Protein AF-0000000084515865 (afdb_homodimer)

InterPro domains:
  IPR011766 Thiamine pyrophosphate enzyme, TPP-binding [PF02775] (396-499)
  IPR012000 Thiamine pyrophosphate enzyme, central domain [PF00205] (203-326)
  IPR012001 Thiamine pyrophosphate enzyme, N-terminal TPP-binding domain [PF02776] (7-116)
  IPR012110 Pyruvate decarboxylase/indolepyruvate decarboxylase-like [PIRSF036565] (4-539)
  IPR012110 Pyruvate decarboxylase/indolepyruvate decarboxylase-like [PTHR43452] (4-540)
  IPR029035 DHS-like NAD/FAD-binding domain superfamily [SSF52467] (168-336)
  IPR029061 Thiamin diphosphate-binding fold [SSF52518] (6-183)
  IPR029061 Thiamin diphosphate-binding fold [SSF52518] (362-542)
  IPR047213 Pyruvate decarboxylase/indolepyruvate decarboxylase-like, pyrimidine-binding domain [cd07038] (11-169)
  IPR047214 Pyruvate decarboxylase/indolepyruvate decarboxylase-like, PP-binding domain [cd02005] (360-539)

Nearest PDB structures (foldseek):
  6vgs-assembly1_AAA  TM=9.490E-01  e=3.363E-64  Lactococcus lactis subsp. lactis
  6vgs-assembly2_CCC  TM=9.541E-01  e=1.249E-63  Lactococcus lactis subsp. lactis
  6vgs-assembly1_BBB  TM=9.361E-01  e=3.363E-64  Lactococcus lactis subsp. lactis
  2vbg-assembly1_A  TM=9.486E-01  e=3.241E-63  Lactococcus lactis
  2vbg-assembly1_B  TM=9.458E-01  e=1.528E-62  Lactococcus lactis

Secondary structure (DSSP, 8-state):
--SSS-BHHHHHHHHHHHTT--EEEE---TTTHHHHHHHHH-TT-EEEE-SSHHHHHHHHHHHHHHHS-EEEEEETTHHHHHHHHHHHHHHHTT--EEEEEEE--HHHHHTT---TTS-SSS---HHHHHHGGG-SEEEE--TTTHHHHHHHHHHHHHHHTS-EEEEEEHHHHTSB-PPPSS--PPPPPP--HHHHHHHHHHHHHHHHT-SSEEEEE-HHHHHTT-HHHHHHHHHHTT--EEE-GGGTTSS-TTSTTEEEE--GGGS-HHHHHHHHT-SEEEEES----TGGGTTT-----GGGEEEE-SS-EEETTEEE-S--HHHHHHHHHHHHHHHGGGSPPP-PPPPPPPPPSSSS--HHHHHHHHHHT--TT-EEEE-TTHHHHHHHH--PPTT-EEE---SS--TT-HHHHHHHHHHH-TTSPEEEEEEHHHHHHHGGGHHHHHHTT---EEEEEE-SS-HHHHHHS-TT-GGG------HHHHHHHT-SSTTSEEEEEE-STTHHHHHHHHHHH---SEEEEEEE--TTPPPSS-------/--SSS-BHHHHHHHHHHHTT--EEEE---TTTHHHHHHHHH-TT-EEEE-SSHHHHHHHHHHHHHHHS-EEEEEETTHHHHHHHHHHHHHHHTT--EEEEEEE--HHHHHTT---TTS-SSS---HHHHHHGGG-SEEEE--TTTHHHHHHHHHHHHHHHTS-EEEEEEHHHHTSB----SS--PPPPPP--HHHHHHHHHHHHHHHHT-S-EEEEE-HHHHHTT-HHHHHHHHHHTT--EEEEGGGTTSS-TTSTTEEEEE-GGGS-HHHHHHHHT-SEEEEES----TGGGTTT-----GGGEEEE-SS-EEETTEEE-S--HHHHHHHHHHHHHHHGGGSPPP-PPPPPPPPPSSSS--HHHHHHHHHHT--TT-EEEE-TTHHHHHHHH--PPTT-EEE---SS--TT-HHHHHHHHHHH-TTSPEEEEEEHHHHHHHGGGHHHHHHTT---EEEEEE-SS-HHHHHHS-TT-GGG------HHHHHHHT-SSTTSEEEEEE-STTHHHHHHHHHHH---SEEEEEEE--TTPPPSS-------

pLDDT: mean 95.79, std 5.88, range [42.12, 98.94]

Solvent-accessible surface area (backbone atoms only — not comparable to full-atom values): 53630 Å² total; per-residue (Å²): 94,51,84,64,71,60,13,40,44,50,40,55,50,52,52,40,40,70,72,57,27,49,52,39,24,14,37,77,34,90,31,28,46,75,56,44,46,35,44,71,32,36,88,69,35,41,74,40,72,39,48,33,34,35,49,14,27,23,14,25,43,26,16,9,77,68,55,65,31,22,28,30,38,22,13,44,48,42,32,47,34,35,17,41,31,29,40,35,39,23,31,34,70,36,36,21,32,41,39,37,27,14,22,69,34,65,64,46,52,75,65,35,47,37,43,57,30,36,56,64,74,36,61,81,54,59,62,62,60,39,43,56,70,40,29,78,28,76,40,75,49,41,81,89,44,33,72,64,46,51,51,50,31,53,35,44,17,69,58,65,23,16,13,16,38,36,38,37,19,47,59,37,34,67,32,79,46,69,72,80,87,62,79,85,71,75,63,73,77,56,74,35,70,66,34,49,52,52,46,45,53,55,50,41,62,53,52,68,75,40,64,38,61,18,33,39,33,14,38,48,30,48,66,68,68,34,40,68,59,52,43,48,37,31,60,76,43,43,30,34,28,29,22,29,58,70,11,39,49,45,52,62,52,68,41,69,32,27,26,39,48,44,26,26,69,55,32,57,62,80,39,37,45,56,51,41,70,24,53,27,27,40,27,37,20,60,76,85,28,26,65,46,15,22,61,67,46,57,65,64,57,64,79,24,32,42,39,37,31,72,51,26,33,36,48,67,87,43,73,30,57,34,29,34,36,63,57,52,46,51,49,51,37,58,48,43,65,75,55,34,85,76,41,71,75,59,84,57,68,48,66,73,73,64,75,62,89,62,84,68,54,39,68,40,46,55,51,50,33,50,57,74,52,60,46,71,41,30,31,39,26,24,15,59,49,52,43,37,28,39,55,44,48,53,73,50,35,54,73,18,40,55,48,61,53,62,53,32,46,46,65,26,41,29,63,20,14,43,46,19,29,35,69,60,37,72,86,47,56,36,39,36,34,36,41,47,49,30,38,47,48,39,52,52,39,58,24,48,35,49,68,70,68,45,49,40,40,36,37,36,38,36,25,79,25,38,45,53,50,22,68,35,48,51,74,82,42,69,72,37,53,64,70,54,59,37,60,56,52,33,57,49,17,34,27,78,50,84,69,45,48,48,61,47,79,42,69,56,77,63,54,63,37,53,52,47,55,50,47,72,76,51,66,85,30,18,36,37,34,40,36,55,44,55,60,82,62,73,51,88,32,64,56,55,69,72,58,123,94,51,83,65,70,58,13,40,43,50,39,54,50,51,53,40,40,71,71,57,27,50,50,39,23,14,39,78,33,90,32,29,45,74,57,45,46,35,44,69,31,35,87,71,34,42,74,40,72,38,49,32,34,36,48,14,25,22,13,25,45,28,16,9,77,67,56,67,32,23,27,30,41,24,13,45,46,42,32,47,34,36,17,42,32,29,39,35,38,22,31,33,69,36,35,21,31,40,39,36,27,14,23,68,36,64,64,45,53,76,65,36,47,37,44,57,30,36,57,63,75,36,61,81,55,59,62,61,59,39,44,55,70,40,29,80,27,76,43,75,49,40,81,90,45,33,71,64,45,51,53,50,30,53,33,44,16,70,59,66,23,15,14,17,38,38,38,38,19,46,60,37,34,66,32,80,46,70,73,80,88,63,79,85,72,74,64,72,77,58,74,34,70,67,34,49,53,52,47,46,53,54,50,40,63,55,53,70,73,40,62,38,59,18,32,38,32,14,37,47,30,48,68,68,68,34,40,68,60,53,43,48,39,32,62,77,43,44,29,32,28,29,22,29,59,70,12,39,49,47,52,62,52,69,41,70,30,28,26,37,46,44,25,24,69,56,31,56,63,80,38,36,44,56,53,42,69,24,53,26,27,41,28,39,20,61,75,84,28,26,68,44,16,22,61,68,45,57,65,62,57,62,79,25,32,41,40,36,31,71,52,25,32,35,49,68,88,44,73,29,56,34,29,33,34,62,59,53,47,53,48,51,37,59,48,41,66,74,56,35,86,76,41,71,74,59,83,56,68,46,66,72,71,64,75,62,89,62,86,69,55,38,69,40,48,54,52,49,33,50,55,75,53,59,46,70,41,29,33,39,26,24,17,58,48,53,42,38,27,39,55,44,46,55,74,50,35,53,74,17,40,54,46,61,54,61,52,33,47,46,63,26,40,30,62,22,14,42,48,20,30,33,70,61,37,73,86,47,56,36,37,36,34,35,40,47,47,30,37,46,48,39,52,51,38,57,26,46,35,48,68,71,69,45,48,39,40,36,37,36,38,37,23,77,25,38,43,54,50,23,68,32,48,51,72,82,40,70,73,38,52,64,69,53,58,36,60,55,53,31,56,49,18,35,27,79,52,85,68,44,48,50,61,46,77,42,69,56,77,62,53,62,39,54,52,46,56,50,47,72,77,52,64,87,30,19,36,39,34,42,34,55,46,56,58,81,62,72,52,88,31,65,56,56,71,69,58,123

Sequence (1096 aa):
MPAQEYNVGCYLLDRLVEIGCGHLFGVPGDYNLRFLDDVTAQKDLEWVGCANELNAAYAADGYARCRRIAAVLTTYGVGELSAVNGIAGAYAERNPVIHIVGGPSTEAEHGHKMMHHTLGDGLFQHFSLMSENISCMTARLTVENALTEIDRVIRGVMYHKKPGYILMPMDVAVAPAFPPTVRLAPRMAEFSQDALDAFKVAAEEKIKSSKRTSALVGYLCDRFLCHKEAQALVDDAHIPFAHMLLGKGTLNEQSPNYLGCYFGSSCPDSVRRPVEDADVCVMLGVKFHDFGTGYFSQKIHLDHMIDIQPFESTINGRVYPQLPMKDAILAVHEIVMKYCDNWPKNESKPPRFPAPEDEKFSMRHFWNEVQDNLTEGDIIVVDQGTSSSAGAGLVLPRNGKCIVQCLWGSIGFSLPAAFGAQLAEPHRRVILSVGDGSAQMTIQELGSFLRHGLRPIVFLVNNDGYVIERVIHGWNEAYNDIATWNWCALAKAMSATENQADTATVKEVGVIARMMKETQKERSALMFREVMLGRHELPIVSLAWKPNMPAQEYNVGCYLLDRLVEIGCGHLFGVPGDYNLRFLDDVTAQKDLEWVGCANELNAAYAADGYARCRRIAAVLTTYGVGELSAVNGIAGAYAERNPVIHIVGGPSTEAEHGHKMMHHTLGDGLFQHFSLMSENISCMTARLTVENALTEIDRVIRGVMYHKKPGYILMPMDVAVAPAFPPTVRLAPRMAEFSQDALDAFKVAAEEKIKSSKRTSALVGYLCDRFLCHKEAQALVDDAHIPFAHMLLGKGTLNEQSPNYLGCYFGSSCPDSVRRPVEDADVCVMLGVKFHDFGTGYFSQKIHLDHMIDIQPFESTINGRVYPQLPMKDAILAVHEIVMKYCDNWPKNESKPPRFPAPEDEKFSMRHFWNEVQDNLTEGDIIVVDQGTSSSAGAGLVLPRNGKCIVQCLWGSIGFSLPAAFGAQLAEPHRRVILSVGDGSAQMTIQELGSFLRHGLRPIVFLVNNDGYVIERVIHGWNEAYNDIATWNWCALAKAMSATENQADTATVKEVGVIARMMKETQKERSALMFREVMLGRHELPIVSLAWKPN

Foldseek 3Di:
DQPDAAALLLQLVVLCVLLFEAEEEEADDDQCVNSVSRQVVDPRHYYFYFPALCLRLLLQQLQCLQRVEGEYEYEAQPRLVSNLLSQQLQQLLLAQYEYEYRYAAPVQLVVLHQDPSDPRRSHRCVVQVVCVVRAQEEDEDDLVCSNVRSLVRNLRSSVRSHYYYYYAYNVRSGHHDDHDPDRRDHDDFFADPVLLVVLLVLLLVQLQPWQAEAEEEEQQCSSLVLLVLLQCLCQVLLHQYAYQLRRPLSYALPRLSYQAYAAAPQDDCSRQCSQQVGSAYEYQQDDDDCLRHLHVRRRHDQQRYFAAHQAWTDHPNDIRGRHGRNSSSNSSSVSSSVRSPNYDHRPHHYDAFDADDDFWDAPSLVLNLVLVLADAQEEEFEAPALRSLSSRRHRHHHNYHYHYRVRSRQQLSRLSSLVSNCVSPVPHAYEYEHEPASCVVRVSRLLSCQVVLGAHEYEYEYAAFRLRCLVQDVVPNPVRGDDDDPVQVVSCVSHPDNQAEDEDEDGGGPPSNVVSNVVVVPGNHHYHYYYYHHNNRDRSHDRNRHRD/DQPDAAALLLQLVVLCVLLFEAEEEEADDDQCVNSVSRQVVDPRHYYFYFPALCLRLLLQQLQCLQRVEGEYEYEAQPRVVSNLLSQQLQQLLLAQYEYEYRYAAPVQLVVLHQDPSDPRRSHRCVVQVVCVVRAQEEDEDDLVCSNVRSLVRNLRCSVRSHYYYYYAYNVRSGHHDDHDPDRRDHDDFFADPVLLVVLLVLLLVQLQPWQAEAEEEEQQCSSLVQLVLLQCLCQVLLHQYAYFLRRPLSYALVRLSYQAYAAAPQDDCSRQCSQQVGSAYEYQQDDDDCLRHLHVRRRHDQQRYFHQHQAWTDHPNDIRGRHGRNSSSNSSSVSSSVRSPNYDHRDHHYDAFDADDDFWDAPSLVLNLVQVLADAQEEEFEAPALRSLSSRRHRHHHNYHYHYRVRSRQQLSRLSSLVSNCVSPVPHAYAYEHEPASCVVRVSRLLSCQVVLGAHEYEYEYAAFRLLVLVQDVVPNPVRGDDDDPVQVVSCVSHPDNQAEDEDEDGGGPPSNVVSNVVVVPGNHHYHYYYYHHNNRHRSHDRNNHRD

Organism: Leptomonas pyrrhocoris (NCBI:txid157538)

Radius of gyration: 30.38 Å; Cα contacts (8 Å, |Δi|>4): 2764; chains: 2; bounding box: 70×98×78 Å

Structure (mmCIF, N/CA/C/O backbone):
data_AF-0000000084515865-model_v1
#
loop_
_entity.id
_entity.type
_entity.pdbx_description
1 polymer 'Putative pyruvate/indole-pyruvate carboxylase'
#
loop_
_atom_site.group_PDB
_atom_site.id
_atom_site.type_symbol
_atom_site.label_atom_id
_atom_site.label_alt_id
_atom_site.label_comp_id
_atom_site.label_asym_id
_atom_site.label_entity_id
_atom_site.label_seq_id
_atom_site.pdbx_PDB_ins_code
_atom_site.Cartn_x
_atom_site.Cartn_y
_atom_site.Cartn_z
_atom_site.occupancy
_atom_site.B_iso_or_equiv
_atom_site.auth_seq_id
_atom_site.auth_comp_id
_atom_site.auth_asym_id
_atom_site.auth_atom_id
_atom_site.pdbx_PDB_model_num
ATOM 1 N N . MET A 1 1 ? 33.219 -1.831 -4.137 1 42.12 1 MET A N 1
ATOM 2 C CA . MET A 1 1 ? 33.781 -1.607 -2.807 1 42.12 1 MET A CA 1
ATOM 3 C C . MET A 1 1 ? 32.844 -0.789 -1.947 1 42.12 1 MET A C 1
ATOM 5 O O . MET A 1 1 ? 32.094 0.049 -2.463 1 42.12 1 MET A O 1
ATOM 9 N N . PRO A 1 2 ? 32.562 -1.367 -0.722 1 53.62 2 PRO A N 1
ATOM 10 C CA . PRO A 1 2 ? 31.703 -0.559 0.134 1 53.62 2 PRO A CA 1
ATOM 11 C C . PRO A 1 2 ? 32.125 0.908 0.186 1 53.62 2 PRO A C 1
ATOM 13 O O . PRO A 1 2 ? 33.281 1.228 -0.046 1 53.62 2 PRO A O 1
ATOM 16 N N . ALA A 1 3 ? 31.172 1.884 0.268 1 57.94 3 ALA A N 1
ATOM 17 C CA . ALA A 1 3 ? 31.406 3.324 0.3 1 57.94 3 ALA A CA 1
ATOM 18 C C . ALA A 1 3 ? 32.5 3.68 1.288 1 57.94 3 ALA A C 1
ATOM 20 O O . ALA A 1 3 ? 33.312 4.598 1.045 1 57.94 3 ALA A O 1
ATOM 21 N N . GLN A 1 4 ? 32.656 2.855 2.363 1 71.75 4 GLN A N 1
ATOM 22 C CA . GLN A 1 4 ? 33.75 2.996 3.328 1 71.75 4 GLN A CA 1
ATOM 23 C C . GLN A 1 4 ? 34.344 1.639 3.693 1 71.75 4 GLN A C 1
ATOM 25 O O . GLN A 1 4 ? 34.625 0.819 2.814 1 71.75 4 GLN A O 1
ATOM 30 N N . GLU A 1 5 ? 34.438 1.325 4.902 1 89.31 5 GLU A N 1
ATOM 31 C CA . GLU A 1 5 ? 34.906 0.064 5.477 1 89.31 5 GLU A CA 1
ATOM 32 C C . GLU A 1 5 ? 33.812 -1 5.422 1 89.31 5 GLU A C 1
ATOM 34 O O . GLU A 1 5 ? 32.625 -0.674 5.363 1 89.31 5 GLU A O 1
ATOM 39 N N . TYR A 1 6 ? 34.25 -2.279 5.223 1 96.38 6 TYR A N 1
ATOM 40 C CA . TYR A 1 6 ? 33.281 -3.365 5.215 1 96.38 6 TYR A CA 1
ATOM 41 C C . TYR A 1 6 ? 32.375 -3.311 6.449 1 96.38 6 TYR A C 1
ATOM 43 O O . TYR A 1 6 ? 32.875 -3.129 7.566 1 96.38 6 TYR A O 1
ATOM 51 N N . ASN A 1 7 ? 31.094 -3.359 6.238 1 97.88 7 ASN A N 1
ATOM 52 C CA . ASN A 1 7 ? 30.141 -3.141 7.312 1 97.88 7 ASN A CA 1
ATOM 53 C C . ASN A 1 7 ? 29 -4.16 7.266 1 97.88 7 ASN A C 1
ATOM 55 O O . ASN A 1 7 ? 29.031 -5.086 6.453 1 97.88 7 ASN A O 1
ATOM 59 N N . VAL A 1 8 ? 28.031 -4.062 8.164 1 98.44 8 VAL A N 1
ATOM 60 C CA . VAL A 1 8 ? 26.906 -4.992 8.289 1 98.44 8 VAL A CA 1
ATOM 61 C C . VAL A 1 8 ? 26.094 -4.984 7.004 1 98.44 8 VAL A C 1
ATOM 63 O O . VAL A 1 8 ? 25.625 -6.035 6.543 1 98.44 8 VAL A O 1
ATOM 66 N N . GLY A 1 9 ? 25.875 -3.789 6.422 1 98.38 9 GLY A N 1
ATOM 67 C CA . GLY A 1 9 ? 25.172 -3.703 5.148 1 98.38 9 GLY A CA 1
ATOM 68 C C . GLY A 1 9 ? 25.844 -4.496 4.047 1 98.38 9 GLY A C 1
ATOM 69 O O . GLY A 1 9 ? 25.188 -5.191 3.277 1 98.38 9 GLY A O 1
ATOM 70 N N . CYS A 1 10 ? 27.141 -4.418 3.959 1 98.06 10 CYS A N 1
ATOM 71 C CA . CYS A 1 10 ? 27.906 -5.184 2.984 1 98.06 10 CYS A CA 1
ATOM 72 C C . CYS A 1 10 ? 27.719 -6.68 3.197 1 98.06 10 CYS A C 1
ATOM 74 O O . CYS A 1 10 ? 27.562 -7.434 2.234 1 98.06 10 CYS A O 1
ATOM 76 N N . TYR A 1 11 ? 27.781 -7.078 4.477 1 98.25 11 TYR A N 1
ATOM 77 C CA . TYR A 1 11 ? 27.594 -8.484 4.82 1 98.25 11 TYR A CA 1
ATOM 78 C C . TYR A 1 11 ? 26.25 -9 4.305 1 98.25 11 TYR A C 1
ATOM 80 O O . TYR A 1 11 ? 26.172 -10.062 3.695 1 98.25 11 TYR A O 1
ATOM 88 N N . LEU A 1 12 ? 25.188 -8.297 4.582 1 98.69 12 LEU A N 1
ATOM 89 C CA . LEU A 1 12 ? 23.844 -8.648 4.121 1 98.69 12 LEU A CA 1
ATOM 90 C C . LEU A 1 12 ? 23.812 -8.789 2.604 1 98.69 12 LEU A C 1
ATOM 92 O O . LEU A 1 12 ? 23.25 -9.75 2.076 1 98.69 12 LEU A O 1
ATOM 96 N N . LEU A 1 13 ? 24.422 -7.836 1.881 1 98.5 13 LEU A N 1
ATOM 97 C CA . LEU A 1 13 ? 24.438 -7.848 0.422 1 98.5 13 LEU A CA 1
ATOM 98 C C . LEU A 1 13 ? 25.203 -9.055 -0.105 1 98.5 13 LEU A C 1
ATOM 100 O O . LEU A 1 13 ? 24.797 -9.68 -1.08 1 98.5 13 LEU A O 1
ATOM 104 N N . ASP A 1 14 ? 26.344 -9.328 0.5 1 98.06 14 ASP A N 1
ATOM 105 C CA . ASP A 1 14 ? 27.125 -10.492 0.093 1 98.06 14 ASP A CA 1
ATOM 106 C C . ASP A 1 14 ? 26.312 -11.773 0.248 1 98.06 14 ASP A C 1
ATOM 108 O O . ASP A 1 14 ? 26.375 -12.664 -0.606 1 98.06 14 ASP A O 1
ATOM 112 N N . ARG A 1 15 ? 25.625 -11.875 1.36 1 98.31 15 ARG A N 1
ATOM 113 C CA . ARG A 1 15 ? 24.781 -13.047 1.59 1 98.31 15 ARG A CA 1
ATOM 114 C C . ARG A 1 15 ? 23.672 -13.141 0.542 1 98.31 15 ARG A C 1
ATOM 116 O O . ARG A 1 15 ? 23.359 -14.227 0.052 1 98.31 15 ARG A O 1
ATOM 123 N N . LEU A 1 16 ? 23.047 -12.023 0.171 1 98.25 16 LEU A N 1
ATOM 124 C CA . LEU A 1 16 ? 22 -12.016 -0.853 1 98.25 16 LEU A CA 1
ATOM 125 C C . LEU A 1 16 ? 22.547 -12.516 -2.188 1 98.25 16 LEU A C 1
ATOM 127 O O . LEU A 1 16 ? 21.922 -13.336 -2.852 1 98.25 16 LEU A O 1
ATOM 131 N N . VAL A 1 17 ? 23.688 -11.977 -2.551 1 97.69 17 VAL A N 1
ATOM 132 C CA . VAL A 1 17 ? 24.328 -12.375 -3.799 1 97.69 17 VAL A CA 1
ATOM 133 C C . VAL A 1 17 ? 24.641 -13.875 -3.76 1 97.69 17 VAL A C 1
ATOM 135 O O . VAL A 1 17 ? 24.422 -14.586 -4.742 1 97.69 17 VAL A O 1
ATOM 138 N N . GLU A 1 18 ? 25.141 -14.258 -2.617 1 97.25 18 GLU A N 1
ATOM 139 C CA . GLU A 1 18 ? 25.516 -15.656 -2.438 1 97.25 18 GLU A CA 1
ATOM 140 C C . GLU A 1 18 ? 24.344 -16.594 -2.705 1 97.25 18 GLU A C 1
ATOM 142 O O . GLU A 1 18 ? 24.516 -17.656 -3.291 1 97.25 18 GLU A O 1
ATOM 147 N N . ILE A 1 19 ? 23.141 -16.188 -2.373 1 96.56 19 ILE A N 1
ATOM 148 C CA . ILE A 1 19 ? 22 -17.094 -2.484 1 96.56 19 ILE A CA 1
ATOM 149 C C . ILE A 1 19 ? 21.281 -16.859 -3.811 1 96.56 19 ILE A C 1
ATOM 151 O O . ILE A 1 19 ? 20.188 -17.391 -4.039 1 96.56 19 ILE A O 1
ATOM 155 N N . GLY A 1 20 ? 21.812 -15.969 -4.629 1 95.69 20 GLY A N 1
ATOM 156 C CA . GLY A 1 20 ? 21.344 -15.906 -6.004 1 95.69 20 GLY A CA 1
ATOM 157 C C . GLY A 1 20 ? 20.5 -14.672 -6.289 1 95.69 20 GLY A C 1
ATOM 158 O O . GLY A 1 20 ? 19.891 -14.57 -7.355 1 95.69 20 GLY A O 1
ATOM 159 N N . CYS A 1 21 ? 20.469 -13.75 -5.395 1 97.12 21 CYS A N 1
ATOM 160 C CA . CYS A 1 21 ? 19.719 -12.516 -5.613 1 97.12 21 CYS A CA 1
ATOM 161 C C . CYS A 1 21 ? 20.562 -11.5 -6.363 1 97.12 21 CYS A C 1
ATOM 163 O O . CYS A 1 21 ? 21.562 -11 -5.836 1 97.12 21 CYS A O 1
ATOM 165 N N . GLY A 1 22 ? 20.156 -11.133 -7.535 1 97.56 22 GLY A N 1
ATOM 166 C CA . GLY A 1 22 ? 20.938 -10.227 -8.359 1 97.56 22 GLY A CA 1
ATOM 167 C C . GLY A 1 22 ? 20.344 -8.836 -8.445 1 97.56 22 GLY A C 1
ATOM 168 O O . GLY A 1 22 ? 20.969 -7.914 -8.977 1 97.56 22 GLY A O 1
ATOM 169 N N . HIS A 1 23 ? 19.188 -8.648 -7.977 1 98.62 23 HIS A N 1
ATOM 170 C CA . HIS A 1 23 ? 18.484 -7.375 -8.008 1 98.62 23 HIS A CA 1
ATOM 171 C C . HIS A 1 23 ? 17.875 -7.047 -6.645 1 98.62 23 HIS A C 1
ATOM 173 O O . HIS A 1 23 ? 17.391 -7.941 -5.945 1 98.62 23 HIS A O 1
ATOM 179 N N . LEU A 1 24 ? 17.969 -5.883 -6.254 1 98.81 24 LEU A N 1
ATOM 180 C CA . LEU A 1 24 ? 17.312 -5.383 -5.051 1 98.81 24 LEU A CA 1
ATOM 181 C C . LEU A 1 24 ? 16.281 -4.312 -5.398 1 98.81 24 LEU A C 1
ATOM 183 O O . LEU A 1 24 ? 16.656 -3.209 -5.816 1 98.81 24 LEU A O 1
ATOM 187 N N . PHE A 1 25 ? 15 -4.637 -5.23 1 98.88 25 PHE A N 1
ATOM 188 C CA . PHE A 1 25 ? 13.906 -3.738 -5.562 1 98.88 25 PHE A CA 1
ATOM 189 C C . PHE A 1 25 ? 13.609 -2.791 -4.406 1 98.88 25 PHE A C 1
ATOM 191 O O . PHE A 1 25 ? 13.805 -3.146 -3.242 1 98.88 25 PHE A O 1
ATOM 198 N N . GLY A 1 26 ? 13.141 -1.61 -4.688 1 98.5 26 GLY A N 1
ATOM 199 C CA . GLY A 1 26 ? 12.742 -0.771 -3.568 1 98.5 26 GLY A CA 1
ATOM 200 C C . GLY A 1 26 ? 12.523 0.679 -3.961 1 98.5 26 GLY A C 1
ATOM 201 O O . GLY A 1 26 ? 12.305 0.985 -5.133 1 98.5 26 GLY A O 1
ATOM 202 N N . VAL A 1 27 ? 12.367 1.524 -2.982 1 98.25 27 VAL A N 1
ATOM 203 C CA . VAL A 1 27 ? 12.273 2.979 -3.053 1 98.25 27 VAL A CA 1
ATOM 204 C C . VAL A 1 27 ? 13.234 3.607 -2.041 1 98.25 27 VAL A C 1
ATOM 206 O O . VAL A 1 27 ? 13.305 3.174 -0.889 1 98.25 27 VAL A O 1
ATOM 209 N N . PRO A 1 28 ? 14.031 4.566 -2.506 1 97.62 28 PRO A N 1
ATOM 210 C CA . PRO A 1 28 ? 14.898 5.23 -1.53 1 97.62 28 PRO A CA 1
ATOM 211 C C . PRO A 1 28 ? 14.117 6.051 -0.508 1 97.62 28 PRO A C 1
ATOM 213 O O . PRO A 1 28 ? 13.078 6.625 -0.836 1 97.62 28 PRO A O 1
ATOM 216 N N . GLY A 1 29 ? 14.57 6.078 0.646 1 95.81 29 GLY A N 1
ATOM 217 C CA . GLY A 1 29 ? 13.977 6.867 1.716 1 95.81 29 GLY A CA 1
ATOM 218 C C . GLY A 1 29 ? 14.961 7.207 2.818 1 95.81 29 GLY A C 1
ATOM 219 O O . GLY A 1 29 ? 16.094 6.695 2.836 1 95.81 29 GLY A O 1
ATOM 220 N N . ASP A 1 30 ? 14.57 7.969 3.732 1 93.75 30 ASP A N 1
ATOM 221 C CA . ASP A 1 30 ? 15.414 8.633 4.727 1 93.75 30 ASP A CA 1
ATOM 222 C C . ASP A 1 30 ? 16.281 7.617 5.473 1 93.75 30 ASP A C 1
ATOM 224 O O . ASP A 1 30 ? 17.453 7.887 5.75 1 93.75 30 ASP A O 1
ATOM 228 N N . TYR A 1 31 ? 15.758 6.5 5.703 1 96.69 31 TYR A N 1
ATOM 229 C CA . TYR A 1 31 ? 16.438 5.605 6.633 1 96.69 31 TYR A CA 1
ATOM 230 C C . TYR A 1 31 ? 17.203 4.52 5.883 1 96.69 31 TYR A C 1
ATOM 232 O O . TYR A 1 31 ? 17.797 3.625 6.5 1 96.69 31 TYR A O 1
ATOM 240 N N . ASN A 1 32 ? 17.188 4.562 4.566 1 97.31 32 ASN A N 1
ATOM 241 C CA . ASN A 1 32 ? 17.922 3.52 3.861 1 97.31 32 ASN A CA 1
ATOM 242 C C . ASN A 1 32 ? 18.922 4.113 2.871 1 97.31 32 ASN A C 1
ATOM 244 O O . ASN A 1 32 ? 19.625 3.379 2.17 1 97.31 32 ASN A O 1
ATOM 248 N N . LEU A 1 33 ? 19.125 5.457 2.832 1 96.31 33 LEU A N 1
ATOM 249 C CA . LEU A 1 33 ? 19.938 6.137 1.825 1 96.31 33 LEU A CA 1
ATOM 250 C C . LEU A 1 33 ? 21.406 5.754 1.96 1 96.31 33 LEU A C 1
ATOM 252 O O . LEU A 1 33 ? 22.047 5.383 0.975 1 96.31 33 LEU A O 1
ATOM 256 N N . ARG A 1 34 ? 21.891 5.84 3.199 1 94.94 34 ARG A N 1
ATOM 257 C CA . ARG A 1 34 ? 23.297 5.484 3.385 1 94.94 34 ARG A CA 1
ATOM 258 C C . ARG A 1 34 ? 23.562 4.039 2.979 1 94.94 34 ARG A C 1
ATOM 260 O O . ARG A 1 34 ? 24.594 3.73 2.389 1 94.94 34 ARG A O 1
ATOM 267 N N . PHE A 1 35 ? 22.719 3.113 3.367 1 97.25 35 PHE A N 1
ATOM 268 C CA . PHE A 1 35 ? 22.828 1.711 2.986 1 97.25 35 PHE A CA 1
ATOM 269 C C . PHE A 1 35 ? 22.797 1.557 1.471 1 97.25 35 PHE A C 1
ATOM 271 O O . PHE A 1 35 ? 23.484 0.703 0.912 1 97.25 35 PHE A O 1
ATOM 278 N N . LEU A 1 36 ? 22.078 2.389 0.768 1 97.81 36 LEU A N 1
ATOM 279 C CA . LEU A 1 36 ? 21.938 2.324 -0.683 1 97.81 36 LEU A CA 1
ATOM 280 C C . LEU A 1 36 ? 23.281 2.6 -1.365 1 97.81 36 LEU A C 1
ATOM 282 O O . LEU A 1 36 ? 23.531 2.107 -2.469 1 97.81 36 LEU A O 1
ATOM 286 N N . ASP A 1 37 ? 24.172 3.338 -0.696 1 96.69 37 ASP A N 1
ATOM 287 C CA . ASP A 1 37 ? 25.531 3.482 -1.227 1 96.69 37 ASP A CA 1
ATOM 288 C C . ASP A 1 37 ? 26.219 2.125 -1.352 1 96.69 37 ASP A C 1
ATOM 290 O O . ASP A 1 37 ? 26.922 1.87 -2.326 1 96.69 37 ASP A O 1
ATOM 294 N N . ASP A 1 38 ? 26 1.349 -0.296 1 97.31 38 ASP A N 1
ATOM 295 C CA . ASP A 1 38 ? 26.594 0.013 -0.324 1 97.31 38 ASP A CA 1
ATOM 296 C C . ASP A 1 38 ? 25.938 -0.852 -1.402 1 97.31 38 ASP A C 1
ATOM 298 O O . ASP A 1 38 ? 26.609 -1.672 -2.033 1 97.31 38 ASP A O 1
ATOM 302 N N . VAL A 1 39 ? 24.656 -0.7 -1.616 1 97.69 39 VAL A N 1
ATOM 303 C CA . VAL A 1 39 ? 23.938 -1.45 -2.635 1 97.69 39 VAL A CA 1
ATOM 304 C C . VAL A 1 39 ? 24.5 -1.123 -4.016 1 97.69 39 VAL A C 1
ATOM 306 O O . VAL A 1 39 ? 24.781 -2.025 -4.805 1 97.69 39 VAL A O 1
ATOM 309 N N . THR A 1 40 ? 24.672 0.191 -4.316 1 96.12 40 THR A N 1
ATOM 310 C CA . THR A 1 40 ? 25.109 0.598 -5.645 1 96.12 40 THR A CA 1
ATOM 311 C C . THR A 1 40 ? 26.578 0.27 -5.852 1 96.12 40 THR A C 1
ATOM 313 O O . THR A 1 40 ? 27.047 0.124 -6.988 1 96.12 40 THR A O 1
ATOM 316 N N . ALA A 1 41 ? 27.297 0.079 -4.746 1 95.5 41 ALA A N 1
ATOM 317 C CA . ALA A 1 41 ? 28.719 -0.272 -4.828 1 95.5 41 ALA A CA 1
ATOM 318 C C . ALA A 1 41 ? 28.906 -1.772 -5.035 1 95.5 41 ALA A C 1
ATOM 320 O O . ALA A 1 41 ? 29.969 -2.225 -5.441 1 95.5 41 ALA A O 1
ATOM 321 N N . GLN A 1 42 ? 27.922 -2.57 -4.691 1 95.69 42 GLN A N 1
ATOM 322 C CA . GLN A 1 42 ? 27.984 -4.02 -4.844 1 95.69 42 GLN A CA 1
ATOM 323 C C . GLN A 1 42 ? 27.969 -4.422 -6.312 1 95.69 42 GLN A C 1
ATOM 325 O O . GLN A 1 42 ? 26.953 -4.246 -6.996 1 95.69 42 GLN A O 1
ATOM 330 N N . LYS A 1 43 ? 28.906 -5.082 -6.84 1 95.31 43 LYS A N 1
ATOM 331 C CA . LYS A 1 43 ? 29.109 -5.316 -8.266 1 95.31 43 LYS A CA 1
ATOM 332 C C . LYS A 1 43 ? 28.172 -6.41 -8.781 1 95.31 43 LYS A C 1
ATOM 334 O O . LYS A 1 43 ? 27.859 -6.445 -9.969 1 95.31 43 LYS A O 1
ATOM 339 N N . ASP A 1 44 ? 27.781 -7.289 -7.906 1 97.12 44 ASP A N 1
ATOM 340 C CA . ASP A 1 44 ? 27.016 -8.453 -8.344 1 97.12 44 ASP A CA 1
ATOM 341 C C . ASP A 1 44 ? 25.531 -8.281 -8.023 1 97.12 44 ASP A C 1
ATOM 343 O O . ASP A 1 44 ? 24.766 -9.242 -8.055 1 97.12 44 ASP A O 1
ATOM 347 N N . LEU A 1 45 ? 25.125 -7.113 -7.617 1 97.31 45 LEU A N 1
ATOM 348 C CA . LEU A 1 45 ? 23.75 -6.805 -7.281 1 97.31 45 LEU A CA 1
ATOM 349 C C . LEU A 1 45 ? 23.344 -5.434 -7.82 1 97.31 45 LEU A C 1
ATOM 351 O O . LEU A 1 45 ? 24.062 -4.453 -7.637 1 97.31 45 LEU A O 1
ATOM 355 N N . GLU A 1 46 ? 22.203 -5.371 -8.469 1 97.88 46 GLU A N 1
ATOM 356 C CA . GLU A 1 46 ? 21.734 -4.129 -9.086 1 97.88 46 GLU A CA 1
ATOM 357 C C . GLU A 1 46 ? 20.562 -3.537 -8.312 1 97.88 46 GLU A C 1
ATOM 359 O O . GLU A 1 46 ? 19.625 -4.254 -7.941 1 97.88 46 GLU A O 1
ATOM 364 N N . TRP A 1 47 ? 20.625 -2.26 -8.047 1 98.12 47 TRP A N 1
ATOM 365 C CA . TRP A 1 47 ? 19.5 -1.522 -7.473 1 98.12 47 TRP A CA 1
ATOM 366 C C . TRP A 1 47 ? 18.391 -1.33 -8.5 1 98.12 47 TRP A C 1
ATOM 368 O O . TRP A 1 47 ? 18.641 -0.893 -9.625 1 98.12 47 TRP A O 1
ATOM 378 N N . VAL A 1 48 ? 17.172 -1.644 -8.141 1 98.62 48 VAL A N 1
ATOM 379 C CA . VAL A 1 48 ? 16 -1.445 -8.992 1 98.62 48 VAL A CA 1
ATOM 380 C C . VAL A 1 48 ? 15 -0.525 -8.297 1 98.62 48 VAL A C 1
ATOM 382 O O . VAL A 1 48 ? 14.133 -0.99 -7.551 1 98.62 48 VAL A O 1
ATOM 385 N N . GLY A 1 49 ? 15.078 0.766 -8.609 1 98.06 49 GLY A N 1
ATOM 386 C CA . GLY A 1 49 ? 14.117 1.726 -8.078 1 98.06 49 GLY A CA 1
ATOM 387 C C . GLY A 1 49 ? 12.75 1.605 -8.711 1 98.06 49 GLY A C 1
ATOM 388 O O . GLY A 1 49 ? 12.602 1.767 -9.93 1 98.06 49 GLY A O 1
ATOM 389 N N . CYS A 1 50 ? 11.734 1.317 -7.922 1 98.31 50 CYS A N 1
ATOM 390 C CA . CYS A 1 50 ? 10.359 1.195 -8.383 1 98.31 50 CYS A CA 1
ATOM 391 C C . CYS A 1 50 ? 9.578 2.479 -8.125 1 98.31 50 CYS A C 1
ATOM 393 O O . CYS A 1 50 ? 10.094 3.406 -7.496 1 98.31 50 CYS A O 1
ATOM 395 N N . ALA A 1 51 ? 8.367 2.521 -8.656 1 97.5 51 ALA A N 1
ATOM 396 C CA . ALA A 1 51 ? 7.555 3.729 -8.539 1 97.5 51 ALA A CA 1
ATOM 397 C C . ALA A 1 51 ? 7.031 3.9 -7.117 1 97.5 51 ALA A C 1
ATOM 399 O O . ALA A 1 51 ? 6.828 5.027 -6.656 1 97.5 51 ALA A O 1
ATOM 400 N N . ASN A 1 52 ? 6.754 2.828 -6.477 1 98.25 52 ASN A N 1
ATOM 401 C CA . ASN A 1 52 ? 6.363 2.807 -5.07 1 98.25 52 ASN A CA 1
ATOM 402 C C . ASN A 1 52 ? 6.648 1.451 -4.43 1 98.25 52 ASN A C 1
ATOM 404 O O . ASN A 1 52 ? 7.102 0.524 -5.105 1 98.25 52 ASN A O 1
ATOM 408 N N . GLU A 1 53 ? 6.477 1.307 -3.18 1 98.69 53 GLU A N 1
ATOM 409 C CA . GLU A 1 53 ? 6.914 0.131 -2.432 1 98.69 53 GLU A CA 1
ATOM 410 C C . GLU A 1 53 ? 5.977 -1.049 -2.658 1 98.69 53 GLU A C 1
ATOM 412 O O . GLU A 1 53 ? 6.402 -2.205 -2.633 1 98.69 53 GLU A O 1
ATOM 417 N N . LEU A 1 54 ? 4.629 -0.817 -2.891 1 98.81 54 LEU A N 1
ATOM 418 C CA . LEU A 1 54 ? 3.727 -1.909 -3.24 1 98.81 54 LEU A CA 1
ATOM 419 C C . LEU A 1 54 ? 4.172 -2.588 -4.531 1 98.81 54 LEU A C 1
ATOM 421 O O . LEU A 1 54 ? 4.281 -3.814 -4.586 1 98.81 54 LEU A O 1
ATOM 425 N N . ASN A 1 55 ? 4.418 -1.77 -5.551 1 98.88 55 ASN A N 1
ATOM 426 C CA . ASN A 1 55 ? 4.883 -2.281 -6.836 1 98.88 55 ASN A CA 1
ATOM 427 C C . ASN A 1 55 ? 6.23 -2.99 -6.703 1 98.88 55 ASN A C 1
ATOM 429 O O . ASN A 1 55 ? 6.469 -4 -7.367 1 98.88 55 ASN A O 1
ATOM 433 N N . ALA A 1 56 ? 7.09 -2.453 -5.816 1 98.94 56 ALA A N 1
ATOM 434 C CA . ALA A 1 56 ? 8.383 -3.1 -5.574 1 98.94 56 ALA A CA 1
ATOM 435 C C . ALA A 1 56 ? 8.188 -4.5 -5 1 98.94 56 ALA A C 1
ATOM 437 O O . ALA A 1 56 ? 8.883 -5.441 -5.402 1 98.94 56 ALA A O 1
ATOM 438 N N . ALA A 1 57 ? 7.293 -4.633 -4.066 1 98.94 57 ALA A N 1
ATOM 439 C CA . ALA A 1 57 ? 7.027 -5.934 -3.453 1 98.94 57 ALA A CA 1
ATOM 440 C C . ALA A 1 57 ? 6.453 -6.914 -4.473 1 98.94 57 ALA A C 1
ATOM 442 O O . ALA A 1 57 ? 6.828 -8.086 -4.488 1 98.94 57 ALA A O 1
ATOM 443 N N . TYR A 1 58 ? 5.527 -6.438 -5.348 1 98.94 58 TYR A N 1
ATOM 444 C CA . TYR A 1 58 ? 4.98 -7.277 -6.406 1 98.94 58 TYR A CA 1
ATOM 445 C C . TYR A 1 58 ? 6.07 -7.688 -7.391 1 98.94 58 TYR A C 1
ATOM 447 O O . TYR A 1 58 ? 6.105 -8.836 -7.848 1 98.94 58 TYR A O 1
ATOM 455 N N . ALA A 1 59 ? 6.945 -6.715 -7.703 1 98.94 59 ALA A N 1
ATOM 456 C CA . ALA A 1 59 ? 8.055 -7.008 -8.609 1 98.94 59 ALA A CA 1
ATOM 457 C C . ALA A 1 59 ? 8.977 -8.07 -8.023 1 98.94 59 ALA A C 1
ATOM 459 O O . ALA A 1 59 ? 9.391 -9 -8.727 1 98.94 59 ALA A O 1
ATOM 460 N N . ALA A 1 60 ? 9.273 -7.934 -6.734 1 98.94 60 ALA A N 1
ATOM 461 C CA . ALA A 1 60 ? 10.102 -8.922 -6.051 1 98.94 60 ALA A CA 1
ATOM 462 C C . ALA A 1 60 ? 9.445 -10.297 -6.078 1 98.94 60 ALA A C 1
ATOM 464 O O . ALA A 1 60 ? 10.125 -11.312 -6.23 1 98.94 60 ALA A O 1
ATOM 465 N N . ASP A 1 61 ? 8.164 -10.336 -5.918 1 98.88 61 ASP A N 1
ATOM 466 C CA . ASP A 1 61 ? 7.43 -11.594 -5.98 1 98.88 61 ASP A CA 1
ATOM 467 C C . ASP A 1 61 ? 7.586 -12.258 -7.348 1 98.88 61 ASP A C 1
ATOM 469 O O . ASP A 1 61 ? 7.961 -13.43 -7.438 1 98.88 61 ASP A O 1
ATOM 473 N N . GLY A 1 62 ? 7.32 -11.453 -8.445 1 98.81 62 GLY A N 1
ATOM 474 C CA . GLY A 1 62 ? 7.512 -11.977 -9.789 1 98.81 62 GLY A CA 1
ATOM 475 C C . GLY A 1 62 ? 8.93 -12.445 -10.047 1 98.81 62 GLY A C 1
ATOM 476 O O . GLY A 1 62 ? 9.141 -13.484 -10.672 1 98.81 62 GLY A O 1
ATOM 477 N N . TYR A 1 63 ? 9.875 -11.68 -9.531 1 98.88 63 TYR A N 1
ATOM 478 C CA . TYR A 1 63 ? 11.289 -12.008 -9.664 1 98.88 63 TYR A CA 1
ATOM 479 C C . TYR A 1 63 ? 11.609 -13.328 -8.969 1 98.88 63 TYR A C 1
ATOM 481 O O . TYR A 1 63 ? 12.281 -14.188 -9.539 1 98.88 63 TYR A O 1
ATOM 489 N N . ALA A 1 64 ? 11.094 -13.5 -7.766 1 98.69 64 ALA A N 1
ATOM 490 C CA . ALA A 1 64 ? 11.383 -14.688 -6.961 1 98.69 64 ALA A CA 1
ATOM 491 C C . ALA A 1 64 ? 10.789 -15.938 -7.605 1 98.69 64 ALA A C 1
ATOM 493 O O . ALA A 1 64 ? 11.344 -17.031 -7.477 1 98.69 64 ALA A O 1
ATOM 494 N N . ARG A 1 65 ? 9.68 -15.812 -8.312 1 98.06 65 ARG A N 1
ATOM 495 C CA . ARG A 1 65 ? 9.055 -16.953 -8.977 1 98.06 65 ARG A CA 1
ATOM 496 C C . ARG A 1 65 ? 9.922 -17.453 -10.125 1 98.06 65 ARG A C 1
ATOM 498 O O . ARG A 1 65 ? 9.766 -18.594 -10.57 1 98.06 65 ARG A O 1
ATOM 505 N N . CYS A 1 66 ? 10.828 -16.578 -10.562 1 97.62 66 CYS A N 1
ATOM 506 C CA . CYS A 1 66 ? 11.727 -16.953 -11.648 1 97.62 66 CYS A CA 1
ATOM 507 C C . CYS A 1 66 ? 13.102 -17.328 -11.109 1 97.62 66 CYS A C 1
ATOM 509 O O . CYS A 1 66 ? 13.672 -18.359 -11.5 1 97.62 66 CYS A O 1
ATOM 511 N N . ARG A 1 67 ? 13.562 -16.594 -10.062 1 96.75 67 ARG A N 1
ATOM 512 C CA . ARG A 1 67 ? 14.938 -16.75 -9.586 1 96.75 67 ARG A CA 1
ATOM 513 C C . ARG A 1 67 ? 14.969 -17.484 -8.25 1 96.75 67 ARG A C 1
ATOM 515 O O . ARG A 1 67 ? 16.047 -17.797 -7.734 1 96.75 67 ARG A O 1
ATOM 522 N N . ARG A 1 68 ? 13.852 -17.703 -7.66 1 97 68 ARG A N 1
ATOM 523 C CA . ARG A 1 68 ? 13.656 -18.516 -6.461 1 97 68 ARG A CA 1
ATOM 524 C C . ARG A 1 68 ? 14.031 -17.734 -5.207 1 97 68 ARG A C 1
ATOM 526 O O . ARG A 1 68 ? 13.992 -18.281 -4.098 1 97 68 ARG A O 1
ATOM 533 N N . ILE A 1 69 ? 14.461 -16.484 -5.332 1 98.06 69 ILE A N 1
ATOM 534 C CA . ILE A 1 69 ? 14.734 -15.594 -4.211 1 98.06 69 ILE A CA 1
ATOM 535 C C . ILE A 1 69 ? 14.695 -14.141 -4.68 1 98.06 69 ILE A C 1
ATOM 537 O O . ILE A 1 69 ? 15.109 -13.836 -5.801 1 98.06 69 ILE A O 1
ATOM 541 N N . ALA A 1 70 ? 14.141 -13.273 -3.893 1 98.81 70 ALA A N 1
ATOM 542 C CA . ALA A 1 70 ? 14.148 -11.844 -4.172 1 98.81 70 ALA A CA 1
ATOM 543 C C . ALA A 1 70 ? 14.328 -11.039 -2.889 1 98.81 70 ALA A C 1
ATOM 545 O O . ALA A 1 70 ? 14.297 -11.594 -1.788 1 98.81 70 ALA A O 1
ATOM 546 N N . ALA A 1 71 ? 14.578 -9.789 -3.012 1 98.88 71 ALA A N 1
ATOM 547 C CA . ALA A 1 71 ? 14.695 -8.883 -1.875 1 98.88 71 ALA A CA 1
ATOM 548 C C . ALA A 1 71 ? 14.07 -7.523 -2.193 1 98.88 71 ALA A C 1
ATOM 550 O O . ALA A 1 71 ? 14.086 -7.082 -3.346 1 98.88 71 ALA A O 1
ATOM 551 N N . VAL A 1 72 ? 13.5 -6.961 -1.205 1 98.88 72 VAL A N 1
ATOM 552 C CA . VAL A 1 72 ? 12.914 -5.629 -1.287 1 98.88 72 VAL A CA 1
ATOM 553 C C . VAL A 1 72 ? 13.445 -4.758 -0.148 1 98.88 72 VAL A C 1
ATOM 555 O O . VAL A 1 72 ? 13.555 -5.219 0.99 1 98.88 72 VAL A O 1
ATOM 558 N N . LEU A 1 73 ? 13.836 -3.549 -0.496 1 98.88 73 LEU A N 1
ATOM 559 C CA . LEU A 1 73 ? 14.336 -2.586 0.479 1 98.88 73 LEU A CA 1
ATOM 560 C C . LEU A 1 73 ? 13.391 -1.399 0.61 1 98.88 73 LEU A C 1
ATOM 562 O O . LEU A 1 73 ? 13.078 -0.739 -0.382 1 98.88 73 LEU A O 1
ATOM 566 N N . THR A 1 74 ? 12.922 -1.138 1.805 1 98.75 74 THR A N 1
ATOM 567 C CA . THR A 1 74 ? 12.062 0.008 2.082 1 98.75 74 THR A CA 1
ATOM 568 C C . THR A 1 74 ? 12.625 0.837 3.234 1 98.75 74 THR A C 1
ATOM 570 O O . THR A 1 74 ? 13.484 0.369 3.982 1 98.75 74 THR A O 1
ATOM 573 N N . THR A 1 75 ? 12.172 2.105 3.314 1 98.31 75 THR A N 1
ATOM 574 C CA . THR A 1 75 ? 12.391 2.9 4.516 1 98.31 75 THR A CA 1
ATOM 575 C C . THR A 1 75 ? 11.391 2.525 5.602 1 98.31 75 THR A C 1
ATOM 577 O O . THR A 1 75 ? 10.422 1.807 5.344 1 98.31 75 THR A O 1
ATOM 580 N N . TYR A 1 76 ? 11.594 2.971 6.797 1 98.44 76 TYR A N 1
ATOM 581 C CA . TYR A 1 76 ? 10.844 2.656 8.008 1 98.44 76 TYR A CA 1
ATOM 582 C C . TYR A 1 76 ? 9.461 3.301 7.969 1 98.44 76 TYR A C 1
ATOM 584 O O . TYR A 1 76 ? 9.328 4.473 7.602 1 98.44 76 TYR A O 1
ATOM 592 N N . GLY A 1 77 ? 8.469 2.512 8.414 1 98.44 77 GLY A N 1
ATOM 593 C CA . GLY A 1 77 ? 7.125 3.037 8.578 1 98.44 77 GLY A CA 1
ATOM 594 C C . GLY A 1 77 ? 6.383 3.213 7.266 1 98.44 77 GLY A C 1
ATOM 595 O O . GLY A 1 77 ? 5.734 2.283 6.785 1 98.44 77 GLY A O 1
ATOM 596 N N . VAL A 1 78 ? 6.559 4.293 6.602 1 98.5 78 VAL A N 1
ATOM 597 C CA . VAL A 1 78 ? 5.789 4.699 5.43 1 98.5 78 VAL A CA 1
ATOM 598 C C . VAL A 1 78 ? 6.051 3.734 4.277 1 98.5 78 VAL A C 1
ATOM 600 O O . VAL A 1 78 ? 5.117 3.311 3.588 1 98.5 78 VAL A O 1
ATOM 603 N N . GLY A 1 79 ? 7.293 3.35 4.082 1 98.5 79 GLY A N 1
ATOM 604 C CA . GLY A 1 79 ? 7.629 2.441 2.998 1 98.5 79 GLY A CA 1
ATOM 605 C C . GLY A 1 79 ? 7.262 0.999 3.295 1 98.5 79 GLY A C 1
ATOM 606 O O . GLY A 1 79 ? 6.684 0.313 2.449 1 98.5 79 GLY A O 1
ATOM 607 N N . GLU A 1 80 ? 7.668 0.517 4.5 1 98.38 80 GLU A N 1
ATOM 608 C CA . GLU A 1 80 ? 7.449 -0.897 4.793 1 98.38 80 GLU A CA 1
ATOM 609 C C . GLU A 1 80 ? 5.961 -1.228 4.848 1 98.38 80 GLU A C 1
ATOM 611 O O . GLU A 1 80 ? 5.547 -2.311 4.434 1 98.38 80 GLU A O 1
ATOM 616 N N . LEU A 1 81 ? 5.102 -0.224 5.312 1 98.81 81 LEU A N 1
ATOM 617 C CA . LEU A 1 81 ? 3.666 -0.479 5.371 1 98.81 81 LEU A CA 1
ATOM 618 C C . LEU A 1 81 ? 3.039 -0.4 3.984 1 98.81 81 LEU A C 1
ATOM 620 O O . LEU A 1 81 ? 1.983 -0.987 3.742 1 98.81 81 LEU A O 1
ATOM 624 N N . SER A 1 82 ? 3.66 0.306 3.059 1 98.81 82 SER A N 1
ATOM 625 C CA . SER A 1 82 ? 3.193 0.339 1.676 1 98.81 82 SER A CA 1
ATOM 626 C C . SER A 1 82 ? 3.467 -0.983 0.968 1 98.81 82 SER A C 1
ATOM 628 O O . SER A 1 82 ? 2.809 -1.312 -0.021 1 98.81 82 SER A O 1
ATOM 630 N N . ALA A 1 83 ? 4.406 -1.765 1.503 1 98.81 83 ALA A N 1
ATOM 631 C CA . ALA A 1 83 ? 4.84 -2.99 0.836 1 98.81 83 ALA A CA 1
ATOM 632 C C . ALA A 1 83 ? 4.094 -4.203 1.38 1 98.81 83 ALA A C 1
ATOM 634 O O . ALA A 1 83 ? 4.156 -5.289 0.798 1 98.81 83 ALA A O 1
ATOM 635 N N . VAL A 1 84 ? 3.318 -4.105 2.438 1 98.75 84 VAL A N 1
ATOM 636 C CA . VAL A 1 84 ? 2.893 -5.25 3.24 1 98.75 84 VAL A CA 1
ATOM 637 C C . VAL A 1 84 ? 1.931 -6.117 2.432 1 98.75 84 VAL A C 1
ATOM 639 O O . VAL A 1 84 ? 1.919 -7.34 2.576 1 98.75 84 VAL A O 1
ATOM 642 N N . ASN A 1 85 ? 1.057 -5.465 1.591 1 98.88 85 ASN A N 1
ATOM 643 C CA . ASN A 1 85 ? 0.177 -6.285 0.762 1 98.88 85 ASN A CA 1
ATOM 644 C C . ASN A 1 85 ? 0.971 -7.23 -0.133 1 98.88 85 ASN A C 1
ATOM 646 O O . ASN A 1 85 ? 0.638 -8.414 -0.243 1 98.88 85 ASN A O 1
ATOM 650 N N . GLY A 1 86 ? 2.016 -6.668 -0.809 1 98.88 86 GLY A N 1
ATOM 651 C CA . GLY A 1 86 ? 2.85 -7.5 -1.66 1 98.88 86 GLY A CA 1
ATOM 652 C C . GLY A 1 86 ? 3.568 -8.602 -0.899 1 98.88 86 GLY A C 1
ATOM 653 O O . GLY A 1 86 ? 3.662 -9.734 -1.375 1 98.88 86 GLY A O 1
ATOM 654 N N . ILE A 1 87 ? 4.07 -8.312 0.328 1 98.94 87 ILE A N 1
ATOM 655 C CA . ILE A 1 87 ? 4.773 -9.281 1.155 1 98.94 87 ILE A CA 1
ATOM 656 C C . ILE A 1 87 ? 3.803 -10.375 1.602 1 98.94 87 ILE A C 1
ATOM 658 O O . ILE A 1 87 ? 4.148 -11.562 1.602 1 98.94 87 ILE A O 1
ATOM 662 N N . ALA A 1 88 ? 2.596 -9.969 1.971 1 98.94 88 ALA A N 1
ATOM 663 C CA . ALA A 1 88 ? 1.579 -10.93 2.393 1 98.94 88 ALA A CA 1
ATOM 664 C C . ALA A 1 88 ? 1.244 -11.906 1.266 1 98.94 88 ALA A C 1
ATOM 666 O O . ALA A 1 88 ? 1.018 -13.094 1.51 1 98.94 88 ALA A O 1
ATOM 667 N N . GLY A 1 89 ? 1.165 -11.391 0.036 1 98.75 89 GLY A N 1
ATOM 668 C CA . GLY A 1 89 ? 0.941 -12.273 -1.098 1 98.75 89 GLY A CA 1
ATOM 669 C C . GLY A 1 89 ? 2.045 -13.297 -1.283 1 98.75 89 GLY A C 1
ATOM 670 O O . GLY A 1 89 ? 1.771 -14.477 -1.53 1 98.75 89 GLY A O 1
ATOM 671 N N . ALA A 1 90 ? 3.277 -12.805 -1.185 1 98.88 90 ALA A N 1
ATOM 672 C CA . ALA A 1 90 ? 4.41 -13.727 -1.253 1 98.88 90 ALA A CA 1
ATOM 673 C C . ALA A 1 90 ? 4.332 -14.781 -0.151 1 98.88 90 ALA A C 1
ATOM 675 O O . ALA A 1 90 ? 4.664 -15.945 -0.373 1 98.88 90 ALA A O 1
ATOM 676 N N . TYR A 1 91 ? 3.906 -14.367 1.03 1 98.88 91 TYR A N 1
ATOM 677 C CA . TYR A 1 91 ? 3.756 -15.273 2.166 1 98.88 91 TYR A CA 1
ATOM 678 C C . TYR A 1 91 ? 2.678 -16.312 1.896 1 98.88 91 TYR A C 1
ATOM 680 O O . TYR A 1 91 ? 2.906 -17.516 2.072 1 98.88 91 TYR A O 1
ATOM 688 N N . ALA A 1 92 ? 1.542 -15.875 1.44 1 98.5 92 ALA A N 1
ATOM 689 C CA . ALA A 1 92 ? 0.394 -16.75 1.21 1 98.5 92 ALA A CA 1
ATOM 690 C C . ALA A 1 92 ? 0.727 -17.844 0.192 1 98.5 92 ALA A C 1
ATOM 692 O O . ALA A 1 92 ? 0.286 -18.984 0.33 1 98.5 92 ALA A O 1
ATOM 693 N N . GLU A 1 93 ? 1.509 -17.484 -0.82 1 97.88 93 GLU A N 1
ATOM 694 C CA . GLU A 1 93 ? 1.739 -18.422 -1.915 1 97.88 93 GLU A CA 1
ATOM 695 C C . GLU A 1 93 ? 3.168 -18.953 -1.89 1 97.88 93 GLU A C 1
ATOM 697 O O . GLU A 1 93 ? 3.66 -19.469 -2.895 1 97.88 93 GLU A O 1
ATOM 702 N N . ARG A 1 94 ? 3.889 -18.75 -0.759 1 97.75 94 ARG A N 1
ATOM 703 C CA . ARG A 1 94 ? 5.188 -19.328 -0.449 1 97.75 94 ARG A CA 1
ATOM 704 C C . ARG A 1 94 ? 6.234 -18.922 -1.482 1 97.75 94 ARG A C 1
ATOM 706 O O . ARG A 1 94 ? 6.871 -19.781 -2.1 1 97.75 94 ARG A O 1
ATOM 713 N N . ASN A 1 95 ? 6.418 -17.703 -1.627 1 98 95 ASN A N 1
ATOM 714 C CA . ASN A 1 95 ? 7.492 -17.141 -2.432 1 98 95 ASN A CA 1
ATOM 715 C C . ASN A 1 95 ? 8.555 -16.469 -1.56 1 98 95 ASN A C 1
ATOM 717 O O . ASN A 1 95 ? 8.234 -15.609 -0.737 1 98 95 ASN A O 1
ATOM 721 N N . PRO A 1 96 ? 9.805 -16.844 -1.675 1 98.5 96 PRO A N 1
ATOM 722 C CA . PRO A 1 96 ? 10.859 -16.328 -0.802 1 98.5 96 PRO A CA 1
ATOM 723 C C . PRO A 1 96 ? 11.25 -14.891 -1.144 1 98.5 96 PRO A C 1
ATOM 725 O O . PRO A 1 96 ? 11.844 -14.641 -2.195 1 98.5 96 PRO A O 1
ATOM 728 N N . VAL A 1 97 ? 10.961 -13.984 -0.331 1 98.88 97 VAL A N 1
ATOM 729 C CA . VAL A 1 97 ? 11.297 -12.57 -0.465 1 98.88 97 VAL A CA 1
ATOM 730 C C . VAL A 1 97 ? 11.875 -12.047 0.849 1 98.88 97 VAL A C 1
ATOM 732 O O . VAL A 1 97 ? 11.266 -12.195 1.907 1 98.88 97 VAL A O 1
ATOM 735 N N . ILE A 1 98 ? 13.055 -11.5 0.834 1 98.94 98 ILE A N 1
ATOM 736 C CA . ILE A 1 98 ? 13.633 -10.859 2.014 1 98.94 98 ILE A CA 1
ATOM 737 C C . ILE A 1 98 ? 13.258 -9.383 2.037 1 98.94 98 ILE A C 1
ATOM 739 O O . ILE A 1 98 ? 13.648 -8.625 1.148 1 98.94 98 ILE A O 1
ATOM 743 N N . HIS A 1 99 ? 12.469 -9.031 2.973 1 98.94 99 HIS A N 1
ATOM 744 C CA . HIS A 1 99 ? 12.078 -7.637 3.16 1 98.94 99 HIS A CA 1
ATOM 745 C C . HIS A 1 99 ? 13.031 -6.922 4.113 1 98.94 99 HIS A C 1
ATOM 747 O O . HIS A 1 99 ? 13.008 -7.164 5.32 1 98.94 99 HIS A O 1
ATOM 753 N N . ILE A 1 100 ? 13.867 -6.086 3.566 1 98.94 100 ILE A N 1
ATOM 754 C CA . ILE A 1 100 ? 14.82 -5.293 4.332 1 98.94 100 ILE A CA 1
ATOM 755 C C . ILE A 1 100 ? 14.25 -3.902 4.59 1 98.94 100 ILE A C 1
ATOM 757 O O . ILE A 1 100 ? 13.805 -3.225 3.66 1 98.94 100 ILE A O 1
ATOM 761 N N . VAL A 1 101 ? 14.266 -3.498 5.844 1 98.88 101 VAL A N 1
ATOM 762 C CA . VAL A 1 101 ? 13.75 -2.186 6.219 1 98.88 101 VAL A CA 1
ATOM 763 C C . VAL A 1 101 ? 14.867 -1.351 6.844 1 98.88 101 VAL A C 1
ATOM 765 O O . VAL A 1 101 ? 15.422 -1.722 7.879 1 98.88 101 VAL A O 1
ATOM 768 N N . GLY A 1 102 ? 15.234 -0.238 6.18 1 98.69 102 GLY A N 1
ATOM 769 C CA . GLY A 1 102 ? 16.078 0.736 6.859 1 98.69 102 GLY A CA 1
ATOM 770 C C . GLY A 1 102 ? 15.352 1.478 7.969 1 98.69 102 GLY A C 1
ATOM 771 O O . GLY A 1 102 ? 14.281 2.047 7.742 1 98.69 102 GLY A O 1
ATOM 772 N N . GLY A 1 103 ? 15.859 1.464 9.172 1 98.12 103 GLY A N 1
ATOM 773 C CA . GLY A 1 103 ? 15.148 2.055 10.289 1 98.12 103 GLY A CA 1
ATOM 774 C C . GLY A 1 103 ? 15.938 3.154 10.984 1 98.12 103 GLY A C 1
ATOM 775 O O . GLY A 1 103 ? 17.109 3.381 10.664 1 98.12 103 GLY A O 1
ATOM 776 N N . PRO A 1 104 ? 15.289 3.914 11.891 1 97.12 104 PRO A N 1
ATOM 777 C CA . PRO A 1 104 ? 15.977 4.938 12.688 1 97.12 104 PRO A CA 1
ATOM 778 C C . PRO A 1 104 ? 17.125 4.367 13.516 1 97.12 104 PRO A C 1
ATOM 780 O O . PRO A 1 104 ? 17.203 3.156 13.727 1 97.12 104 PRO A O 1
ATOM 783 N N . SER A 1 105 ? 18 5.234 13.914 1 96.88 105 SER A N 1
ATOM 784 C CA . SER A 1 105 ? 19.156 4.812 14.695 1 96.88 105 SER A CA 1
ATOM 785 C C . SER A 1 105 ? 18.734 4.168 16.016 1 96.88 105 SER A C 1
ATOM 787 O O . SER A 1 105 ? 17.656 4.453 16.531 1 96.88 105 SER A O 1
ATOM 789 N N . THR A 1 106 ? 19.578 3.33 16.5 1 96.81 106 THR A N 1
ATOM 790 C CA . THR A 1 106 ? 19.312 2.701 17.797 1 96.81 106 THR A CA 1
ATOM 791 C C . THR A 1 106 ? 19.203 3.752 18.891 1 96.81 106 THR A C 1
ATOM 793 O O . THR A 1 106 ? 18.438 3.584 19.859 1 96.81 106 THR A O 1
ATOM 796 N N . GLU A 1 107 ? 19.922 4.816 18.75 1 95.38 107 GLU A N 1
ATOM 797 C CA . GLU A 1 107 ? 19.859 5.918 19.719 1 95.38 107 GLU A CA 1
ATOM 798 C C . GLU A 1 107 ? 18.469 6.555 19.719 1 95.38 107 GLU A C 1
ATOM 800 O O . GLU A 1 107 ? 17.922 6.84 20.797 1 95.38 107 GLU A O 1
ATOM 805 N N . ALA A 1 108 ? 17.922 6.836 18.562 1 95.56 108 ALA A N 1
ATOM 806 C CA . ALA A 1 108 ? 16.578 7.41 18.469 1 95.56 108 ALA A CA 1
ATOM 807 C C . ALA A 1 108 ? 15.539 6.492 19.109 1 95.56 108 ALA A C 1
ATOM 809 O O . ALA A 1 108 ? 14.625 6.957 19.797 1 95.56 108 ALA A O 1
ATOM 810 N N . GLU A 1 109 ? 15.68 5.211 18.828 1 95.81 109 GLU A N 1
ATOM 811 C CA . GLU A 1 109 ? 14.758 4.227 19.391 1 95.81 109 GLU A CA 1
ATOM 812 C C . GLU A 1 109 ? 14.852 4.18 20.906 1 95.81 109 GLU A C 1
ATOM 814 O O . GLU A 1 109 ? 13.828 4.215 21.594 1 95.81 109 GLU A O 1
ATOM 819 N N . HIS A 1 110 ? 16.078 4.074 21.453 1 95.88 110 HIS A N 1
ATOM 820 C CA . HIS A 1 110 ? 16.281 3.994 22.891 1 95.88 110 HIS A CA 1
ATOM 821 C C . HIS A 1 110 ? 15.805 5.266 23.578 1 95.88 110 HIS A C 1
ATOM 823 O O . HIS A 1 110 ? 15.305 5.211 24.719 1 95.88 110 HIS A O 1
ATOM 829 N N . GLY A 1 111 ? 15.984 6.359 22.891 1 95.69 111 GLY A N 1
ATOM 830 C CA . GLY A 1 111 ? 15.578 7.641 23.453 1 95.69 111 GLY A CA 1
ATOM 831 C C . GLY A 1 111 ? 14.094 7.906 23.297 1 95.69 111 GLY A C 1
ATOM 832 O O . GLY A 1 111 ? 13.586 8.922 23.781 1 95.69 111 GLY A O 1
ATOM 833 N N . HIS A 1 112 ? 13.336 7.047 22.625 1 96.06 112 HIS A N 1
ATOM 834 C CA . HIS A 1 112 ? 11.906 7.188 22.375 1 96.06 112 HIS A CA 1
ATOM 835 C C . HIS A 1 112 ? 11.594 8.516 21.688 1 96.06 112 HIS A C 1
ATOM 837 O O . HIS A 1 112 ? 10.672 9.227 22.094 1 96.06 112 HIS A O 1
ATOM 843 N N . LYS A 1 113 ? 12.453 8.906 20.75 1 94.56 113 LYS A N 1
ATOM 844 C CA . LYS A 1 113 ? 12.297 10.188 20.062 1 94.56 113 LYS A CA 1
ATOM 845 C C . LYS A 1 113 ? 11.117 10.148 19.094 1 94.56 113 LYS A C 1
ATOM 847 O O . LYS A 1 113 ? 10.867 9.125 18.453 1 94.56 113 LYS A O 1
ATOM 852 N N . MET A 1 114 ? 10.461 11.305 18.938 1 94.81 114 MET A N 1
ATOM 853 C CA . MET A 1 114 ? 9.367 11.414 17.984 1 94.81 114 MET A CA 1
ATOM 854 C C . MET A 1 114 ? 9.891 11.68 16.578 1 94.81 114 MET A C 1
ATOM 856 O O . MET A 1 114 ? 9.703 12.766 16.031 1 94.81 114 MET A O 1
ATOM 860 N N . MET A 1 115 ? 10.367 10.547 16 1 95.5 115 MET A N 1
ATOM 861 C CA . MET A 1 115 ? 10.93 10.633 14.664 1 95.5 115 MET A CA 1
ATOM 862 C C . MET A 1 115 ? 9.836 10.617 13.609 1 95.5 115 MET A C 1
ATOM 864 O O . MET A 1 115 ? 8.75 10.07 13.836 1 95.5 115 MET A O 1
ATOM 868 N N . HIS A 1 116 ? 10.117 11.289 12.531 1 95.19 116 HIS A N 1
ATOM 869 C CA . HIS A 1 116 ? 9.211 11.094 11.406 1 95.19 116 HIS A CA 1
ATOM 870 C C . HIS A 1 116 ? 9.125 9.617 11.016 1 95.19 116 HIS A C 1
ATOM 872 O O . HIS A 1 116 ? 10.016 8.828 11.359 1 95.19 116 HIS A O 1
ATOM 878 N N . HIS A 1 117 ? 8.023 9.18 10.383 1 97.56 117 HIS A N 1
ATOM 879 C CA . HIS A 1 117 ? 7.711 7.82 9.953 1 97.56 117 HIS A CA 1
ATOM 880 C C . HIS A 1 117 ? 7.324 6.941 11.141 1 97.56 117 HIS A C 1
ATOM 882 O O . HIS A 1 117 ? 7.203 5.723 11 1 97.56 117 HIS A O 1
ATOM 888 N N . THR A 1 118 ? 7.16 7.527 12.359 1 97.69 118 THR A N 1
ATOM 889 C CA . THR A 1 118 ? 6.637 6.805 13.516 1 97.69 118 THR A CA 1
ATOM 890 C C . THR A 1 118 ? 5.195 7.219 13.805 1 97.69 118 THR A C 1
ATOM 892 O O . THR A 1 118 ? 4.672 8.133 13.164 1 97.69 118 THR A O 1
ATOM 895 N N . LEU A 1 119 ? 4.598 6.562 14.797 1 97.75 119 LEU A N 1
ATOM 896 C CA . LEU A 1 119 ? 3.227 6.883 15.172 1 97.75 119 LEU A CA 1
ATOM 897 C C . LEU A 1 119 ? 3.197 8.008 16.203 1 97.75 119 LEU A C 1
ATOM 899 O O . LEU A 1 119 ? 2.145 8.32 16.766 1 97.75 119 LEU A O 1
ATOM 903 N N . GLY A 1 120 ? 4.348 8.609 16.438 1 95.25 120 GLY A N 1
ATOM 904 C CA . GLY A 1 120 ? 4.438 9.742 17.359 1 95.25 120 GLY A CA 1
ATOM 905 C C . GLY A 1 120 ? 4.176 9.367 18.797 1 95.25 120 GLY A C 1
ATOM 906 O O . GLY A 1 120 ? 3.604 10.148 19.562 1 95.25 120 GLY A O 1
ATOM 907 N N . ASP A 1 121 ? 4.516 8.094 19.172 1 95.31 121 ASP A N 1
ATOM 908 C CA . ASP A 1 121 ? 4.258 7.645 20.547 1 95.31 121 ASP A CA 1
ATOM 909 C C . ASP A 1 121 ? 5.547 7.184 21.219 1 95.31 121 ASP A C 1
ATOM 911 O O . ASP A 1 121 ? 5.52 6.68 22.344 1 95.31 121 ASP A O 1
ATOM 915 N N . GLY A 1 122 ? 6.656 7.277 20.5 1 95.94 122 GLY A N 1
ATOM 916 C CA . GLY A 1 122 ? 7.957 6.934 21.062 1 95.94 122 GLY A CA 1
ATOM 917 C C . GLY A 1 122 ? 8.273 5.453 20.969 1 95.94 122 GLY A C 1
ATOM 918 O O . GLY A 1 122 ? 9.352 5.016 21.359 1 95.94 122 GLY A O 1
ATOM 919 N N . LEU A 1 123 ? 7.312 4.672 20.406 1 96.31 123 LEU A N 1
ATOM 920 C CA . LEU A 1 123 ? 7.508 3.236 20.234 1 96.31 123 LEU A CA 1
ATOM 921 C C . LEU A 1 123 ? 7.871 2.895 18.797 1 96.31 123 LEU A C 1
ATOM 923 O O . LEU A 1 123 ? 7.277 3.428 17.859 1 96.31 123 LEU A O 1
ATOM 927 N N . PHE A 1 124 ? 8.859 2.029 18.641 1 96.88 124 PHE A N 1
ATOM 928 C CA . PHE A 1 124 ? 9.414 1.783 17.312 1 96.88 124 PHE A CA 1
ATOM 929 C C . PHE A 1 124 ? 9.125 0.354 16.859 1 96.88 124 PHE A C 1
ATOM 931 O O . PHE A 1 124 ? 9.578 -0.07 15.797 1 96.88 124 PHE A O 1
ATOM 938 N N . GLN A 1 125 ? 8.367 -0.433 17.594 1 96.25 125 GLN A N 1
ATOM 939 C CA . GLN A 1 125 ? 8.219 -1.857 17.328 1 96.25 125 GLN A CA 1
ATOM 940 C C . GLN A 1 125 ? 6.895 -2.143 16.625 1 96.25 125 GLN A C 1
ATOM 942 O O . GLN A 1 125 ? 6.637 -3.273 16.203 1 96.25 125 GLN A O 1
ATOM 947 N N . HIS A 1 126 ? 6.016 -1.156 16.469 1 98 126 HIS A N 1
ATOM 948 C CA . HIS A 1 126 ? 4.676 -1.356 15.922 1 98 126 HIS A CA 1
ATOM 949 C C . HIS A 1 126 ? 4.723 -2.135 14.609 1 98 126 HIS A C 1
ATOM 951 O O . HIS A 1 126 ? 3.992 -3.115 14.438 1 98 126 HIS A O 1
ATOM 957 N N . PHE A 1 127 ? 5.613 -1.779 13.727 1 98.44 127 PHE A N 1
ATOM 958 C CA . PHE A 1 127 ? 5.559 -2.262 12.352 1 98.44 127 PHE A CA 1
ATOM 959 C C . PHE A 1 127 ? 6.238 -3.621 12.227 1 98.44 127 PHE A C 1
ATOM 961 O O . PHE A 1 127 ? 5.844 -4.445 11.398 1 98.44 127 PHE A O 1
ATOM 968 N N . SER A 1 128 ? 7.316 -3.875 13.047 1 98 128 SER A N 1
ATOM 969 C CA . SER A 1 128 ? 7.879 -5.219 13.109 1 98 128 SER A CA 1
ATOM 970 C C . SER A 1 128 ? 6.852 -6.223 13.625 1 98 128 SER A C 1
ATOM 972 O O . SER A 1 128 ? 6.797 -7.359 13.148 1 98 128 SER A O 1
ATOM 974 N N . LEU A 1 129 ? 6.043 -5.766 14.602 1 98.06 129 LEU A N 1
ATOM 975 C CA . LEU A 1 129 ? 4.98 -6.621 15.125 1 98.06 129 LEU A CA 1
ATOM 976 C C . LEU A 1 129 ? 3.959 -6.941 14.039 1 98.06 129 LEU A C 1
ATOM 978 O O . LEU A 1 129 ? 3.486 -8.078 13.945 1 98.06 129 LEU A O 1
ATOM 982 N N . MET A 1 130 ? 3.611 -5.996 13.273 1 98.62 130 MET A N 1
ATOM 983 C CA . MET A 1 130 ? 2.709 -6.234 12.148 1 98.62 130 MET A CA 1
ATOM 984 C C . MET A 1 130 ? 3.311 -7.242 11.172 1 98.62 130 MET A C 1
ATOM 986 O O . MET A 1 130 ? 2.625 -8.164 10.727 1 98.62 130 MET A O 1
ATOM 990 N N . SER A 1 131 ? 4.633 -7.145 10.875 1 98.56 131 SER A N 1
ATOM 991 C CA . SER A 1 131 ? 5.312 -7.969 9.883 1 98.56 131 SER A CA 1
ATOM 992 C C . SER A 1 131 ? 5.41 -9.422 10.344 1 98.56 131 SER A C 1
ATOM 994 O O . SER A 1 131 ? 5.566 -10.328 9.531 1 98.56 131 SER A O 1
ATOM 996 N N . GLU A 1 132 ? 5.324 -9.648 11.648 1 98.5 132 GLU A N 1
ATOM 997 C CA . GLU A 1 132 ? 5.383 -11.016 12.18 1 98.5 132 GLU A CA 1
ATOM 998 C C . GLU A 1 132 ? 4.234 -11.859 11.641 1 98.5 132 GLU A C 1
ATOM 1000 O O . GLU A 1 132 ? 4.348 -13.086 11.555 1 98.5 132 GLU A O 1
ATOM 1005 N N . ASN A 1 133 ? 3.162 -11.219 11.25 1 98.31 133 ASN A N 1
ATOM 1006 C CA . ASN A 1 133 ? 1.994 -11.938 10.75 1 98.31 133 ASN A CA 1
ATOM 1007 C C . ASN A 1 133 ? 2.199 -12.406 9.312 1 98.31 133 ASN A C 1
ATOM 1009 O O . ASN A 1 133 ? 1.494 -13.305 8.844 1 98.31 133 ASN A O 1
ATOM 1013 N N . ILE A 1 134 ? 3.182 -11.859 8.586 1 98.75 134 ILE A N 1
ATOM 1014 C CA . ILE A 1 134 ? 3.311 -12.148 7.16 1 98.75 134 ILE A CA 1
ATOM 1015 C C . ILE A 1 134 ? 4.758 -12.492 6.832 1 98.75 134 ILE A C 1
ATOM 1017 O O . ILE A 1 134 ? 5.23 -12.234 5.723 1 98.75 134 ILE A O 1
ATOM 1021 N N . SER A 1 135 ? 5.574 -12.898 7.797 1 98.75 135 SER A N 1
ATOM 1022 C CA . SER A 1 135 ? 6.961 -13.328 7.645 1 98.75 135 SER A CA 1
ATOM 1023 C C . SER A 1 135 ? 7.227 -14.625 8.391 1 98.75 135 SER A C 1
ATOM 1025 O O . SER A 1 135 ? 6.684 -14.852 9.477 1 98.75 135 SER A O 1
ATOM 1027 N N . CYS A 1 136 ? 8.055 -15.469 7.832 1 98.44 136 CYS A N 1
ATOM 1028 C CA . CYS A 1 136 ? 8.391 -16.719 8.508 1 98.44 136 CYS A CA 1
ATOM 1029 C C . CYS A 1 136 ? 9.469 -16.5 9.555 1 98.44 136 CYS A C 1
ATOM 1031 O O . CYS A 1 136 ? 9.594 -17.266 10.5 1 98.44 136 CYS A O 1
ATOM 1033 N N . MET A 1 137 ? 10.281 -15.461 9.32 1 98.38 137 MET A N 1
ATOM 1034 C CA . MET A 1 137 ? 11.328 -15.031 10.242 1 98.38 137 MET A CA 1
ATOM 1035 C C . MET A 1 137 ? 11.391 -13.508 10.312 1 98.38 137 MET A C 1
ATOM 1037 O O . MET A 1 137 ? 11.219 -12.828 9.305 1 98.38 137 MET A O 1
ATOM 1041 N N . THR A 1 138 ? 11.555 -13.008 11.508 1 98.75 138 THR A N 1
ATOM 1042 C CA . THR A 1 138 ? 11.75 -11.578 11.688 1 98.75 138 THR A CA 1
ATOM 1043 C C . THR A 1 138 ? 12.992 -11.305 12.531 1 98.75 138 THR A C 1
ATOM 1045 O O . THR A 1 138 ? 13.32 -12.078 13.438 1 98.75 138 THR A O 1
ATOM 1048 N N . ALA A 1 139 ? 13.695 -10.242 12.188 1 98.75 139 ALA A N 1
ATOM 1049 C CA . ALA A 1 139 ? 14.852 -9.828 12.977 1 98.75 139 ALA A CA 1
ATOM 1050 C C . ALA A 1 139 ? 14.93 -8.305 13.07 1 98.75 139 ALA A C 1
ATOM 1052 O O . ALA A 1 139 ? 14.648 -7.602 12.102 1 98.75 139 ALA A O 1
ATOM 1053 N N . ARG A 1 140 ? 15.219 -7.844 14.203 1 98.25 140 ARG A N 1
ATOM 1054 C CA . ARG A 1 140 ? 15.68 -6.484 14.453 1 98.25 140 ARG A CA 1
ATOM 1055 C C . ARG A 1 140 ? 17.172 -6.461 14.75 1 98.25 140 ARG A C 1
ATOM 1057 O O . ARG A 1 140 ? 17.625 -6.953 15.789 1 98.25 140 ARG A O 1
ATOM 1064 N N . LEU A 1 141 ? 17.938 -5.914 13.891 1 98.69 141 LEU A N 1
ATOM 1065 C CA . LEU A 1 141 ? 19.391 -6.043 13.977 1 98.69 141 LEU A CA 1
ATOM 1066 C C . LEU A 1 141 ? 19.953 -5.078 15.008 1 98.69 141 LEU A C 1
ATOM 1068 O O . LEU A 1 141 ? 19.484 -3.941 15.125 1 98.69 141 LEU A O 1
ATOM 1072 N N . THR A 1 142 ? 20.859 -5.512 15.766 1 98.12 142 THR A N 1
ATOM 1073 C CA . THR A 1 142 ? 21.812 -4.754 16.578 1 98.12 142 THR A CA 1
ATOM 1074 C C . THR A 1 142 ? 23.25 -5.059 16.156 1 98.12 142 THR A C 1
ATOM 1076 O O . THR A 1 142 ? 23.484 -5.984 15.383 1 98.12 142 THR A O 1
ATOM 1079 N N . VAL A 1 143 ? 24.109 -4.238 16.578 1 97.56 143 VAL A N 1
ATOM 1080 C CA . VAL A 1 143 ? 25.516 -4.465 16.234 1 97.56 143 VAL A CA 1
ATOM 1081 C C . VAL A 1 143 ? 25.938 -5.859 16.688 1 97.56 143 VAL A C 1
ATOM 1083 O O . VAL A 1 143 ? 26.672 -6.551 15.977 1 97.56 143 VAL A O 1
ATOM 1086 N N . GLU A 1 144 ? 25.422 -6.336 17.781 1 97.69 144 GLU A N 1
ATOM 1087 C CA . GLU A 1 144 ? 25.844 -7.574 18.422 1 97.69 144 GLU A CA 1
ATOM 1088 C C . GLU A 1 144 ? 25.266 -8.797 17.719 1 97.69 144 GLU A C 1
ATOM 1090 O O . GLU A 1 144 ? 25.875 -9.859 17.703 1 97.69 144 GLU A O 1
ATOM 1095 N N . ASN A 1 145 ? 24.109 -8.672 17.125 1 98.19 145 ASN A N 1
ATOM 1096 C CA . ASN A 1 145 ? 23.438 -9.867 16.625 1 98.19 145 ASN A CA 1
ATOM 1097 C C . ASN A 1 145 ? 23.344 -9.875 15.109 1 98.19 145 ASN A C 1
ATOM 1099 O O . ASN A 1 145 ? 22.875 -10.852 14.516 1 98.19 145 ASN A O 1
ATOM 1103 N N . ALA A 1 146 ? 23.766 -8.828 14.438 1 98.5 146 ALA A N 1
ATOM 1104 C CA . ALA A 1 146 ? 23.453 -8.547 13.039 1 98.5 146 ALA A CA 1
ATOM 1105 C C . ALA A 1 146 ? 23.828 -9.727 12.141 1 98.5 146 ALA A C 1
ATOM 1107 O O . ALA A 1 146 ? 22.984 -10.219 11.383 1 98.5 146 ALA A O 1
ATOM 1108 N N . LEU A 1 147 ? 25.062 -10.234 12.195 1 97.94 147 LEU A N 1
ATOM 1109 C CA . LEU A 1 147 ? 25.531 -11.273 11.289 1 97.94 147 LEU A CA 1
ATOM 1110 C C . LEU A 1 147 ? 24.766 -12.578 11.508 1 97.94 147 LEU A C 1
ATOM 1112 O O . LEU A 1 147 ? 24.312 -13.203 10.547 1 97.94 147 LEU A O 1
ATOM 1116 N N . THR A 1 148 ? 24.562 -12.945 12.781 1 97.94 148 THR A N 1
ATOM 1117 C CA . THR A 1 148 ? 23.844 -14.18 13.117 1 97.94 148 THR A CA 1
ATOM 1118 C C . THR A 1 148 ? 22.391 -14.094 12.68 1 97.94 148 THR A C 1
ATOM 1120 O O . THR A 1 148 ? 21.828 -15.07 12.156 1 97.94 148 THR A O 1
ATOM 1123 N N . GLU A 1 149 ? 21.766 -12.969 12.914 1 98.69 149 GLU A N 1
ATOM 1124 C CA . GLU A 1 149 ? 20.344 -12.805 12.594 1 98.69 149 GLU A CA 1
ATOM 1125 C C . GLU A 1 149 ? 20.125 -12.727 11.086 1 98.69 149 GLU A C 1
ATOM 1127 O O . GLU A 1 149 ? 19.125 -13.227 10.57 1 98.69 149 GLU A O 1
ATOM 1132 N N . ILE A 1 150 ? 21.016 -12.062 10.391 1 98.81 150 ILE A N 1
ATOM 1133 C CA . ILE A 1 150 ? 20.938 -12.039 8.93 1 98.81 150 ILE A CA 1
ATOM 1134 C C . ILE A 1 150 ? 20.953 -13.461 8.391 1 98.81 150 ILE A C 1
ATOM 1136 O O . ILE A 1 150 ? 20.078 -13.844 7.609 1 98.81 150 ILE A O 1
ATOM 1140 N N . ASP A 1 151 ? 21.922 -14.25 8.82 1 98.5 151 ASP A N 1
ATOM 1141 C CA . ASP A 1 151 ? 22.031 -15.633 8.375 1 98.5 151 ASP A CA 1
ATOM 1142 C C . ASP A 1 151 ? 20.781 -16.438 8.742 1 98.5 151 ASP A C 1
ATOM 1144 O O . ASP A 1 151 ? 20.281 -17.219 7.934 1 98.5 151 ASP A O 1
ATOM 1148 N N . ARG A 1 152 ? 20.297 -16.234 9.977 1 98.38 152 ARG A N 1
ATOM 1149 C CA . ARG A 1 152 ? 19.125 -16.969 10.461 1 98.38 152 ARG A CA 1
ATOM 1150 C C . ARG A 1 152 ? 17.906 -16.672 9.594 1 98.38 152 ARG A C 1
ATOM 1152 O O . ARG A 1 152 ? 17.188 -17.594 9.203 1 98.38 152 ARG A O 1
ATOM 1159 N N . VAL A 1 153 ? 17.656 -15.398 9.281 1 98.75 153 VAL A N 1
ATOM 1160 C CA . VAL A 1 153 ? 16.484 -15.016 8.5 1 98.75 153 VAL A CA 1
ATOM 1161 C C . VAL A 1 153 ? 16.594 -15.578 7.086 1 98.75 153 VAL A C 1
ATOM 1163 O O . VAL A 1 153 ? 15.641 -16.156 6.559 1 98.75 153 VAL A O 1
ATOM 1166 N N . ILE A 1 154 ? 17.766 -15.445 6.484 1 98.56 154 ILE A N 1
ATOM 1167 C CA . ILE A 1 154 ? 17.969 -15.914 5.117 1 98.56 154 ILE A CA 1
ATOM 1168 C C . ILE A 1 154 ? 17.766 -17.422 5.059 1 98.56 154 ILE A C 1
ATOM 1170 O O . ILE A 1 154 ? 17.094 -17.938 4.168 1 98.56 154 ILE A O 1
ATOM 1174 N N . ARG A 1 155 ? 18.328 -18.203 6.027 1 98 155 ARG A N 1
ATOM 1175 C CA . ARG A 1 155 ? 18.141 -19.641 6.078 1 98 155 ARG A CA 1
ATOM 1176 C C . ARG A 1 155 ? 16.672 -20 6.223 1 98 155 ARG A C 1
ATOM 1178 O O . ARG A 1 155 ? 16.188 -20.938 5.574 1 98 155 ARG A O 1
ATOM 1185 N N . GLY A 1 156 ? 16 -19.25 7.09 1 98.25 156 GLY A N 1
ATOM 1186 C CA . GLY A 1 156 ? 14.586 -19.484 7.281 1 98.25 156 GLY A CA 1
ATOM 1187 C C . GLY A 1 156 ? 13.766 -19.25 6.023 1 98.25 156 GLY A C 1
ATOM 1188 O O . GLY A 1 156 ? 12.891 -20.062 5.688 1 98.25 156 GLY A O 1
ATOM 1189 N N . VAL A 1 157 ? 14.047 -18.172 5.324 1 98.62 157 VAL A N 1
ATOM 1190 C CA . VAL A 1 157 ? 13.344 -17.812 4.098 1 98.62 157 VAL A CA 1
ATOM 1191 C C . VAL A 1 157 ? 13.562 -18.906 3.043 1 98.62 157 VAL A C 1
ATOM 1193 O O . VAL A 1 157 ? 12.617 -19.328 2.381 1 98.62 157 VAL A O 1
ATOM 1196 N N . MET A 1 158 ? 14.766 -19.375 2.91 1 97.25 158 MET A N 1
ATOM 1197 C CA . MET A 1 158 ? 15.102 -20.406 1.924 1 97.25 158 MET A CA 1
ATOM 1198 C C . MET A 1 158 ? 14.461 -21.734 2.291 1 97.25 158 MET A C 1
ATOM 1200 O O . MET A 1 158 ? 14.07 -22.516 1.412 1 97.25 158 MET A O 1
ATOM 1204 N N . TYR A 1 159 ? 14.328 -21.984 3.592 1 97.25 159 TYR A N 1
ATOM 1205 C CA . TYR A 1 159 ? 13.758 -23.234 4.066 1 97.25 159 TYR A CA 1
ATOM 1206 C C . TYR A 1 159 ? 12.242 -23.25 3.896 1 97.25 159 TYR A C 1
ATOM 1208 O O . TYR A 1 159 ? 11.672 -24.219 3.385 1 97.25 159 TYR A O 1
ATOM 1216 N N . HIS A 1 160 ? 11.609 -22.188 4.238 1 97.62 160 HIS A N 1
ATOM 1217 C CA . HIS A 1 160 ? 10.148 -22.156 4.285 1 97.62 160 HIS A CA 1
ATOM 1218 C C . HIS A 1 160 ? 9.57 -21.656 2.971 1 97.62 160 HIS A C 1
ATOM 1220 O O . HIS A 1 160 ? 8.367 -21.797 2.723 1 97.62 160 HIS A O 1
ATOM 1226 N N . LYS A 1 161 ? 10.422 -21.109 2.176 1 98.19 161 LYS A N 1
ATOM 1227 C CA . LYS A 1 161 ? 9.992 -20.469 0.931 1 98.19 161 LYS A CA 1
ATOM 1228 C C . LYS A 1 161 ? 8.93 -19.406 1.192 1 98.19 161 LYS A C 1
ATOM 1230 O O . LYS A 1 161 ? 7.922 -19.344 0.492 1 98.19 161 LYS A O 1
ATOM 1235 N N . LYS A 1 162 ? 9.078 -18.625 2.234 1 98.62 162 LYS A N 1
ATOM 1236 C CA . LYS A 1 162 ? 8.211 -17.531 2.658 1 98.62 162 LYS A CA 1
ATOM 1237 C C . LYS A 1 162 ? 9.031 -16.281 2.967 1 98.62 162 LYS A C 1
ATOM 1239 O O . LYS A 1 162 ? 10.25 -16.359 3.154 1 98.62 162 LYS A O 1
ATOM 1244 N N . PRO A 1 163 ? 8.414 -15.164 3.018 1 98.88 163 PRO A N 1
ATOM 1245 C CA . PRO A 1 163 ? 9.172 -13.93 3.262 1 98.88 163 PRO A CA 1
ATOM 1246 C C . PRO A 1 163 ? 9.766 -13.875 4.668 1 98.88 163 PRO A C 1
ATOM 1248 O O . PRO A 1 163 ? 9.227 -14.484 5.594 1 98.88 163 PRO A O 1
ATOM 1251 N N . GLY A 1 164 ? 10.859 -13.219 4.754 1 98.88 164 GLY A N 1
ATOM 1252 C CA . GLY A 1 164 ? 11.461 -12.82 6.016 1 98.88 164 GLY A CA 1
ATOM 1253 C C . GLY A 1 164 ? 11.617 -11.312 6.156 1 98.88 164 GLY A C 1
ATOM 1254 O O . GLY A 1 164 ? 11.594 -10.586 5.156 1 98.88 164 GLY A O 1
ATOM 1255 N N . TYR A 1 165 ? 11.711 -10.859 7.363 1 98.94 165 TYR A N 1
ATOM 1256 C CA . TYR A 1 165 ? 11.766 -9.438 7.688 1 98.94 165 TYR A CA 1
ATOM 1257 C C . TYR A 1 165 ? 13.039 -9.102 8.453 1 98.94 165 TYR A C 1
ATOM 1259 O O . TYR A 1 165 ? 13.359 -9.75 9.453 1 98.94 165 TYR A O 1
ATOM 1267 N N . ILE A 1 166 ? 13.773 -8.094 7.934 1 98.94 166 ILE A N 1
ATOM 1268 C CA . ILE A 1 166 ? 14.977 -7.621 8.609 1 98.94 166 ILE A CA 1
ATOM 1269 C C . ILE A 1 166 ? 14.906 -6.105 8.789 1 98.94 166 ILE A C 1
ATOM 1271 O O . ILE A 1 166 ? 14.945 -5.355 7.812 1 98.94 166 ILE A O 1
ATOM 1275 N N . LEU A 1 167 ? 14.766 -5.684 10.008 1 98.88 167 LEU A N 1
ATOM 1276 C CA . LEU A 1 167 ? 14.906 -4.266 10.32 1 98.88 167 LEU A CA 1
ATOM 1277 C C . LEU A 1 167 ? 16.359 -3.916 10.602 1 98.88 167 LEU A C 1
ATOM 1279 O O . LEU A 1 167 ? 16.984 -4.492 11.5 1 98.88 167 LEU A O 1
ATOM 1283 N N . MET A 1 168 ? 16.891 -3.018 9.836 1 98.75 168 MET A N 1
ATOM 1284 C CA . MET A 1 168 ? 18.297 -2.633 9.93 1 98.75 168 MET A CA 1
ATOM 1285 C C . MET A 1 168 ? 18.422 -1.145 10.234 1 98.75 168 MET A C 1
ATOM 1287 O O . MET A 1 168 ? 18.375 -0.314 9.32 1 98.75 168 MET A O 1
ATOM 1291 N N . PRO A 1 169 ? 18.609 -0.784 11.539 1 98.44 169 PRO A N 1
ATOM 1292 C CA . PRO A 1 169 ? 18.859 0.619 11.883 1 98.44 169 PRO A CA 1
ATOM 1293 C C . PRO A 1 169 ? 20.062 1.209 11.141 1 98.44 169 PRO A C 1
ATOM 1295 O O . PRO A 1 169 ? 21.031 0.506 10.891 1 98.44 169 PRO A O 1
ATOM 1298 N N . MET A 1 170 ? 19.969 2.477 10.875 1 96.94 170 MET A N 1
ATOM 1299 C CA . MET A 1 170 ? 20.969 3.137 10.023 1 96.94 170 MET A CA 1
ATOM 1300 C C . MET A 1 170 ? 22.359 3.033 10.633 1 96.94 170 MET A C 1
ATOM 1302 O O . MET A 1 170 ? 23.344 2.889 9.914 1 96.94 170 MET A O 1
ATOM 1306 N N . ASP A 1 171 ? 22.484 3.117 11.977 1 97.12 171 ASP A N 1
ATOM 1307 C CA . ASP A 1 171 ? 23.781 3.033 12.648 1 97.12 171 ASP A CA 1
ATOM 1308 C C . ASP A 1 171 ? 24.312 1.602 12.641 1 97.12 171 ASP A C 1
ATOM 1310 O O . ASP A 1 171 ? 25.531 1.385 12.625 1 97.12 171 ASP A O 1
ATOM 1314 N N . VAL A 1 172 ? 23.422 0.611 12.594 1 98.31 172 VAL A N 1
ATOM 1315 C CA . VAL A 1 172 ? 23.828 -0.792 12.531 1 98.31 172 VAL A CA 1
ATOM 1316 C C . VAL A 1 172 ? 24.312 -1.126 11.125 1 98.31 172 VAL A C 1
ATOM 1318 O O . VAL A 1 172 ? 25.281 -1.864 10.961 1 98.31 172 VAL A O 1
ATOM 1321 N N . ALA A 1 173 ? 23.719 -0.608 10.117 1 98.06 173 ALA A N 1
ATOM 1322 C CA . ALA A 1 173 ? 24.062 -0.864 8.719 1 98.06 173 ALA A CA 1
ATOM 1323 C C . ALA A 1 173 ? 25.531 -0.535 8.453 1 98.06 173 ALA A C 1
ATOM 1325 O O . ALA A 1 173 ? 26.188 -1.208 7.66 1 98.06 173 ALA A O 1
ATOM 1326 N N . VAL A 1 174 ? 26.094 0.535 9.18 1 96.94 174 VAL A N 1
ATOM 1327 C CA . VAL A 1 174 ? 27.438 1.009 8.875 1 96.94 174 VAL A CA 1
ATOM 1328 C C . VAL A 1 174 ? 28.406 0.495 9.93 1 96.94 174 VAL A C 1
ATOM 1330 O O . VAL A 1 174 ? 29.594 0.862 9.93 1 96.94 174 VAL A O 1
ATOM 1333 N N . ALA A 1 175 ? 27.922 -0.292 10.836 1 97.81 175 ALA A N 1
ATOM 1334 C CA . ALA A 1 175 ? 28.812 -0.868 11.836 1 97.81 175 ALA A CA 1
ATOM 1335 C C . ALA A 1 175 ? 29.828 -1.81 11.188 1 97.81 175 ALA A C 1
ATOM 1337 O O . ALA A 1 175 ? 29.484 -2.551 10.258 1 97.81 175 ALA A O 1
ATOM 1338 N N . PRO A 1 176 ? 31.094 -1.783 11.648 1 97.31 176 PRO A N 1
ATOM 1339 C CA . PRO A 1 176 ? 32.094 -2.666 11.078 1 97.31 176 PRO A CA 1
ATOM 1340 C C . PRO A 1 176 ? 31.734 -4.145 11.188 1 97.31 176 PRO A C 1
ATOM 1342 O O . PRO A 1 176 ? 31.188 -4.57 12.211 1 97.31 176 PRO A O 1
ATOM 1345 N N . ALA A 1 177 ? 32 -4.855 10.125 1 97.12 177 ALA A N 1
ATOM 1346 C CA . ALA A 1 177 ? 31.781 -6.297 10.07 1 97.12 177 ALA A CA 1
ATOM 1347 C C . ALA A 1 177 ? 32.844 -6.984 9.203 1 97.12 177 ALA A C 1
ATOM 1349 O O . ALA A 1 177 ? 33.656 -6.316 8.578 1 97.12 177 ALA A O 1
ATOM 1350 N N . PHE A 1 178 ? 32.969 -8.242 9.312 1 95.06 178 PHE A N 1
ATOM 1351 C CA . PHE A 1 178 ? 33.844 -9.039 8.477 1 95.06 178 PHE A CA 1
ATOM 1352 C C . PHE A 1 178 ? 33.062 -9.805 7.422 1 95.06 178 PHE A C 1
ATOM 1354 O O . PHE A 1 178 ? 31.922 -10.234 7.68 1 95.06 178 PHE A O 1
ATOM 1361 N N . PRO A 1 179 ? 33.656 -9.914 6.262 1 95.38 179 PRO A N 1
ATOM 1362 C CA . PRO A 1 179 ? 32.969 -10.719 5.242 1 95.38 179 PRO A CA 1
ATOM 1363 C C . PRO A 1 179 ? 32.719 -12.156 5.688 1 95.38 179 PRO A C 1
ATOM 1365 O O . PRO A 1 179 ? 33.469 -12.672 6.543 1 95.38 179 PRO A O 1
ATOM 1368 N N . PRO A 1 180 ? 31.672 -12.719 5.098 1 94.56 180 PRO A N 1
ATOM 1369 C CA . PRO A 1 180 ? 31.469 -14.133 5.418 1 94.56 180 PRO A CA 1
ATOM 1370 C C . PRO A 1 180 ? 32.656 -15.008 5.004 1 94.56 180 PRO A C 1
ATOM 1372 O O . PRO A 1 180 ? 33.219 -14.828 3.914 1 94.56 180 PRO A O 1
ATOM 1375 N N . THR A 1 181 ? 33.031 -15.914 5.836 1 92.69 181 THR A N 1
ATOM 1376 C CA . THR A 1 181 ? 34.188 -16.781 5.559 1 92.69 181 THR A CA 1
ATOM 1377 C C . THR A 1 181 ? 33.719 -18.141 5.062 1 92.69 181 THR A C 1
ATOM 1379 O O . THR A 1 181 ? 34.5 -18.891 4.473 1 92.69 181 THR A O 1
ATOM 1382 N N . VAL A 1 182 ? 32.531 -18.438 5.352 1 94.25 182 VAL A N 1
ATOM 1383 C CA . VAL A 1 182 ? 31.969 -19.703 4.922 1 94.25 182 VAL A CA 1
ATOM 1384 C C . VAL A 1 182 ? 30.656 -19.453 4.188 1 94.25 182 VAL A C 1
ATOM 1386 O O . VAL A 1 182 ? 29.953 -18.5 4.48 1 94.25 182 VAL A O 1
ATOM 1389 N N . ARG A 1 183 ? 30.438 -20.281 3.234 1 94.38 183 ARG A N 1
ATOM 1390 C CA . ARG A 1 183 ? 29.172 -20.203 2.525 1 94.38 183 ARG A CA 1
ATOM 1391 C C . ARG A 1 183 ? 28 -20.469 3.471 1 94.38 183 ARG A C 1
ATOM 1393 O O . ARG A 1 183 ? 28.109 -21.281 4.395 1 94.38 183 ARG A O 1
ATOM 1400 N N . LEU A 1 184 ? 26.938 -19.828 3.217 1 94.75 184 LEU A N 1
ATOM 1401 C CA . LEU A 1 184 ? 25.75 -20.031 4.031 1 94.75 184 LEU A CA 1
ATOM 1402 C C . LEU A 1 184 ? 25.203 -21.438 3.873 1 94.75 184 LEU A C 1
ATOM 1404 O O . LEU A 1 184 ? 24.812 -21.844 2.775 1 94.75 184 LEU A O 1
ATOM 1408 N N . ALA A 1 185 ? 25.25 -22.188 4.871 1 88.94 185 ALA A N 1
ATOM 1409 C CA . ALA A 1 185 ? 24.734 -23.547 4.84 1 88.94 185 ALA A CA 1
ATOM 1410 C C . ALA A 1 185 ? 23.219 -23.578 4.832 1 88.94 185 ALA A C 1
ATOM 1412 O O . ALA A 1 185 ? 22.578 -23 5.723 1 88.94 185 ALA A O 1
ATOM 1413 N N . PRO A 1 186 ? 22.641 -24.203 3.846 1 89.5 186 PRO A N 1
ATOM 1414 C CA . PRO A 1 186 ? 21.172 -24.281 3.873 1 89.5 186 PRO A CA 1
ATOM 1415 C C . PRO A 1 186 ? 20.656 -25.188 4.984 1 89.5 186 PRO A C 1
ATOM 1417 O O . PRO A 1 186 ? 21.312 -26.172 5.352 1 89.5 186 PRO A O 1
ATOM 1420 N N . ARG A 1 187 ? 19.562 -24.828 5.551 1 90.94 187 ARG A N 1
ATOM 1421 C CA . ARG A 1 187 ? 18.859 -25.734 6.449 1 90.94 187 ARG A CA 1
ATOM 1422 C C . ARG A 1 187 ? 18.234 -26.891 5.68 1 90.94 187 ARG A C 1
ATOM 1424 O O . ARG A 1 187 ? 17.5 -26.672 4.719 1 90.94 187 ARG A O 1
ATOM 1431 N N . MET A 1 188 ? 18.547 -28.016 6.125 1 90.75 188 MET A 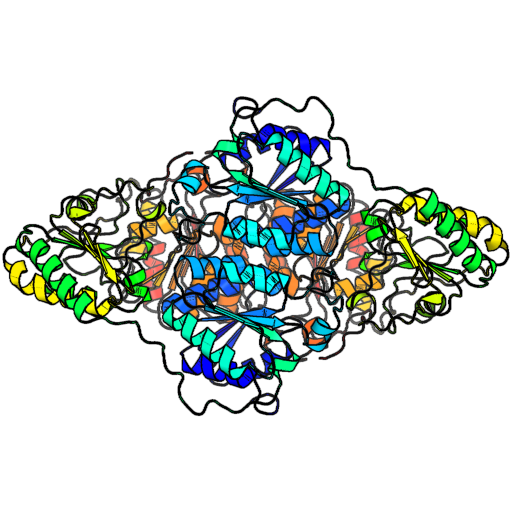N 1
ATOM 1432 C CA . MET A 1 188 ? 18.031 -29.203 5.441 1 90.75 188 MET A CA 1
ATOM 1433 C C . MET A 1 188 ? 16.688 -29.625 6.023 1 90.75 188 MET A C 1
ATOM 1435 O O . MET A 1 188 ? 16.438 -29.469 7.223 1 90.75 188 MET A O 1
ATOM 1439 N N . ALA A 1 189 ? 15.891 -30.219 5.168 1 93.62 189 ALA A N 1
ATOM 1440 C CA . ALA A 1 189 ? 14.609 -30.75 5.629 1 93.62 189 ALA A CA 1
ATOM 1441 C C . ALA A 1 189 ? 14.82 -31.922 6.586 1 93.62 189 ALA A C 1
ATOM 1443 O O . ALA A 1 189 ? 15.75 -32.719 6.406 1 93.62 189 ALA A O 1
ATOM 1444 N N . GLU A 1 190 ? 14.008 -32 7.586 1 95.88 190 GLU A N 1
ATOM 1445 C CA . GLU A 1 190 ? 14.047 -33.156 8.477 1 95.88 190 GLU A CA 1
ATOM 1446 C C . GLU A 1 190 ? 13.641 -34.438 7.746 1 95.88 190 GLU A C 1
ATOM 1448 O O . GLU A 1 190 ? 12.727 -34.406 6.918 1 95.88 190 GLU A O 1
ATOM 1453 N N . PHE A 1 191 ? 14.383 -35.531 8.023 1 97.94 191 PHE A N 1
ATOM 1454 C CA . PHE A 1 191 ? 14.141 -36.812 7.332 1 97.94 191 PHE A CA 1
ATOM 1455 C C . PHE A 1 191 ? 14.086 -37.969 8.32 1 97.94 191 PHE A C 1
ATOM 1457 O O . PHE A 1 191 ? 14.945 -38.062 9.203 1 97.94 191 PHE A O 1
ATOM 1464 N N . SER A 1 192 ? 13.047 -38.781 8.234 1 98.38 192 SER A N 1
ATOM 1465 C CA . SER A 1 192 ? 12.898 -40 9.016 1 98.38 192 SER A CA 1
ATOM 1466 C C . SER A 1 192 ? 12.781 -41.219 8.117 1 98.38 192 SER A C 1
ATOM 1468 O O . SER A 1 192 ? 11.805 -41.375 7.383 1 98.38 192 SER A O 1
ATOM 1470 N N . GLN A 1 193 ? 13.781 -42.188 8.25 1 98.31 193 GLN A N 1
ATOM 1471 C CA . GLN A 1 193 ? 13.734 -43.438 7.473 1 98.31 193 GLN A CA 1
ATOM 1472 C C . GLN A 1 193 ? 12.5 -44.25 7.82 1 98.31 193 GLN A C 1
ATOM 1474 O O . GLN A 1 193 ? 11.891 -44.875 6.941 1 98.31 193 GLN A O 1
ATOM 1479 N N . ASP A 1 194 ? 12.164 -44.219 9.078 1 98.44 194 ASP A N 1
ATOM 1480 C CA . ASP A 1 194 ? 10.984 -44.938 9.523 1 98.44 194 ASP A CA 1
ATOM 1481 C C . ASP A 1 194 ? 9.727 -44.406 8.844 1 98.44 194 ASP A C 1
ATOM 1483 O O . ASP A 1 194 ? 8.859 -45.188 8.422 1 98.44 194 ASP A O 1
ATOM 1487 N N . ALA A 1 195 ? 9.656 -43.094 8.734 1 98.62 195 ALA A N 1
ATOM 1488 C CA . ALA A 1 195 ? 8.508 -42.469 8.086 1 98.62 195 ALA A CA 1
ATOM 1489 C C . ALA A 1 195 ? 8.461 -42.844 6.602 1 98.62 195 ALA A C 1
ATOM 1491 O O . ALA A 1 195 ? 7.391 -43.125 6.059 1 98.62 195 ALA A O 1
ATOM 1492 N N . LEU A 1 196 ? 9.594 -42.875 5.973 1 98.69 196 LEU A N 1
ATOM 1493 C CA . LEU A 1 196 ? 9.672 -43.219 4.559 1 98.69 196 LEU A CA 1
ATOM 1494 C C . LEU A 1 196 ? 9.25 -44.656 4.332 1 98.69 196 LEU A C 1
ATOM 1496 O O . LEU A 1 196 ? 8.484 -44.969 3.41 1 98.69 196 LEU A O 1
ATOM 1500 N N . ASP A 1 197 ? 9.719 -45.562 5.191 1 98.69 197 ASP A N 1
ATOM 1501 C CA . ASP A 1 197 ? 9.398 -46.969 5.043 1 98.69 197 ASP A CA 1
ATOM 1502 C C . ASP A 1 197 ? 7.906 -47.219 5.246 1 98.69 197 ASP A C 1
ATOM 1504 O O . ASP A 1 197 ? 7.289 -48 4.488 1 98.69 197 ASP A O 1
ATOM 1508 N N . ALA A 1 198 ? 7.461 -46.594 6.262 1 98.62 198 ALA A N 1
ATOM 1509 C CA . ALA A 1 198 ? 6.031 -46.719 6.527 1 98.62 198 ALA A CA 1
ATOM 1510 C C . ALA A 1 198 ? 5.203 -46.156 5.383 1 98.62 198 ALA A C 1
ATOM 1512 O O . ALA A 1 198 ? 4.172 -46.719 5.008 1 98.62 198 ALA A O 1
ATOM 1513 N N . PHE A 1 199 ? 5.602 -45.031 4.879 1 98.75 199 PHE A N 1
ATOM 1514 C CA . PHE A 1 199 ? 4.945 -44.375 3.742 1 98.75 199 PHE A CA 1
ATOM 1515 C C . PHE A 1 199 ? 4.965 -45.312 2.523 1 98.75 199 PHE A C 1
ATOM 1517 O O . PHE A 1 199 ? 3.949 -45.469 1.842 1 98.75 199 PHE A O 1
ATOM 1524 N N . LYS A 1 200 ? 6.062 -45.969 2.205 1 98.69 200 LYS A N 1
ATOM 1525 C CA . LYS A 1 200 ? 6.207 -46.844 1.064 1 98.69 200 LYS A CA 1
ATOM 1526 C C . LYS A 1 200 ? 5.223 -48.031 1.154 1 98.69 200 LYS A C 1
ATOM 1528 O O . LYS A 1 200 ? 4.594 -48.375 0.16 1 98.69 200 LYS A O 1
ATOM 1533 N N . VAL A 1 201 ? 5.121 -48.562 2.352 1 98.5 201 VAL A N 1
ATOM 1534 C CA . VAL A 1 201 ? 4.223 -49.719 2.557 1 98.5 201 VAL A CA 1
ATOM 1535 C C . VAL A 1 201 ? 2.783 -49.281 2.277 1 98.5 201 VAL A C 1
ATOM 1537 O O . VAL A 1 201 ? 2.061 -49.969 1.546 1 98.5 201 VAL A O 1
ATOM 1540 N N . ALA A 1 202 ? 2.453 -48.188 2.842 1 98.25 202 ALA A N 1
ATOM 1541 C CA . ALA A 1 202 ? 1.09 -47.688 2.678 1 98.25 202 ALA A CA 1
ATOM 1542 C C . ALA A 1 202 ? 0.805 -47.344 1.221 1 98.25 202 ALA A C 1
ATOM 1544 O O . ALA A 1 202 ? -0.274 -47.625 0.703 1 98.25 202 ALA A O 1
ATOM 1545 N N . ALA A 1 203 ? 1.737 -46.656 0.567 1 98.5 203 ALA A N 1
ATOM 1546 C CA . ALA A 1 203 ? 1.585 -46.281 -0.832 1 98.5 203 ALA A CA 1
ATOM 1547 C C . ALA A 1 203 ? 1.467 -47.5 -1.734 1 98.5 203 ALA A C 1
ATOM 1549 O O . ALA A 1 203 ? 0.646 -47.531 -2.654 1 98.5 203 ALA A O 1
ATOM 1550 N N . GLU A 1 204 ? 2.291 -48.469 -1.477 1 98.25 204 GLU A N 1
ATOM 1551 C CA . GLU A 1 204 ? 2.256 -49.688 -2.295 1 98.25 204 GLU A CA 1
ATOM 1552 C C . GLU A 1 204 ? 0.916 -50.406 -2.156 1 98.25 204 GLU A C 1
ATOM 1554 O O . GLU A 1 204 ? 0.362 -50.875 -3.146 1 98.25 204 GLU A O 1
ATOM 1559 N N . GLU A 1 205 ? 0.483 -50.5 -0.938 1 97 205 GLU A N 1
ATOM 1560 C CA . GLU A 1 205 ? -0.814 -51.125 -0.708 1 97 205 GLU A CA 1
ATOM 1561 C C . GLU A 1 205 ? -1.912 -50.438 -1.514 1 97 205 GLU A C 1
ATOM 1563 O O . GLU A 1 205 ? -2.807 -51.094 -2.043 1 97 205 GLU A O 1
ATOM 1568 N N . LYS A 1 206 ? -1.849 -49.156 -1.62 1 96.12 206 LYS A N 1
ATOM 1569 C CA . LYS A 1 206 ? -2.854 -48.375 -2.34 1 96.12 206 LYS A CA 1
ATOM 1570 C C . LYS A 1 206 ? -2.678 -48.531 -3.85 1 96.12 206 LYS A C 1
ATOM 1572 O O . LYS A 1 206 ? -3.66 -48.594 -4.59 1 96.12 206 LYS A O 1
ATOM 1577 N N . ILE A 1 207 ? -1.502 -48.5 -4.324 1 97 207 ILE A N 1
ATOM 1578 C CA . ILE A 1 207 ? -1.2 -48.438 -5.75 1 97 207 ILE A CA 1
ATOM 1579 C C . ILE A 1 207 ? -1.357 -49.844 -6.367 1 97 207 ILE A C 1
ATOM 1581 O O . ILE A 1 207 ? -1.817 -49.969 -7.5 1 97 207 ILE A O 1
ATOM 1585 N N . LYS A 1 208 ? -1.021 -50.844 -5.613 1 95.44 208 LYS A N 1
ATOM 1586 C CA . LYS A 1 208 ? -1.062 -52.219 -6.129 1 95.44 208 LYS A CA 1
ATOM 1587 C C . LYS A 1 208 ? -2.477 -52.594 -6.559 1 95.44 208 LYS A C 1
ATOM 1589 O O . LYS A 1 208 ? -2.656 -53.344 -7.52 1 95.44 208 LYS A O 1
ATOM 1594 N N . SER A 1 209 ? -3.418 -52.094 -5.871 1 91.19 209 SER A N 1
ATOM 1595 C CA . SER A 1 209 ? -4.812 -52.438 -6.137 1 91.19 209 SER A CA 1
ATOM 1596 C C . SER A 1 209 ? -5.434 -51.469 -7.133 1 91.19 209 SER A C 1
ATOM 1598 O O . SER A 1 209 ? -6.586 -51.625 -7.539 1 91.19 209 SER A O 1
ATOM 1600 N N . SER A 1 210 ? -4.676 -50.469 -7.551 1 92.94 210 SER A N 1
ATOM 1601 C CA . SER A 1 210 ? -5.207 -49.406 -8.398 1 92.94 210 SER A CA 1
ATOM 1602 C C . SER A 1 210 ? -5.242 -49.844 -9.859 1 92.94 210 SER A C 1
ATOM 1604 O O . SER A 1 210 ? -4.32 -50.5 -10.344 1 92.94 210 SER A O 1
ATOM 1606 N N . LYS A 1 211 ? -6.348 -49.531 -10.578 1 91 211 LYS A N 1
ATOM 1607 C CA . LYS A 1 211 ? -6.473 -49.75 -12.023 1 91 211 LYS A CA 1
ATOM 1608 C C . LYS A 1 211 ? -6.367 -48.406 -12.773 1 91 211 LYS A C 1
ATOM 1610 O O . LYS A 1 211 ? -6.082 -48.375 -13.969 1 91 211 LYS A O 1
ATOM 1615 N N . ARG A 1 212 ? -6.719 -47.344 -12.117 1 93.12 212 ARG A N 1
ATOM 1616 C CA . ARG A 1 212 ? -6.625 -46 -12.664 1 93.12 212 ARG A CA 1
ATOM 1617 C C . ARG A 1 212 ? -5.898 -45.062 -11.695 1 93.12 212 ARG A C 1
ATOM 1619 O O . ARG A 1 212 ? -6.441 -44.688 -10.648 1 93.12 212 ARG A O 1
ATOM 1626 N N . THR A 1 213 ? -4.707 -44.656 -12.055 1 95.94 213 THR A N 1
ATOM 1627 C CA . THR A 1 213 ? -3.924 -43.719 -11.258 1 95.94 213 THR A CA 1
ATOM 1628 C C . THR A 1 213 ? -3.818 -42.375 -11.969 1 95.94 213 THR A C 1
ATOM 1630 O O . THR A 1 213 ? -3.652 -42.312 -13.188 1 95.94 213 THR A O 1
ATOM 1633 N N . SER A 1 214 ? -3.994 -41.312 -11.297 1 97.44 214 SER A N 1
ATOM 1634 C CA . SER A 1 214 ? -3.834 -39.969 -11.805 1 97.44 214 SER A CA 1
ATOM 1635 C C . SER A 1 214 ? -2.977 -39.125 -10.867 1 97.44 214 SER A C 1
ATOM 1637 O O . SER A 1 214 ? -2.613 -39.562 -9.781 1 97.44 214 SER A O 1
ATOM 1639 N N . ALA A 1 215 ? -2.615 -37.969 -11.328 1 98.38 215 ALA A N 1
ATOM 1640 C CA . ALA A 1 215 ? -1.851 -37.031 -10.492 1 98.38 215 ALA A CA 1
ATOM 1641 C C . ALA A 1 215 ? -2.393 -35.625 -10.609 1 98.38 215 ALA A C 1
ATOM 1643 O O . ALA A 1 215 ? -2.871 -35.219 -11.672 1 98.38 215 ALA A O 1
ATOM 1644 N N . LEU A 1 216 ? -2.438 -34.938 -9.555 1 98.5 216 LEU A N 1
ATOM 1645 C CA . LEU A 1 216 ? -2.732 -33.5 -9.477 1 98.5 216 LEU A CA 1
ATOM 1646 C C . LEU A 1 216 ? -1.529 -32.75 -8.953 1 98.5 216 LEU A C 1
ATOM 1648 O O . LEU A 1 216 ? -0.973 -33.094 -7.906 1 98.5 216 LEU A O 1
ATOM 1652 N N . VAL A 1 217 ? -1.104 -31.734 -9.703 1 98.69 217 VAL A N 1
ATOM 1653 C CA . VAL A 1 217 ? 0.14 -31.031 -9.406 1 98.69 217 VAL A CA 1
ATOM 1654 C C . VAL A 1 217 ? -0.168 -29.609 -8.953 1 98.69 217 VAL A C 1
ATOM 1656 O O . VAL A 1 217 ? -0.858 -28.859 -9.648 1 98.69 217 VAL A O 1
ATOM 1659 N N . GLY A 1 218 ? 0.342 -29.234 -7.773 1 98 218 GLY A N 1
ATOM 1660 C CA . GLY A 1 218 ? 0.164 -27.906 -7.223 1 98 218 GLY A CA 1
ATOM 1661 C C . GLY A 1 218 ? 1.437 -27.078 -7.238 1 98 218 GLY A C 1
ATOM 1662 O O . GLY A 1 218 ? 2.463 -27.516 -7.758 1 98 218 GLY A O 1
ATOM 1663 N N . TYR A 1 219 ? 1.339 -25.875 -6.66 1 97.44 219 TYR A N 1
ATOM 1664 C CA . TYR A 1 219 ? 2.41 -24.891 -6.77 1 97.44 219 TYR A CA 1
ATOM 1665 C C . TYR A 1 219 ? 3.561 -25.234 -5.828 1 97.44 219 TYR A C 1
ATOM 1667 O O . TYR A 1 219 ? 4.691 -24.797 -6.035 1 97.44 219 TYR A O 1
ATOM 1675 N N . LEU A 1 220 ? 3.326 -26.047 -4.832 1 98.31 220 LEU A N 1
ATOM 1676 C CA . LEU A 1 220 ? 4.398 -26.359 -3.893 1 98.31 220 LEU A CA 1
ATOM 1677 C C . LEU A 1 220 ? 5.449 -27.266 -4.547 1 98.31 220 LEU A C 1
ATOM 1679 O O . LEU A 1 220 ? 6.621 -27.234 -4.16 1 98.31 220 LEU A O 1
ATOM 1683 N N . CYS A 1 221 ? 4.996 -28.031 -5.555 1 98.44 221 CYS A N 1
ATOM 1684 C CA . CYS A 1 221 ? 5.953 -28.828 -6.312 1 98.44 221 CYS A CA 1
ATOM 1685 C C . CYS A 1 221 ? 6.984 -27.938 -6.996 1 98.44 221 CYS A C 1
ATOM 1687 O O . CYS A 1 221 ? 8.164 -28.297 -7.074 1 98.44 221 CYS A O 1
ATOM 1689 N N . ASP A 1 222 ? 6.496 -26.797 -7.445 1 97.88 222 ASP A N 1
ATOM 1690 C CA . ASP A 1 222 ? 7.395 -25.828 -8.062 1 97.88 222 ASP A CA 1
ATOM 1691 C C . ASP A 1 222 ? 8.242 -25.125 -7.008 1 97.88 222 ASP A C 1
ATOM 1693 O O . ASP A 1 222 ? 9.461 -24.984 -7.168 1 97.88 222 ASP A O 1
ATOM 1697 N N . ARG A 1 223 ? 7.633 -24.688 -5.922 1 97.69 223 ARG A N 1
ATOM 1698 C CA . ARG A 1 223 ? 8.305 -23.891 -4.895 1 97.69 223 ARG A CA 1
ATOM 1699 C C . ARG A 1 223 ? 9.445 -24.672 -4.262 1 97.69 223 ARG A C 1
ATOM 1701 O O . ARG A 1 223 ? 10.469 -24.094 -3.879 1 97.69 223 ARG A O 1
ATOM 1708 N N . PHE A 1 224 ? 9.273 -25.953 -4.195 1 97.5 224 PHE A N 1
ATOM 1709 C CA . PHE A 1 224 ? 10.266 -26.781 -3.506 1 97.5 224 PHE A CA 1
ATOM 1710 C C . PHE A 1 224 ? 11.102 -27.562 -4.508 1 97.5 224 PHE A C 1
ATOM 1712 O O . PHE A 1 224 ? 11.766 -28.531 -4.141 1 97.5 224 PHE A O 1
ATOM 1719 N N . LEU A 1 225 ? 11.031 -27.234 -5.793 1 96.44 225 LEU A N 1
ATOM 1720 C CA . LEU A 1 225 ? 11.953 -27.609 -6.855 1 96.44 225 LEU A CA 1
ATOM 1721 C C . LEU A 1 225 ? 11.945 -29.125 -7.082 1 96.44 225 LEU A C 1
ATOM 1723 O O . LEU A 1 225 ? 13.008 -29.75 -7.156 1 96.44 225 LEU A O 1
ATOM 1727 N N . CYS A 1 226 ? 10.789 -29.641 -7.16 1 98 226 CYS A N 1
ATOM 1728 C CA . CYS A 1 226 ? 10.672 -31.078 -7.359 1 98 226 CYS A CA 1
ATOM 1729 C C . CYS A 1 226 ? 10.195 -31.391 -8.773 1 98 226 CYS A C 1
ATOM 1731 O O . CYS A 1 226 ? 9.547 -32.406 -9.008 1 98 226 CYS A O 1
ATOM 1733 N N . HIS A 1 227 ? 10.5 -30.578 -9.766 1 97.12 227 HIS A N 1
ATOM 1734 C CA . HIS A 1 227 ? 10.047 -30.703 -11.148 1 97.12 227 HIS A CA 1
ATOM 1735 C C . HIS A 1 227 ? 10.523 -32 -11.781 1 97.12 227 HIS A C 1
ATOM 1737 O O . HIS A 1 227 ? 9.727 -32.719 -12.375 1 97.12 227 HIS A O 1
ATOM 1743 N N . LYS A 1 228 ? 11.789 -32.281 -11.633 1 98.06 228 LYS A N 1
ATOM 1744 C CA . LYS A 1 228 ? 12.406 -33.406 -12.305 1 98.06 228 LYS A CA 1
ATOM 1745 C C . LYS A 1 228 ? 11.805 -34.719 -11.828 1 98.06 228 LYS A C 1
ATOM 1747 O O . LYS A 1 228 ? 11.43 -35.562 -12.648 1 98.06 228 LYS A O 1
ATOM 1752 N N . GLU A 1 229 ? 11.711 -34.875 -10.531 1 98.56 229 GLU A N 1
ATOM 1753 C CA . GLU A 1 229 ? 11.188 -36.094 -9.938 1 98.56 229 GLU A CA 1
ATOM 1754 C C . GLU A 1 229 ? 9.711 -36.281 -10.289 1 98.56 229 GLU A C 1
ATOM 1756 O O . GLU A 1 229 ? 9.289 -37.375 -10.633 1 98.56 229 GLU A O 1
ATOM 1761 N N . ALA A 1 230 ? 8.977 -35.188 -10.242 1 98.81 230 ALA A N 1
ATOM 1762 C CA . ALA A 1 230 ? 7.551 -35.281 -10.539 1 98.81 230 ALA A CA 1
ATOM 1763 C C . ALA A 1 230 ? 7.309 -35.562 -12.016 1 98.81 230 ALA A C 1
ATOM 1765 O O . ALA A 1 230 ? 6.41 -36.344 -12.359 1 98.81 230 ALA A O 1
ATOM 1766 N N . GLN A 1 231 ? 8.109 -34.906 -12.875 1 98.69 231 GLN A N 1
ATOM 1767 C CA . GLN A 1 231 ? 8 -35.156 -14.312 1 98.69 231 GLN A CA 1
ATOM 1768 C C . GLN A 1 231 ? 8.297 -36.594 -14.648 1 98.69 231 GLN A C 1
ATOM 1770 O O . GLN A 1 231 ? 7.586 -37.219 -15.445 1 98.69 231 GLN A O 1
ATOM 1775 N N . ALA A 1 232 ? 9.359 -37.125 -14.07 1 98.56 232 ALA A N 1
ATOM 1776 C CA . ALA A 1 232 ? 9.719 -38.531 -14.297 1 98.56 232 ALA A CA 1
ATOM 1777 C C . ALA A 1 232 ? 8.602 -39.469 -13.852 1 98.56 232 ALA A C 1
ATOM 1779 O O . ALA A 1 232 ? 8.289 -40.438 -14.547 1 98.56 232 ALA A O 1
ATOM 1780 N N . LEU A 1 233 ? 8.008 -39.156 -12.734 1 98.56 233 LEU A N 1
ATOM 1781 C CA . LEU A 1 233 ? 6.926 -39.969 -12.195 1 98.56 233 LEU A CA 1
ATOM 1782 C C . LEU A 1 233 ? 5.793 -40.094 -13.211 1 98.56 233 LEU A C 1
ATOM 1784 O O . LEU A 1 233 ? 5.371 -41.219 -13.539 1 98.56 233 LEU A O 1
ATOM 1788 N N . VAL A 1 234 ? 5.316 -38.969 -13.773 1 98 234 VAL A N 1
ATOM 1789 C CA . VAL A 1 234 ? 4.133 -39 -14.617 1 98 234 VAL A CA 1
ATOM 1790 C C . VAL A 1 234 ? 4.5 -39.5 -16.016 1 98 234 VAL A C 1
ATOM 1792 O O . VAL A 1 234 ? 3.695 -40.188 -16.656 1 98 234 VAL A O 1
ATOM 1795 N N . ASP A 1 235 ? 5.711 -39.281 -16.5 1 97.44 235 ASP A N 1
ATOM 1796 C CA . ASP A 1 235 ? 6.117 -39.688 -17.844 1 97.44 235 ASP A CA 1
ATOM 1797 C C . ASP A 1 235 ? 6.441 -41.156 -17.875 1 97.44 235 ASP A C 1
ATOM 1799 O O . ASP A 1 235 ? 6.004 -41.875 -18.797 1 97.44 235 ASP A O 1
ATOM 1803 N N . ASP A 1 236 ? 7.207 -41.656 -16.891 1 97.31 236 ASP A N 1
ATOM 1804 C CA . ASP A 1 236 ? 7.68 -43.031 -16.906 1 97.31 236 ASP A CA 1
ATOM 1805 C C . ASP A 1 236 ? 6.523 -44 -16.719 1 97.31 236 ASP A C 1
ATOM 1807 O O . ASP A 1 236 ? 6.477 -45.062 -17.375 1 97.31 236 ASP A O 1
ATOM 1811 N N . ALA A 1 237 ? 5.609 -43.656 -15.883 1 96.25 237 ALA A N 1
ATOM 1812 C CA . ALA A 1 237 ? 4.496 -44.531 -15.578 1 96.25 237 ALA A CA 1
ATOM 1813 C C . ALA A 1 237 ? 3.268 -44.188 -16.422 1 96.25 237 ALA A C 1
ATOM 1815 O O . ALA A 1 237 ? 2.209 -44.812 -16.266 1 96.25 237 ALA A O 1
ATOM 1816 N N . HIS A 1 238 ? 3.379 -43.188 -17.297 1 96.31 238 HIS A N 1
ATOM 1817 C CA . HIS A 1 238 ? 2.289 -42.719 -18.141 1 96.31 238 HIS A CA 1
ATOM 1818 C C . HIS A 1 238 ? 1.05 -42.375 -17.312 1 96.31 238 HIS A C 1
ATOM 1820 O O . HIS A 1 238 ? -0.058 -42.812 -17.656 1 96.31 238 HIS A O 1
ATOM 1826 N N . ILE A 1 239 ? 1.281 -41.719 -16.219 1 97.31 239 ILE A N 1
ATOM 1827 C CA . ILE A 1 239 ? 0.196 -41.281 -15.344 1 97.31 239 ILE A CA 1
ATOM 1828 C C . ILE A 1 239 ? -0.436 -40 -15.891 1 97.31 239 ILE A C 1
ATOM 1830 O O . ILE A 1 239 ? 0.246 -39 -16.062 1 97.31 239 ILE A O 1
ATOM 1834 N N . PRO A 1 240 ? -1.802 -40.031 -16.25 1 97.81 240 PRO A N 1
ATOM 1835 C CA . PRO A 1 240 ? -2.449 -38.75 -16.578 1 97.81 240 PRO A CA 1
ATOM 1836 C C . PRO A 1 240 ? -2.385 -37.75 -15.445 1 97.81 240 PRO A C 1
ATOM 1838 O O . PRO A 1 240 ? -2.566 -38.125 -14.281 1 97.81 240 PRO A O 1
ATOM 1841 N N . PHE A 1 241 ? -2.102 -36.5 -15.781 1 98.19 241 PHE A N 1
ATOM 1842 C CA . PHE A 1 241 ? -1.99 -35.531 -14.695 1 98.19 241 PHE A CA 1
ATOM 1843 C C . PHE A 1 241 ? -2.619 -34.219 -15.102 1 98.19 241 PHE A C 1
ATOM 1845 O O . PHE A 1 241 ? -2.691 -33.875 -16.281 1 98.19 241 PHE A O 1
ATOM 1852 N N . ALA A 1 242 ? -3.129 -33.469 -14.094 1 98.19 242 ALA A N 1
ATOM 1853 C CA . ALA A 1 242 ? -3.664 -32.125 -14.227 1 98.19 242 ALA A CA 1
ATOM 1854 C C . ALA A 1 242 ? -2.936 -31.141 -13.289 1 98.19 242 ALA A C 1
ATOM 1856 O O . ALA A 1 242 ? -2.332 -31.562 -12.305 1 98.19 242 ALA A O 1
ATOM 1857 N N . HIS A 1 243 ? -2.91 -29.953 -13.68 1 98.12 243 HIS A N 1
ATOM 1858 C CA . HIS A 1 243 ? -2.396 -28.891 -12.812 1 98.12 243 HIS A CA 1
ATOM 1859 C C . HIS A 1 243 ? -3.529 -28.156 -12.117 1 98.12 243 HIS A C 1
ATOM 1861 O O . HIS A 1 243 ? -4.59 -27.922 -12.703 1 98.12 243 HIS A O 1
ATOM 1867 N N . MET A 1 244 ? -3.264 -27.797 -10.828 1 96.5 244 MET A N 1
ATOM 1868 C CA . MET A 1 244 ? -4.027 -26.672 -10.297 1 96.5 244 MET A CA 1
ATOM 1869 C C . MET A 1 244 ? -3.596 -25.375 -10.961 1 96.5 244 MET A C 1
ATOM 1871 O O . MET A 1 244 ? -2.49 -25.281 -11.492 1 96.5 244 MET A O 1
ATOM 1875 N N . LEU A 1 245 ? -4.359 -24.359 -10.852 1 95 245 LEU A N 1
ATOM 1876 C CA . LEU A 1 245 ? -4.059 -23.078 -11.508 1 95 245 LEU A CA 1
ATOM 1877 C C . LEU A 1 245 ? -2.73 -22.516 -11.008 1 95 245 LEU A C 1
ATOM 1879 O O . LEU A 1 245 ? -1.884 -22.109 -11.812 1 95 245 LEU A O 1
ATOM 1883 N N . LEU A 1 246 ? -2.475 -22.531 -9.719 1 95.12 246 LEU A N 1
ATOM 1884 C CA . LEU A 1 246 ? -1.242 -22 -9.156 1 95.12 246 LEU A CA 1
ATOM 1885 C C . LEU A 1 246 ? -0.046 -22.859 -9.531 1 95.12 246 LEU A C 1
ATOM 1887 O O . LEU A 1 246 ? 1.098 -22.406 -9.484 1 95.12 246 LEU A O 1
ATOM 1891 N N . GLY A 1 247 ? -0.279 -24.078 -9.898 1 96.44 247 GLY A N 1
ATOM 1892 C CA . GLY A 1 247 ? 0.785 -25.016 -10.227 1 96.44 247 GLY A CA 1
ATOM 1893 C C . GLY A 1 247 ? 1.031 -25.141 -11.719 1 96.44 247 GLY A C 1
ATOM 1894 O O . GLY A 1 247 ? 1.87 -25.938 -12.148 1 96.44 247 GLY A O 1
ATOM 1895 N N . LYS A 1 248 ? 0.342 -24.312 -12.516 1 96.56 248 LYS A N 1
ATOM 1896 C CA . LYS A 1 248 ? 0.495 -24.406 -13.969 1 96.56 248 LYS A CA 1
ATOM 1897 C C . LYS A 1 248 ? 1.946 -24.172 -14.383 1 96.56 248 LYS A C 1
ATOM 1899 O O . LYS A 1 248 ? 2.621 -23.297 -13.836 1 96.56 248 LYS A O 1
ATOM 1904 N N . GLY A 1 249 ? 2.414 -24.984 -15.242 1 96.31 249 GLY A N 1
ATOM 1905 C CA . GLY A 1 249 ? 3.764 -24.828 -15.766 1 96.31 249 GLY A CA 1
ATOM 1906 C C . GLY A 1 249 ? 4.809 -25.562 -14.938 1 96.31 249 GLY A C 1
ATOM 1907 O O . GLY A 1 249 ? 5.977 -25.625 -15.328 1 96.31 249 GLY A O 1
ATOM 1908 N N . THR A 1 250 ? 4.391 -26.141 -13.797 1 97.94 250 THR A N 1
ATOM 1909 C CA . THR A 1 250 ? 5.328 -26.906 -12.977 1 97.94 250 THR A CA 1
ATOM 1910 C C . THR A 1 250 ? 5.871 -28.109 -13.742 1 97.94 250 THR A C 1
ATOM 1912 O O . THR A 1 250 ? 7.062 -28.406 -13.672 1 97.94 250 THR A O 1
ATOM 1915 N N . LEU A 1 251 ? 5.016 -28.844 -14.406 1 98.56 251 LEU A N 1
ATOM 1916 C CA . LEU A 1 251 ? 5.398 -29.938 -15.312 1 98.56 251 LEU A CA 1
ATOM 1917 C C . LEU A 1 251 ? 5.117 -29.562 -16.766 1 98.56 251 LEU A C 1
ATOM 1919 O O . LEU A 1 251 ? 4.43 -28.562 -17.031 1 98.56 251 LEU A O 1
ATOM 1923 N N . ASN A 1 252 ? 5.711 -30.328 -17.688 1 98.25 252 ASN A N 1
ATOM 1924 C CA . ASN A 1 252 ? 5.578 -30.062 -19.109 1 98.25 252 ASN A CA 1
ATOM 1925 C C . ASN A 1 252 ? 4.152 -30.297 -19.594 1 98.25 252 ASN A C 1
ATOM 1927 O O . ASN A 1 252 ? 3.691 -31.438 -19.641 1 98.25 252 ASN A O 1
ATOM 1931 N N . GLU A 1 253 ? 3.533 -29.25 -20.047 1 98.19 253 GLU A N 1
ATOM 1932 C CA . GLU A 1 253 ? 2.137 -29.344 -20.453 1 98.19 253 GLU A CA 1
ATOM 1933 C C . GLU A 1 253 ? 2.023 -29.906 -21.875 1 98.19 253 GLU A C 1
ATOM 1935 O O . GLU A 1 253 ? 0.918 -30.156 -22.359 1 98.19 253 GLU A O 1
ATOM 1940 N N . GLN A 1 254 ? 3.139 -30.109 -22.516 1 97.31 254 GLN A N 1
ATOM 1941 C CA . GLN A 1 254 ? 3.139 -30.75 -23.812 1 97.31 254 GLN A CA 1
ATOM 1942 C C . GLN A 1 254 ? 3.225 -32.281 -23.672 1 97.31 254 GLN A C 1
ATOM 1944 O O . GLN A 1 254 ? 3.193 -33 -24.672 1 97.31 254 GLN A O 1
ATOM 1949 N N . SER A 1 255 ? 3.385 -32.75 -22.469 1 96.88 255 SER A N 1
ATOM 1950 C CA . SER A 1 255 ? 3.371 -34.188 -22.219 1 96.88 255 SER A CA 1
ATOM 1951 C C . SER A 1 255 ? 2.078 -34.844 -22.719 1 96.88 255 SER A C 1
ATOM 1953 O O . SER A 1 255 ? 0.997 -34.25 -22.562 1 96.88 255 SER A O 1
ATOM 1955 N N . PRO A 1 256 ? 2.164 -36.031 -23.344 1 96.69 256 PRO A N 1
ATOM 1956 C CA . PRO A 1 256 ? 0.943 -36.719 -23.75 1 96.69 256 PRO A CA 1
ATOM 1957 C C . PRO A 1 256 ? 0.061 -37.125 -22.562 1 96.69 256 PRO A C 1
ATOM 1959 O O . PRO A 1 256 ? -1.104 -37.469 -22.75 1 96.69 256 PRO A O 1
ATOM 1962 N N . ASN A 1 257 ? 0.613 -37.031 -21.344 1 97.44 257 ASN A N 1
ATOM 1963 C CA . ASN A 1 257 ? -0.132 -37.406 -20.141 1 97.44 257 ASN A CA 1
ATOM 1964 C C . ASN A 1 257 ? -0.852 -36.188 -19.531 1 97.44 257 ASN A C 1
ATOM 1966 O O . ASN A 1 257 ? -1.6 -36.344 -18.562 1 97.44 257 ASN A O 1
ATOM 1970 N N . TYR A 1 258 ? -0.652 -35.031 -20.078 1 98.12 258 TYR A N 1
ATOM 1971 C CA . TYR A 1 258 ? -1.254 -33.812 -19.516 1 98.12 258 TYR A CA 1
ATOM 1972 C C . TYR A 1 258 ? -2.734 -33.75 -19.875 1 98.12 258 TYR A C 1
ATOM 1974 O O . TYR A 1 258 ? -3.105 -33.812 -21.047 1 98.12 258 TYR A O 1
ATOM 1982 N N . LEU A 1 259 ? -3.564 -33.5 -18.828 1 97.81 259 LEU A N 1
ATOM 1983 C CA . LEU A 1 259 ? -5.016 -33.5 -19 1 97.81 259 LEU A CA 1
ATOM 1984 C C . LEU A 1 259 ? -5.535 -32.094 -19.188 1 97.81 259 LEU A C 1
ATOM 1986 O O . LEU A 1 259 ? -6.566 -31.891 -19.828 1 97.81 259 LEU A O 1
ATOM 1990 N N . GLY A 1 260 ? -4.922 -31.109 -18.531 1 97.56 260 GLY A N 1
ATOM 1991 C CA . GLY A 1 260 ? -5.406 -29.75 -18.453 1 97.56 260 GLY A CA 1
ATOM 1992 C C . GLY A 1 260 ? -5.395 -29.188 -17.031 1 97.56 260 GLY A C 1
ATOM 1993 O O . GLY A 1 260 ? -4.77 -29.766 -16.141 1 97.56 260 GLY A O 1
ATOM 1994 N N . CYS A 1 261 ? -5.984 -28.094 -16.844 1 97 261 CYS A N 1
ATOM 1995 C CA . CYS A 1 261 ? -6.066 -27.453 -15.539 1 97 261 CYS A CA 1
ATOM 1996 C C . CYS A 1 261 ? -7.312 -27.891 -14.789 1 97 261 CYS A C 1
ATOM 1998 O O . CYS A 1 261 ? -8.422 -27.844 -15.336 1 97 261 CYS A O 1
ATOM 2000 N N . TYR A 1 262 ? -7.145 -28.359 -13.555 1 96.62 262 TYR A N 1
ATOM 2001 C CA . TYR A 1 262 ? -8.242 -28.797 -12.703 1 96.62 262 TYR A CA 1
ATOM 2002 C C . TYR A 1 262 ? -8.766 -27.641 -11.852 1 96.62 262 TYR A C 1
ATOM 2004 O O . TYR A 1 262 ? -7.988 -26.953 -11.18 1 96.62 262 TYR A O 1
ATOM 2012 N N . PHE A 1 263 ? -10.055 -27.391 -11.844 1 94.38 263 PHE A N 1
ATOM 2013 C CA . PHE A 1 263 ? -10.656 -26.359 -11.023 1 94.38 263 PHE A CA 1
ATOM 2014 C C . PHE A 1 263 ? -12.055 -26.766 -10.57 1 94.38 263 PHE A C 1
ATOM 2016 O O . PHE A 1 263 ? -12.977 -25.953 -10.562 1 94.38 263 PHE A O 1
ATOM 2023 N N . GLY A 1 264 ? -12.195 -27.969 -10.227 1 93.69 264 GLY A N 1
ATOM 2024 C CA . GLY A 1 264 ? -13.391 -28.5 -9.586 1 93.69 264 GLY A CA 1
ATOM 2025 C C . GLY A 1 264 ? -14.492 -28.844 -10.578 1 93.69 264 GLY A C 1
ATOM 2026 O O . GLY A 1 264 ? -14.219 -29.422 -11.633 1 93.69 264 GLY A O 1
ATOM 2027 N N . SER A 1 265 ? -15.742 -28.516 -10.227 1 91.88 265 SER A N 1
ATOM 2028 C CA . SER A 1 265 ? -16.922 -28.969 -10.961 1 91.88 265 SER A CA 1
ATOM 2029 C C . SER A 1 265 ? -17.047 -28.25 -12.305 1 91.88 265 SER A C 1
ATOM 2031 O O . SER A 1 265 ? -17.703 -28.75 -13.219 1 91.88 265 SER A O 1
ATOM 2033 N N . SER A 1 266 ? -16.391 -27.234 -12.414 1 88.06 266 SER A N 1
ATOM 2034 C CA . SER A 1 266 ? -16.562 -26.422 -13.625 1 88.06 266 SER A CA 1
ATOM 2035 C C . SER A 1 266 ? -15.562 -26.828 -14.703 1 88.06 266 SER A C 1
ATOM 2037 O O . SER A 1 266 ? -15.633 -26.344 -15.836 1 88.06 266 SER A O 1
ATOM 2039 N N . CYS A 1 267 ? -14.703 -27.75 -14.367 1 90.75 267 CYS A N 1
ATOM 2040 C CA . CYS A 1 267 ? -13.734 -28.25 -15.336 1 90.75 267 CYS A CA 1
ATOM 2041 C C . CYS A 1 267 ? -14.406 -29.156 -16.359 1 90.75 267 CYS A C 1
ATOM 2043 O O . CYS A 1 267 ? -15.383 -29.828 -16.047 1 90.75 267 CYS A O 1
ATOM 2045 N N . PRO A 1 268 ? -13.898 -29.156 -17.594 1 92 268 PRO A N 1
ATOM 2046 C CA . PRO A 1 268 ? -14.383 -30.156 -18.531 1 92 268 PRO A CA 1
ATOM 2047 C C . PRO A 1 268 ? -14.258 -31.578 -18 1 92 268 PRO A C 1
ATOM 2049 O O . PRO A 1 268 ? -13.289 -31.891 -17.297 1 92 268 PRO A O 1
ATOM 2052 N N . ASP A 1 269 ? -15.109 -32.438 -18.438 1 94.56 269 ASP A N 1
ATOM 2053 C CA . ASP A 1 269 ? -15.133 -33.812 -17.969 1 94.56 269 ASP A CA 1
ATOM 2054 C C . ASP A 1 269 ? -13.828 -34.531 -18.297 1 94.56 269 ASP A C 1
ATOM 2056 O O . ASP A 1 269 ? -13.383 -35.406 -17.547 1 94.56 269 ASP A O 1
ATOM 2060 N N . SER A 1 270 ? -13.289 -34.125 -19.406 1 95 270 SER A N 1
ATOM 2061 C CA . SER A 1 270 ? -12.055 -34.781 -19.859 1 95 270 SER A CA 1
ATOM 2062 C C . SER A 1 270 ? -10.914 -34.531 -18.875 1 95 270 SER A C 1
ATOM 2064 O O . SER A 1 270 ? -9.953 -35.281 -18.844 1 95 270 SER A O 1
ATOM 2066 N N . VAL A 1 271 ? -11.016 -33.469 -18.109 1 96.38 271 VAL A N 1
ATOM 2067 C CA . VAL A 1 271 ? -10.023 -33.188 -17.078 1 96.38 271 VAL A CA 1
ATOM 2068 C C . VAL A 1 271 ? -10.516 -33.719 -15.734 1 96.38 271 VAL A C 1
ATOM 2070 O O . VAL A 1 271 ? -9.773 -34.375 -15.008 1 96.38 271 VAL A O 1
ATOM 2073 N N . ARG A 1 272 ? -11.75 -33.438 -15.406 1 95.75 272 ARG A N 1
ATOM 2074 C CA . ARG A 1 272 ? -12.336 -33.688 -14.094 1 95.75 272 ARG A CA 1
ATOM 2075 C C . ARG A 1 272 ? -12.383 -35.156 -13.789 1 95.75 272 ARG A C 1
ATOM 2077 O O . ARG A 1 272 ? -11.977 -35.594 -12.711 1 95.75 272 ARG A O 1
ATOM 2084 N N . ARG A 1 273 ? -12.875 -36.031 -14.688 1 95.44 273 ARG A N 1
ATOM 2085 C CA . ARG A 1 273 ? -13.188 -37.438 -14.43 1 95.44 273 ARG A CA 1
ATOM 2086 C C . ARG A 1 273 ? -11.922 -38.25 -14.141 1 95.44 273 ARG A C 1
ATOM 2088 O O . ARG A 1 273 ? -11.875 -39 -13.172 1 95.44 273 ARG A O 1
ATOM 2095 N N . PRO A 1 274 ? -10.906 -38 -14.984 1 95.88 274 PRO A N 1
ATOM 2096 C CA . PRO A 1 274 ? -9.688 -38.781 -14.68 1 95.88 274 PRO A CA 1
ATOM 2097 C C . PRO A 1 274 ? -9.133 -38.469 -13.297 1 95.88 274 PRO A C 1
ATOM 2099 O O . PRO A 1 274 ? -8.516 -39.312 -12.664 1 95.88 274 PRO A O 1
ATOM 2102 N N . VAL A 1 275 ? -9.344 -37.281 -12.805 1 96.44 275 VAL A N 1
ATOM 2103 C CA . VAL A 1 275 ? -8.82 -36.875 -11.508 1 96.44 275 VAL A CA 1
ATOM 2104 C C . VAL A 1 275 ? -9.742 -37.375 -10.398 1 96.44 275 VAL A C 1
ATOM 2106 O O . VAL A 1 275 ? -9.289 -38.031 -9.453 1 96.44 275 VAL A O 1
ATOM 2109 N N . GLU A 1 276 ? -11 -37.188 -10.555 1 96.75 276 GLU A N 1
ATOM 2110 C CA . GLU A 1 276 ? -11.961 -37.469 -9.492 1 96.75 276 GLU A CA 1
ATOM 2111 C C . GLU A 1 276 ? -12.312 -38.969 -9.438 1 96.75 276 GLU A C 1
ATOM 2113 O O . GLU A 1 276 ? -12.617 -39.5 -8.375 1 96.75 276 GLU A O 1
ATOM 2118 N N . ASP A 1 277 ? -12.258 -39.688 -10.578 1 94.94 277 ASP A N 1
ATOM 2119 C CA . ASP A 1 277 ? -12.672 -41.094 -10.648 1 94.94 277 ASP A CA 1
ATOM 2120 C C . ASP A 1 277 ? -11.469 -42 -10.5 1 94.94 277 ASP A C 1
ATOM 2122 O O . ASP A 1 277 ? -11.617 -43.25 -10.555 1 94.94 277 ASP A O 1
ATOM 2126 N N . ALA A 1 278 ? -10.32 -41.438 -10.273 1 96 278 ALA A N 1
ATOM 2127 C CA . ALA A 1 278 ? -9.125 -42.25 -10.117 1 96 278 ALA A CA 1
ATOM 2128 C C . ALA A 1 278 ? -9.227 -43.125 -8.867 1 96 278 ALA A C 1
ATOM 2130 O O . ALA A 1 278 ? -9.766 -42.719 -7.844 1 96 278 ALA A O 1
ATOM 2131 N N . ASP A 1 279 ? -8.68 -44.375 -8.961 1 95.94 279 ASP A N 1
ATOM 2132 C CA . ASP A 1 279 ? -8.547 -45.219 -7.777 1 95.94 279 ASP A CA 1
ATOM 2133 C C . ASP A 1 279 ? -7.516 -44.656 -6.809 1 95.94 279 ASP A C 1
ATOM 2135 O O . ASP A 1 279 ? -7.652 -44.781 -5.59 1 95.94 279 ASP A O 1
ATOM 2139 N N . VAL A 1 280 ? -6.516 -44.094 -7.406 1 97 280 VAL A N 1
ATOM 2140 C CA . VAL A 1 280 ? -5.473 -43.406 -6.645 1 97 280 VAL A CA 1
ATOM 2141 C C . VAL A 1 280 ? -5.098 -42.094 -7.34 1 97 280 VAL A C 1
ATOM 2143 O O . VAL A 1 280 ? -4.793 -42.094 -8.531 1 97 280 VAL A O 1
ATOM 2146 N N . CYS A 1 281 ? -5.172 -41.031 -6.629 1 97.88 281 CYS A N 1
ATOM 2147 C CA . CYS A 1 281 ? -4.73 -39.719 -7.102 1 97.88 281 CYS A CA 1
ATOM 2148 C C . CYS A 1 281 ? -3.52 -39.25 -6.312 1 97.88 281 CYS A C 1
ATOM 2150 O O . CYS A 1 281 ? -3.625 -38.969 -5.117 1 97.88 281 CYS A O 1
ATOM 2152 N N . VAL A 1 282 ? -2.371 -39.156 -6.941 1 98.56 282 VAL A N 1
ATOM 2153 C CA . VAL A 1 282 ? -1.163 -38.656 -6.301 1 98.56 282 VAL A CA 1
ATOM 2154 C C . VAL A 1 282 ? -1.172 -37.125 -6.328 1 98.56 282 VAL A C 1
ATOM 2156 O O . VAL A 1 282 ? -1.055 -36.5 -7.391 1 98.56 282 VAL A O 1
ATOM 2159 N N . MET A 1 283 ? -1.314 -36.531 -5.184 1 98.44 283 MET A N 1
ATOM 2160 C CA . MET A 1 283 ? -1.307 -35.062 -5.051 1 98.44 283 MET A CA 1
ATOM 2161 C C . MET A 1 283 ? 0.105 -34.562 -4.797 1 98.44 283 MET A C 1
ATOM 2163 O O . MET A 1 283 ? 0.681 -34.812 -3.736 1 98.44 283 MET A O 1
ATOM 2167 N N . LEU A 1 284 ? 0.622 -33.844 -5.742 1 98.75 284 LEU A N 1
ATOM 2168 C CA . LEU A 1 284 ? 1.993 -33.344 -5.668 1 98.75 284 LEU A CA 1
ATOM 2169 C C . LEU A 1 284 ? 2.021 -31.859 -5.312 1 98.75 284 LEU A C 1
ATOM 2171 O O . LEU A 1 284 ? 1.997 -31.016 -6.199 1 98.75 284 LEU A O 1
ATOM 2175 N N . GLY A 1 285 ? 2.166 -31.531 -4.02 1 98.25 285 GLY A N 1
ATOM 2176 C CA . GLY A 1 285 ? 2.275 -30.156 -3.574 1 98.25 285 GLY A CA 1
ATOM 2177 C C . GLY A 1 285 ? 1.004 -29.359 -3.789 1 98.25 285 GLY A C 1
ATOM 2178 O O . GLY A 1 285 ? 1.058 -28.188 -4.156 1 98.25 285 GLY A O 1
ATOM 2179 N N . VAL A 1 286 ? -0.178 -29.969 -3.566 1 97.56 286 VAL A N 1
ATOM 2180 C CA . VAL A 1 286 ? -1.472 -29.359 -3.836 1 97.56 286 VAL A CA 1
ATOM 2181 C C . VAL A 1 286 ? -2.029 -28.734 -2.553 1 97.56 286 VAL A C 1
ATOM 2183 O O . VAL A 1 286 ? -1.964 -29.359 -1.485 1 97.56 286 VAL A O 1
ATOM 2186 N N . LYS A 1 287 ? -2.426 -27.531 -2.662 1 95.44 287 LYS A N 1
ATOM 2187 C CA . LYS A 1 287 ? -3.254 -26.891 -1.65 1 95.44 287 LYS A CA 1
ATOM 2188 C C . LYS A 1 287 ? -4.586 -26.438 -2.238 1 95.44 287 LYS A C 1
ATOM 2190 O O . LYS A 1 287 ? -4.621 -25.594 -3.139 1 95.44 287 LYS A O 1
ATOM 2195 N N . PHE A 1 288 ? -5.672 -26.984 -1.709 1 95.12 288 PHE A N 1
ATOM 2196 C CA . PHE A 1 288 ? -6.992 -26.609 -2.199 1 95.12 288 PHE A CA 1
ATOM 2197 C C . PHE A 1 288 ? -7.426 -25.266 -1.616 1 95.12 288 PHE A C 1
ATOM 2199 O O . PHE A 1 288 ? -7.227 -25.016 -0.426 1 95.12 288 PHE A O 1
ATOM 2206 N N . HIS A 1 289 ? -7.855 -24.438 -2.402 1 94 289 HIS A N 1
ATOM 2207 C CA . HIS A 1 289 ? -8.492 -23.172 -2.031 1 94 289 HIS A CA 1
ATOM 2208 C C . HIS A 1 289 ? -9.688 -22.875 -2.928 1 94 289 HIS A C 1
ATOM 2210 O O . HIS A 1 289 ? -9.898 -23.547 -3.936 1 94 289 HIS A O 1
ATOM 2216 N N . ASP A 1 290 ? -10.43 -21.922 -2.625 1 92.38 290 ASP A N 1
ATOM 2217 C CA . ASP A 1 290 ? -11.727 -21.703 -3.254 1 92.38 290 ASP A CA 1
ATOM 2218 C C . ASP A 1 290 ? -11.578 -21.453 -4.754 1 92.38 290 ASP A C 1
ATOM 2220 O O . ASP A 1 290 ? -12.195 -22.141 -5.566 1 92.38 290 ASP A O 1
ATOM 2224 N N . PHE A 1 291 ? -10.703 -20.625 -5.219 1 88.38 291 PHE A N 1
ATOM 2225 C CA . PHE A 1 291 ? -10.57 -20.281 -6.633 1 88.38 291 PHE A CA 1
ATOM 2226 C C . PHE A 1 291 ? -10.016 -21.469 -7.426 1 88.38 291 PHE A C 1
ATOM 2228 O O . PHE A 1 291 ? -10.422 -21.703 -8.57 1 88.38 291 PHE A O 1
ATOM 2235 N N . GLY A 1 292 ? -9.188 -22.219 -6.801 1 88.38 292 GLY A N 1
ATOM 2236 C CA . GLY A 1 292 ? -8.539 -23.312 -7.516 1 88.38 292 GLY A CA 1
ATOM 2237 C C . GLY A 1 292 ? -9.414 -24.547 -7.625 1 88.38 292 GLY A C 1
ATOM 2238 O O . GLY A 1 292 ? -9.125 -25.438 -8.422 1 88.38 292 GLY A O 1
ATOM 2239 N N . THR A 1 293 ? -10.539 -24.547 -6.895 1 91.94 293 THR A N 1
ATOM 2240 C CA . THR A 1 293 ? -11.352 -25.75 -6.859 1 91.94 293 THR A CA 1
ATOM 2241 C C . THR A 1 293 ? -12.797 -25.453 -7.238 1 91.94 293 THR A C 1
ATOM 2243 O O . THR A 1 293 ? -13.703 -26.234 -6.945 1 91.94 293 THR A O 1
ATOM 2246 N N . GLY A 1 294 ? -12.961 -24.203 -7.793 1 89.31 294 GLY A N 1
ATOM 2247 C CA . GLY A 1 294 ? -14.344 -23.828 -8.039 1 89.31 294 GLY A CA 1
ATOM 2248 C C . GLY A 1 294 ? -15.172 -23.766 -6.77 1 89.31 294 GLY A C 1
ATOM 2249 O O . GLY A 1 294 ? -16.25 -24.344 -6.695 1 89.31 294 GLY A O 1
ATOM 2250 N N . TYR A 1 295 ? -14.625 -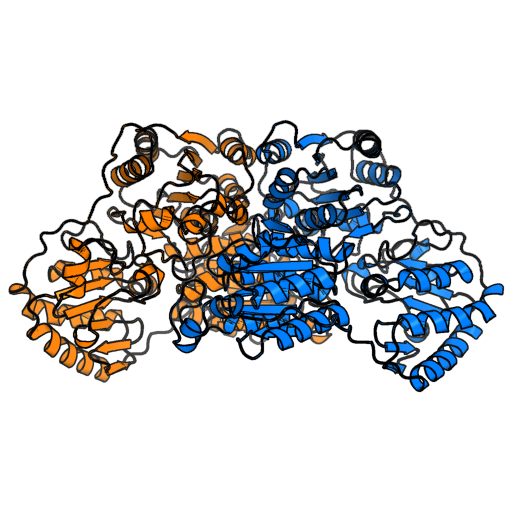23.125 -5.832 1 90.44 295 TYR A N 1
ATOM 2251 C CA . TYR A 1 295 ? -15.234 -22.906 -4.527 1 90.44 295 TYR A CA 1
ATOM 2252 C C . TYR A 1 295 ? -15.516 -24.234 -3.826 1 90.44 295 TYR A C 1
ATOM 2254 O O . TYR A 1 295 ? -16.656 -24.5 -3.43 1 90.44 295 TYR A O 1
ATOM 2262 N N . PHE A 1 296 ? -14.523 -25.016 -3.734 1 92.88 296 PHE A N 1
ATOM 2263 C CA . PHE A 1 296 ? -14.461 -26.266 -2.982 1 92.88 296 PHE A CA 1
ATOM 2264 C C . PHE A 1 296 ? -15.438 -27.281 -3.549 1 92.88 296 PHE A C 1
ATOM 2266 O O . PHE A 1 296 ? -16.094 -28.016 -2.795 1 92.88 296 PHE A O 1
ATOM 2273 N N . SER A 1 297 ? -15.508 -27.344 -4.84 1 93.75 297 SER A N 1
ATOM 2274 C CA . SER A 1 297 ? -16.422 -28.281 -5.496 1 93.75 297 SER A CA 1
ATOM 2275 C C . SER A 1 297 ? -15.703 -29.578 -5.887 1 93.75 297 SER A C 1
ATOM 2277 O O . SER A 1 297 ? -16.297 -30.469 -6.484 1 93.75 297 SER A O 1
ATOM 2279 N N . GLN A 1 298 ? -14.375 -29.641 -5.543 1 93.56 298 GLN A N 1
ATOM 2280 C CA . GLN A 1 298 ? -13.609 -30.844 -5.887 1 93.56 298 GLN A CA 1
ATOM 2281 C C . GLN A 1 298 ? -14.172 -32.062 -5.184 1 93.56 298 GLN A C 1
ATOM 2283 O O . GLN A 1 298 ? -14.594 -32 -4.027 1 93.56 298 GLN A O 1
ATOM 2288 N N . LYS A 1 299 ? -14.258 -33.125 -5.938 1 95 299 LYS A N 1
ATOM 2289 C CA . LYS A 1 299 ? -14.734 -34.406 -5.398 1 95 299 LYS A CA 1
ATOM 2290 C C . LYS A 1 299 ? -13.656 -35.469 -5.477 1 95 299 LYS A C 1
ATOM 2292 O O . LYS A 1 299 ? -13.797 -36.438 -6.219 1 95 299 LYS A O 1
ATOM 2297 N N . ILE A 1 300 ? -12.656 -35.312 -4.797 1 94.25 300 ILE A N 1
ATOM 2298 C CA . ILE A 1 300 ? -11.594 -36.312 -4.66 1 94.25 300 ILE A CA 1
ATOM 2299 C C . ILE A 1 300 ? -11.648 -36.938 -3.271 1 94.25 300 ILE A C 1
ATOM 2301 O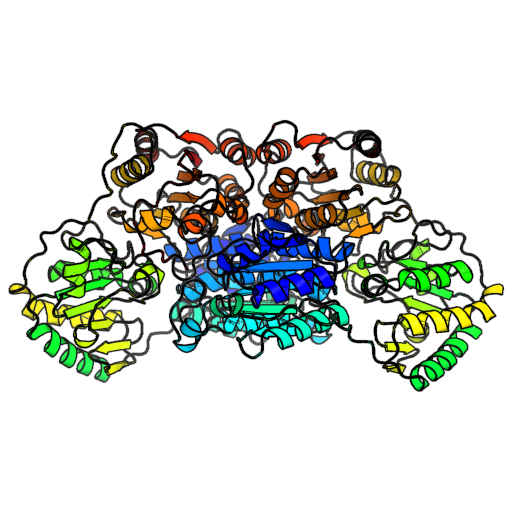 O . ILE A 1 300 ? -11.43 -36.25 -2.266 1 94.25 300 ILE A O 1
ATOM 2305 N N . HIS A 1 301 ? -11.938 -38.188 -3.223 1 92.81 301 HIS A N 1
ATOM 2306 C CA . HIS A 1 301 ? -12.094 -38.844 -1.935 1 92.81 301 HIS A CA 1
ATOM 2307 C C . HIS A 1 301 ? -10.758 -38.969 -1.208 1 92.81 301 HIS A C 1
ATOM 2309 O O . HIS A 1 301 ? -9.742 -39.312 -1.817 1 92.81 301 HIS A O 1
ATOM 2315 N N . LEU A 1 302 ? -10.797 -38.719 0.059 1 90.38 302 LEU A N 1
ATOM 2316 C CA . LEU A 1 302 ? -9.602 -38.719 0.894 1 90.38 302 LEU A CA 1
ATOM 2317 C C . LEU A 1 302 ? -8.922 -40.094 0.844 1 90.38 302 LEU A C 1
ATOM 2319 O O . LEU A 1 302 ? -7.691 -40.156 0.868 1 90.38 302 LEU A O 1
ATOM 2323 N N . ASP A 1 303 ? -9.719 -41.125 0.672 1 92.75 303 ASP A N 1
ATOM 2324 C CA . ASP A 1 303 ? -9.211 -42.5 0.7 1 92.75 303 ASP A CA 1
ATOM 2325 C C . ASP A 1 303 ? -8.477 -42.844 -0.594 1 92.75 303 ASP A C 1
ATOM 2327 O O . ASP A 1 303 ? -7.758 -43.844 -0.663 1 92.75 303 ASP A O 1
ATOM 2331 N N . HIS A 1 304 ? -8.641 -42 -1.534 1 95.06 304 HIS A N 1
ATOM 2332 C CA . HIS A 1 304 ? -8.008 -42.25 -2.82 1 95.06 304 HIS A CA 1
ATOM 2333 C C . HIS A 1 304 ? -6.754 -41.406 -3.01 1 95.06 304 HIS A C 1
ATOM 2335 O O . HIS A 1 304 ? -6.055 -41.562 -4.016 1 95.06 304 HIS A O 1
ATOM 2341 N N . MET A 1 305 ? -6.406 -40.656 -1.995 1 96.94 305 MET A N 1
ATOM 2342 C CA . MET A 1 305 ? -5.352 -39.656 -2.184 1 96.94 305 MET A CA 1
ATOM 2343 C C . MET A 1 305 ? -4.035 -40.156 -1.582 1 96.94 305 MET A C 1
ATOM 2345 O O . MET A 1 305 ? -4.027 -40.781 -0.518 1 96.94 305 MET A O 1
ATOM 2349 N N . ILE A 1 306 ? -2.977 -39.969 -2.291 1 98.56 306 ILE A N 1
ATOM 2350 C CA . ILE A 1 306 ? -1.627 -39.875 -1.744 1 98.56 306 ILE A CA 1
ATOM 2351 C C . ILE A 1 306 ? -1.171 -38.406 -1.759 1 98.56 306 ILE A C 1
ATOM 2353 O O . ILE A 1 306 ? -0.814 -37.875 -2.811 1 98.56 306 ILE A O 1
ATOM 2357 N N . ASP A 1 307 ? -1.268 -37.781 -0.61 1 98.69 307 ASP A N 1
ATOM 2358 C CA . ASP A 1 307 ? -1.006 -36.344 -0.514 1 98.69 307 ASP A CA 1
ATOM 2359 C C . ASP A 1 307 ? 0.447 -36.062 -0.129 1 98.69 307 ASP A C 1
ATOM 2361 O O . ASP A 1 307 ? 0.839 -36.281 1.021 1 98.69 307 ASP A O 1
ATOM 2365 N N . ILE A 1 308 ? 1.207 -35.625 -1.062 1 98.81 308 ILE A N 1
ATOM 2366 C CA . ILE A 1 308 ? 2.623 -35.344 -0.85 1 98.81 308 ILE A CA 1
ATOM 2367 C C . ILE A 1 308 ? 2.834 -33.844 -0.687 1 98.81 308 ILE A C 1
ATOM 2369 O O . ILE A 1 308 ? 2.578 -33.062 -1.613 1 98.81 308 ILE A O 1
ATOM 2373 N N . GLN A 1 309 ? 3.32 -33.406 0.488 1 98.44 309 GLN A N 1
ATOM 2374 C CA . GLN A 1 309 ? 3.6 -32.031 0.843 1 98.44 309 GLN A CA 1
ATOM 2375 C C . GLN A 1 309 ? 5.094 -31.812 1.075 1 98.44 309 GLN A C 1
ATOM 2377 O O . GLN A 1 309 ? 5.871 -32.781 1.079 1 98.44 309 GLN A O 1
ATOM 2382 N N . PRO A 1 310 ? 5.5 -30.625 1.277 1 98.12 310 PRO A N 1
ATOM 2383 C CA . PRO A 1 310 ? 6.934 -30.312 1.314 1 98.12 310 PRO A CA 1
ATOM 2384 C C . PRO A 1 310 ? 7.672 -31.062 2.416 1 98.12 310 PRO A C 1
ATOM 2386 O O . PRO A 1 310 ? 8.812 -31.5 2.213 1 98.12 310 PRO A O 1
ATOM 2389 N N . PHE A 1 311 ? 6.949 -31.266 3.555 1 98.12 311 PHE A N 1
ATOM 2390 C CA . PHE A 1 311 ? 7.695 -31.781 4.695 1 98.12 311 PHE A CA 1
ATOM 2391 C C . PHE A 1 311 ? 7.039 -33.031 5.254 1 98.12 311 PHE A C 1
ATOM 2393 O O . PHE A 1 311 ? 7.523 -33.625 6.227 1 98.12 311 PHE A O 1
ATOM 2400 N N . GLU A 1 312 ? 6.027 -33.375 4.707 1 98.62 312 GLU A N 1
ATOM 2401 C CA . GLU A 1 312 ? 5.27 -34.562 5.148 1 98.62 312 GLU A CA 1
ATOM 2402 C C . GLU A 1 312 ? 4.375 -35.094 4.031 1 98.62 312 GLU A C 1
ATOM 2404 O O . GLU A 1 312 ? 4.148 -34.406 3.031 1 98.62 312 GLU A O 1
ATOM 2409 N N . SER A 1 313 ? 3.844 -36.25 4.191 1 98.62 313 SER A N 1
ATOM 2410 C CA . SER A 1 313 ? 2.85 -36.844 3.301 1 98.62 313 SER A CA 1
ATOM 2411 C C . SER A 1 313 ? 1.698 -37.469 4.086 1 98.62 313 SER A C 1
ATOM 2413 O O . SER A 1 313 ? 1.828 -37.719 5.285 1 98.62 313 SER A O 1
ATOM 2415 N N . THR A 1 314 ? 0.602 -37.594 3.492 1 98.5 314 THR A N 1
ATOM 2416 C CA . THR A 1 314 ? -0.579 -38.156 4.152 1 98.5 314 THR A CA 1
ATOM 2417 C C . THR A 1 314 ? -1.263 -39.188 3.264 1 98.5 314 THR A C 1
ATOM 2419 O O . THR A 1 314 ? -1.457 -38.938 2.068 1 98.5 314 THR A O 1
ATOM 2422 N N . ILE A 1 315 ? -1.589 -40.375 3.754 1 97.88 315 ILE A N 1
ATOM 2423 C CA . ILE A 1 315 ? -2.377 -41.438 3.107 1 97.88 315 ILE A CA 1
ATOM 2424 C C . ILE A 1 315 ? -3.467 -41.906 4.059 1 97.88 315 ILE A C 1
ATOM 2426 O O . ILE A 1 315 ? -3.178 -42.344 5.18 1 97.88 315 ILE A O 1
ATOM 2430 N N . ASN A 1 316 ? -4.703 -41.812 3.68 1 94.06 316 ASN A N 1
ATOM 2431 C CA . ASN A 1 316 ? -5.836 -42.281 4.473 1 94.06 316 ASN A CA 1
ATOM 2432 C C . ASN A 1 316 ? -5.848 -41.656 5.859 1 94.06 316 ASN A C 1
ATOM 2434 O O . ASN A 1 316 ? -6.004 -42.375 6.863 1 94.06 316 ASN A O 1
ATOM 2438 N N . GLY A 1 317 ? -5.535 -40.344 5.93 1 92.75 317 GLY A N 1
ATOM 2439 C CA . GLY A 1 317 ? -5.594 -39.594 7.184 1 92.75 317 GLY A CA 1
ATOM 2440 C C . GLY A 1 317 ? -4.348 -39.781 8.031 1 92.75 317 GLY A C 1
ATOM 2441 O O . GLY A 1 317 ? -4.129 -39 8.977 1 92.75 317 GLY A O 1
ATOM 2442 N N . ARG A 1 318 ? -3.535 -40.75 7.707 1 97 318 ARG A N 1
ATOM 2443 C CA . ARG A 1 318 ? -2.293 -40.938 8.445 1 97 318 ARG A CA 1
ATOM 2444 C C . ARG A 1 318 ? -1.187 -40.062 7.918 1 97 318 ARG A C 1
ATOM 2446 O O . ARG A 1 318 ? -0.917 -40.031 6.715 1 97 318 ARG A O 1
ATOM 2453 N N . VAL A 1 319 ? -0.581 -39.344 8.844 1 98.25 319 VAL A N 1
ATOM 2454 C CA . VAL A 1 319 ? 0.472 -38.406 8.477 1 98.25 319 VAL A CA 1
ATOM 2455 C C . VAL A 1 319 ? 1.838 -39.062 8.641 1 98.25 319 VAL A C 1
ATOM 2457 O O . VAL A 1 319 ? 2.086 -39.75 9.625 1 98.25 319 VAL A O 1
ATOM 2460 N N . TYR A 1 320 ? 2.684 -38.906 7.637 1 98.69 320 TYR A N 1
ATOM 2461 C CA . TYR A 1 320 ? 4.086 -39.312 7.66 1 98.69 320 TYR A CA 1
ATOM 2462 C C . TYR A 1 320 ? 5.004 -38.125 7.73 1 98.69 320 TYR A C 1
ATOM 2464 O O . TYR A 1 320 ? 5.348 -37.531 6.699 1 98.69 320 TYR A O 1
ATOM 2472 N N . PRO A 1 321 ? 5.387 -37.719 8.945 1 98.06 321 PRO A N 1
ATOM 2473 C CA . PRO A 1 321 ? 6.172 -36.5 9.133 1 98.06 321 PRO A CA 1
ATOM 2474 C C . PRO A 1 321 ? 7.641 -36.688 8.758 1 98.06 321 PRO A C 1
ATOM 2476 O O . PRO A 1 321 ? 8.078 -37.812 8.484 1 98.06 321 PRO A O 1
ATOM 2479 N N . GLN A 1 322 ? 8.359 -35.562 8.695 1 98.19 322 GLN A N 1
ATOM 2480 C CA . GLN A 1 322 ? 9.797 -35.562 8.414 1 98.19 322 GLN A CA 1
ATOM 2481 C C . GLN A 1 322 ? 10.094 -36.344 7.133 1 98.19 322 GLN A C 1
ATOM 2483 O O . GLN A 1 322 ? 10.992 -37.188 7.109 1 98.19 322 GLN A O 1
ATOM 2488 N N . LEU A 1 323 ? 9.258 -36.156 6.137 1 98.62 323 LEU A N 1
ATOM 2489 C CA . LEU A 1 323 ? 9.398 -36.781 4.82 1 98.62 323 LEU A CA 1
ATOM 2490 C C . LEU A 1 323 ? 9.438 -35.719 3.727 1 98.62 323 LEU A C 1
ATOM 2492 O O . LEU A 1 323 ? 8.391 -35.25 3.27 1 98.62 323 LEU A O 1
ATOM 2496 N N . PRO A 1 324 ? 10.664 -35.344 3.311 1 98.31 324 PRO A N 1
ATOM 2497 C CA . PRO A 1 324 ? 10.781 -34.344 2.246 1 98.31 324 PRO A CA 1
ATOM 2498 C C . PRO A 1 324 ? 10.047 -34.781 0.97 1 98.31 324 PRO A C 1
ATOM 2500 O O . PRO A 1 324 ? 10.062 -35.938 0.6 1 98.31 324 PRO A O 1
ATOM 2503 N N . MET A 1 325 ? 9.469 -33.875 0.33 1 98.62 325 MET A N 1
ATOM 2504 C CA . MET A 1 325 ? 8.656 -34.062 -0.863 1 98.62 325 MET A CA 1
ATOM 2505 C C . MET A 1 325 ? 9.398 -34.875 -1.91 1 98.62 325 MET A C 1
ATOM 2507 O O . MET A 1 325 ? 8.844 -35.812 -2.49 1 98.62 325 MET A O 1
ATOM 2511 N N . LYS A 1 326 ? 10.633 -34.562 -2.16 1 98.25 326 LYS A N 1
ATOM 2512 C CA . LYS A 1 326 ? 11.453 -35.25 -3.154 1 98.25 326 LYS A CA 1
ATOM 2513 C C . LYS A 1 326 ? 11.523 -36.75 -2.861 1 98.25 326 LYS A C 1
ATOM 2515 O O . LYS A 1 326 ? 11.336 -37.562 -3.762 1 98.25 326 LYS A O 1
ATOM 2520 N N . ASP A 1 327 ? 11.719 -37.062 -1.61 1 98.62 327 ASP A N 1
ATOM 2521 C CA . ASP A 1 327 ? 11.852 -38.469 -1.207 1 98.62 327 ASP A CA 1
ATOM 2522 C C . ASP A 1 327 ? 10.531 -39.188 -1.374 1 98.62 327 ASP A C 1
ATOM 2524 O O . ASP A 1 327 ? 10.508 -40.375 -1.789 1 98.62 327 ASP A O 1
ATOM 2528 N N . ALA A 1 328 ? 9.516 -38.531 -0.975 1 98.88 328 ALA A N 1
ATOM 2529 C CA . ALA A 1 328 ? 8.195 -39.156 -1.119 1 98.88 328 ALA A CA 1
ATOM 2530 C C . ALA A 1 328 ? 7.875 -39.438 -2.586 1 98.88 328 ALA A C 1
ATOM 2532 O O . ALA A 1 328 ? 7.344 -40.469 -2.926 1 98.88 328 ALA A O 1
ATOM 2533 N N . ILE A 1 329 ? 8.156 -38.469 -3.518 1 98.88 329 ILE A N 1
ATOM 2534 C CA . ILE A 1 329 ? 7.883 -38.625 -4.945 1 98.88 329 ILE A CA 1
ATOM 2535 C C . ILE A 1 329 ? 8.695 -39.781 -5.504 1 98.88 329 ILE A C 1
ATOM 2537 O O . ILE A 1 329 ? 8.172 -40.594 -6.262 1 98.88 329 ILE A O 1
ATOM 2541 N N . LEU A 1 330 ? 9.945 -39.906 -5.117 1 98.75 330 LEU A N 1
ATOM 2542 C CA . LEU A 1 330 ? 10.812 -40.969 -5.582 1 98.75 330 LEU A CA 1
ATOM 2543 C C . LEU A 1 330 ? 10.289 -42.344 -5.125 1 98.75 330 LEU A C 1
ATOM 2545 O O . LEU A 1 330 ? 10.336 -43.312 -5.879 1 98.75 330 LEU A O 1
ATOM 2549 N N . ALA A 1 331 ? 9.836 -42.375 -3.902 1 98.81 331 ALA A N 1
ATOM 2550 C CA . ALA A 1 331 ? 9.258 -43.594 -3.377 1 98.81 331 ALA A CA 1
ATOM 2551 C C . ALA A 1 331 ? 8.047 -44.031 -4.195 1 98.81 331 ALA A C 1
ATOM 2553 O O . ALA A 1 331 ? 7.922 -45.219 -4.559 1 98.81 331 ALA A O 1
ATOM 2554 N N . VAL A 1 332 ? 7.148 -43.125 -4.43 1 98.81 332 VAL A N 1
ATOM 2555 C CA . VAL A 1 332 ? 5.949 -43.406 -5.207 1 98.81 332 VAL A CA 1
ATOM 2556 C C . VAL A 1 332 ? 6.34 -43.812 -6.621 1 98.81 332 VAL A C 1
ATOM 2558 O O . VAL A 1 332 ? 5.738 -44.75 -7.195 1 98.81 332 VAL A O 1
ATOM 2561 N N . HIS A 1 333 ? 7.332 -43.125 -7.234 1 98.69 333 HIS A N 1
ATOM 2562 C CA . HIS A 1 333 ? 7.832 -43.469 -8.57 1 98.69 333 HIS A CA 1
ATOM 2563 C C . HIS A 1 333 ? 8.273 -44.906 -8.648 1 98.69 333 HIS A C 1
ATOM 2565 O O . HIS A 1 333 ? 7.91 -45.625 -9.586 1 98.69 333 HIS A O 1
ATOM 2571 N N . GLU A 1 334 ? 9.023 -45.375 -7.656 1 98.38 334 GLU A N 1
ATOM 2572 C CA . GLU A 1 334 ? 9.492 -46.75 -7.609 1 98.38 334 GLU A CA 1
ATOM 2573 C C . GLU A 1 334 ? 8.32 -47.719 -7.562 1 98.38 334 GLU A C 1
ATOM 2575 O O . GLU A 1 334 ? 8.336 -48.75 -8.25 1 98.38 334 GLU A O 1
ATOM 2580 N N . ILE A 1 335 ? 7.406 -47.438 -6.809 1 98.25 335 ILE A N 1
ATOM 2581 C CA . ILE A 1 335 ? 6.273 -48.312 -6.586 1 98.25 335 ILE A CA 1
ATOM 2582 C C . ILE A 1 335 ? 5.418 -48.406 -7.852 1 98.25 335 ILE A C 1
ATOM 2584 O O . ILE A 1 335 ? 5.027 -49.469 -8.273 1 98.25 335 ILE A O 1
ATOM 2588 N N . VAL A 1 336 ? 5.109 -47.25 -8.43 1 97.38 336 VAL A N 1
ATOM 2589 C CA . VAL A 1 336 ? 4.219 -47.219 -9.586 1 97.38 336 VAL A CA 1
ATOM 2590 C C . VAL A 1 336 ? 4.863 -47.969 -10.742 1 97.38 336 VAL A C 1
ATOM 2592 O O . VAL A 1 336 ? 4.168 -48.594 -11.562 1 97.38 336 VAL A O 1
ATOM 2595 N N . MET A 1 337 ? 6.168 -47.969 -10.891 1 97.06 337 MET A N 1
ATOM 2596 C CA . MET A 1 337 ? 6.871 -48.656 -11.977 1 97.06 337 MET A CA 1
ATOM 2597 C C . MET A 1 337 ? 6.676 -50.156 -11.891 1 97.06 337 MET A C 1
ATOM 2599 O O . MET A 1 337 ? 6.738 -50.844 -12.906 1 97.06 337 MET A O 1
ATOM 2603 N N . LYS A 1 338 ? 6.332 -50.562 -10.727 1 96.44 338 LYS A N 1
ATOM 2604 C CA . LYS A 1 338 ? 6.086 -52 -10.531 1 96.44 338 LYS A CA 1
ATOM 2605 C C . LYS A 1 338 ? 4.703 -52.406 -11.055 1 96.44 338 LYS A C 1
ATOM 2607 O O . LYS A 1 338 ? 4.48 -53.562 -11.422 1 96.44 338 LYS A O 1
ATOM 2612 N N . TYR A 1 339 ? 3.846 -51.438 -11.188 1 95.38 339 TYR A N 1
ATOM 2613 C CA . TYR A 1 339 ? 2.457 -51.844 -11.367 1 95.38 339 TYR A CA 1
ATOM 2614 C C . TYR A 1 339 ? 1.834 -51.156 -12.57 1 95.38 339 TYR A C 1
ATOM 2616 O O . TYR A 1 339 ? 0.728 -51.5 -12.992 1 95.38 339 TYR A O 1
ATOM 2624 N N . CYS A 1 340 ? 2.49 -50.25 -13.219 1 93.69 340 CYS A N 1
ATOM 2625 C CA . CYS A 1 340 ? 1.904 -49.312 -14.188 1 93.69 340 CYS A CA 1
ATOM 2626 C C . CYS A 1 340 ? 1.637 -50.031 -15.516 1 93.69 340 CYS A C 1
ATOM 2628 O O . CYS A 1 340 ? 0.887 -49.531 -16.359 1 93.69 340 CYS A O 1
ATOM 2630 N N . ASP A 1 341 ? 2.145 -51.188 -15.773 1 91.19 341 ASP A N 1
ATOM 2631 C CA . ASP A 1 341 ? 2.014 -51.875 -17.047 1 91.19 341 ASP A CA 1
ATOM 2632 C C . ASP A 1 341 ? 0.551 -52.188 -17.359 1 91.19 341 ASP A C 1
ATOM 2634 O O . ASP A 1 341 ? 0.168 -52.281 -18.531 1 91.19 341 ASP A O 1
ATOM 2638 N N . ASN A 1 342 ? -0.25 -52.281 -16.438 1 84.75 342 ASN A N 1
ATOM 2639 C CA . ASN A 1 342 ? -1.642 -52.688 -16.625 1 84.75 342 ASN A CA 1
ATOM 2640 C C . ASN A 1 342 ? -2.568 -51.469 -16.641 1 84.75 342 ASN A C 1
ATOM 2642 O O . ASN A 1 342 ? -3.787 -51.625 -16.766 1 84.75 342 ASN A O 1
ATOM 2646 N N . TRP A 1 343 ? -2.006 -50.312 -16.578 1 91.62 343 TRP A N 1
ATOM 2647 C CA . TRP A 1 343 ? -2.846 -49.125 -16.484 1 91.62 343 TRP A CA 1
ATOM 2648 C C . TRP A 1 343 ? -3.238 -48.625 -17.875 1 91.62 343 TRP A C 1
ATOM 2650 O O . TRP A 1 343 ? -2.465 -48.75 -18.828 1 91.62 343 TRP A O 1
ATOM 2660 N N . PRO A 1 344 ? -4.449 -48.125 -18.016 1 87.69 344 PRO A N 1
ATOM 2661 C CA . PRO A 1 344 ? -4.84 -47.562 -19.312 1 87.69 344 PRO A CA 1
ATOM 2662 C C . PRO A 1 344 ? -4.016 -46.312 -19.672 1 87.69 344 PRO A C 1
ATOM 2664 O O . PRO A 1 344 ? -3.646 -45.531 -18.797 1 87.69 344 PRO A O 1
ATOM 2667 N N . LYS A 1 345 ? -3.711 -46.219 -20.938 1 86.38 345 LYS A N 1
ATOM 2668 C CA . LYS A 1 345 ? -3.016 -45.031 -21.422 1 86.38 345 LYS A CA 1
ATOM 2669 C C . LYS A 1 345 ? -3.98 -43.875 -21.609 1 86.38 345 LYS A C 1
ATOM 2671 O O . LYS A 1 345 ? -5.148 -44.062 -21.938 1 86.38 345 LYS A O 1
ATOM 2676 N N . ASN A 1 346 ? -3.387 -42.688 -21.328 1 87.56 346 ASN A N 1
ATOM 2677 C CA . ASN A 1 346 ? -4.172 -41.469 -21.547 1 87.56 346 ASN A CA 1
ATOM 2678 C C . ASN A 1 346 ? -4.344 -41.156 -23.031 1 87.56 346 ASN A C 1
ATOM 2680 O O . ASN A 1 346 ? -3.363 -41.125 -23.781 1 87.56 346 ASN A O 1
ATOM 2684 N N . GLU A 1 347 ? -5.586 -40.938 -23.453 1 84.12 347 GLU A N 1
ATOM 2685 C CA . GLU A 1 347 ? -5.859 -40.625 -24.859 1 84.12 347 GLU A CA 1
ATOM 2686 C C . GLU A 1 347 ? -6.473 -39.25 -25.016 1 84.12 347 GLU A C 1
ATOM 2688 O O . GLU A 1 347 ? -6.719 -38.781 -26.125 1 84.12 347 GLU A O 1
ATOM 2693 N N . SER A 1 348 ? -6.551 -38.594 -23.906 1 88.25 348 SER A N 1
ATOM 2694 C CA . SER A 1 348 ? -7.223 -37.312 -23.953 1 88.25 348 SER A CA 1
ATOM 2695 C C . SER A 1 348 ? -6.227 -36.156 -24.141 1 88.25 348 SER A C 1
ATOM 2697 O O . SER A 1 348 ? -5.086 -36.25 -23.672 1 88.25 348 SER A O 1
ATOM 2699 N N . LYS A 1 349 ? -6.672 -35.156 -24.922 1 91.62 349 LYS A N 1
ATOM 2700 C CA . LYS A 1 349 ? -5.918 -33.906 -25.062 1 91.62 349 LYS A CA 1
ATOM 2701 C C . LYS A 1 349 ? -6.508 -32.812 -24.188 1 91.62 349 LYS A C 1
ATOM 2703 O O . LYS A 1 349 ? -7.711 -32.781 -23.922 1 91.62 349 LYS A O 1
ATOM 2708 N N . PRO A 1 350 ? -5.559 -32 -23.719 1 95.56 350 PRO A N 1
ATOM 2709 C CA . PRO A 1 350 ? -6.105 -30.875 -22.953 1 95.56 350 PRO A CA 1
ATOM 2710 C C . PRO A 1 350 ? -7.145 -30.078 -23.734 1 95.56 350 PRO A C 1
ATOM 2712 O O . PRO A 1 350 ? -7.012 -29.906 -24.953 1 95.56 350 PRO A O 1
ATOM 2715 N N . PRO A 1 351 ? -8.078 -29.562 -23.016 1 93.81 351 PRO A N 1
ATOM 2716 C CA . PRO A 1 351 ? -9.109 -28.781 -23.688 1 93.81 351 PRO A CA 1
ATOM 2717 C C . PRO A 1 351 ? -8.555 -27.5 -24.328 1 93.81 351 PRO A C 1
ATOM 2719 O O . PRO A 1 351 ? -7.652 -26.875 -23.766 1 93.81 351 PRO A O 1
ATOM 2722 N N . ARG A 1 352 ? -9.18 -27.156 -25.406 1 91.81 352 ARG A N 1
ATOM 2723 C CA . ARG A 1 352 ? -8.859 -25.906 -26.094 1 91.81 352 ARG A CA 1
ATOM 2724 C C . ARG A 1 352 ? -9.914 -24.844 -25.812 1 91.81 352 ARG A C 1
ATOM 2726 O O . ARG A 1 352 ? -11.023 -25.156 -25.359 1 91.81 352 ARG A O 1
ATOM 2733 N N . PHE A 1 353 ? -9.531 -23.578 -26.031 1 94.94 353 PHE A N 1
ATOM 2734 C CA . PHE A 1 353 ? -10.508 -22.5 -25.938 1 94.94 353 PHE A CA 1
ATOM 2735 C C . PHE A 1 353 ? -11.617 -22.688 -26.969 1 94.94 353 PHE A C 1
ATOM 2737 O O . PHE A 1 353 ? -11.375 -23.219 -28.062 1 94.94 353 PHE A O 1
ATOM 2744 N N . PRO A 1 354 ? -12.859 -22.266 -26.641 1 93.75 354 PRO A N 1
ATOM 2745 C CA . PRO A 1 354 ? -13.914 -22.312 -27.641 1 93.75 354 PRO A CA 1
ATOM 2746 C C . PRO A 1 354 ? -13.594 -21.469 -28.891 1 93.75 354 PRO A C 1
ATOM 2748 O O . PRO A 1 354 ? -13.016 -20.391 -28.766 1 93.75 354 PRO A O 1
ATOM 2751 N N . ALA A 1 355 ? -13.953 -22.016 -29.969 1 94.19 355 ALA A N 1
ATOM 2752 C CA . ALA A 1 355 ? -13.758 -21.281 -31.219 1 94.19 355 ALA A CA 1
ATOM 2753 C C . ALA A 1 355 ? -14.664 -20.047 -31.281 1 94.19 355 ALA A C 1
ATOM 2755 O O . ALA A 1 355 ? -15.758 -20.047 -30.703 1 94.19 355 ALA A O 1
ATOM 2756 N N . PRO A 1 356 ? -14.164 -19 -31.969 1 94.56 356 PRO A N 1
ATOM 2757 C CA . PRO A 1 356 ? -15.039 -17.844 -32.156 1 94.56 356 PRO A CA 1
ATOM 2758 C C . PRO A 1 356 ? -16.328 -18.188 -32.875 1 94.56 356 PRO A C 1
ATOM 2760 O O . PRO A 1 356 ? -16.328 -19 -33.812 1 94.56 356 PRO A O 1
ATOM 2763 N N . GLU A 1 357 ? -17.406 -17.516 -32.5 1 90.06 357 GLU A N 1
ATOM 2764 C CA . GLU A 1 357 ? -18.719 -17.797 -33.031 1 90.06 357 GLU A CA 1
ATOM 2765 C C . GLU A 1 357 ? -19 -16.969 -34.281 1 90.06 357 GLU A C 1
ATOM 2767 O O . GLU A 1 357 ? -19.812 -17.344 -35.125 1 90.06 357 GLU A O 1
ATOM 2772 N N . ASP A 1 358 ? -18.5 -15.82 -34.312 1 91.75 358 ASP A N 1
ATOM 2773 C CA . ASP A 1 358 ? -18.688 -14.914 -35.438 1 91.75 358 ASP A CA 1
ATOM 2774 C C . ASP A 1 358 ? -17.422 -14.109 -35.719 1 91.75 358 ASP A C 1
ATOM 2776 O O . ASP A 1 358 ? -16.344 -14.438 -35.219 1 91.75 358 ASP A O 1
ATOM 2780 N N . GLU A 1 359 ? -17.594 -13.195 -36.625 1 90.38 359 GLU A N 1
ATOM 2781 C CA . GLU A 1 359 ? -16.422 -12.461 -37.094 1 90.38 359 GLU A CA 1
ATOM 2782 C C . GLU A 1 359 ? -16.141 -11.25 -36.188 1 90.38 359 GLU A C 1
ATOM 2784 O O . GLU A 1 359 ? -15.07 -10.664 -36.25 1 90.38 359 GLU A O 1
ATOM 2789 N N . LYS A 1 360 ? -17.047 -10.977 -35.312 1 93.12 360 LYS A N 1
ATOM 2790 C CA . LYS A 1 360 ? -16.828 -9.844 -34.438 1 93.12 360 LYS A CA 1
ATOM 2791 C C . LYS A 1 360 ? -15.766 -10.164 -33.375 1 93.12 360 LYS A C 1
ATOM 2793 O O . LYS A 1 360 ? -15.812 -11.211 -32.75 1 93.12 360 LYS A O 1
ATOM 2798 N N . PHE A 1 361 ? -14.789 -9.328 -33.188 1 96.25 361 PHE A N 1
ATOM 2799 C CA . PHE A 1 361 ? -13.68 -9.531 -32.25 1 96.25 361 PHE A CA 1
ATOM 2800 C C . PHE A 1 361 ? -14.188 -9.734 -30.844 1 96.25 361 PHE A C 1
ATOM 2802 O O . PHE A 1 361 ? -15.062 -9 -30.375 1 96.25 361 PHE A O 1
ATOM 2809 N N . SER A 1 362 ? -13.734 -10.758 -30.172 1 95.75 362 SER A N 1
ATOM 2810 C CA . SER A 1 362 ? -14.18 -11.156 -28.844 1 95.75 362 SER A CA 1
ATOM 2811 C C . SER A 1 362 ? -13.047 -11.812 -28.047 1 95.75 362 SER A C 1
ATOM 2813 O O . SER A 1 362 ? -11.953 -12.023 -28.578 1 95.75 362 SER A O 1
ATOM 2815 N N . MET A 1 363 ? -13.367 -12.117 -26.922 1 95.38 363 MET A N 1
ATOM 2816 C CA . MET A 1 363 ? -12.422 -12.797 -26.047 1 95.38 363 MET A CA 1
ATOM 2817 C C . MET A 1 363 ? -11.984 -14.133 -26.641 1 95.38 363 MET A C 1
ATOM 2819 O O . MET A 1 363 ? -10.844 -14.555 -26.453 1 95.38 363 MET A O 1
ATOM 2823 N N . ARG A 1 364 ? -12.875 -14.789 -27.344 1 96.5 364 ARG A N 1
ATOM 2824 C CA . ARG A 1 364 ? -12.547 -16.062 -27.969 1 96.5 364 ARG A CA 1
ATOM 2825 C C . ARG A 1 364 ? -11.477 -15.891 -29.047 1 96.5 364 ARG A C 1
ATOM 2827 O O . ARG A 1 364 ? -10.531 -16.688 -29.109 1 96.5 364 ARG A O 1
ATOM 2834 N N . HIS A 1 365 ? -11.633 -14.766 -29.828 1 97.44 365 HIS A N 1
ATOM 2835 C CA . HIS A 1 365 ? -10.602 -14.477 -30.812 1 97.44 365 HIS A CA 1
ATOM 2836 C C . HIS A 1 365 ? -9.266 -14.172 -30.141 1 97.44 365 HIS A C 1
ATOM 2838 O O . HIS A 1 365 ? -8.227 -14.711 -30.531 1 97.44 365 HIS A O 1
ATOM 2844 N N . PHE A 1 366 ? -9.305 -13.289 -29.219 1 97.62 366 PHE A N 1
ATOM 2845 C CA . PHE A 1 366 ? -8.117 -12.828 -28.5 1 97.62 366 PHE A CA 1
ATOM 2846 C C . PHE A 1 366 ? -7.332 -14.008 -27.938 1 97.62 366 PHE A C 1
ATOM 2848 O O . PHE A 1 366 ? -6.164 -14.203 -28.281 1 97.62 366 PHE A O 1
ATOM 2855 N N . TRP A 1 367 ? -7.898 -14.93 -27.172 1 98 367 TRP A N 1
ATOM 2856 C CA . TRP A 1 367 ? -7.176 -15.945 -26.422 1 98 367 TRP A CA 1
ATOM 2857 C C . TRP A 1 367 ? -6.797 -17.125 -27.328 1 98 367 TRP A C 1
ATOM 2859 O O . TRP A 1 367 ? -5.777 -17.766 -27.109 1 98 367 TRP A O 1
ATOM 2869 N N . ASN A 1 368 ? -7.656 -17.422 -28.297 1 97.88 368 ASN A N 1
ATOM 2870 C CA . ASN A 1 368 ? -7.219 -18.406 -29.281 1 97.88 368 ASN A CA 1
ATOM 2871 C C . ASN A 1 368 ? -5.953 -17.969 -30 1 97.88 368 ASN A C 1
ATOM 2873 O O . ASN A 1 368 ? -5.051 -18.766 -30.234 1 97.88 368 ASN A O 1
ATOM 2877 N N . GLU A 1 369 ? -5.922 -16.672 -30.375 1 98.06 369 GLU A N 1
ATOM 2878 C CA . GLU A 1 369 ? -4.73 -16.141 -31.031 1 98.06 369 GLU A CA 1
ATOM 2879 C C . GLU A 1 369 ? -3.523 -16.188 -30.094 1 98.06 369 GLU A C 1
ATOM 2881 O O . GLU A 1 369 ? -2.41 -16.5 -30.531 1 98.06 369 GLU A O 1
ATOM 2886 N N . VAL A 1 370 ? -3.68 -15.836 -28.844 1 98.44 370 VAL A N 1
ATOM 2887 C CA . VAL A 1 370 ? -2.592 -15.914 -27.875 1 98.44 370 VAL A CA 1
ATOM 2888 C C . VAL A 1 370 ? -2.109 -17.359 -27.75 1 98.44 370 VAL A C 1
ATOM 2890 O O . VAL A 1 370 ? -0.911 -17.625 -27.859 1 98.44 370 VAL A O 1
ATOM 2893 N N . GLN A 1 371 ? -3.053 -18.328 -27.531 1 98.06 371 GLN A N 1
ATOM 2894 C CA . GLN A 1 371 ? -2.734 -19.75 -27.391 1 98.06 371 GLN A CA 1
ATOM 2895 C C . GLN A 1 371 ? -1.899 -20.25 -28.562 1 98.06 371 GLN A C 1
ATOM 2897 O O . GLN A 1 371 ? -0.872 -20.891 -28.375 1 98.06 371 GLN A O 1
ATOM 2902 N N . ASP A 1 372 ? -2.312 -19.891 -29.734 1 97.31 372 ASP A N 1
ATOM 2903 C CA . ASP A 1 372 ? -1.727 -20.438 -30.969 1 97.31 372 ASP A CA 1
ATOM 2904 C C . ASP A 1 372 ? -0.341 -19.844 -31.219 1 97.31 372 ASP A C 1
ATOM 2906 O O . ASP A 1 372 ? 0.411 -20.344 -32.062 1 97.31 372 ASP A O 1
ATOM 2910 N N . ASN A 1 373 ? 0.022 -18.812 -30.469 1 97.88 373 ASN A N 1
ATOM 2911 C CA . ASN A 1 373 ? 1.284 -18.141 -30.766 1 97.88 373 ASN A CA 1
ATOM 2912 C C . ASN A 1 373 ? 2.209 -18.125 -29.547 1 97.88 373 ASN A C 1
ATOM 2914 O O . ASN A 1 373 ? 3.191 -17.391 -29.531 1 97.88 373 ASN A O 1
ATOM 2918 N N . LEU A 1 374 ? 1.868 -18.875 -28.547 1 97.88 374 LEU A N 1
ATOM 2919 C CA . LEU A 1 374 ? 2.832 -19.172 -27.484 1 97.88 374 LEU A CA 1
ATOM 2920 C C . LEU A 1 374 ? 3.953 -20.062 -28 1 97.88 374 LEU A C 1
ATOM 2922 O O . LEU A 1 374 ? 3.707 -20.984 -28.781 1 97.88 374 LEU A O 1
ATOM 2926 N N . THR A 1 375 ? 5.156 -19.719 -27.609 1 97.19 375 THR A N 1
ATOM 2927 C CA . THR A 1 375 ? 6.312 -20.5 -28.047 1 97.19 375 THR A CA 1
ATOM 2928 C C . THR A 1 375 ? 7.184 -20.891 -26.859 1 97.19 375 THR A C 1
ATOM 2930 O O . THR A 1 375 ? 6.973 -20.422 -25.75 1 97.19 375 THR A O 1
ATOM 2933 N N . GLU A 1 376 ? 8.086 -21.75 -27.109 1 97.25 376 GLU A N 1
ATOM 2934 C CA . GLU A 1 376 ? 8.93 -22.344 -26.078 1 97.25 376 GLU A CA 1
ATOM 2935 C C . GLU A 1 376 ? 9.578 -21.266 -25.219 1 97.25 376 GLU A C 1
ATOM 2937 O O . GLU A 1 376 ? 10.148 -20.297 -25.734 1 97.25 376 GLU A O 1
ATOM 2942 N N . GLY A 1 377 ? 9.406 -21.406 -23.953 1 97.25 377 GLY A N 1
ATOM 2943 C CA . GLY A 1 377 ? 10.102 -20.562 -23 1 97.25 377 GLY A CA 1
ATOM 2944 C C . GLY A 1 377 ? 9.312 -19.312 -22.625 1 97.25 377 GLY A C 1
ATOM 2945 O O . GLY A 1 377 ? 9.703 -18.594 -21.703 1 97.25 377 GLY A O 1
ATOM 2946 N N . ASP A 1 378 ? 8.156 -19.078 -23.234 1 98.38 378 ASP A N 1
ATOM 2947 C CA . ASP A 1 378 ? 7.344 -17.906 -22.922 1 98.38 378 ASP A CA 1
ATOM 2948 C C . ASP A 1 378 ? 6.938 -17.891 -21.453 1 98.38 378 ASP A C 1
ATOM 2950 O O . ASP A 1 378 ? 6.668 -18.938 -20.859 1 98.38 378 ASP A O 1
ATOM 2954 N N . ILE A 1 379 ? 6.945 -16.766 -20.844 1 98.56 379 ILE A N 1
ATOM 2955 C CA . ILE A 1 379 ? 6.402 -16.531 -19.5 1 98.56 379 ILE A CA 1
ATOM 2956 C C . ILE A 1 379 ? 5.121 -15.703 -19.609 1 98.56 379 ILE A C 1
ATOM 2958 O O . ILE A 1 379 ? 5.152 -14.547 -20.031 1 98.56 379 ILE A O 1
ATOM 2962 N N . ILE A 1 380 ? 4.039 -16.281 -19.266 1 98.69 380 ILE A N 1
ATOM 2963 C CA . ILE A 1 380 ? 2.775 -15.547 -19.297 1 98.69 380 ILE A CA 1
ATOM 2964 C C . ILE A 1 380 ? 2.391 -15.133 -17.875 1 98.69 380 ILE A C 1
ATOM 2966 O O . ILE A 1 380 ? 2.371 -15.961 -16.969 1 98.69 380 ILE A O 1
ATOM 2970 N N . VAL A 1 381 ? 2.189 -13.867 -17.656 1 98.81 381 VAL A N 1
ATOM 2971 C CA . VAL A 1 381 ? 1.741 -13.289 -16.391 1 98.81 381 VAL A CA 1
ATOM 2972 C C . VAL A 1 381 ? 0.302 -12.797 -16.531 1 98.81 381 VAL A C 1
ATOM 2974 O O . VAL A 1 381 ? -0.01 -12.016 -17.422 1 98.81 381 VAL A O 1
ATOM 2977 N N . VAL A 1 382 ? -0.565 -13.234 -15.695 1 98.56 382 VAL A N 1
ATOM 2978 C CA . VAL A 1 382 ? -1.972 -12.859 -15.805 1 98.56 382 VAL A CA 1
ATOM 2979 C C . VAL A 1 382 ? -2.459 -12.297 -14.469 1 98.56 382 VAL A C 1
ATOM 2981 O O . VAL A 1 382 ? -2.066 -12.781 -13.406 1 98.56 382 VAL A O 1
ATOM 2984 N N . ASP A 1 383 ? -3.26 -11.273 -14.516 1 97.94 383 ASP A N 1
ATOM 2985 C CA . ASP A 1 383 ? -3.877 -10.703 -13.32 1 97.94 383 ASP A CA 1
ATOM 2986 C C . ASP A 1 383 ? -5.176 -11.43 -12.977 1 97.94 383 ASP A C 1
ATOM 2988 O O . ASP A 1 383 ? -5.711 -12.18 -13.797 1 97.94 383 ASP A O 1
ATOM 2992 N N . GLN A 1 384 ? -5.602 -11.25 -11.742 1 94.19 384 GLN A N 1
ATOM 2993 C CA . GLN A 1 384 ? -6.887 -11.812 -11.328 1 94.19 384 GLN A CA 1
ATOM 2994 C C . GLN A 1 384 ? -8.031 -11.203 -12.141 1 94.19 384 GLN A C 1
ATOM 2996 O O . GLN A 1 384 ? -8.008 -10.016 -12.469 1 94.19 384 GLN A O 1
ATOM 3001 N N . GLY A 1 385 ? -8.984 -11.984 -12.445 1 92.25 385 GLY A N 1
ATOM 3002 C CA . GLY A 1 385 ? -10.109 -11.594 -13.273 1 92.25 385 GLY A CA 1
ATOM 3003 C C . GLY A 1 385 ? -10.266 -12.453 -14.516 1 92.25 385 GLY A C 1
ATOM 3004 O O . GLY A 1 385 ? -10.102 -13.672 -14.453 1 92.25 385 GLY A O 1
ATOM 3005 N N . THR A 1 386 ? -10.617 -11.773 -15.625 1 93.44 386 THR A N 1
ATOM 3006 C CA . THR A 1 386 ? -10.852 -12.523 -16.844 1 93.44 386 THR A CA 1
ATOM 3007 C C . THR A 1 386 ? -9.555 -13.133 -17.375 1 93.44 386 THR A C 1
ATOM 3009 O O . THR A 1 386 ? -9.555 -14.227 -17.938 1 93.44 386 THR A O 1
ATOM 3012 N N . SER A 1 387 ? -8.461 -12.477 -17.078 1 95.44 387 SER A N 1
ATOM 3013 C CA . SER A 1 387 ? -7.168 -12.953 -17.578 1 95.44 387 SER A CA 1
ATOM 3014 C C . SER A 1 387 ? -6.734 -14.219 -16.844 1 95.44 387 SER A C 1
ATOM 3016 O O . SER A 1 387 ? -6.195 -15.141 -17.453 1 95.44 387 SER A O 1
ATOM 3018 N N . SER A 1 388 ? -6.914 -14.258 -15.523 1 94.44 388 SER A N 1
ATOM 3019 C CA . SER A 1 388 ? -6.543 -15.469 -14.797 1 94.44 388 SER A CA 1
ATOM 3020 C C . SER A 1 388 ? -7.438 -16.641 -15.18 1 94.44 388 SER A C 1
ATOM 3022 O O . SER A 1 388 ? -6.98 -17.781 -15.219 1 94.44 388 SER A O 1
ATOM 3024 N N . SER A 1 389 ? -8.711 -16.312 -15.438 1 92.81 389 SER A N 1
ATOM 3025 C CA . SER A 1 389 ? -9.602 -17.344 -15.945 1 92.81 389 SER A CA 1
ATOM 3026 C C . SER A 1 389 ? -9.086 -17.938 -17.25 1 92.81 389 SER A C 1
ATOM 3028 O O . SER A 1 389 ? -9.094 -19.156 -17.453 1 92.81 389 SER A O 1
ATOM 3030 N N . ALA A 1 390 ? -8.648 -17.078 -18.109 1 95.19 390 ALA A N 1
ATOM 3031 C CA . ALA A 1 390 ? -8.086 -17.531 -19.375 1 95.19 390 ALA A CA 1
ATOM 3032 C C . ALA A 1 390 ? -6.797 -18.312 -19.156 1 95.19 390 ALA A C 1
ATOM 3034 O O . ALA A 1 390 ? -6.504 -19.266 -19.891 1 95.19 390 ALA A O 1
ATOM 3035 N N . GLY A 1 391 ? -6.055 -17.906 -18.156 1 95.25 391 GLY A N 1
ATOM 3036 C CA . GLY A 1 391 ? -4.832 -18.609 -17.812 1 95.25 391 GLY A CA 1
ATOM 3037 C C . GLY A 1 391 ? -5.055 -20.078 -17.531 1 95.25 391 GLY A C 1
ATOM 3038 O O . GLY A 1 391 ? -4.23 -20.922 -17.891 1 95.25 391 GLY A O 1
ATOM 3039 N N . ALA A 1 392 ? -6.164 -20.359 -16.938 1 94.88 392 ALA A N 1
ATOM 3040 C CA . ALA A 1 392 ? -6.504 -21.75 -16.609 1 94.88 392 ALA A CA 1
ATOM 3041 C C . ALA A 1 392 ? -6.703 -22.578 -17.875 1 94.88 392 ALA A C 1
ATOM 3043 O O . ALA A 1 392 ? -6.438 -23.781 -17.875 1 94.88 392 ALA A O 1
ATOM 3044 N N . GLY A 1 393 ? -7.109 -21.969 -18.922 1 95.5 393 GLY A N 1
ATOM 3045 C CA . GLY A 1 393 ? -7.434 -22.672 -20.141 1 95.5 393 GLY A CA 1
ATOM 3046 C C . GLY A 1 393 ? -6.262 -22.797 -21.094 1 95.5 393 GLY A C 1
ATOM 3047 O O . GLY A 1 393 ? -6.305 -23.578 -22.047 1 95.5 393 GLY A O 1
ATOM 3048 N N . LEU A 1 394 ? -5.23 -22.047 -20.859 1 97.56 394 LEU A N 1
ATOM 3049 C CA . LEU A 1 394 ? -4.055 -22.078 -21.719 1 97.56 394 LEU A CA 1
ATOM 3050 C C . LEU A 1 394 ? -3.32 -23.406 -21.594 1 97.56 394 LEU A C 1
ATOM 3052 O O . LEU A 1 394 ? -3.355 -24.047 -20.531 1 97.56 394 LEU A O 1
ATOM 3056 N N . VAL A 1 395 ? -2.727 -23.891 -22.594 1 98.19 395 VAL A N 1
ATOM 3057 C CA . VAL A 1 395 ? -1.737 -24.969 -22.594 1 98.19 395 VAL A CA 1
ATOM 3058 C C . VAL A 1 395 ? -0.349 -24.391 -22.859 1 98.19 395 VAL A C 1
ATOM 3060 O O . VAL A 1 395 ? -0.077 -23.891 -23.953 1 98.19 395 VAL A O 1
ATOM 3063 N N . LEU A 1 396 ? 0.49 -24.484 -21.906 1 98.38 396 LEU A N 1
ATOM 3064 C CA . LEU A 1 396 ? 1.789 -23.828 -21.984 1 98.38 396 LEU A CA 1
ATOM 3065 C C . LEU A 1 396 ? 2.736 -24.594 -22.906 1 98.38 396 LEU A C 1
ATOM 3067 O O . LEU A 1 396 ? 2.668 -25.812 -22.984 1 98.38 396 LEU A O 1
ATOM 3071 N N . PRO A 1 397 ? 3.617 -23.859 -23.594 1 97.94 397 PRO A N 1
ATOM 3072 C CA . PRO A 1 397 ? 4.66 -24.516 -24.375 1 97.94 397 PRO A CA 1
ATOM 3073 C C . PRO A 1 397 ? 5.75 -25.141 -23.516 1 97.94 397 PRO A C 1
ATOM 3075 O O . PRO A 1 397 ? 5.75 -24.969 -22.297 1 97.94 397 PRO A O 1
ATOM 3078 N N . ARG A 1 398 ? 6.59 -25.906 -24.188 1 97.38 398 ARG A N 1
ATOM 3079 C CA . ARG A 1 398 ? 7.734 -26.453 -23.469 1 97.38 398 ARG A CA 1
ATOM 3080 C C . ARG A 1 398 ? 8.516 -25.359 -22.766 1 97.38 398 ARG A C 1
ATOM 3082 O O . ARG A 1 398 ? 8.742 -24.281 -23.328 1 97.38 398 ARG A O 1
ATOM 3089 N N . ASN A 1 399 ? 8.828 -25.578 -21.531 1 96.5 399 ASN A N 1
ATOM 3090 C CA . ASN A 1 399 ? 9.586 -24.656 -20.703 1 96.5 399 ASN A CA 1
ATOM 3091 C C . ASN A 1 399 ? 8.82 -23.344 -20.484 1 96.5 399 ASN A C 1
ATOM 3093 O O . ASN A 1 399 ? 9.422 -22.312 -20.188 1 96.5 399 ASN A O 1
ATOM 3097 N N . GLY A 1 400 ? 7.559 -23.344 -20.766 1 97.62 400 GLY A N 1
ATOM 3098 C CA . GLY A 1 400 ? 6.734 -22.188 -20.469 1 97.62 400 GLY A CA 1
ATOM 3099 C C . GLY A 1 400 ? 6.465 -22.016 -18.984 1 97.62 400 GLY A C 1
ATOM 3100 O O . GLY A 1 400 ? 6.586 -22.953 -18.203 1 97.62 400 GLY A O 1
ATOM 3101 N N . LYS A 1 401 ? 6.137 -20.828 -18.594 1 97.56 401 LYS A N 1
ATOM 3102 C CA . LYS A 1 401 ? 5.781 -20.5 -17.219 1 97.56 401 LYS A CA 1
ATOM 3103 C C . LYS A 1 401 ? 4.512 -19.656 -17.172 1 97.56 401 LYS A C 1
ATOM 3105 O O . LYS A 1 401 ? 4.285 -18.812 -18.031 1 97.56 401 LYS A O 1
ATOM 3110 N N . CYS A 1 402 ? 3.719 -19.906 -16.188 1 98.12 402 CYS A N 1
ATOM 3111 C CA . CYS A 1 402 ? 2.543 -19.094 -15.898 1 98.12 402 CYS A CA 1
ATOM 3112 C C . CYS A 1 402 ? 2.621 -18.5 -14.5 1 98.12 402 CYS A C 1
ATOM 3114 O O . CYS A 1 402 ? 2.795 -19.219 -13.516 1 98.12 402 CYS A O 1
ATOM 3116 N N . ILE A 1 403 ? 2.57 -17.203 -14.438 1 98.44 403 ILE A N 1
ATOM 3117 C CA . ILE A 1 403 ? 2.557 -16.5 -13.156 1 98.44 403 ILE A CA 1
ATOM 3118 C C . ILE A 1 403 ? 1.159 -15.953 -12.883 1 98.44 403 ILE A C 1
ATOM 3120 O O . ILE A 1 403 ? 0.663 -15.109 -13.633 1 98.44 403 ILE A O 1
ATOM 3124 N N . VAL A 1 404 ? 0.552 -16.453 -11.883 1 97.06 404 VAL A N 1
ATOM 3125 C CA . VAL A 1 404 ? -0.775 -16.047 -11.445 1 97.06 404 VAL A CA 1
ATOM 3126 C C . VAL A 1 404 ? -0.837 -16.062 -9.914 1 97.06 404 VAL A C 1
ATOM 3128 O O . VAL A 1 404 ? -0.156 -16.859 -9.266 1 97.06 404 VAL A O 1
ATOM 3131 N N . GLN A 1 405 ? -1.496 -15.141 -9.32 1 96.62 405 GLN A N 1
ATOM 3132 C CA . GLN A 1 405 ? -1.725 -15.07 -7.883 1 96.62 405 GLN A CA 1
ATOM 3133 C C . GLN A 1 405 ? -3.201 -15.273 -7.551 1 96.62 405 GLN A C 1
ATOM 3135 O O . GLN A 1 405 ? -3.971 -14.312 -7.508 1 96.62 405 GLN A O 1
ATOM 3140 N N . CYS A 1 406 ? -3.613 -16.531 -7.273 1 93.81 406 CYS A N 1
ATOM 3141 C CA . CYS A 1 406 ? -5.059 -16.719 -7.203 1 93.81 406 CYS A CA 1
ATOM 3142 C C . CYS A 1 406 ? -5.496 -17.016 -5.773 1 93.81 406 CYS A C 1
ATOM 3144 O O . CYS A 1 406 ? -6.68 -16.906 -5.449 1 93.81 406 CYS A O 1
ATOM 3146 N N . LEU A 1 407 ? -4.531 -17.469 -4.895 1 96.69 407 LEU A N 1
ATOM 3147 C CA . LEU A 1 407 ? -4.906 -17.625 -3.494 1 96.69 407 LEU A CA 1
ATOM 3148 C C . LEU A 1 407 ? -5.008 -16.266 -2.811 1 96.69 407 LEU A C 1
ATOM 3150 O O . LEU A 1 407 ? -6.02 -15.961 -2.176 1 96.69 407 LEU A O 1
ATOM 3154 N N . TRP A 1 408 ? -3.926 -15.492 -2.947 1 97.88 408 TRP A N 1
ATOM 3155 C CA . TRP A 1 408 ? -3.953 -14.148 -2.391 1 97.88 408 TRP A CA 1
ATOM 3156 C C . TRP A 1 408 ? -4.895 -13.25 -3.186 1 97.88 408 TRP A C 1
ATOM 3158 O O . TRP A 1 408 ? -5.742 -12.562 -2.607 1 97.88 408 TRP A O 1
ATOM 3168 N N . GLY A 1 409 ? -4.758 -13.289 -4.496 1 96.94 409 GLY A N 1
ATOM 3169 C CA . GLY A 1 409 ? -5.746 -12.703 -5.387 1 96.94 409 GLY A CA 1
ATOM 3170 C C . GLY A 1 409 ? -5.77 -11.188 -5.344 1 96.94 409 GLY A C 1
ATOM 3171 O O . GLY A 1 409 ? -6.84 -10.578 -5.328 1 96.94 409 GLY A O 1
ATOM 3172 N N . SER A 1 410 ? -4.652 -10.523 -5.27 1 97.81 410 SER A N 1
ATOM 3173 C CA . SER A 1 410 ? -4.59 -9.07 -5.293 1 97.81 410 SER A CA 1
ATOM 3174 C C . SER A 1 410 ? -4.609 -8.539 -6.723 1 97.81 410 SER A C 1
ATOM 3176 O O . SER A 1 410 ? -3.672 -8.766 -7.488 1 97.81 410 SER A O 1
ATOM 3178 N N . ILE A 1 411 ? -5.637 -7.797 -7.078 1 96.94 411 ILE A N 1
ATOM 3179 C CA . ILE A 1 411 ? -5.652 -7.227 -8.422 1 96.94 411 ILE A CA 1
ATOM 3180 C C . ILE A 1 411 ? -4.621 -6.105 -8.516 1 96.94 411 ILE A C 1
ATOM 3182 O O . ILE A 1 411 ? -4.359 -5.406 -7.535 1 96.94 411 ILE A O 1
ATOM 3186 N N . GLY A 1 412 ? -4.051 -5.969 -9.695 1 97.94 412 GLY A N 1
ATOM 3187 C CA . GLY A 1 412 ? -2.959 -5.027 -9.891 1 97.94 412 GLY A CA 1
ATOM 3188 C C . GLY A 1 412 ? -1.59 -5.648 -9.695 1 97.94 412 GLY A C 1
ATOM 3189 O O . GLY A 1 412 ? -0.572 -5.043 -10.031 1 97.94 412 GLY A O 1
ATOM 3190 N N . PHE A 1 413 ? -1.564 -6.879 -9.188 1 98.62 413 PHE A N 1
ATOM 3191 C CA . PHE A 1 413 ? -0.353 -7.633 -8.898 1 98.62 413 PHE A CA 1
ATOM 3192 C C . PHE A 1 413 ? 0.476 -7.84 -10.164 1 98.62 413 PHE A C 1
ATOM 3194 O O . PHE A 1 413 ? 1.699 -7.684 -10.141 1 98.62 413 PHE A O 1
ATOM 3201 N N . SER A 1 414 ? -0.094 -8.117 -11.273 1 98.81 414 SER A N 1
ATOM 3202 C CA . SER A 1 414 ? 0.532 -8.758 -12.422 1 98.81 414 SER A CA 1
ATOM 3203 C C . SER A 1 414 ? 1.497 -7.809 -13.125 1 98.81 414 SER A C 1
ATOM 3205 O O . SER A 1 414 ? 2.551 -8.234 -13.609 1 98.81 414 SER A O 1
ATOM 3207 N N . LEU A 1 415 ? 1.138 -6.547 -13.18 1 98.81 415 LEU A N 1
ATOM 3208 C CA . LEU A 1 415 ? 1.964 -5.609 -13.938 1 98.81 415 LEU A CA 1
ATOM 3209 C C . LEU A 1 415 ? 3.344 -5.469 -13.297 1 98.81 415 LEU A C 1
ATOM 3211 O O . LEU A 1 415 ? 4.359 -5.73 -13.953 1 98.81 415 LEU A O 1
ATOM 3215 N N . PRO A 1 416 ? 3.459 -5.16 -12.023 1 98.94 416 PRO A N 1
ATOM 3216 C CA . PRO A 1 416 ? 4.797 -5.129 -11.43 1 98.94 416 PRO A CA 1
ATOM 3217 C C . PRO A 1 416 ? 5.457 -6.508 -11.383 1 98.94 416 PRO A C 1
ATOM 3219 O O . PRO A 1 416 ? 6.676 -6.617 -11.516 1 98.94 416 PRO A O 1
ATOM 3222 N N . ALA A 1 417 ? 4.656 -7.559 -11.172 1 98.94 417 ALA A N 1
ATOM 3223 C CA . ALA A 1 417 ? 5.211 -8.906 -11.156 1 98.94 417 ALA A CA 1
ATOM 3224 C C . ALA A 1 417 ? 5.855 -9.25 -12.5 1 98.94 417 ALA A C 1
ATOM 3226 O O . ALA A 1 417 ? 6.902 -9.898 -12.547 1 98.94 417 ALA A O 1
ATOM 3227 N N . ALA A 1 418 ? 5.199 -8.844 -13.617 1 98.94 418 ALA A N 1
ATOM 3228 C CA . ALA A 1 418 ? 5.766 -9.047 -14.945 1 98.94 418 ALA A CA 1
ATOM 3229 C C . ALA A 1 418 ? 7.098 -8.312 -15.094 1 98.94 418 ALA A C 1
ATOM 3231 O O . ALA A 1 418 ? 8.023 -8.82 -15.734 1 98.94 418 ALA A O 1
ATOM 3232 N N . PHE A 1 419 ? 7.195 -7.113 -14.531 1 98.94 419 PHE A N 1
ATOM 3233 C CA . PHE A 1 419 ? 8.438 -6.352 -14.531 1 98.94 419 PHE A CA 1
ATOM 3234 C C . PHE A 1 419 ? 9.555 -7.137 -13.844 1 98.94 419 PHE A C 1
ATOM 3236 O O . PHE A 1 419 ? 10.641 -7.301 -14.406 1 98.94 419 PHE A O 1
ATOM 3243 N N . GLY A 1 420 ? 9.242 -7.66 -12.602 1 98.88 420 GLY A N 1
ATOM 3244 C CA . GLY A 1 420 ? 10.203 -8.484 -11.891 1 98.88 420 GLY A CA 1
ATOM 3245 C C . GLY A 1 420 ? 10.617 -9.719 -12.656 1 98.88 420 GLY A C 1
ATOM 3246 O O . GLY A 1 420 ? 11.797 -10.062 -12.711 1 98.88 420 GLY A O 1
ATOM 3247 N N . ALA A 1 421 ? 9.633 -10.359 -13.266 1 98.88 421 ALA A N 1
ATOM 3248 C CA . ALA A 1 421 ? 9.906 -11.57 -14.039 1 98.88 421 ALA A CA 1
ATOM 3249 C C . ALA A 1 421 ? 10.812 -11.273 -15.227 1 98.88 421 ALA A C 1
ATOM 3251 O O . ALA A 1 421 ? 11.727 -12.047 -15.531 1 98.88 421 ALA A O 1
ATOM 3252 N N . GLN A 1 422 ? 10.547 -10.141 -15.922 1 98.75 422 GLN A N 1
ATOM 3253 C CA . GLN A 1 422 ? 11.359 -9.789 -17.078 1 98.75 422 GLN A CA 1
ATOM 3254 C C . GLN A 1 422 ? 12.797 -9.484 -16.672 1 98.75 422 GLN A C 1
ATOM 3256 O O . GLN A 1 422 ? 13.742 -9.828 -17.391 1 98.75 422 GLN A O 1
ATOM 3261 N N . LEU A 1 423 ? 13 -8.828 -15.547 1 98.62 423 LEU A N 1
ATOM 3262 C CA . LEU A 1 423 ? 14.344 -8.57 -15.047 1 98.62 423 LEU A CA 1
ATOM 3263 C C . LEU A 1 423 ? 15.055 -9.875 -14.703 1 98.62 423 LEU A C 1
ATOM 3265 O O . LEU A 1 423 ? 16.266 -10.016 -14.938 1 98.62 423 LEU A O 1
ATOM 3269 N N . ALA A 1 424 ? 14.281 -10.805 -14.117 1 98.44 424 ALA A N 1
ATOM 3270 C CA . ALA A 1 424 ? 14.836 -12.109 -13.742 1 98.44 424 ALA A CA 1
ATOM 3271 C C . ALA A 1 424 ? 15.242 -12.898 -14.984 1 98.44 424 ALA A C 1
ATOM 3273 O O . ALA A 1 424 ? 16.234 -13.633 -14.953 1 98.44 424 ALA A O 1
ATOM 3274 N N . GLU A 1 425 ? 14.414 -12.781 -16.062 1 97.81 425 GLU A N 1
ATOM 3275 C CA . GLU A 1 425 ? 14.602 -13.516 -17.312 1 97.81 425 GLU A CA 1
ATOM 3276 C C . GLU A 1 425 ? 14.648 -12.562 -18.5 1 97.81 425 GLU A C 1
ATOM 3278 O O . GLU A 1 425 ? 13.742 -12.555 -19.328 1 97.81 425 GLU A O 1
ATOM 3283 N N . PRO A 1 426 ? 15.727 -11.875 -18.672 1 95 426 PRO A N 1
ATOM 3284 C CA . PRO A 1 426 ? 15.781 -10.797 -19.656 1 95 426 PRO A CA 1
ATOM 3285 C C . PRO A 1 426 ? 15.688 -11.312 -21.094 1 95 426 PRO A C 1
ATOM 3287 O O . PRO A 1 426 ? 15.273 -10.578 -22 1 95 426 PRO A O 1
ATOM 3290 N N . HIS A 1 427 ? 16.016 -12.617 -21.297 1 94.25 427 HIS A N 1
ATOM 3291 C CA . HIS A 1 427 ? 16.062 -13.133 -22.672 1 94.25 427 HIS A CA 1
ATOM 3292 C C . HIS A 1 427 ? 14.781 -13.875 -23.031 1 94.25 427 HIS A C 1
ATOM 3294 O O . HIS A 1 427 ? 14.539 -14.172 -24.203 1 94.25 427 HIS A O 1
ATOM 3300 N N . ARG A 1 428 ? 13.945 -14.164 -22.094 1 96.69 428 ARG A N 1
ATOM 3301 C CA . ARG A 1 428 ? 12.672 -14.82 -22.359 1 96.69 428 ARG A CA 1
ATOM 3302 C C . ARG A 1 428 ? 11.586 -13.805 -22.688 1 96.69 428 ARG A C 1
ATOM 3304 O O . ARG A 1 428 ? 11.633 -12.664 -22.219 1 96.69 428 ARG A O 1
ATOM 3311 N N . ARG A 1 429 ? 10.672 -14.195 -23.562 1 97.75 429 ARG A N 1
ATOM 3312 C CA . ARG A 1 429 ? 9.516 -13.352 -23.859 1 97.75 429 ARG A CA 1
ATOM 3313 C C . ARG A 1 429 ? 8.5 -13.391 -22.734 1 97.75 429 ARG A C 1
ATOM 3315 O O . ARG A 1 429 ? 8.016 -14.461 -22.359 1 97.75 429 ARG A O 1
ATOM 3322 N N . VAL A 1 430 ? 8.289 -12.242 -22.109 1 98.5 430 VAL A N 1
ATOM 3323 C CA . VAL A 1 430 ? 7.281 -12.102 -21.062 1 98.5 430 VAL A CA 1
ATOM 3324 C C . VAL A 1 430 ? 6.012 -11.484 -21.641 1 98.5 430 VAL A C 1
ATOM 3326 O O . VAL A 1 430 ? 6.066 -10.43 -22.281 1 98.5 430 VAL A O 1
ATOM 3329 N N . ILE A 1 431 ? 4.875 -12.117 -21.453 1 98.81 431 ILE A N 1
ATOM 3330 C CA . ILE A 1 431 ? 3.566 -11.695 -21.938 1 98.81 431 ILE A CA 1
ATOM 3331 C C . ILE A 1 431 ? 2.643 -11.414 -20.766 1 98.81 431 ILE A C 1
ATOM 3333 O O . ILE A 1 431 ? 2.322 -12.32 -19.984 1 98.81 431 ILE A O 1
ATOM 3337 N N . LEU A 1 432 ? 2.242 -10.188 -20.625 1 98.88 432 LEU A N 1
ATOM 3338 C CA . LEU A 1 432 ? 1.342 -9.766 -19.562 1 98.88 432 LEU A CA 1
ATOM 3339 C C . LEU A 1 432 ? -0.073 -9.555 -20.094 1 98.88 432 LEU A C 1
ATOM 3341 O O . LEU A 1 432 ? -0.263 -8.914 -21.125 1 98.88 432 LEU A O 1
ATOM 3345 N N . SER A 1 433 ? -1.016 -10.148 -19.453 1 98.81 433 SER A N 1
ATOM 3346 C CA . SER A 1 433 ? -2.424 -9.82 -19.656 1 98.81 433 SER A CA 1
ATOM 3347 C C . SER A 1 433 ? -3.055 -9.266 -18.375 1 98.81 433 SER A C 1
ATOM 3349 O O . SER A 1 433 ? -3.125 -9.953 -17.359 1 98.81 433 SER A O 1
ATOM 3351 N N . VAL A 1 434 ? -3.547 -8.055 -18.453 1 98.62 434 VAL A N 1
ATOM 3352 C CA . VAL A 1 434 ? -4.074 -7.367 -17.281 1 98.62 434 VAL A CA 1
ATOM 3353 C C . VAL A 1 434 ? -5.312 -6.562 -17.672 1 98.62 434 VAL A C 1
ATOM 3355 O O . VAL A 1 434 ? -5.359 -5.965 -18.75 1 98.62 434 VAL A O 1
ATOM 3358 N N . GLY A 1 435 ? -6.34 -6.609 -16.828 1 97.94 435 GLY A N 1
ATOM 3359 C CA . GLY A 1 435 ? -7.527 -5.809 -17.062 1 97.94 435 GLY A CA 1
ATOM 3360 C C . GLY A 1 435 ? -7.309 -4.328 -16.812 1 97.94 435 GLY A C 1
ATOM 3361 O O . GLY A 1 435 ? -6.398 -3.947 -16.062 1 97.94 435 GLY A O 1
ATOM 3362 N N . ASP A 1 436 ? -8.227 -3.527 -17.375 1 97.88 436 ASP A N 1
ATOM 3363 C CA . ASP A 1 436 ? -8.094 -2.08 -17.25 1 97.88 436 ASP A CA 1
ATOM 3364 C C . ASP A 1 436 ? -8.234 -1.648 -15.789 1 97.88 436 ASP A C 1
ATOM 3366 O O . ASP A 1 436 ? -7.477 -0.802 -15.305 1 97.88 436 ASP A O 1
ATOM 3370 N N . GLY A 1 437 ? -9.172 -2.221 -15.047 1 97.31 437 GLY A N 1
ATOM 3371 C CA . GLY A 1 437 ? -9.312 -1.902 -13.633 1 97.31 437 GLY A CA 1
ATOM 3372 C C . GLY A 1 437 ? -8.086 -2.258 -12.82 1 97.31 437 GLY A C 1
ATOM 3373 O O . GLY A 1 437 ? -7.629 -1.464 -12 1 97.31 437 GLY A O 1
ATOM 3374 N N . SER A 1 438 ? -7.539 -3.445 -13.031 1 97.88 438 SER A N 1
ATOM 3375 C CA . SER A 1 438 ? -6.336 -3.893 -12.336 1 97.88 438 SER A CA 1
ATOM 3376 C C . SER A 1 438 ? -5.137 -3.027 -12.703 1 97.88 438 SER A C 1
ATOM 3378 O O . SER A 1 438 ? -4.309 -2.715 -11.844 1 97.88 438 SER A O 1
ATOM 3380 N N . ALA A 1 439 ? -5.078 -2.664 -13.938 1 98.5 439 ALA A N 1
ATOM 3381 C CA . ALA A 1 439 ? -3.945 -1.872 -14.406 1 98.5 439 ALA A CA 1
ATOM 3382 C C . ALA A 1 439 ? -3.912 -0.506 -13.727 1 98.5 439 ALA A C 1
ATOM 3384 O O . ALA A 1 439 ? -2.836 0.037 -13.461 1 98.5 439 ALA A O 1
ATOM 3385 N N . GLN A 1 440 ? -5.066 0.062 -13.469 1 98 440 GLN A N 1
ATOM 3386 C CA . GLN A 1 440 ? -5.121 1.371 -12.828 1 98 440 GLN A CA 1
ATOM 3387 C C . GLN A 1 440 ? -4.48 1.334 -11.445 1 98 440 GLN A C 1
ATOM 3389 O O . GLN A 1 440 ? -3.969 2.348 -10.961 1 98 440 GLN A O 1
ATOM 3394 N N . MET A 1 441 ? -4.414 0.196 -10.828 1 98.12 441 MET A N 1
ATOM 3395 C CA . MET A 1 441 ? -3.916 0.082 -9.453 1 98.12 441 MET A CA 1
ATOM 3396 C C . MET A 1 441 ? -2.402 0.269 -9.406 1 98.12 441 MET A C 1
ATOM 3398 O O . MET A 1 441 ? -1.862 0.744 -8.406 1 98.12 441 MET A O 1
ATOM 3402 N N . THR A 1 442 ? -1.7 -0.171 -10.508 1 98.5 442 THR A N 1
ATOM 3403 C CA . THR A 1 442 ? -0.245 -0.231 -10.422 1 98.5 442 THR A CA 1
ATOM 3404 C C . THR A 1 442 ? 0.396 0.241 -11.719 1 98.5 442 THR A C 1
ATOM 3406 O O . THR A 1 442 ? 1.552 -0.082 -12 1 98.5 442 THR A O 1
ATOM 3409 N N . ILE A 1 443 ? -0.24 1.05 -12.516 1 98.5 443 ILE A N 1
ATOM 3410 C CA . ILE A 1 443 ? 0.155 1.414 -13.867 1 98.5 443 ILE A CA 1
ATOM 3411 C C . ILE A 1 443 ? 1.497 2.143 -13.836 1 98.5 443 ILE A C 1
ATOM 3413 O O . ILE A 1 443 ? 2.229 2.152 -14.828 1 98.5 443 ILE A O 1
ATOM 3417 N N . GLN A 1 444 ? 1.873 2.703 -12.703 1 97.75 444 GLN A N 1
ATOM 3418 C CA . GLN A 1 444 ? 3.119 3.447 -12.562 1 97.75 444 GLN A CA 1
ATOM 3419 C C . GLN A 1 444 ? 4.32 2.586 -12.945 1 97.75 444 GLN A C 1
ATOM 3421 O O . GLN A 1 444 ? 5.324 3.098 -13.445 1 97.75 444 GLN A O 1
ATOM 3426 N N . GLU A 1 445 ? 4.148 1.302 -12.742 1 98.06 445 GLU A N 1
ATOM 3427 C CA . GLU A 1 445 ? 5.297 0.418 -12.914 1 98.06 445 GLU A CA 1
ATOM 3428 C C . GLU A 1 445 ? 5.598 0.177 -14.391 1 98.06 445 GLU A C 1
ATOM 3430 O O . GLU A 1 445 ? 6.648 -0.362 -14.734 1 98.06 445 GLU A O 1
ATOM 3435 N N . LEU A 1 446 ? 4.664 0.527 -15.281 1 98.19 446 LEU A N 1
ATOM 3436 C CA . LEU A 1 446 ? 4.992 0.539 -16.703 1 98.19 446 LEU A CA 1
ATOM 3437 C C . LEU A 1 446 ? 6.207 1.422 -16.969 1 98.19 446 LEU A C 1
ATOM 3439 O O . LEU A 1 446 ? 7.023 1.111 -17.844 1 98.19 446 LEU A O 1
ATOM 3443 N N . GLY A 1 447 ? 6.305 2.502 -16.234 1 97.25 447 GLY A N 1
ATOM 3444 C CA . GLY A 1 447 ? 7.449 3.393 -16.344 1 97.25 447 GLY A CA 1
ATOM 3445 C C . GLY A 1 447 ? 8.766 2.707 -16.031 1 97.25 447 GLY A C 1
ATOM 3446 O O . GLY A 1 447 ? 9.797 3.035 -16.641 1 97.25 447 GLY A O 1
ATOM 3447 N N . SER A 1 448 ? 8.758 1.722 -15.117 1 97.06 448 SER A N 1
ATOM 3448 C CA . SER A 1 448 ? 9.977 0.997 -14.758 1 97.06 448 SER A CA 1
ATOM 3449 C C . SER A 1 448 ? 10.43 0.094 -15.898 1 97.06 448 SER A C 1
ATOM 3451 O O . SER A 1 448 ? 11.633 -0.027 -16.156 1 97.06 448 SER A O 1
ATOM 3453 N N . PHE A 1 449 ? 9.438 -0.596 -16.625 1 97.5 449 PHE A N 1
ATOM 3454 C CA . PHE A 1 449 ? 9.797 -1.355 -17.828 1 97.5 449 PHE A CA 1
ATOM 3455 C C . PHE A 1 449 ? 10.586 -0.49 -18.797 1 97.5 449 PHE A C 1
ATOM 3457 O O . PHE A 1 449 ? 11.656 -0.882 -19.266 1 97.5 449 PHE A O 1
ATOM 3464 N N . LEU A 1 450 ? 10.031 0.649 -19 1 97.44 450 LEU A N 1
ATOM 3465 C CA . LEU A 1 450 ? 10.562 1.546 -20.016 1 97.44 450 LEU A CA 1
ATOM 3466 C C . LEU A 1 450 ? 11.914 2.111 -19.594 1 97.44 450 LEU A C 1
ATOM 3468 O O . LEU A 1 450 ? 12.836 2.199 -20.406 1 97.44 450 LEU A O 1
ATOM 3472 N N . ARG A 1 451 ? 12.016 2.467 -18.328 1 96 451 ARG A N 1
ATOM 3473 C CA . ARG A 1 451 ? 13.266 2.992 -17.781 1 96 451 ARG A CA 1
ATOM 3474 C C . ARG A 1 451 ? 14.398 1.987 -17.953 1 96 451 ARG A C 1
ATOM 3476 O O . ARG A 1 451 ? 15.547 2.373 -18.188 1 96 451 ARG A O 1
ATOM 3483 N N . HIS A 1 452 ? 14.117 0.696 -17.875 1 96.25 452 HIS A N 1
ATOM 3484 C CA . HIS A 1 452 ? 15.125 -0.352 -17.953 1 96.25 452 HIS A CA 1
ATOM 3485 C C . HIS A 1 452 ? 15.25 -0.896 -19.375 1 96.25 452 HIS A C 1
ATOM 3487 O O . HIS A 1 452 ? 15.977 -1.866 -19.609 1 96.25 452 HIS A O 1
ATOM 3493 N N . GLY A 1 453 ? 14.492 -0.332 -20.312 1 95.5 453 GLY A N 1
ATOM 3494 C CA . GLY A 1 453 ? 14.562 -0.74 -21.703 1 95.5 453 GLY A CA 1
ATOM 3495 C C . GLY A 1 453 ? 14.047 -2.146 -21.953 1 95.5 453 GLY A C 1
ATOM 3496 O O . GLY A 1 453 ? 14.523 -2.844 -22.844 1 95.5 453 GLY A O 1
ATOM 3497 N N . LEU A 1 454 ? 13.141 -2.615 -21.094 1 96.88 454 LEU A N 1
ATOM 3498 C CA . LEU A 1 454 ? 12.578 -3.955 -21.234 1 96.88 454 LEU A CA 1
ATOM 3499 C C . LEU A 1 454 ? 11.477 -3.979 -22.281 1 96.88 454 LEU A C 1
ATOM 3501 O O . LEU A 1 454 ? 10.805 -2.973 -22.5 1 96.88 454 LEU A O 1
ATOM 3505 N N . ARG A 1 455 ? 11.328 -5.18 -22.953 1 96.94 455 ARG A N 1
ATOM 3506 C CA . ARG A 1 455 ? 10.477 -5.246 -24.141 1 96.94 455 ARG A CA 1
ATOM 3507 C C . ARG A 1 455 ? 9.477 -6.391 -24.016 1 96.94 455 ARG A C 1
ATOM 3509 O O . ARG A 1 455 ? 9.398 -7.246 -24.906 1 96.94 455 ARG A O 1
ATOM 3516 N N . PRO A 1 456 ? 8.617 -6.312 -22.953 1 97.81 456 PRO A N 1
ATOM 3517 C CA . PRO A 1 456 ? 7.547 -7.305 -22.859 1 97.81 456 PRO A CA 1
ATOM 3518 C C . PRO A 1 456 ? 6.398 -7.035 -23.828 1 97.81 456 PRO A C 1
ATOM 3520 O O . PRO A 1 456 ? 6.383 -6 -24.5 1 97.81 456 PRO A O 1
ATOM 3523 N N . ILE A 1 457 ? 5.562 -8.039 -23.938 1 98.56 457 ILE A N 1
ATOM 3524 C CA . ILE A 1 457 ? 4.242 -7.824 -24.531 1 98.56 457 ILE A CA 1
ATOM 3525 C C . ILE A 1 457 ? 3.227 -7.543 -23.422 1 98.56 457 ILE A C 1
ATOM 3527 O O . ILE A 1 457 ? 3.098 -8.32 -22.469 1 98.56 457 ILE A O 1
ATOM 3531 N N . VAL A 1 458 ? 2.547 -6.426 -23.531 1 98.69 458 VAL A N 1
ATOM 3532 C CA . VAL A 1 458 ? 1.527 -6.074 -22.547 1 98.69 458 VAL A CA 1
ATOM 3533 C C . VAL A 1 458 ? 0.159 -6.008 -23.219 1 98.69 458 VAL A C 1
ATOM 3535 O O . VAL A 1 458 ? -0.104 -5.109 -24.016 1 98.69 458 VAL A O 1
ATOM 3538 N N . PHE A 1 459 ? -0.688 -6.953 -22.891 1 98.81 459 PHE A N 1
ATOM 3539 C CA . PHE A 1 459 ? -2.094 -6.895 -23.266 1 98.81 459 PHE A CA 1
ATOM 3540 C C . PHE A 1 459 ? -2.926 -6.25 -22.172 1 98.81 459 PHE A C 1
ATOM 3542 O O . PHE A 1 459 ? -3.137 -6.852 -21.109 1 98.81 459 PHE A O 1
ATOM 3549 N N . LEU A 1 460 ? -3.35 -5.055 -22.422 1 98.81 460 LEU A N 1
ATOM 3550 C CA . LEU A 1 460 ? -4.336 -4.414 -21.562 1 98.81 460 LEU A CA 1
ATOM 3551 C C . LEU A 1 460 ? -5.754 -4.73 -22.031 1 98.81 460 LEU A C 1
ATOM 3553 O O . LEU A 1 460 ? -6.219 -4.18 -23.031 1 98.81 460 LEU A O 1
ATOM 3557 N N . VAL A 1 461 ? -6.367 -5.566 -21.281 1 98.31 461 VAL A N 1
ATOM 3558 C CA . VAL A 1 461 ? -7.738 -5.938 -21.625 1 98.31 461 VAL A CA 1
ATOM 3559 C C . VAL A 1 461 ? -8.695 -4.848 -21.141 1 98.31 461 VAL A C 1
ATOM 3561 O O . VAL A 1 461 ? -9.008 -4.77 -19.953 1 98.31 461 VAL A O 1
ATOM 3564 N N . ASN A 1 462 ? -9.188 -4.059 -22.047 1 98.06 462 ASN A N 1
ATOM 3565 C CA . ASN A 1 462 ? -10.125 -2.979 -21.734 1 98.06 462 ASN A CA 1
ATOM 3566 C C . ASN A 1 462 ? -11.57 -3.414 -21.938 1 98.06 462 ASN A C 1
ATOM 3568 O O . ASN A 1 462 ? -12.07 -3.441 -23.062 1 98.06 462 ASN A O 1
ATOM 3572 N N . ASN A 1 463 ? -12.164 -3.736 -20.875 1 96.44 463 ASN A N 1
ATOM 3573 C CA . ASN A 1 463 ? -13.57 -4.102 -20.906 1 96.44 463 ASN A CA 1
ATOM 3574 C C . ASN A 1 463 ? -14.414 -3.166 -20.047 1 96.44 463 ASN A C 1
ATOM 3576 O O . ASN A 1 463 ? -15.484 -3.549 -19.578 1 96.44 463 ASN A O 1
ATOM 3580 N N . ASP A 1 464 ? -13.93 -2.049 -19.734 1 95.38 464 ASP A N 1
ATOM 3581 C CA . ASP A 1 464 ? -14.625 -0.901 -19.172 1 95.38 464 ASP A CA 1
ATOM 3582 C C . ASP A 1 464 ? -15.07 -1.182 -17.734 1 95.38 464 ASP A C 1
ATOM 3584 O O . ASP A 1 464 ? -16.266 -1.073 -17.422 1 95.38 464 ASP A O 1
ATOM 3588 N N . GLY A 1 465 ? -14.227 -1.47 -16.875 1 95.69 465 GLY A N 1
ATOM 3589 C CA . GLY A 1 465 ? -14.555 -1.631 -15.469 1 95.69 465 GLY A CA 1
ATOM 3590 C C . GLY A 1 465 ? -14.133 -2.979 -14.914 1 95.69 465 GLY A C 1
ATOM 3591 O O . GLY A 1 465 ? -13.305 -3.672 -15.508 1 95.69 465 GLY A O 1
ATOM 3592 N N . TYR A 1 466 ? -14.602 -3.258 -13.703 1 95.56 466 TYR A N 1
ATOM 3593 C CA . TYR A 1 466 ? -14.352 -4.531 -13.031 1 95.56 466 TYR A CA 1
ATOM 3594 C C . TYR A 1 466 ? -15.359 -5.586 -13.484 1 95.56 466 TYR A C 1
ATOM 3596 O O . TYR A 1 466 ? -16.328 -5.871 -12.773 1 95.56 466 TYR A O 1
ATOM 3604 N N . VAL A 1 467 ? -15.031 -6.262 -14.523 1 92.75 467 VAL A N 1
ATOM 3605 C CA . VAL A 1 467 ? -15.984 -7.172 -15.148 1 92.75 467 VAL A CA 1
ATOM 3606 C C . VAL A 1 467 ? -16.219 -8.383 -14.234 1 92.75 467 VAL A C 1
ATOM 3608 O O . VAL A 1 467 ? -17.344 -8.836 -14.078 1 92.75 467 VAL A O 1
ATOM 3611 N N . ILE A 1 468 ? -15.172 -8.883 -13.672 1 90.88 468 ILE A N 1
ATOM 3612 C CA . ILE A 1 468 ? -15.367 -10.039 -12.797 1 90.88 468 ILE A CA 1
ATOM 3613 C C . ILE A 1 468 ? -16.234 -9.656 -11.609 1 90.88 468 ILE A C 1
ATOM 3615 O O . ILE A 1 468 ? -17.047 -10.461 -11.133 1 90.88 468 ILE A O 1
ATOM 3619 N N . GLU A 1 469 ? -16.062 -8.422 -11.109 1 92 469 GLU A N 1
ATOM 3620 C CA . GLU A 1 469 ? -16.922 -7.961 -10.031 1 92 469 GLU A CA 1
ATOM 3621 C C . GLU A 1 469 ? -18.375 -7.863 -10.492 1 92 469 GLU A C 1
ATOM 3623 O O . GLU A 1 469 ? -19.297 -8.172 -9.727 1 92 469 GLU A O 1
ATOM 3628 N N . ARG A 1 470 ? -18.594 -7.402 -11.75 1 92.69 470 ARG A N 1
ATOM 3629 C CA . ARG A 1 470 ? -19.938 -7.363 -12.32 1 92.69 470 ARG A CA 1
ATOM 3630 C C . ARG A 1 470 ? -20.562 -8.758 -12.344 1 92.69 470 ARG A C 1
ATOM 3632 O O . ARG A 1 470 ? -21.75 -8.914 -12.086 1 92.69 470 ARG A O 1
ATOM 3639 N N . VAL A 1 471 ? -19.688 -9.734 -12.695 1 88.88 471 VAL A N 1
ATOM 3640 C CA . VAL A 1 471 ? -20.141 -11.117 -12.781 1 88.88 471 VAL A CA 1
ATOM 3641 C C . VAL A 1 471 ? -20.5 -11.633 -11.398 1 88.88 471 VAL A C 1
ATOM 3643 O O . VAL A 1 471 ? -21.5 -12.336 -11.227 1 88.88 471 VAL A O 1
ATOM 3646 N N . ILE A 1 472 ? -19.719 -11.25 -10.422 1 88.06 472 ILE A N 1
ATOM 3647 C CA . ILE A 1 472 ? -19.938 -11.719 -9.062 1 88.06 472 ILE A CA 1
ATOM 3648 C C . ILE A 1 472 ? -21.172 -11.023 -8.469 1 88.06 472 ILE A C 1
ATOM 3650 O O . ILE A 1 472 ? -22.016 -11.672 -7.836 1 88.06 472 ILE A O 1
ATOM 3654 N N . HIS A 1 473 ? -21.172 -9.695 -8.625 1 90.31 473 HIS A N 1
ATOM 3655 C CA . HIS A 1 473 ? -22.25 -8.898 -8.062 1 90.31 473 HIS A CA 1
ATOM 3656 C C . HIS A 1 473 ? -22.328 -7.52 -8.711 1 90.31 473 HIS A C 1
ATOM 3658 O O . HIS A 1 473 ? -21.297 -6.918 -9.008 1 90.31 473 HIS A O 1
ATOM 3664 N N . GLY A 1 474 ? -23.562 -7.078 -8.953 1 90.88 474 GLY A N 1
ATOM 3665 C CA . GLY A 1 474 ? -23.734 -5.715 -9.43 1 90.88 474 GLY A CA 1
ATOM 3666 C C . GLY A 1 474 ? -23.469 -5.559 -10.914 1 90.88 474 GLY A C 1
ATOM 3667 O O . GLY A 1 474 ? -22.625 -4.75 -11.32 1 90.88 474 GLY A O 1
ATOM 3668 N N . TRP A 1 475 ? -24.172 -6.254 -11.641 1 91.25 475 TRP A N 1
ATOM 3669 C CA . TRP A 1 475 ? -24 -6.363 -13.086 1 91.25 475 TRP A CA 1
ATOM 3670 C C . TRP A 1 475 ? -23.891 -4.984 -13.727 1 91.25 475 TRP A C 1
ATOM 3672 O O . TRP A 1 475 ? -23.094 -4.773 -14.633 1 91.25 475 TRP A O 1
ATOM 3682 N N . ASN A 1 476 ? -24.641 -4.02 -13.234 1 93.62 476 ASN A N 1
ATOM 3683 C CA . ASN A 1 476 ? -24.656 -2.678 -13.805 1 93.62 476 ASN A CA 1
ATOM 3684 C C . ASN A 1 476 ? -24.359 -1.617 -12.742 1 93.62 476 ASN A C 1
ATOM 3686 O O . ASN A 1 476 ? -24.609 -0.431 -12.961 1 93.62 476 ASN A O 1
ATOM 3690 N N . GLU A 1 477 ? -23.875 -2.066 -11.594 1 94.75 477 GLU A N 1
ATOM 3691 C CA . GLU A 1 477 ? -23.688 -1.131 -10.492 1 94.75 477 GLU A CA 1
ATOM 3692 C C . GLU A 1 477 ? -22.5 -0.202 -10.75 1 94.75 477 GLU A C 1
ATOM 3694 O O . GLU A 1 477 ? -21.484 -0.627 -11.289 1 94.75 477 GLU A O 1
ATOM 3699 N N . ALA A 1 478 ? -22.625 1.002 -10.273 1 95 478 ALA A N 1
ATOM 3700 C CA . ALA A 1 478 ? -21.656 2.064 -10.547 1 95 478 ALA A CA 1
ATOM 3701 C C . ALA A 1 478 ? -20.344 1.813 -9.82 1 95 478 ALA A C 1
ATOM 3703 O O . ALA A 1 478 ? -19.281 2.285 -10.258 1 95 478 ALA A O 1
ATOM 3704 N N . TYR A 1 479 ? -20.391 1.11 -8.734 1 96.19 479 TYR A N 1
ATOM 3705 C CA . TYR A 1 479 ? -19.156 0.883 -7.988 1 96.19 479 TYR A CA 1
ATOM 3706 C C . TYR A 1 479 ? -18.219 -0.041 -8.75 1 96.19 479 TYR A C 1
ATOM 3708 O O . TYR A 1 479 ? -17.047 -0.169 -8.398 1 96.19 479 TYR A O 1
ATOM 3716 N N . ASN A 1 480 ? -18.656 -0.646 -9.859 1 96.31 480 ASN A N 1
ATOM 3717 C CA . ASN A 1 480 ? -17.812 -1.473 -10.719 1 96.31 480 ASN A CA 1
ATOM 3718 C C . ASN A 1 480 ? -17.234 -0.668 -11.875 1 96.31 480 ASN A C 1
ATOM 3720 O O . ASN A 1 480 ? -16.453 -1.193 -12.672 1 96.31 480 ASN A O 1
ATOM 3724 N N . ASP A 1 481 ? -17.609 0.609 -11.977 1 95.94 481 ASP A N 1
ATOM 3725 C CA . ASP A 1 481 ? -17.062 1.494 -13 1 95.94 481 ASP A CA 1
ATOM 3726 C C . ASP A 1 481 ? -15.734 2.105 -12.539 1 95.94 481 ASP A C 1
ATOM 3728 O O . ASP A 1 481 ? -15.516 2.291 -11.344 1 95.94 481 ASP A O 1
ATOM 3732 N N . ILE A 1 482 ? -14.852 2.393 -13.484 1 95.81 482 ILE A N 1
ATOM 3733 C CA . ILE A 1 482 ? -13.547 2.979 -13.195 1 95.81 482 ILE A CA 1
ATOM 3734 C C . ILE A 1 482 ? -13.344 4.234 -14.039 1 95.81 482 ILE A C 1
ATOM 3736 O O . ILE A 1 482 ? -14.156 4.535 -14.914 1 95.81 482 ILE A O 1
ATOM 3740 N N . ALA A 1 483 ? -12.305 4.984 -13.75 1 94.12 483 ALA A N 1
ATOM 3741 C CA . ALA A 1 483 ? -11.961 6.152 -14.555 1 94.12 483 ALA A CA 1
ATOM 3742 C C . ALA A 1 483 ? -11.617 5.746 -15.992 1 94.12 483 ALA A C 1
ATOM 3744 O O . ALA A 1 483 ? -10.984 4.707 -16.219 1 94.12 483 ALA A O 1
ATOM 3745 N N . THR A 1 484 ? -12.047 6.562 -16.906 1 94.88 484 THR A N 1
ATOM 3746 C CA . THR A 1 484 ? -11.742 6.309 -18.312 1 94.88 484 THR A CA 1
ATOM 3747 C C . THR A 1 484 ? -10.438 6.988 -18.719 1 94.88 484 THR A C 1
ATOM 3749 O O . THR A 1 484 ? -10.312 8.211 -18.609 1 94.88 484 THR A O 1
ATOM 3752 N N . TRP A 1 485 ? -9.484 6.191 -19.172 1 97.25 485 TRP A N 1
ATOM 3753 C CA . TRP A 1 485 ? -8.188 6.715 -19.594 1 97.25 485 TRP A CA 1
ATOM 3754 C C . TRP A 1 485 ? -7.918 6.398 -21.062 1 97.25 485 TRP A C 1
ATOM 3756 O O . TRP A 1 485 ? -8.523 5.484 -21.625 1 97.25 485 TRP A O 1
ATOM 3766 N N . ASN A 1 486 ? -7.129 7.258 -21.688 1 97.38 486 ASN A N 1
ATOM 3767 C CA . ASN A 1 486 ? -6.535 6.938 -22.984 1 97.38 486 ASN A CA 1
ATOM 3768 C C . ASN A 1 486 ? -5.254 6.117 -22.828 1 97.38 486 ASN A C 1
ATOM 3770 O O . ASN A 1 486 ? -4.156 6.676 -22.797 1 97.38 486 ASN A O 1
ATOM 3774 N N . TRP A 1 487 ? -5.43 4.812 -22.906 1 97.94 487 TRP A N 1
ATOM 3775 C CA . TRP A 1 487 ? -4.391 3.889 -22.453 1 97.94 487 TRP A CA 1
ATOM 3776 C C . TRP A 1 487 ? -3.172 3.951 -23.359 1 97.94 487 TRP A C 1
ATOM 3778 O O . TRP A 1 487 ? -2.033 3.939 -22.891 1 97.94 487 TRP A O 1
ATOM 3788 N N . CYS A 1 488 ? -3.332 3.969 -24.641 1 97.5 488 CYS A N 1
ATOM 3789 C CA . CYS A 1 488 ? -2.205 4.043 -25.562 1 97.5 488 CYS A CA 1
ATOM 3790 C C . CYS A 1 488 ? -1.42 5.336 -25.359 1 97.5 488 CYS A C 1
ATOM 3792 O O . CYS A 1 488 ? -0.189 5.316 -25.312 1 97.5 488 CYS A O 1
ATOM 3794 N N . ALA A 1 489 ? -2.164 6.449 -25.234 1 96.75 489 ALA A N 1
ATOM 3795 C CA . ALA A 1 489 ? -1.51 7.73 -24.984 1 96.75 489 ALA A CA 1
ATOM 3796 C C . ALA A 1 489 ? -0.778 7.719 -23.641 1 96.75 489 ALA A C 1
ATOM 3798 O O . ALA A 1 489 ? 0.294 8.312 -23.516 1 96.75 489 ALA A O 1
ATOM 3799 N N . LEU A 1 490 ? -1.376 7.098 -22.734 1 97.69 490 LEU A N 1
ATOM 3800 C CA . LEU A 1 490 ? -0.78 6.996 -21.406 1 97.69 490 LEU A CA 1
ATOM 3801 C C . LEU A 1 490 ? 0.548 6.25 -21.453 1 97.69 490 LEU A C 1
ATOM 3803 O O . LEU A 1 490 ? 1.541 6.695 -20.875 1 97.69 490 LEU A O 1
ATOM 3807 N N . ALA A 1 491 ? 0.561 5.07 -22.078 1 97.56 491 ALA A N 1
ATOM 3808 C CA . ALA A 1 491 ? 1.787 4.289 -22.203 1 97.56 491 ALA A CA 1
ATOM 3809 C C . ALA A 1 491 ? 2.879 5.094 -22.906 1 97.56 491 ALA A C 1
ATOM 3811 O O . ALA A 1 491 ? 4.043 5.051 -22.5 1 97.56 491 ALA A O 1
ATOM 3812 N N . LYS A 1 492 ? 2.514 5.852 -23.875 1 97 492 LYS A N 1
ATOM 3813 C CA . LYS A 1 492 ? 3.473 6.691 -24.594 1 97 492 LYS A CA 1
ATOM 3814 C C . LYS A 1 492 ? 4.004 7.805 -23.703 1 97 492 LYS A C 1
ATOM 3816 O O . LYS A 1 492 ? 5.188 8.141 -23.75 1 97 492 LYS A O 1
ATOM 3821 N N . ALA A 1 493 ? 3.094 8.328 -22.891 1 97.25 493 ALA A N 1
ATOM 3822 C CA . ALA A 1 493 ? 3.475 9.438 -22.016 1 97.25 493 ALA A CA 1
ATOM 3823 C C . ALA A 1 493 ? 4.488 8.984 -20.969 1 97.25 493 ALA A C 1
ATOM 3825 O O . ALA A 1 493 ? 5.25 9.797 -20.453 1 97.25 493 ALA A O 1
ATOM 3826 N N . MET A 1 494 ? 4.535 7.73 -20.703 1 97.06 494 MET A N 1
ATOM 3827 C CA . MET A 1 494 ? 5.445 7.207 -19.688 1 97.06 494 MET A CA 1
ATOM 3828 C C . MET A 1 494 ? 6.793 6.84 -20.297 1 97.06 494 MET A C 1
ATOM 3830 O O . MET A 1 494 ? 7.711 6.422 -19.594 1 97.06 494 MET A O 1
ATOM 3834 N N . SER A 1 495 ? 6.941 7.039 -21.578 1 93.62 495 SER A N 1
ATOM 3835 C CA . SER A 1 495 ? 8.188 6.773 -22.281 1 93.62 495 SER A CA 1
ATOM 3836 C C . SER A 1 495 ? 9.094 8 -22.297 1 93.62 495 SER A C 1
ATOM 3838 O O . SER A 1 495 ? 8.625 9.133 -22.438 1 93.62 495 SER A O 1
ATOM 3840 N N . ALA A 1 496 ? 10.344 7.723 -22.078 1 86.81 496 ALA A N 1
ATOM 3841 C CA . ALA A 1 496 ? 11.312 8.812 -22.141 1 86.81 496 ALA A CA 1
ATOM 3842 C C . ALA A 1 496 ? 11.57 9.234 -23.578 1 86.81 496 ALA A C 1
ATOM 3844 O O . ALA A 1 496 ? 11.891 10.391 -23.844 1 86.81 496 ALA A O 1
ATOM 3845 N N . THR A 1 497 ? 11.5 8.211 -24.469 1 87.38 497 THR A N 1
ATOM 3846 C CA . THR A 1 497 ? 11.703 8.469 -25.891 1 87.38 497 THR A CA 1
ATOM 3847 C C . THR A 1 497 ? 10.562 7.875 -26.719 1 87.38 497 THR A C 1
ATOM 3849 O O . THR A 1 497 ? 9.828 7.004 -26.234 1 87.38 497 THR A O 1
ATOM 3852 N N . GLU A 1 498 ? 10.375 8.305 -27.859 1 82.69 498 GLU A N 1
ATOM 3853 C CA . GLU A 1 498 ? 9.25 7.938 -28.703 1 82.69 498 GLU A CA 1
ATOM 3854 C C . GLU A 1 498 ? 9.328 6.473 -29.125 1 82.69 498 GLU A C 1
ATOM 3856 O O . GLU A 1 498 ? 8.305 5.848 -29.422 1 82.69 498 GLU A O 1
ATOM 3861 N N . ASN A 1 499 ? 10.422 5.809 -29.016 1 85.25 499 ASN A N 1
ATOM 3862 C CA . ASN A 1 499 ? 10.531 4.484 -29.625 1 85.25 499 ASN A CA 1
ATOM 3863 C C . ASN A 1 499 ? 10.586 3.391 -28.562 1 85.25 499 ASN A C 1
ATOM 3865 O O . ASN A 1 499 ? 10.797 2.221 -28.875 1 85.25 499 ASN A O 1
ATOM 3869 N N . GLN A 1 500 ? 10.172 3.725 -27.391 1 92.94 500 GLN A N 1
ATOM 3870 C CA . GLN A 1 500 ? 10.305 2.727 -26.344 1 92.94 500 GLN A CA 1
ATOM 3871 C C . GLN A 1 500 ? 9.055 1.856 -26.234 1 92.94 500 GLN A C 1
ATOM 3873 O O . GLN A 1 500 ? 9.133 0.686 -25.859 1 92.94 500 GLN A O 1
ATOM 3878 N N . ALA A 1 501 ? 7.898 2.445 -26.547 1 95.44 501 ALA A N 1
ATOM 3879 C CA . ALA A 1 501 ? 6.645 1.699 -26.484 1 95.44 501 ALA A CA 1
ATOM 3880 C C . ALA A 1 501 ? 5.918 1.744 -27.828 1 95.44 501 ALA A C 1
ATOM 3882 O O . ALA A 1 501 ? 5.684 2.822 -28.375 1 95.44 501 ALA A O 1
ATOM 3883 N N . ASP A 1 502 ? 5.695 0.632 -28.391 1 96.5 502 ASP A N 1
ATOM 3884 C CA . ASP A 1 502 ? 4.801 0.481 -29.531 1 96.5 502 ASP A CA 1
ATOM 3885 C C . ASP A 1 502 ? 3.373 0.191 -29.078 1 96.5 502 ASP A C 1
ATOM 3887 O O . ASP A 1 502 ? 3.088 -0.895 -28.562 1 96.5 502 ASP A O 1
ATOM 3891 N N . THR A 1 503 ? 2.498 1.174 -29.281 1 97.19 503 THR A N 1
ATOM 3892 C CA . THR A 1 503 ? 1.147 1.062 -28.734 1 97.19 503 THR A CA 1
ATOM 3893 C C . THR A 1 503 ? 0.119 0.979 -29.859 1 97.19 503 THR A C 1
ATOM 3895 O O . THR A 1 503 ? 0.302 1.576 -30.922 1 97.19 503 THR A O 1
ATOM 3898 N N . ALA A 1 504 ? -0.936 0.217 -29.656 1 97.81 504 ALA A N 1
ATOM 3899 C CA . ALA A 1 504 ? -2.064 0.157 -30.594 1 97.81 504 ALA A CA 1
ATOM 3900 C C . ALA A 1 504 ? -3.314 -0.373 -29.891 1 97.81 504 ALA A C 1
ATOM 3902 O O . ALA A 1 504 ? -3.221 -1.126 -28.922 1 97.81 504 ALA A O 1
ATOM 3903 N N . THR A 1 505 ? -4.418 0.067 -30.328 1 98.25 505 THR A N 1
ATOM 3904 C CA . THR A 1 505 ? -5.695 -0.516 -29.922 1 98.25 505 THR A CA 1
ATOM 3905 C C . THR A 1 505 ? -6.07 -1.681 -30.844 1 98.25 505 THR A C 1
ATOM 3907 O O . THR A 1 505 ? -5.906 -1.6 -32.062 1 98.25 505 THR A O 1
ATOM 3910 N N . VAL A 1 506 ? -6.457 -2.76 -30.234 1 98.38 506 VAL A N 1
ATOM 3911 C CA . VAL A 1 506 ? -6.805 -3.959 -31 1 98.38 506 VAL A CA 1
ATOM 3912 C C . VAL A 1 506 ? -8.312 -4.207 -30.906 1 98.38 506 VAL A C 1
ATOM 3914 O O . VAL A 1 506 ? -8.844 -4.434 -29.812 1 98.38 506 VAL A O 1
ATOM 3917 N N . LYS A 1 507 ? -9.023 -4.277 -32.031 1 95.5 507 LYS A N 1
ATOM 3918 C CA . LYS A 1 507 ? -10.461 -4.551 -32.094 1 95.5 507 LYS A CA 1
ATOM 3919 C C . LYS A 1 507 ? -10.781 -5.453 -33.281 1 95.5 507 LYS A C 1
ATOM 3921 O O . LYS A 1 507 ? -11.93 -5.535 -33.719 1 95.5 507 LYS A O 1
ATOM 3926 N N . GLU A 1 508 ? -9.688 -6.047 -33.844 1 96.38 508 GLU A N 1
ATOM 3927 C CA . GLU A 1 508 ? -9.859 -6.855 -35.062 1 96.38 508 GLU A CA 1
ATOM 3928 C C . GLU A 1 508 ? -9.164 -8.211 -34.906 1 96.38 508 GLU A C 1
ATOM 3930 O O . GLU A 1 508 ? -8.141 -8.32 -34.219 1 96.38 508 GLU A O 1
ATOM 3935 N N . VAL A 1 509 ? -9.695 -9.164 -35.688 1 96.88 509 VAL A N 1
ATOM 3936 C CA . VAL A 1 509 ? -9.203 -10.531 -35.688 1 96.88 509 VAL A CA 1
ATOM 3937 C C . VAL A 1 509 ? -7.852 -10.602 -36.406 1 96.88 509 VAL A C 1
ATOM 3939 O O . VAL A 1 509 ? -7.648 -9.945 -37.438 1 96.88 509 VAL A O 1
ATOM 3942 N N . GLY A 1 510 ? -6.902 -11.328 -35.875 1 96.69 510 GLY A N 1
ATOM 3943 C CA . GLY A 1 510 ? -5.648 -11.625 -36.531 1 96.69 510 GLY A CA 1
ATOM 3944 C C . GLY A 1 510 ? -4.523 -10.688 -36.125 1 96.69 510 GLY A C 1
ATOM 3945 O O . GLY A 1 510 ? -3.348 -10.992 -36.344 1 96.69 510 GLY A O 1
ATOM 3946 N N . VAL A 1 511 ? -4.82 -9.578 -35.531 1 96.75 511 VAL A N 1
ATOM 3947 C CA . VAL A 1 511 ? -3.834 -8.562 -35.188 1 96.75 511 VAL A CA 1
ATOM 3948 C C . VAL A 1 511 ? -2.891 -9.102 -34.125 1 96.75 511 VAL A C 1
ATOM 3950 O O . VAL A 1 511 ? -1.673 -8.93 -34.219 1 96.75 511 VAL A O 1
ATOM 3953 N N . ILE A 1 512 ? -3.412 -9.758 -33.156 1 97.5 512 ILE A N 1
ATOM 3954 C CA . ILE A 1 512 ? -2.635 -10.305 -32.031 1 97.5 512 ILE A CA 1
ATOM 3955 C C . ILE A 1 512 ? -1.684 -11.375 -32.562 1 97.5 512 ILE A C 1
ATOM 3957 O O . ILE A 1 512 ? -0.5 -11.391 -32.219 1 97.5 512 ILE A O 1
ATOM 3961 N N . ALA A 1 513 ? -2.221 -12.297 -33.344 1 97.25 513 ALA A N 1
ATOM 3962 C CA . ALA A 1 513 ? -1.414 -13.383 -33.906 1 97.25 513 ALA A CA 1
ATOM 3963 C C . ALA A 1 513 ? -0.215 -12.836 -34.656 1 97.25 513 ALA A C 1
ATOM 3965 O O . ALA A 1 513 ? 0.915 -13.289 -34.469 1 97.25 513 ALA A O 1
ATOM 3966 N N . ARG A 1 514 ? -0.466 -11.875 -35.5 1 96.62 514 ARG A N 1
ATOM 3967 C CA . ARG A 1 514 ? 0.596 -11.289 -36.312 1 96.62 514 ARG A CA 1
ATOM 3968 C C . ARG A 1 514 ? 1.654 -10.625 -35.438 1 96.62 514 ARG A C 1
ATOM 3970 O O . ARG A 1 514 ? 2.854 -10.828 -35.656 1 96.62 514 ARG A O 1
ATOM 3977 N N . MET A 1 515 ? 1.211 -9.867 -34.562 1 95.88 515 MET A N 1
ATOM 3978 C CA . MET A 1 515 ? 2.125 -9.156 -33.656 1 95.88 515 MET A CA 1
ATOM 3979 C C . MET A 1 515 ? 2.967 -10.133 -32.844 1 95.88 515 MET A C 1
ATOM 3981 O O . MET A 1 515 ? 4.176 -9.953 -32.719 1 95.88 515 MET A O 1
ATOM 3985 N N . MET A 1 516 ? 2.355 -11.156 -32.25 1 97.31 516 MET A N 1
ATOM 3986 C CA . MET A 1 516 ? 3.086 -12.117 -31.422 1 97.31 516 MET A CA 1
ATOM 3987 C C . MET A 1 516 ? 4.113 -12.875 -32.25 1 97.31 516 MET A C 1
ATOM 3989 O O . MET A 1 516 ? 5.211 -13.172 -31.781 1 97.31 516 MET A O 1
ATOM 3993 N N . LYS A 1 517 ? 3.807 -13.188 -33.5 1 95.5 517 LYS A N 1
ATOM 3994 C CA . LYS A 1 517 ? 4.75 -13.844 -34.375 1 95.5 517 LYS A CA 1
ATOM 3995 C C . LYS A 1 517 ? 5.969 -12.961 -34.656 1 95.5 517 LYS A C 1
ATOM 3997 O O . LYS A 1 517 ? 7.102 -13.445 -34.656 1 95.5 517 LYS A O 1
ATOM 4002 N N . GLU A 1 518 ? 5.688 -11.75 -34.844 1 93.81 518 GLU A N 1
ATOM 4003 C CA . GLU A 1 518 ? 6.77 -10.797 -35.094 1 93.81 518 GLU A CA 1
ATOM 4004 C C . GLU A 1 518 ? 7.699 -10.695 -33.875 1 93.81 518 GLU A C 1
ATOM 4006 O O . GLU A 1 518 ? 8.914 -10.562 -34.031 1 93.81 518 GLU A O 1
ATOM 4011 N N . THR A 1 519 ? 7.172 -10.75 -32.719 1 93.75 519 THR A N 1
ATOM 4012 C CA . THR A 1 519 ? 7.945 -10.562 -31.484 1 93.75 519 THR A CA 1
ATOM 4013 C C . THR A 1 519 ? 8.781 -11.797 -31.172 1 93.75 519 THR A C 1
ATOM 4015 O O . THR A 1 519 ? 9.703 -11.742 -30.359 1 93.75 519 THR A O 1
ATOM 4018 N N . GLN A 1 520 ? 8.516 -12.914 -31.797 1 90.12 520 GLN A N 1
ATOM 4019 C CA . GLN A 1 520 ? 9.344 -14.109 -31.641 1 90.12 520 GLN A CA 1
ATOM 4020 C C . GLN A 1 520 ? 10.727 -13.906 -32.25 1 90.12 520 GLN A C 1
ATOM 4022 O O . GLN A 1 520 ? 11.719 -14.445 -31.766 1 90.12 520 GLN A O 1
ATOM 4027 N N . LYS A 1 521 ? 10.688 -13.148 -33.25 1 85.81 521 LYS A N 1
ATOM 4028 C CA . LYS A 1 521 ? 11.914 -12.938 -34 1 85.81 521 LYS A CA 1
ATOM 4029 C C . LYS A 1 521 ? 12.727 -11.781 -33.438 1 85.81 521 LYS A C 1
ATOM 4031 O O . LYS A 1 521 ? 13.945 -11.891 -33.281 1 85.81 521 LYS A O 1
ATOM 4036 N N . GLU A 1 522 ? 12.055 -10.742 -33.219 1 88.44 522 GLU A N 1
ATOM 4037 C CA . GLU A 1 522 ? 12.703 -9.523 -32.75 1 88.44 522 GLU A CA 1
ATOM 4038 C C . GLU A 1 522 ? 11.773 -8.742 -31.812 1 88.44 522 GLU A C 1
ATOM 4040 O O . GLU A 1 522 ? 10.578 -8.617 -32.094 1 88.44 522 GLU A O 1
ATOM 4045 N N . ARG A 1 523 ? 12.367 -8.32 -30.656 1 91.69 523 ARG A N 1
ATOM 4046 C CA . ARG A 1 523 ? 11.656 -7.445 -29.734 1 91.69 523 ARG A CA 1
ATOM 4047 C C . ARG A 1 523 ? 12.359 -6.102 -29.609 1 91.69 523 ARG A C 1
ATOM 4049 O O . ARG A 1 523 ? 13.266 -5.945 -28.781 1 91.69 523 ARG A O 1
ATOM 4056 N N . SER A 1 524 ? 11.898 -5.102 -30.312 1 91.19 524 SER A N 1
ATOM 4057 C CA . SER A 1 524 ? 12.602 -3.822 -30.391 1 91.19 524 SER A CA 1
ATOM 4058 C C . SER A 1 524 ? 12 -2.803 -29.438 1 91.19 524 SER A C 1
ATOM 4060 O O . SER A 1 524 ? 12.625 -1.782 -29.141 1 91.19 524 SER A O 1
ATOM 4062 N N . ALA A 1 525 ? 10.82 -3.104 -28.984 1 95.5 525 ALA A N 1
ATOM 4063 C CA . ALA A 1 525 ? 10.117 -2.182 -28.094 1 95.5 525 ALA A CA 1
ATOM 4064 C C . ALA A 1 525 ? 9.156 -2.93 -27.172 1 95.5 525 ALA A C 1
ATOM 4066 O O . ALA A 1 525 ? 8.852 -4.102 -27.406 1 95.5 525 ALA A O 1
ATOM 4067 N N . LEU A 1 526 ? 8.805 -2.277 -26.094 1 97.19 526 LEU A N 1
ATOM 4068 C CA . LEU A 1 526 ? 7.648 -2.754 -25.344 1 97.19 526 LEU A CA 1
ATOM 4069 C C . LEU A 1 526 ? 6.383 -2.695 -26.188 1 97.19 526 LEU A C 1
ATOM 4071 O O . LEU A 1 526 ? 6.043 -1.645 -26.734 1 97.19 526 LEU A O 1
ATOM 4075 N N . MET A 1 527 ? 5.75 -3.822 -26.391 1 97.75 527 MET A N 1
ATOM 4076 C CA . MET A 1 527 ? 4.508 -3.875 -27.156 1 97.75 527 MET A CA 1
ATOM 4077 C C . MET A 1 527 ? 3.299 -3.723 -26.234 1 97.75 527 MET A C 1
ATOM 4079 O O . MET A 1 527 ? 2.963 -4.641 -25.484 1 97.75 527 MET A O 1
ATOM 4083 N N . PHE A 1 528 ? 2.662 -2.549 -26.312 1 98.19 528 PHE A N 1
ATOM 4084 C CA . PHE A 1 528 ? 1.456 -2.281 -25.531 1 98.19 528 PHE A CA 1
ATOM 4085 C C . PHE A 1 528 ? 0.217 -2.352 -26.422 1 98.19 528 PHE A C 1
ATOM 4087 O O . PHE A 1 528 ? 0.042 -1.529 -27.312 1 98.19 528 PHE A O 1
ATOM 4094 N N . ARG A 1 529 ? -0.629 -3.322 -26.219 1 98.69 529 ARG A N 1
ATOM 4095 C CA . ARG A 1 529 ? -1.845 -3.516 -27 1 98.69 529 ARG A CA 1
ATOM 4096 C C . ARG A 1 529 ? -3.086 -3.393 -26.125 1 98.69 529 ARG A C 1
ATOM 4098 O O . ARG A 1 529 ? -3.279 -4.184 -25.203 1 98.69 529 ARG A O 1
ATOM 4105 N N . GLU A 1 530 ? -3.836 -2.354 -26.344 1 98.69 530 GLU A N 1
ATOM 4106 C CA . GLU A 1 530 ? -5.152 -2.217 -25.719 1 98.69 530 GLU A CA 1
ATOM 4107 C C . GLU A 1 530 ? -6.184 -3.09 -26.422 1 98.69 530 GLU A C 1
ATOM 4109 O O . GLU A 1 530 ? -6.637 -2.76 -27.531 1 98.69 530 GLU A O 1
ATOM 4114 N N . VAL A 1 531 ? -6.52 -4.172 -25.766 1 98.69 531 VAL A N 1
ATOM 4115 C CA . VAL A 1 531 ? -7.453 -5.133 -26.344 1 98.69 531 VAL A CA 1
ATOM 4116 C C . VAL A 1 531 ? -8.883 -4.766 -25.938 1 98.69 531 VAL A C 1
ATOM 4118 O O . VAL A 1 531 ? -9.281 -4.949 -24.781 1 98.69 531 VAL A O 1
ATOM 4121 N N . MET A 1 532 ? -9.695 -4.355 -26.906 1 98 532 MET A N 1
ATOM 4122 C CA . MET A 1 532 ? -11.047 -3.871 -26.625 1 98 532 MET A CA 1
ATOM 4123 C C . MET A 1 532 ? -12.031 -5.027 -26.578 1 98 532 MET A C 1
ATOM 4125 O O . MET A 1 532 ? -12.242 -5.727 -27.562 1 98 532 MET A O 1
ATOM 4129 N N . LEU A 1 533 ? -12.57 -5.25 -25.406 1 96.75 533 LEU A N 1
ATOM 4130 C CA . LEU A 1 533 ? -13.586 -6.27 -25.203 1 96.75 533 LEU A CA 1
ATOM 4131 C C . LEU A 1 533 ? -14.836 -5.668 -24.562 1 96.75 533 LEU A C 1
ATOM 4133 O O . LEU A 1 533 ? -14.82 -4.516 -24.125 1 96.75 533 LEU A O 1
ATOM 4137 N N . GLY A 1 534 ? -15.945 -6.402 -24.516 1 93.81 534 GLY A N 1
ATOM 4138 C CA . GLY A 1 534 ? -17.203 -5.887 -24.031 1 93.81 534 GLY A CA 1
ATOM 4139 C C . GLY A 1 534 ? -17.281 -5.855 -22.516 1 93.81 534 GLY A C 1
ATOM 4140 O O . GLY A 1 534 ? -16.719 -6.723 -21.844 1 93.81 534 GLY A O 1
ATOM 4141 N N . ARG A 1 535 ? -18.078 -4.918 -22.062 1 92.75 535 ARG A N 1
ATOM 4142 C CA . ARG A 1 535 ? -18.25 -4.699 -20.641 1 92.75 535 ARG A CA 1
ATOM 4143 C C . ARG A 1 535 ? -18.953 -5.891 -19.984 1 92.75 535 ARG A C 1
ATOM 4145 O O . ARG A 1 535 ? -18.844 -6.086 -18.766 1 92.75 535 ARG A O 1
ATOM 4152 N N . HIS A 1 536 ? -19.656 -6.664 -20.766 1 92.44 536 HIS A N 1
ATOM 4153 C CA . HIS A 1 536 ? -20.438 -7.777 -20.219 1 92.44 536 HIS A CA 1
ATOM 4154 C C . HIS A 1 536 ? -20.031 -9.094 -20.875 1 92.44 536 HIS A C 1
ATOM 4156 O O . HIS A 1 536 ? -20.812 -10.047 -20.891 1 92.44 536 HIS A O 1
ATOM 4162 N N . GLU A 1 537 ? -18.812 -9.078 -21.422 1 91.38 537 GLU A N 1
ATOM 4163 C CA . GLU A 1 537 ? -18.281 -10.336 -21.938 1 91.38 537 GLU A CA 1
ATOM 4164 C C . GLU A 1 537 ? -17.781 -11.234 -20.812 1 91.38 537 GLU A C 1
ATOM 4166 O O . GLU A 1 537 ? -16.906 -10.836 -20.031 1 91.38 537 GLU A O 1
ATOM 4171 N N . LEU A 1 538 ? -18.328 -12.391 -20.734 1 89.31 538 LEU A N 1
ATOM 4172 C CA . LEU A 1 538 ? -18 -13.336 -19.672 1 89.31 538 LEU A CA 1
ATOM 4173 C C . LEU A 1 538 ? -16.625 -13.953 -19.891 1 89.31 538 LEU A C 1
ATOM 4175 O O . LEU A 1 538 ? -16.156 -14.031 -21.031 1 89.31 538 LEU A O 1
ATOM 4179 N N . PRO A 1 539 ? -15.969 -14.391 -18.828 1 89.44 539 PRO A N 1
ATOM 4180 C CA . PRO A 1 539 ? -14.68 -15.062 -18.969 1 89.44 539 PRO A CA 1
ATOM 4181 C C . PRO A 1 539 ? -14.742 -16.297 -19.859 1 89.44 539 PRO A C 1
ATOM 4183 O O . PRO A 1 539 ? -15.727 -17.047 -19.828 1 89.44 539 PRO A O 1
ATOM 4186 N N . ILE A 1 540 ? -13.68 -16.5 -20.594 1 88.62 540 ILE A N 1
ATOM 4187 C CA . ILE A 1 540 ? -13.641 -17.562 -21.594 1 88.62 540 ILE A CA 1
ATOM 4188 C C . ILE A 1 540 ? -13.609 -18.922 -20.891 1 88.62 540 ILE A C 1
ATOM 4190 O O . ILE A 1 540 ? -14.039 -19.922 -21.469 1 88.62 540 ILE A O 1
ATOM 4194 N N . VAL A 1 541 ? -13.031 -18.953 -19.703 1 89 541 VAL A N 1
ATOM 4195 C CA . VAL A 1 541 ? -13.047 -20.125 -18.812 1 89 541 VAL A CA 1
ATOM 4196 C C . VAL A 1 541 ? -13.836 -19.797 -17.547 1 89 541 VAL A C 1
ATOM 4198 O O . VAL A 1 541 ? -13.625 -18.75 -16.922 1 89 541 VAL A O 1
ATOM 4201 N N . SER A 1 542 ? -14.805 -20.578 -17.266 1 81.12 542 SER A N 1
ATOM 4202 C CA . SER A 1 542 ? -15.648 -20.359 -16.094 1 81.12 542 SER A CA 1
ATOM 4203 C C . SER A 1 542 ? -15.031 -20.984 -14.852 1 81.12 542 SER A C 1
ATOM 4205 O O . SER A 1 542 ? -15.148 -22.188 -14.625 1 81.12 542 SER A O 1
ATOM 4207 N N . LEU A 1 543 ? -14.453 -20.094 -14.219 1 79 543 LEU A N 1
ATOM 4208 C CA . LEU A 1 543 ? -14.039 -20.531 -12.891 1 79 543 LEU A CA 1
ATOM 4209 C C . LEU A 1 543 ? -15.188 -20.375 -11.891 1 79 543 LEU A C 1
ATOM 4211 O O . LEU A 1 543 ? -16.047 -19.516 -12.055 1 79 543 LEU A O 1
ATOM 4215 N N . ALA A 1 544 ? -15.844 -21.312 -11.43 1 68.88 544 ALA A N 1
ATOM 4216 C CA . ALA A 1 544 ? -16.984 -21.203 -10.523 1 68.88 544 ALA A CA 1
ATOM 4217 C C . ALA A 1 544 ? -16.938 -19.891 -9.734 1 68.88 544 ALA A C 1
ATOM 4219 O O . ALA A 1 544 ? -16.016 -19.688 -8.93 1 68.88 544 ALA A O 1
ATOM 4220 N N . TRP A 1 545 ? -17.672 -18.906 -10.312 1 67.25 545 TRP A N 1
ATOM 4221 C CA . TRP A 1 545 ? -17.859 -17.656 -9.586 1 67.25 545 TRP A CA 1
ATOM 4222 C C . TRP A 1 545 ? -19.25 -17.594 -8.977 1 67.25 545 TRP A C 1
ATOM 4224 O O . TRP A 1 545 ? -20.234 -17.938 -9.617 1 67.25 545 TRP A O 1
ATOM 4234 N N . LYS A 1 546 ? -19.297 -17.906 -7.715 1 58.12 546 LYS A N 1
ATOM 4235 C CA . LYS A 1 546 ? -20.641 -17.906 -7.125 1 58.12 546 LYS A CA 1
ATOM 4236 C C . LYS A 1 546 ? -21.078 -16.484 -6.766 1 58.12 546 LYS A C 1
ATOM 4238 O O . LYS A 1 546 ? -20.344 -15.758 -6.094 1 58.12 546 LYS A O 1
ATOM 4243 N N . PRO A 1 547 ? -22.172 -15.984 -7.539 1 52.91 547 PRO A N 1
ATOM 4244 C CA . PRO A 1 547 ? -22.766 -14.742 -7.051 1 52.91 547 PRO A CA 1
ATOM 4245 C C . PRO A 1 547 ? -23.188 -14.82 -5.586 1 52.91 547 PRO A C 1
ATOM 4247 O O . PRO A 1 547 ? -23.672 -15.867 -5.137 1 52.91 547 PRO A O 1
ATOM 4250 N N . ASN A 1 548 ? -22.484 -14.055 -4.652 1 46.38 548 ASN A N 1
ATOM 4251 C CA . ASN A 1 548 ? -22.922 -14.008 -3.266 1 46.38 548 ASN A CA 1
ATOM 4252 C C . ASN A 1 548 ? -24.406 -13.625 -3.168 1 46.38 548 ASN A C 1
ATOM 4254 O O . ASN A 1 548 ? -24.891 -12.789 -3.932 1 46.38 548 ASN A O 1
ATOM 4258 N N . MET B 1 1 ? -33.188 3.479 -0.247 1 42.25 1 MET B N 1
ATOM 4259 C CA . MET B 1 1 ? -33.719 2.297 0.439 1 42.25 1 MET B CA 1
ATOM 4260 C C . MET B 1 1 ? -32.719 1.135 0.332 1 42.25 1 MET B C 1
ATOM 4262 O O . MET B 1 1 ? -32 1.015 -0.662 1 42.25 1 MET B O 1
ATOM 4266 N N . PRO B 1 2 ? -32.406 0.561 1.553 1 53.88 2 PRO B N 1
ATOM 4267 C CA . PRO B 1 2 ? -31.531 -0.6 1.445 1 53.88 2 PRO B CA 1
ATOM 4268 C C . PRO B 1 2 ? -31.953 -1.571 0.349 1 53.88 2 PRO B C 1
ATOM 4270 O O . PRO B 1 2 ? -33.125 -1.616 -0.015 1 53.88 2 PRO B O 1
ATOM 4273 N N . ALA B 1 3 ? -31.047 -2.219 -0.383 1 57.69 3 ALA B N 1
ATOM 4274 C CA . ALA B 1 3 ? -31.281 -3.15 -1.482 1 57.69 3 ALA B CA 1
ATOM 4275 C C . ALA B 1 3 ? -32.375 -4.16 -1.12 1 57.69 3 ALA B C 1
ATOM 4277 O O . ALA B 1 3 ? -33.156 -4.566 -1.976 1 57.69 3 ALA B O 1
ATOM 4278 N N . GLN B 1 4 ? -32.5 -4.473 0.21 1 71.06 4 GLN B N 1
ATOM 4279 C CA . GLN B 1 4 ? -33.562 -5.328 0.729 1 71.06 4 GLN B CA 1
ATOM 4280 C C . GLN B 1 4 ? -34.125 -4.766 2.025 1 71.06 4 GLN B C 1
ATOM 4282 O O . GLN B 1 4 ? -34.438 -3.578 2.102 1 71.06 4 GLN B O 1
ATOM 4287 N N . GLU B 1 5 ? -34.125 -5.523 3.041 1 89.38 5 GLU B N 1
ATOM 4288 C CA . GLU B 1 5 ? -34.562 -5.176 4.395 1 89.38 5 GLU B CA 1
ATOM 4289 C C . GLU B 1 5 ? -33.438 -4.449 5.152 1 89.38 5 GLU B C 1
ATOM 4291 O O . GLU B 1 5 ? -32.281 -4.59 4.82 1 89.38 5 GLU B O 1
ATOM 4296 N N . TYR B 1 6 ? -33.875 -3.502 6.043 1 96.31 6 TYR B N 1
ATOM 4297 C CA . TYR B 1 6 ? -32.875 -2.801 6.844 1 96.31 6 TYR B CA 1
ATOM 4298 C C . TYR B 1 6 ? -31.953 -3.783 7.543 1 96.31 6 TYR B C 1
ATOM 4300 O O . TYR B 1 6 ? -32.406 -4.773 8.125 1 96.31 6 TYR B O 1
ATOM 4308 N N . ASN B 1 7 ? -30.672 -3.562 7.406 1 97.81 7 ASN B N 1
ATOM 4309 C CA . ASN B 1 7 ? -29.672 -4.52 7.875 1 97.81 7 ASN B CA 1
ATOM 4310 C C . ASN B 1 7 ? -28.531 -3.824 8.602 1 97.81 7 ASN B C 1
ATOM 4312 O O . ASN B 1 7 ? -28.562 -2.609 8.805 1 97.81 7 ASN B O 1
ATOM 4316 N N . VAL B 1 8 ? -27.516 -4.57 9.062 1 98.44 8 VAL B N 1
ATOM 4317 C CA . VAL B 1 8 ? -26.375 -4.066 9.828 1 98.44 8 VAL B CA 1
ATOM 4318 C C . VAL B 1 8 ? -25.594 -3.055 8.984 1 98.44 8 VAL B C 1
ATOM 4320 O O . VAL B 1 8 ? -25.141 -2.031 9.5 1 98.44 8 VAL B O 1
ATOM 4323 N N . GLY B 1 9 ? -25.422 -3.357 7.68 1 98.38 9 GLY B N 1
ATOM 4324 C CA . GLY B 1 9 ? -24.781 -2.41 6.789 1 98.38 9 GLY B CA 1
ATOM 4325 C C . GLY B 1 9 ? -25.469 -1.063 6.742 1 98.38 9 GLY B C 1
ATOM 4326 O O . GLY B 1 9 ? -24.828 -0.018 6.777 1 98.38 9 GLY B O 1
ATOM 4327 N N . CYS B 1 10 ? -26.781 -1.062 6.672 1 98.06 10 CYS B N 1
ATOM 4328 C CA . CYS B 1 10 ? -27.562 0.166 6.684 1 98.06 10 CYS B CA 1
ATOM 4329 C C . CYS B 1 10 ? -27.344 0.944 7.977 1 98.06 10 CYS B C 1
ATOM 4331 O O . CYS B 1 10 ? -27.203 2.168 7.953 1 98.06 10 CYS B O 1
ATOM 4333 N N . TYR B 1 11 ? -27.344 0.197 9.086 1 98.19 11 TYR B N 1
ATOM 4334 C CA . TYR B 1 11 ? -27.125 0.815 10.391 1 98.19 11 TYR B CA 1
ATOM 4335 C C . TYR B 1 11 ? -25.797 1.561 10.422 1 98.19 11 TYR B C 1
ATOM 4337 O O . TYR B 1 11 ? -25.734 2.707 10.875 1 98.19 11 TYR B O 1
ATOM 4345 N N . LEU B 1 12 ? -24.734 0.911 10.008 1 98.69 12 LEU B N 1
ATOM 4346 C CA . LEU B 1 12 ? -23.406 1.514 9.953 1 98.69 12 LEU B CA 1
ATOM 4347 C C . LEU B 1 12 ? -23.422 2.785 9.109 1 98.69 12 LEU B C 1
ATOM 4349 O O . LEU B 1 12 ? -22.859 3.807 9.508 1 98.69 12 LEU B O 1
ATOM 4353 N N . LEU B 1 13 ? -24.062 2.744 7.941 1 98.5 13 LEU B N 1
ATOM 4354 C CA . LEU B 1 13 ? -24.125 3.889 7.035 1 98.5 13 LEU B CA 1
ATOM 4355 C C . LEU B 1 13 ? -24.906 5.039 7.668 1 98.5 13 LEU B C 1
ATOM 4357 O O . LEU B 1 13 ? -24.516 6.203 7.531 1 98.5 13 LEU B O 1
ATOM 4361 N N . ASP B 1 14 ? -26.016 4.719 8.297 1 98.06 14 ASP B N 1
ATOM 4362 C CA . ASP B 1 14 ? -26.781 5.754 8.977 1 98.06 14 ASP B CA 1
ATOM 4363 C C . ASP B 1 14 ? -25.938 6.453 10.039 1 98.06 14 ASP B C 1
ATOM 4365 O O . ASP B 1 14 ? -26.016 7.672 10.195 1 98.06 14 ASP B O 1
ATOM 4369 N N . ARG B 1 15 ? -25.203 5.668 10.797 1 98.31 15 ARG B N 1
ATOM 4370 C CA . ARG B 1 15 ? -24.344 6.238 11.82 1 98.31 15 ARG B CA 1
ATOM 4371 C C . ARG B 1 15 ? -23.266 7.129 11.203 1 98.31 15 ARG B C 1
ATOM 4373 O O . ARG B 1 15 ? -22.969 8.195 11.734 1 98.31 15 ARG B O 1
ATOM 4380 N N . LEU B 1 16 ? -22.672 6.723 10.078 1 98.31 16 LEU B N 1
ATOM 4381 C CA . LEU B 1 16 ? -21.672 7.531 9.391 1 98.31 16 LEU B CA 1
ATOM 4382 C C . LEU B 1 16 ? -22.25 8.875 8.953 1 98.31 16 LEU B C 1
ATOM 4384 O O . LEU B 1 16 ? -21.641 9.914 9.156 1 98.31 16 LEU B O 1
ATOM 4388 N N . VAL B 1 17 ? -23.422 8.805 8.352 1 97.69 17 VAL B N 1
ATOM 4389 C CA . VAL B 1 17 ? -24.094 10.023 7.906 1 97.69 17 VAL B CA 1
ATOM 4390 C C . VAL B 1 17 ? -24.391 10.922 9.102 1 97.69 17 VAL B C 1
ATOM 4392 O O . VAL B 1 17 ? -24.188 12.141 9.031 1 97.69 17 VAL B O 1
ATOM 4395 N N . GLU B 1 18 ? -24.828 10.273 10.133 1 97.25 18 GLU B N 1
ATOM 4396 C CA . GLU B 1 18 ? -25.188 11.008 11.344 1 97.25 18 GLU B CA 1
ATOM 4397 C C . GLU B 1 18 ? -24 11.82 11.867 1 97.25 18 GLU B C 1
ATOM 4399 O O . GLU B 1 18 ? -24.172 12.945 12.336 1 97.25 18 GLU B O 1
ATOM 4404 N N . ILE B 1 19 ? -22.797 11.32 11.727 1 96.56 19 ILE B N 1
ATOM 4405 C CA . ILE B 1 19 ? -21.641 11.992 12.32 1 96.56 19 ILE B CA 1
ATOM 4406 C C . ILE B 1 19 ? -20.969 12.883 11.281 1 96.56 19 ILE B C 1
ATOM 4408 O O . ILE B 1 19 ? -19.875 13.414 11.523 1 96.56 19 ILE B O 1
ATOM 4412 N N . GLY B 1 20 ? -21.547 12.961 10.102 1 95.75 20 GLY B N 1
ATOM 4413 C CA . GLY B 1 20 ? -21.125 14 9.172 1 95.75 20 GLY B CA 1
ATOM 4414 C C . GLY B 1 20 ? -20.312 13.469 8.008 1 95.75 20 GLY B C 1
ATOM 4415 O O . GLY B 1 20 ? -19.734 14.242 7.238 1 95.75 20 GLY B O 1
ATOM 4416 N N . CYS B 1 21 ? -20.25 12.195 7.852 1 97.19 21 CYS B N 1
ATOM 4417 C CA . CYS B 1 21 ? -19.531 11.602 6.73 1 97.19 21 CYS B CA 1
ATOM 4418 C C . CYS B 1 21 ? -20.422 11.523 5.492 1 97.19 21 CYS B C 1
ATOM 4420 O O . CYS B 1 21 ? -21.406 10.781 5.477 1 97.19 21 CYS B O 1
ATOM 4422 N N . GLY B 1 22 ? -20.062 12.219 4.457 1 97.62 22 GLY B N 1
ATOM 4423 C CA . GLY B 1 22 ? -20.891 12.266 3.264 1 97.62 22 GLY B CA 1
ATOM 4424 C C . GLY B 1 22 ? -20.328 11.469 2.105 1 97.62 22 GLY B C 1
ATOM 4425 O O . GLY B 1 22 ? -20.984 11.297 1.077 1 97.62 22 GLY B O 1
ATOM 4426 N N . HIS B 1 23 ? -19.156 11.016 2.217 1 98.62 23 HIS B N 1
ATOM 4427 C CA . HIS B 1 23 ? -18.469 10.25 1.181 1 98.62 23 HIS B CA 1
ATOM 4428 C C . HIS B 1 23 ? -17.828 8.992 1.76 1 98.62 23 HIS B C 1
ATOM 4430 O O . HIS B 1 23 ? -17.312 9.016 2.877 1 98.62 23 HIS B O 1
ATOM 4436 N N . LEU B 1 24 ? -17.922 7.953 1.1 1 98.81 24 LEU B N 1
ATOM 4437 C CA . LEU B 1 24 ? -17.234 6.715 1.442 1 98.81 24 LEU B CA 1
ATOM 4438 C C . LEU B 1 24 ? -16.234 6.328 0.356 1 98.81 24 LEU B C 1
ATOM 4440 O O . LEU B 1 24 ? -16.641 5.953 -0.751 1 98.81 24 LEU B O 1
ATOM 4444 N N . PHE B 1 25 ? -14.945 6.426 0.665 1 98.88 25 PHE B N 1
ATOM 4445 C CA . PHE B 1 25 ? -13.875 6.137 -0.282 1 98.88 25 PHE B CA 1
ATOM 4446 C C . PHE B 1 25 ? -13.555 4.645 -0.304 1 98.88 25 PHE B C 1
ATOM 4448 O O . PHE B 1 25 ? -13.688 3.961 0.713 1 98.88 25 PHE B O 1
ATOM 4455 N N . GLY B 1 26 ? -13.125 4.129 -1.411 1 98.5 26 GLY B N 1
ATOM 4456 C CA . GLY B 1 26 ? -12.695 2.74 -1.378 1 98.5 26 GLY B CA 1
ATOM 4457 C C . GLY B 1 26 ? -12.523 2.137 -2.758 1 98.5 26 GLY B C 1
ATOM 4458 O O . GLY B 1 26 ? -12.344 2.861 -3.74 1 98.5 26 GLY B O 1
ATOM 4459 N N . VAL B 1 27 ? -12.344 0.842 -2.799 1 98.25 27 VAL B N 1
ATOM 4460 C CA . VAL B 1 27 ? -12.273 -0.015 -3.979 1 98.25 27 VAL B CA 1
ATOM 4461 C C . VAL B 1 27 ? -13.211 -1.212 -3.801 1 98.25 27 VAL B C 1
ATOM 4463 O O . VAL B 1 27 ? -13.227 -1.839 -2.738 1 98.25 27 VAL B O 1
ATOM 4466 N N . PRO B 1 28 ? -14.039 -1.464 -4.816 1 97.69 28 PRO B N 1
ATOM 4467 C CA . PRO B 1 28 ? -14.883 -2.656 -4.691 1 97.69 28 PRO B CA 1
ATOM 4468 C C . PRO B 1 28 ? -14.078 -3.953 -4.723 1 97.69 28 PRO B C 1
ATOM 4470 O O . PRO B 1 28 ? -13.055 -4.035 -5.41 1 97.69 28 PRO B O 1
ATOM 4473 N N . GLY B 1 29 ? -14.477 -4.875 -3.998 1 95.88 29 GLY B N 1
ATOM 4474 C CA . GLY B 1 29 ? -13.867 -6.191 -3.963 1 95.88 29 GLY B CA 1
ATOM 4475 C C . GLY B 1 29 ? -14.812 -7.281 -3.502 1 95.88 29 GLY B C 1
ATOM 4476 O O . GLY B 1 29 ? -15.922 -6.996 -3.051 1 95.88 29 GLY B O 1
ATOM 4477 N N . ASP B 1 30 ? -14.406 -8.469 -3.537 1 93.75 30 ASP B N 1
ATOM 4478 C CA . ASP B 1 30 ? -15.227 -9.672 -3.398 1 93.75 30 ASP B CA 1
ATOM 4479 C C . ASP B 1 30 ? -16.047 -9.633 -2.117 1 93.75 30 ASP B C 1
ATOM 4481 O O . ASP B 1 30 ? -17.219 -10.031 -2.111 1 93.75 30 ASP B O 1
ATOM 4485 N N . TYR B 1 31 ? -15.508 -9.094 -1.122 1 96.75 31 TYR B N 1
ATOM 4486 C CA . TYR B 1 31 ? -16.141 -9.266 0.179 1 96.75 31 TYR B CA 1
ATOM 4487 C C . TYR B 1 31 ? -16.906 -8.016 0.582 1 96.75 31 TYR B C 1
ATOM 4489 O O . TYR B 1 31 ? -17.469 -7.949 1.68 1 96.75 31 TYR B O 1
ATOM 4497 N N . ASN B 1 32 ? -16.938 -7.02 -0.27 1 97.38 32 ASN B N 1
ATOM 4498 C CA . ASN B 1 32 ? -17.672 -5.828 0.122 1 97.38 32 ASN B CA 1
ATOM 4499 C C . ASN B 1 32 ? -18.719 -5.449 -0.925 1 97.38 32 ASN B C 1
ATOM 4501 O O . ASN B 1 32 ? -19.438 -4.457 -0.768 1 97.38 32 ASN B O 1
ATOM 4505 N N . LEU B 1 33 ? -18.953 -6.262 -1.983 1 96.31 33 LEU B N 1
ATOM 4506 C CA . LEU B 1 33 ? -19.797 -5.922 -3.113 1 96.31 33 LEU B CA 1
ATOM 4507 C C . LEU B 1 33 ? -21.266 -5.809 -2.678 1 96.31 33 LEU B C 1
ATOM 4509 O O . LEU B 1 33 ? -21.938 -4.824 -2.988 1 96.31 33 LEU B O 1
ATOM 4513 N N . ARG B 1 34 ? -21.703 -6.832 -1.954 1 94.88 34 ARG B N 1
ATOM 4514 C CA . ARG B 1 34 ? -23.094 -6.777 -1.513 1 94.88 34 ARG B CA 1
ATOM 4515 C C . ARG B 1 34 ? -23.344 -5.555 -0.634 1 94.88 34 ARG B C 1
ATOM 4517 O O . ARG B 1 34 ? -24.391 -4.922 -0.729 1 94.88 34 ARG B O 1
ATOM 4524 N N . PHE B 1 35 ? -22.484 -5.27 0.303 1 97.25 35 PHE B N 1
ATOM 4525 C CA . PHE B 1 35 ? -22.594 -4.094 1.158 1 97.25 35 PHE B CA 1
ATOM 4526 C C . PHE B 1 35 ? -22.609 -2.818 0.324 1 97.25 35 PHE B C 1
ATOM 4528 O O . PHE B 1 35 ? -23.297 -1.858 0.661 1 97.25 35 PHE B O 1
ATOM 4535 N N . LEU B 1 36 ? -21.922 -2.781 -0.791 1 97.81 36 LEU B N 1
ATOM 4536 C CA . LEU B 1 36 ? -21.828 -1.61 -1.657 1 97.81 36 LEU B CA 1
ATOM 4537 C C . LEU B 1 36 ? -23.188 -1.273 -2.254 1 97.81 36 LEU B C 1
ATOM 4539 O O . LEU B 1 36 ? -23.469 -0.111 -2.555 1 97.81 36 LEU B O 1
ATOM 4543 N N . ASP B 1 37 ? -24.078 -2.27 -2.377 1 96.69 37 ASP B N 1
ATOM 4544 C CA . ASP B 1 37 ? -25.453 -1.971 -2.777 1 96.69 37 ASP B CA 1
ATOM 4545 C C . ASP B 1 37 ? -26.125 -1.033 -1.776 1 96.69 37 ASP B C 1
ATOM 4547 O O . ASP B 1 37 ? -26.859 -0.124 -2.166 1 96.69 37 ASP B O 1
ATOM 4551 N N . ASP B 1 38 ? -25.859 -1.362 -0.515 1 97.25 38 ASP B N 1
ATOM 4552 C CA . ASP B 1 38 ? -26.422 -0.511 0.526 1 97.25 38 ASP B CA 1
ATOM 4553 C C . ASP B 1 38 ? -25.797 0.881 0.499 1 97.25 38 ASP B C 1
ATOM 4555 O O . ASP B 1 38 ? -26.484 1.877 0.763 1 97.25 38 ASP B O 1
ATOM 4559 N N . VAL B 1 39 ? -24.531 0.969 0.203 1 97.62 39 VAL B N 1
ATOM 4560 C CA . VAL B 1 39 ? -23.828 2.244 0.122 1 97.62 39 VAL B CA 1
ATOM 4561 C C . VAL B 1 39 ? -24.453 3.105 -0.979 1 97.62 39 VAL B C 1
ATOM 4563 O O . VAL B 1 39 ? -24.75 4.281 -0.76 1 97.62 39 VAL B O 1
ATOM 4566 N N . THR B 1 40 ? -24.656 2.518 -2.178 1 96.12 40 THR B N 1
ATOM 4567 C CA . THR B 1 40 ? -25.141 3.293 -3.311 1 96.12 40 THR B CA 1
ATOM 4568 C C . THR B 1 40 ? -26.625 3.631 -3.133 1 96.12 40 THR B C 1
ATOM 4570 O O . THR B 1 40 ? -27.109 4.602 -3.711 1 96.12 40 THR B O 1
ATOM 4573 N N . ALA B 1 41 ? -27.297 2.875 -2.27 1 95.5 41 ALA B N 1
ATOM 4574 C CA . ALA B 1 41 ? -28.703 3.131 -1.996 1 95.5 41 ALA B CA 1
ATOM 4575 C C . ALA B 1 41 ? -28.875 4.23 -0.952 1 95.5 41 ALA B C 1
ATOM 4577 O O . ALA B 1 41 ? -29.953 4.809 -0.819 1 95.5 41 ALA B O 1
ATOM 4578 N N . GLN B 1 42 ? -27.859 4.488 -0.153 1 95.62 42 GLN B N 1
ATOM 4579 C CA . GLN B 1 42 ? -27.906 5.516 0.882 1 95.62 42 GLN B CA 1
ATOM 4580 C C . GLN B 1 42 ? -27.938 6.914 0.27 1 95.62 42 GLN B C 1
ATOM 4582 O O . GLN B 1 42 ? -26.953 7.352 -0.334 1 95.62 42 GLN B O 1
ATOM 4587 N N . LYS B 1 43 ? -28.891 7.715 0.484 1 95.25 43 LYS B N 1
ATOM 4588 C CA . LYS B 1 43 ? -29.141 8.969 -0.222 1 95.25 43 LYS B CA 1
ATOM 4589 C C . LYS B 1 43 ? -28.203 10.07 0.276 1 95.25 43 LYS B C 1
ATOM 4591 O O . LYS B 1 43 ? -27.922 11.031 -0.449 1 95.25 43 LYS B O 1
ATOM 4596 N N . ASP B 1 44 ? -27.781 9.953 1.491 1 97.12 44 ASP B N 1
ATOM 4597 C CA . ASP B 1 44 ? -27 11.039 2.094 1 97.12 44 ASP B CA 1
ATOM 4598 C C . ASP B 1 44 ? -25.516 10.703 2.113 1 97.12 44 ASP B C 1
ATOM 4600 O O . ASP B 1 44 ? -24.734 11.344 2.828 1 97.12 44 ASP B O 1
ATOM 4604 N N . LEU B 1 45 ? -25.109 9.664 1.444 1 97.31 45 LEU B N 1
ATOM 4605 C CA . LEU B 1 45 ? -23.719 9.234 1.367 1 97.31 45 LEU B CA 1
ATOM 4606 C C . LEU B 1 45 ? -23.359 8.805 -0.052 1 97.31 45 LEU B C 1
ATOM 4608 O O . LEU B 1 45 ? -24.094 8.047 -0.681 1 97.31 45 LEU B O 1
ATOM 4612 N N . GLU B 1 46 ? -22.25 9.289 -0.538 1 97.88 46 GLU B N 1
ATOM 4613 C CA . GLU B 1 46 ? -21.828 9 -1.905 1 97.88 46 GLU B CA 1
ATOM 4614 C C . GLU B 1 46 ? -20.625 8.047 -1.925 1 97.88 46 GLU B C 1
ATOM 4616 O O . GLU B 1 46 ? -19.672 8.219 -1.159 1 97.88 46 GLU B O 1
ATOM 4621 N N . TRP B 1 47 ? -20.703 7.035 -2.76 1 98.12 47 TRP B N 1
ATOM 4622 C CA . TRP B 1 47 ? -19.578 6.141 -3.008 1 98.12 47 TRP B CA 1
ATOM 4623 C C . TRP B 1 47 ? -18.5 6.836 -3.84 1 98.12 47 TRP B C 1
ATOM 4625 O O . TRP B 1 47 ? -18.797 7.43 -4.879 1 98.12 47 TRP B O 1
ATOM 4635 N N . VAL B 1 48 ? -17.266 6.773 -3.41 1 98.62 48 VAL B N 1
ATOM 4636 C CA . VAL B 1 48 ? -16.125 7.332 -4.141 1 98.62 48 VAL B CA 1
ATOM 4637 C C . VAL B 1 48 ? -15.125 6.23 -4.453 1 98.62 48 VAL B C 1
ATOM 4639 O O . VAL B 1 48 ? -14.227 5.953 -3.654 1 98.62 48 VAL B O 1
ATOM 4642 N N . GLY B 1 49 ? -15.234 5.656 -5.648 1 98.06 49 GLY B N 1
ATOM 4643 C CA . GLY B 1 49 ? -14.273 4.66 -6.102 1 98.06 49 GLY B CA 1
ATOM 4644 C C . GLY B 1 49 ? -12.922 5.25 -6.445 1 98.06 49 GLY B C 1
ATOM 4645 O O . GLY B 1 49 ? -12.812 6.102 -7.332 1 98.06 49 GLY B O 1
ATOM 4646 N N . CYS B 1 50 ? -11.867 4.828 -5.762 1 98.38 50 CYS B N 1
ATOM 4647 C CA . CYS B 1 50 ? -10.508 5.289 -6 1 98.38 50 CYS B CA 1
ATOM 4648 C C . CYS B 1 50 ? -9.734 4.297 -6.859 1 98.38 50 CYS B C 1
ATOM 4650 O O . CYS B 1 50 ? -10.242 3.219 -7.176 1 98.38 50 CYS B O 1
ATOM 4652 N N . ALA B 1 51 ? -8.555 4.711 -7.266 1 97.5 51 ALA B N 1
ATOM 4653 C CA . ALA B 1 51 ? -7.75 3.879 -8.156 1 97.5 51 ALA B CA 1
ATOM 4654 C C . ALA B 1 51 ? -7.184 2.67 -7.422 1 97.5 51 ALA B C 1
ATOM 4656 O O . ALA B 1 51 ? -6.977 1.61 -8.016 1 97.5 51 ALA B O 1
ATOM 4657 N N . ASN B 1 52 ? -6.871 2.842 -6.195 1 98.25 52 ASN B N 1
ATOM 4658 C CA . ASN B 1 52 ? -6.434 1.766 -5.312 1 98.25 52 ASN B CA 1
ATOM 4659 C C . ASN B 1 52 ? -6.68 2.111 -3.846 1 98.25 52 ASN B C 1
ATOM 4661 O O . ASN B 1 52 ? -7.137 3.213 -3.531 1 98.25 52 ASN B O 1
ATOM 4665 N N . GLU B 1 53 ? -6.453 1.237 -2.959 1 98.75 53 GLU B N 1
ATOM 4666 C CA . GLU B 1 53 ? -6.848 1.385 -1.562 1 98.75 53 GLU B CA 1
ATOM 4667 C C . GLU B 1 53 ? -5.898 2.316 -0.815 1 98.75 53 GLU B C 1
ATOM 4669 O O . GLU B 1 53 ? -6.305 3.012 0.118 1 98.75 53 GLU B O 1
ATOM 4674 N N . LEU B 1 54 ? -4.562 2.371 -1.188 1 98.81 54 LEU B N 1
ATOM 4675 C CA . LEU B 1 54 ? -3.652 3.344 -0.59 1 98.81 54 LEU B CA 1
ATOM 4676 C C . LEU B 1 54 ? -4.129 4.77 -0.854 1 98.81 54 LEU B C 1
ATOM 4678 O O . LEU B 1 54 ? -4.223 5.578 0.072 1 98.81 54 LEU B O 1
ATOM 4682 N N . ASN B 1 55 ? -4.426 5.043 -2.115 1 98.88 55 ASN B N 1
ATOM 4683 C CA . ASN B 1 55 ? -4.93 6.355 -2.506 1 98.88 55 ASN B CA 1
ATOM 4684 C C . ASN B 1 55 ? -6.254 6.676 -1.825 1 98.88 55 ASN B C 1
ATOM 4686 O O . ASN B 1 55 ? -6.504 7.824 -1.447 1 98.88 55 ASN B O 1
ATOM 4690 N N . ALA B 1 56 ? -7.098 5.641 -1.656 1 98.94 56 ALA B N 1
ATOM 4691 C CA . ALA B 1 56 ? -8.367 5.836 -0.957 1 98.94 56 ALA B CA 1
ATOM 4692 C C . ALA B 1 56 ? -8.133 6.273 0.487 1 98.94 56 ALA B C 1
ATOM 4694 O O . ALA B 1 56 ? -8.82 7.164 0.99 1 98.94 56 ALA B O 1
ATOM 4695 N N . ALA B 1 57 ? -7.203 5.641 1.143 1 98.94 57 ALA B N 1
ATOM 4696 C CA . ALA B 1 57 ? -6.891 5.984 2.529 1 98.94 57 ALA B CA 1
ATOM 4697 C C . ALA B 1 57 ? -6.336 7.402 2.635 1 98.94 57 ALA B C 1
ATOM 4699 O O . ALA B 1 57 ? -6.691 8.148 3.551 1 98.94 57 ALA B O 1
ATOM 4700 N N . TYR B 1 58 ? -5.449 7.801 1.687 1 98.94 58 TYR B N 1
ATOM 4701 C CA . TYR B 1 58 ? -4.93 9.164 1.658 1 98.94 58 TYR B CA 1
ATOM 4702 C C . TYR B 1 58 ? -6.043 10.164 1.397 1 98.94 58 TYR B C 1
ATOM 4704 O O . TYR B 1 58 ? -6.074 11.242 2.002 1 98.94 58 TYR B O 1
ATOM 4712 N N . ALA B 1 59 ? -6.949 9.781 0.473 1 98.94 59 ALA B N 1
ATOM 4713 C CA . ALA B 1 59 ? -8.078 10.656 0.168 1 98.94 59 ALA B CA 1
ATOM 4714 C C . ALA B 1 59 ? -8.969 10.852 1.394 1 98.94 59 ALA B C 1
ATOM 4716 O O . ALA B 1 59 ? -9.391 11.977 1.687 1 98.94 59 ALA B O 1
ATOM 4717 N N . ALA B 1 60 ? -9.211 9.758 2.104 1 98.94 60 ALA B N 1
ATOM 4718 C CA . ALA B 1 60 ? -10.008 9.836 3.328 1 98.94 60 ALA B CA 1
ATOM 4719 C C . ALA B 1 60 ? -9.328 10.734 4.363 1 98.94 60 ALA B C 1
ATOM 4721 O O . ALA B 1 60 ? -9.992 11.477 5.082 1 98.94 60 ALA B O 1
ATOM 4722 N N . ASP B 1 61 ? -8.047 10.648 4.449 1 98.88 61 ASP B N 1
ATOM 4723 C CA . ASP B 1 61 ? -7.293 11.5 5.363 1 98.88 61 ASP B CA 1
ATOM 4724 C C . ASP B 1 61 ? -7.484 12.977 5.027 1 98.88 61 ASP B C 1
ATOM 4726 O O . ASP B 1 61 ? -7.836 13.781 5.895 1 98.88 61 ASP B O 1
ATOM 4730 N N . GLY B 1 62 ? -7.27 13.328 3.711 1 98.81 62 GLY B N 1
ATOM 4731 C CA . GLY B 1 62 ? -7.496 14.695 3.279 1 98.81 62 GLY B CA 1
ATOM 4732 C C . GLY B 1 62 ? -8.914 15.172 3.525 1 98.81 62 GLY B C 1
ATOM 4733 O O . GLY B 1 62 ? -9.133 16.312 3.953 1 98.81 62 GLY B O 1
ATOM 4734 N N . TYR B 1 63 ? -9.852 14.273 3.287 1 98.88 63 TYR B N 1
ATOM 4735 C CA . TYR B 1 63 ? -11.266 14.555 3.51 1 98.88 63 TYR B CA 1
ATOM 4736 C C . TYR B 1 63 ? -11.539 14.836 4.984 1 98.88 63 TYR B C 1
ATOM 4738 O O . TYR B 1 63 ? -12.219 15.812 5.32 1 98.88 63 TYR B O 1
ATOM 4746 N N . ALA B 1 64 ? -10.984 14.023 5.852 1 98.69 64 ALA B N 1
ATOM 4747 C CA . ALA B 1 64 ? -11.219 14.141 7.289 1 98.69 64 ALA B CA 1
ATOM 4748 C C . ALA B 1 64 ? -10.633 15.43 7.84 1 98.69 64 ALA B C 1
ATOM 4750 O O . ALA B 1 64 ? -11.164 16.016 8.789 1 98.69 64 ALA B O 1
ATOM 4751 N N . ARG B 1 65 ? -9.555 15.922 7.262 1 98.06 65 ARG B N 1
ATOM 4752 C CA . ARG B 1 65 ? -8.93 17.156 7.711 1 98.06 65 ARG B CA 1
ATOM 4753 C C . ARG B 1 65 ? -9.82 18.359 7.418 1 98.06 65 ARG B C 1
ATOM 4755 O O . ARG B 1 65 ? -9.664 19.422 8.016 1 98.06 65 ARG B O 1
ATOM 4762 N N . CYS B 1 66 ? -10.758 18.141 6.496 1 97.62 66 CYS B N 1
ATOM 4763 C CA . CYS B 1 66 ? -11.688 19.203 6.141 1 97.62 66 CYS B CA 1
ATOM 4764 C C . CYS B 1 66 ? -13.039 19 6.816 1 97.62 66 CYS B C 1
ATOM 4766 O O . CYS B 1 66 ? -13.602 19.938 7.387 1 97.62 66 CYS B O 1
ATOM 4768 N N . ARG B 1 67 ? -13.477 17.703 6.914 1 96.75 67 ARG B N 1
ATOM 4769 C CA . ARG B 1 67 ? -14.828 17.422 7.379 1 96.75 67 ARG B CA 1
ATOM 4770 C C . ARG B 1 67 ? -14.805 16.844 8.789 1 96.75 67 ARG B C 1
ATOM 4772 O O . ARG B 1 67 ? -15.859 16.609 9.391 1 96.75 67 ARG B O 1
ATOM 4779 N N . ARG B 1 68 ? -13.664 16.531 9.289 1 97.06 68 ARG B N 1
ATOM 4780 C CA . ARG B 1 68 ? -13.422 16.125 10.664 1 97.06 68 ARG B CA 1
ATOM 4781 C C . ARG B 1 68 ? -13.766 14.648 10.859 1 97.06 68 ARG B C 1
ATOM 4783 O O . ARG B 1 68 ? -13.695 14.125 11.977 1 97.06 68 ARG B O 1
ATOM 4790 N N . ILE B 1 69 ? -14.211 13.953 9.82 1 98.06 69 ILE B N 1
ATOM 4791 C CA . ILE B 1 69 ? -14.469 12.523 9.844 1 98.06 69 ILE B CA 1
ATOM 4792 C C . ILE B 1 69 ? -14.461 11.977 8.414 1 98.06 69 ILE B C 1
ATOM 4794 O O . ILE B 1 69 ? -14.906 12.656 7.484 1 98.06 69 ILE B O 1
ATOM 4798 N N . ALA B 1 70 ? -13.898 10.828 8.211 1 98.81 70 ALA B N 1
ATOM 4799 C CA . ALA B 1 70 ? -13.938 10.141 6.922 1 98.81 70 ALA B CA 1
ATOM 4800 C C . ALA B 1 70 ? -14.094 8.633 7.105 1 98.81 70 ALA B C 1
ATOM 4802 O O . ALA B 1 70 ? -14.023 8.125 8.227 1 98.81 70 ALA B O 1
ATOM 4803 N N . ALA B 1 71 ? -14.367 7.945 6.059 1 98.88 71 ALA B N 1
ATOM 4804 C CA . ALA B 1 71 ? -14.461 6.488 6.066 1 98.88 71 ALA B CA 1
ATOM 4805 C C . ALA B 1 71 ? -13.875 5.895 4.789 1 98.88 71 ALA B C 1
ATOM 4807 O O . ALA B 1 71 ? -13.93 6.512 3.725 1 98.88 71 ALA B O 1
ATOM 4808 N N . VAL B 1 72 ? -13.281 4.77 4.957 1 98.88 72 VAL B N 1
ATOM 4809 C CA . VAL B 1 72 ? -12.711 4.004 3.85 1 98.88 72 VAL B CA 1
ATOM 4810 C C . VAL B 1 72 ? -13.227 2.566 3.902 1 98.88 72 VAL B C 1
ATOM 4812 O O . VAL B 1 72 ? -13.305 1.968 4.977 1 98.88 72 VAL B O 1
ATOM 4815 N N . LEU B 1 73 ? -13.641 2.072 2.75 1 98.88 73 LEU B N 1
ATOM 4816 C CA . LEU B 1 73 ? -14.133 0.703 2.629 1 98.88 73 LEU B CA 1
ATOM 4817 C C . LEU B 1 73 ? -13.195 -0.13 1.756 1 98.88 73 LEU B C 1
ATOM 4819 O O . LEU B 1 73 ? -12.93 0.229 0.607 1 98.88 73 LEU B O 1
ATOM 4823 N N . THR B 1 74 ? -12.695 -1.216 2.287 1 98.75 74 THR B N 1
ATOM 4824 C CA . THR B 1 74 ? -11.844 -2.137 1.54 1 98.75 74 THR B CA 1
ATOM 4825 C C . THR B 1 74 ? -12.383 -3.562 1.631 1 98.75 74 THR B C 1
ATOM 4827 O O . THR B 1 74 ? -13.211 -3.867 2.494 1 98.75 74 THR B O 1
ATOM 4830 N N . THR B 1 75 ? -11.945 -4.406 0.685 1 98.31 75 THR B N 1
ATOM 4831 C CA . THR B 1 75 ? -12.133 -5.844 0.825 1 98.31 75 THR B CA 1
ATOM 4832 C C . THR B 1 75 ? -11.086 -6.438 1.763 1 98.31 75 THR B C 1
ATOM 4834 O O . THR B 1 75 ? -10.117 -5.766 2.127 1 98.31 75 THR B O 1
ATOM 4837 N N . TYR B 1 76 ? -11.258 -7.656 2.168 1 98.44 76 TYR B N 1
ATOM 4838 C CA . TYR B 1 76 ? -10.461 -8.383 3.146 1 98.44 76 TYR B CA 1
ATOM 4839 C C . TYR B 1 76 ? -9.094 -8.734 2.58 1 98.44 76 TYR B C 1
ATOM 4841 O O . TYR B 1 76 ? -8.984 -9.18 1.435 1 98.44 76 TYR B O 1
ATOM 4849 N N . GLY B 1 77 ? -8.07 -8.57 3.441 1 98.44 77 GLY B N 1
ATOM 4850 C CA . GLY B 1 77 ? -6.73 -9.008 3.098 1 98.44 77 GLY B CA 1
ATOM 4851 C C . GLY B 1 77 ? -6.039 -8.086 2.109 1 98.44 77 GLY B C 1
ATOM 4852 O O . GLY B 1 77 ? -5.395 -7.113 2.506 1 98.44 77 GLY B O 1
ATOM 4853 N N . VAL B 1 78 ? -6.246 -8.258 0.857 1 98.5 78 VAL B N 1
ATOM 4854 C CA . VAL B 1 78 ? -5.523 -7.594 -0.222 1 98.5 78 VAL B CA 1
ATOM 4855 C C . VAL B 1 78 ? -5.812 -6.098 -0.192 1 98.5 78 VAL B C 1
ATOM 4857 O O . VAL B 1 78 ? -4.898 -5.281 -0.344 1 98.5 78 VAL B O 1
ATOM 4860 N N . GLY B 1 79 ? -7.055 -5.723 0.035 1 98.5 79 GLY B N 1
ATOM 4861 C CA . GLY B 1 79 ? -7.414 -4.316 0.069 1 98.5 79 GLY B CA 1
ATOM 4862 C C . GLY B 1 79 ? -7.016 -3.627 1.36 1 98.5 79 GLY B C 1
ATOM 4863 O O . GLY B 1 79 ? -6.457 -2.527 1.339 1 98.5 79 GLY B O 1
ATOM 4864 N N . GLU B 1 80 ? -7.359 -4.266 2.512 1 98.44 80 GLU B N 1
ATOM 4865 C CA . GLU B 1 80 ? -7.109 -3.594 3.783 1 98.44 80 GLU B CA 1
ATOM 4866 C C . GLU B 1 80 ? -5.613 -3.41 4.027 1 98.44 80 GLU B C 1
ATOM 4868 O O . GLU B 1 80 ? -5.191 -2.4 4.594 1 98.44 80 GLU B O 1
ATOM 4873 N N . LEU B 1 81 ? -4.758 -4.383 3.504 1 98.81 81 LEU B N 1
ATOM 4874 C CA . LEU B 1 81 ? -3.316 -4.25 3.693 1 98.81 81 LEU B CA 1
ATOM 4875 C C . LEU B 1 81 ? -2.734 -3.221 2.732 1 98.81 81 LEU B C 1
ATOM 4877 O O . LEU B 1 81 ? -1.666 -2.662 2.986 1 98.81 81 LEU B O 1
ATOM 4881 N N . SER B 1 82 ? -3.408 -2.941 1.626 1 98.81 82 SER B N 1
ATOM 4882 C CA . SER B 1 82 ? -2.988 -1.88 0.717 1 98.81 82 SER B CA 1
ATOM 4883 C C . SER B 1 82 ? -3.262 -0.503 1.312 1 98.81 82 SER B C 1
ATOM 4885 O O . SER B 1 82 ? -2.629 0.482 0.926 1 98.81 82 SER B O 1
ATOM 4887 N N . ALA B 1 83 ? -4.168 -0.44 2.293 1 98.81 83 ALA B N 1
ATOM 4888 C CA . ALA B 1 83 ? -4.605 0.84 2.844 1 98.81 83 ALA B CA 1
ATOM 4889 C C . ALA B 1 83 ? -3.822 1.19 4.105 1 98.81 83 ALA B C 1
ATOM 4891 O O . ALA B 1 83 ? -3.887 2.324 4.59 1 98.81 83 ALA B O 1
ATOM 4892 N N . VAL B 1 84 ? -3.008 0.313 4.668 1 98.75 84 VAL B N 1
ATOM 4893 C CA . VAL B 1 84 ? -2.541 0.412 6.043 1 98.75 84 VAL B CA 1
ATOM 4894 C C . VAL B 1 84 ? -1.597 1.604 6.188 1 98.75 84 VAL B C 1
ATOM 4896 O O . VAL B 1 84 ? -1.566 2.258 7.23 1 98.75 84 VAL B O 1
ATOM 4899 N N . ASN B 1 85 ? -0.758 1.869 5.117 1 98.81 85 ASN B N 1
ATOM 4900 C CA . ASN B 1 85 ? 0.104 3.043 5.207 1 98.81 85 ASN B CA 1
ATOM 4901 C C . ASN B 1 85 ? -0.706 4.32 5.41 1 98.81 85 ASN B C 1
ATOM 4903 O O . ASN B 1 85 ? -0.358 5.152 6.25 1 98.81 85 ASN B O 1
ATOM 4907 N N . GLY B 1 86 ? -1.778 4.473 4.59 1 98.88 86 GLY B N 1
ATOM 4908 C CA . GLY B 1 86 ? -2.629 5.645 4.73 1 98.88 86 GLY B CA 1
ATOM 4909 C C . GLY B 1 86 ? -3.311 5.727 6.082 1 98.88 86 GLY B C 1
ATOM 4910 O O . GLY B 1 86 ? -3.402 6.809 6.672 1 98.88 86 GLY B O 1
ATOM 4911 N N . ILE B 1 87 ? -3.771 4.582 6.641 1 98.94 87 ILE B N 1
ATOM 4912 C CA . ILE B 1 87 ? -4.434 4.539 7.941 1 98.94 87 ILE B CA 1
ATOM 4913 C C . ILE B 1 87 ? -3.434 4.891 9.039 1 98.94 87 ILE B C 1
ATOM 4915 O O . ILE B 1 87 ? -3.762 5.625 9.977 1 98.94 87 ILE B O 1
ATOM 4919 N N . ALA B 1 88 ? -2.223 4.371 8.914 1 98.94 88 ALA B N 1
ATOM 4920 C CA . ALA B 1 88 ? -1.177 4.66 9.891 1 98.94 88 ALA B CA 1
ATOM 4921 C C . ALA B 1 88 ? -0.864 6.152 9.938 1 98.94 88 ALA B C 1
ATOM 4923 O O . ALA B 1 88 ? -0.61 6.711 11.008 1 98.94 88 ALA B O 1
ATOM 4924 N N . GLY B 1 89 ? -0.837 6.789 8.766 1 98.75 89 GLY B N 1
ATOM 4925 C CA . GLY B 1 89 ? -0.636 8.227 8.734 1 98.75 89 GLY B CA 1
ATOM 4926 C C . GLY B 1 89 ? -1.728 9 9.453 1 98.75 89 GLY B C 1
ATOM 4927 O O . GLY B 1 89 ? -1.443 9.93 10.203 1 98.75 89 GLY B O 1
ATOM 4928 N N . ALA B 1 90 ? -2.963 8.594 9.18 1 98.88 90 ALA B N 1
ATOM 4929 C CA . ALA B 1 90 ? -4.082 9.203 9.891 1 98.88 90 ALA B CA 1
ATOM 4930 C C . ALA B 1 90 ? -3.949 9.008 11.398 1 98.88 90 ALA B C 1
ATOM 4932 O O . ALA B 1 90 ? -4.266 9.906 12.18 1 98.88 90 ALA B O 1
ATOM 4933 N N . TYR B 1 91 ? -3.49 7.836 11.797 1 98.88 91 TYR B N 1
ATOM 4934 C CA . TYR B 1 91 ? -3.287 7.52 13.211 1 98.88 91 TYR B CA 1
ATOM 4935 C C . TYR B 1 91 ? -2.201 8.398 13.812 1 98.88 91 TYR B C 1
ATOM 4937 O O . TYR B 1 91 ? -2.404 9.008 14.867 1 98.88 91 TYR B O 1
ATOM 4945 N N . ALA B 1 92 ? -1.092 8.5 13.156 1 98.5 92 ALA B N 1
ATOM 4946 C CA . ALA B 1 92 ? 0.063 9.242 13.656 1 98.5 92 ALA B CA 1
ATOM 4947 C C . ALA B 1 92 ? -0.284 10.711 13.875 1 98.5 92 ALA B C 1
ATOM 4949 O O . ALA B 1 92 ? 0.182 11.328 14.836 1 98.5 92 ALA B O 1
ATOM 4950 N N . GLU B 1 93 ? -1.107 11.266 12.984 1 97.88 93 GLU B N 1
ATOM 4951 C CA . GLU B 1 93 ? -1.358 12.703 13.039 1 97.88 93 GLU B CA 1
ATOM 4952 C C . GLU B 1 93 ? -2.775 13 13.516 1 97.88 93 GLU B C 1
ATOM 4954 O O . GLU B 1 93 ? -3.291 14.094 13.312 1 97.88 93 GLU B O 1
ATOM 4959 N N . ARG B 1 94 ? -3.461 11.977 14.094 1 97.81 94 ARG B N 1
ATOM 4960 C CA . ARG B 1 94 ? -4.742 12.086 14.781 1 97.81 94 ARG B CA 1
ATOM 4961 C C . ARG B 1 94 ? -5.824 12.617 13.852 1 97.81 94 ARG B C 1
ATOM 4963 O O . ARG B 1 94 ? -6.465 13.625 14.148 1 97.81 94 ARG B O 1
ATOM 4970 N N . ASN B 1 95 ? -6.031 11.961 12.82 1 98.06 95 ASN B N 1
ATOM 4971 C CA . ASN B 1 95 ? -7.137 12.211 11.898 1 98.06 95 ASN B CA 1
ATOM 4972 C C . ASN B 1 95 ? -8.18 11.102 11.961 1 98.06 95 ASN B C 1
ATOM 4974 O O . ASN B 1 95 ? -7.848 9.922 11.797 1 98.06 95 ASN B O 1
ATOM 4978 N N . PRO B 1 96 ? -9.43 11.414 12.234 1 98.5 96 PRO B N 1
ATOM 4979 C CA . PRO B 1 96 ? -10.461 10.391 12.414 1 98.5 96 PRO B CA 1
ATOM 4980 C C . PRO B 1 96 ? -10.891 9.75 11.094 1 98.5 96 PRO B C 1
ATOM 4982 O O . PRO B 1 96 ? -11.523 10.406 10.266 1 98.5 96 PRO B O 1
ATOM 4985 N N . VAL B 1 97 ? -10.594 8.539 10.891 1 98.88 97 VAL B N 1
ATOM 4986 C CA . VAL B 1 97 ? -10.961 7.754 9.719 1 98.88 97 VAL B CA 1
ATOM 4987 C C . VAL B 1 97 ? -11.5 6.395 10.156 1 98.88 97 VAL B C 1
ATOM 4989 O O . VAL B 1 97 ? -10.852 5.676 10.914 1 98.88 97 VAL B O 1
ATOM 4992 N N . ILE B 1 98 ? -12.688 6.043 9.75 1 98.94 98 ILE B N 1
ATOM 4993 C CA . ILE B 1 98 ? -13.234 4.715 10.016 1 98.94 98 ILE B CA 1
ATOM 4994 C C . ILE B 1 98 ? -12.883 3.775 8.867 1 98.94 98 ILE B C 1
ATOM 4996 O O . ILE B 1 98 ? -13.32 3.984 7.73 1 98.94 98 ILE B O 1
ATOM 5000 N N . HIS B 1 99 ? -12.078 2.834 9.148 1 98.94 99 HIS B N 1
ATOM 5001 C CA . HIS B 1 99 ? -11.703 1.819 8.164 1 98.94 99 HIS B CA 1
ATOM 5002 C C . HIS B 1 99 ? -12.633 0.615 8.242 1 98.94 99 HIS B C 1
ATOM 5004 O O . HIS B 1 99 ? -12.562 -0.171 9.188 1 98.94 99 HIS B O 1
ATOM 5010 N N . ILE B 1 100 ? -13.492 0.503 7.281 1 98.94 100 ILE B N 1
ATOM 5011 C CA . ILE B 1 100 ? -14.438 -0.604 7.176 1 98.94 100 ILE B CA 1
ATOM 5012 C C . ILE B 1 100 ? -13.875 -1.669 6.23 1 98.94 100 ILE B C 1
ATOM 5014 O O . ILE B 1 100 ? -13.484 -1.363 5.105 1 98.94 100 ILE B O 1
ATOM 5018 N N . VAL B 1 101 ? -13.852 -2.896 6.703 1 98.88 101 VAL B N 1
ATOM 5019 C CA . VAL B 1 101 ? -13.344 -4 5.898 1 98.88 101 VAL B CA 1
ATOM 5020 C C . VAL B 1 101 ? -14.453 -5.031 5.68 1 98.88 101 VAL B C 1
ATOM 5022 O O . VAL B 1 101 ? -14.969 -5.609 6.637 1 98.88 101 VAL B O 1
ATOM 5025 N N . GLY B 1 102 ? -14.867 -5.215 4.406 1 98.69 102 GLY B N 1
ATOM 5026 C CA . GLY B 1 102 ? -15.695 -6.371 4.105 1 98.69 102 GLY B CA 1
ATOM 5027 C C . GLY B 1 102 ? -14.938 -7.684 4.199 1 98.69 102 GLY B C 1
ATOM 5028 O O . GLY B 1 102 ? -13.883 -7.844 3.59 1 98.69 102 GLY B O 1
ATOM 5029 N N . GLY B 1 103 ? -15.414 -8.625 4.977 1 98.19 103 GLY B N 1
ATOM 5030 C CA . GLY B 1 103 ? -14.672 -9.859 5.199 1 98.19 103 GLY B CA 1
ATOM 5031 C C . GLY B 1 103 ? -15.453 -11.102 4.809 1 98.19 103 GLY B C 1
ATOM 5032 O O . GLY B 1 103 ? -16.641 -11.016 4.477 1 98.19 103 GLY B O 1
ATOM 5033 N N . PRO B 1 104 ? -14.789 -12.273 4.773 1 97.25 104 PRO B N 1
ATOM 5034 C CA . PRO B 1 104 ? -15.461 -13.547 4.504 1 97.25 104 PRO B CA 1
ATOM 5035 C C . PRO B 1 104 ? -16.578 -13.852 5.504 1 97.25 104 PRO B C 1
ATOM 5037 O O . PRO B 1 104 ? -16.609 -13.258 6.586 1 97.25 104 PRO B O 1
ATOM 5040 N N . SER B 1 105 ? -17.438 -14.719 5.117 1 96.94 105 SER B N 1
ATOM 5041 C CA . SER B 1 105 ? -18.562 -15.078 5.973 1 96.94 105 SER B CA 1
ATOM 5042 C C . SER B 1 105 ? -18.094 -15.688 7.285 1 96.94 105 SER B C 1
ATOM 5044 O O . SER B 1 105 ? -17 -16.25 7.352 1 96.94 105 SER B O 1
ATOM 5046 N N . THR B 1 106 ? -18.891 -15.562 8.273 1 96.88 106 THR B N 1
ATOM 5047 C CA . THR B 1 106 ? -18.578 -16.172 9.562 1 96.88 106 THR B CA 1
ATOM 5048 C C . THR B 1 106 ? -18.453 -17.688 9.43 1 96.88 106 THR B C 1
ATOM 5050 O O . THR B 1 106 ? -17.656 -18.312 10.133 1 96.88 106 THR B O 1
ATOM 5053 N N . GLU B 1 107 ? -19.203 -18.25 8.539 1 95.44 107 GLU B N 1
ATOM 5054 C CA . GLU B 1 107 ? -19.125 -19.688 8.281 1 95.44 107 GLU B CA 1
ATOM 5055 C C . GLU B 1 107 ? -17.75 -20.078 7.75 1 95.44 107 GLU B C 1
ATOM 5057 O O . GLU B 1 107 ? -17.172 -21.078 8.18 1 95.44 107 GLU B O 1
ATOM 5062 N N . ALA B 1 108 ? -17.234 -19.359 6.789 1 95.69 108 ALA B N 1
ATOM 5063 C CA . ALA B 1 108 ? -15.914 -19.625 6.242 1 95.69 108 ALA B CA 1
ATOM 5064 C C . ALA B 1 108 ? -14.836 -19.531 7.32 1 95.69 108 ALA B C 1
ATOM 5066 O O . ALA B 1 108 ? -13.906 -20.328 7.359 1 95.69 108 ALA B O 1
ATOM 5067 N N . GLU B 1 109 ? -14.969 -18.5 8.133 1 95.88 109 GLU B N 1
ATOM 5068 C CA . GLU B 1 109 ? -14.016 -18.297 9.219 1 95.88 109 GLU B CA 1
ATOM 5069 C C . GLU B 1 109 ? -14.055 -19.453 10.211 1 95.88 109 GLU B C 1
ATOM 5071 O O . GLU B 1 109 ? -13.016 -20 10.586 1 95.88 109 GLU B O 1
ATOM 5076 N N . HIS B 1 110 ? -15.25 -19.828 10.68 1 95.94 110 HIS B N 1
ATOM 5077 C CA . HIS B 1 110 ? -15.414 -20.906 11.656 1 95.94 110 HIS B CA 1
ATOM 5078 C C . HIS B 1 110 ? -14.93 -22.234 11.086 1 95.94 110 HIS B C 1
ATOM 5080 O O . HIS B 1 110 ? -14.398 -23.078 11.82 1 95.94 110 HIS B O 1
ATOM 5086 N N . GLY B 1 111 ? -15.156 -22.391 9.805 1 95.81 111 GLY B N 1
ATOM 5087 C CA . GLY B 1 111 ? -14.75 -23.609 9.141 1 95.81 111 GLY B CA 1
ATOM 5088 C C . GLY B 1 111 ? -13.273 -23.641 8.789 1 95.81 111 GLY B C 1
ATOM 5089 O O . GLY B 1 111 ? -12.773 -24.656 8.289 1 95.81 111 GLY B O 1
ATOM 5090 N N . HIS B 1 112 ? -12.531 -22.562 9.016 1 96.12 112 HIS B N 1
ATOM 5091 C CA . HIS B 1 112 ? -11.109 -22.438 8.695 1 96.12 112 HIS B CA 1
ATOM 5092 C C . HIS B 1 112 ? -10.844 -22.75 7.227 1 96.12 112 HIS B C 1
ATOM 5094 O O . HIS B 1 112 ? -9.914 -23.484 6.898 1 96.12 112 HIS B O 1
ATOM 5100 N N . LYS B 1 113 ? -11.734 -22.266 6.363 1 94.62 113 LYS B N 1
ATOM 5101 C CA . LYS B 1 113 ? -11.633 -22.531 4.93 1 94.62 113 LYS B CA 1
ATOM 5102 C C . LYS B 1 113 ? -10.492 -21.75 4.305 1 94.62 113 LYS B C 1
ATOM 5104 O O . LYS B 1 113 ? -10.234 -20.594 4.691 1 94.62 113 LYS B O 1
ATOM 5109 N N . MET B 1 114 ? -9.859 -22.344 3.283 1 95 114 MET B N 1
ATOM 5110 C CA . MET B 1 114 ? -8.789 -21.656 2.559 1 95 114 MET B CA 1
ATOM 5111 C C . MET B 1 114 ? -9.359 -20.734 1.491 1 95 114 MET B C 1
ATOM 5113 O O . MET B 1 114 ? -9.211 -20.984 0.295 1 95 114 MET B O 1
ATOM 5117 N N . MET B 1 115 ? -9.844 -19.578 2.033 1 95.62 115 MET B N 1
ATOM 5118 C CA . MET B 1 115 ? -10.453 -18.609 1.14 1 95.62 115 MET B CA 1
ATOM 5119 C C . MET B 1 115 ? -9.391 -17.75 0.454 1 95.62 115 MET B C 1
ATOM 5121 O O . MET B 1 115 ? -8.297 -17.562 0.993 1 95.62 115 MET B O 1
ATOM 5125 N N . HIS B 1 116 ? -9.711 -17.344 -0.729 1 95.31 116 HIS B N 1
ATOM 5126 C CA . HIS B 1 116 ? -8.852 -16.328 -1.316 1 95.31 116 HIS B CA 1
ATOM 5127 C C . HIS B 1 116 ? -8.75 -15.102 -0.417 1 95.31 116 HIS B C 1
ATOM 5129 O O . HIS B 1 116 ? -9.617 -14.883 0.438 1 95.31 116 HIS B O 1
ATOM 5135 N N . HIS B 1 117 ? -7.672 -14.305 -0.512 1 97.62 117 HIS B N 1
ATOM 5136 C CA . HIS B 1 11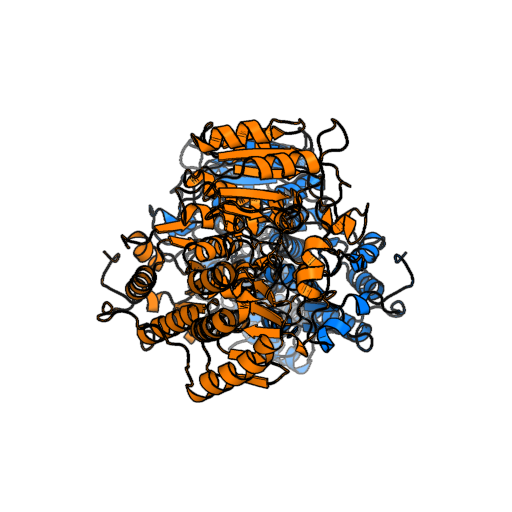7 ? -7.355 -13.109 0.267 1 97.62 117 HIS B CA 1
ATOM 5137 C C . HIS B 1 117 ? -6.918 -13.477 1.682 1 97.62 117 HIS B C 1
ATOM 5139 O O . HIS B 1 117 ? -6.785 -12.602 2.539 1 97.62 117 HIS B O 1
ATOM 5145 N N . THR B 1 118 ? -6.715 -14.781 1.988 1 97.75 118 THR B N 1
ATOM 5146 C CA . THR B 1 118 ? -6.141 -15.219 3.256 1 97.75 118 THR B CA 1
ATOM 5147 C C . THR B 1 118 ? -4.699 -15.68 3.068 1 97.75 118 THR B C 1
ATOM 5149 O O . THR B 1 118 ? -4.207 -15.75 1.939 1 97.75 118 THR B O 1
ATOM 5152 N N . LEU B 1 119 ? -4.055 -16.031 4.184 1 97.81 119 LEU B N 1
ATOM 5153 C CA . LEU B 1 119 ? -2.674 -16.5 4.121 1 97.81 119 LEU B CA 1
ATOM 5154 C C . LEU B 1 119 ? -2.627 -18 3.887 1 97.81 119 LEU B C 1
ATOM 5156 O O . LEU B 1 119 ? -1.557 -18.609 3.955 1 97.81 119 LEU B O 1
ATOM 5160 N N . GLY B 1 120 ? -3.773 -18.594 3.615 1 95.31 120 GLY B N 1
ATOM 5161 C CA . GLY B 1 120 ? -3.85 -20.016 3.309 1 95.31 120 GLY B CA 1
ATOM 5162 C C . GLY B 1 120 ? -3.531 -20.891 4.5 1 95.31 120 GLY B C 1
ATOM 5163 O O . GLY B 1 120 ? -2.939 -21.969 4.344 1 95.31 120 GLY B O 1
ATOM 5164 N N . ASP B 1 121 ? -3.855 -20.391 5.738 1 95.44 121 ASP B N 1
ATOM 5165 C CA . ASP B 1 121 ? -3.541 -21.172 6.934 1 95.44 121 ASP B CA 1
ATOM 5166 C C . ASP B 1 121 ? -4.797 -21.422 7.766 1 95.44 121 ASP B C 1
ATOM 5168 O O . ASP B 1 121 ? -4.715 -21.984 8.867 1 95.44 121 ASP B O 1
ATOM 5172 N N . GLY B 1 122 ? -5.938 -20.953 7.285 1 96 122 GLY B N 1
ATOM 5173 C CA . GLY B 1 122 ? -7.211 -21.188 7.949 1 96 122 GLY B CA 1
ATOM 5174 C C . GLY B 1 122 ? -7.5 -20.188 9.055 1 96 122 GLY B C 1
ATOM 5175 O O . GLY B 1 122 ? -8.562 -20.234 9.68 1 96 122 GLY B O 1
ATOM 5176 N N . LEU B 1 123 ? -6.547 -19.25 9.273 1 96.38 123 LEU B N 1
ATOM 5177 C CA . LEU B 1 123 ? -6.723 -18.219 10.289 1 96.38 123 LEU B CA 1
ATOM 5178 C C . LEU B 1 123 ? -7.125 -16.891 9.664 1 96.38 123 LEU B C 1
ATOM 5180 O O . LEU B 1 123 ? -6.566 -16.484 8.648 1 96.38 123 LEU B O 1
ATOM 5184 N N . PHE B 1 124 ? -8.109 -16.25 10.258 1 96.94 124 PHE B N 1
ATOM 5185 C CA . PHE B 1 124 ? -8.703 -15.062 9.633 1 96.94 124 PHE B CA 1
ATOM 5186 C C . PHE B 1 124 ? -8.406 -13.812 10.453 1 96.94 124 PHE B C 1
ATOM 5188 O O . PHE B 1 124 ? -8.875 -12.727 10.125 1 96.94 124 PHE B O 1
ATOM 5195 N N . GLN B 1 125 ? -7.621 -13.883 11.516 1 96.25 125 GLN B N 1
ATOM 5196 C CA . GLN B 1 125 ? -7.457 -12.766 12.438 1 96.25 125 GLN B CA 1
ATOM 5197 C C . GLN B 1 125 ? -6.152 -12.023 12.18 1 96.25 125 GLN B C 1
ATOM 5199 O O . GLN B 1 125 ? -5.898 -10.977 12.781 1 96.25 125 GLN B O 1
ATOM 5204 N N . HIS B 1 126 ? -5.297 -12.5 11.273 1 98 126 HIS B N 1
ATOM 5205 C CA . HIS B 1 126 ? -3.973 -11.93 11.039 1 98 126 HIS B CA 1
ATOM 5206 C C . HIS B 1 126 ? -4.051 -10.422 10.828 1 98 126 HIS B C 1
ATOM 5208 O O . HIS B 1 126 ? -3.314 -9.664 11.461 1 98 126 HIS B O 1
ATOM 5214 N N . PHE B 1 127 ? -4.98 -9.977 10.023 1 98.44 127 PHE B N 1
ATOM 5215 C CA . PHE B 1 127 ? -4.965 -8.609 9.539 1 98.44 127 PHE B CA 1
ATOM 5216 C C . PHE B 1 127 ? -5.629 -7.668 10.539 1 98.44 127 PHE B C 1
ATOM 5218 O O . PHE B 1 127 ? -5.246 -6.5 10.648 1 98.44 127 PHE B O 1
ATOM 5225 N N . SER B 1 128 ? -6.664 -8.156 11.289 1 98 128 SER B N 1
ATOM 5226 C CA . SER B 1 128 ? -7.203 -7.367 12.391 1 98 128 SER B CA 1
ATOM 5227 C C . SER B 1 128 ? -6.145 -7.121 13.461 1 98 128 SER B C 1
ATOM 5229 O O . SER B 1 128 ? -6.086 -6.035 14.047 1 98 128 SER B O 1
ATOM 5231 N N . LEU B 1 129 ? -5.305 -8.156 13.695 1 98.06 129 LEU B N 1
ATOM 5232 C CA . LEU B 1 129 ? -4.211 -8.008 14.656 1 98.06 129 LEU B CA 1
ATOM 5233 C C . LEU B 1 129 ? -3.223 -6.941 14.188 1 98.06 129 LEU B C 1
ATOM 5235 O O . LEU B 1 129 ? -2.736 -6.145 14.992 1 98.06 129 LEU B O 1
ATOM 5239 N N . MET B 1 130 ? -2.92 -6.941 12.945 1 98.62 130 MET B N 1
ATOM 5240 C CA . MET B 1 130 ? -2.055 -5.906 12.398 1 98.62 130 MET B CA 1
ATOM 5241 C C . MET B 1 130 ? -2.67 -4.523 12.586 1 98.62 130 MET B C 1
ATOM 5243 O O . MET B 1 130 ? -1.987 -3.584 13 1 98.62 130 MET B O 1
ATOM 5247 N N . SER B 1 131 ? -4.004 -4.379 12.367 1 98.62 131 SER B N 1
ATOM 5248 C CA . SER B 1 131 ? -4.707 -3.1 12.414 1 98.62 131 SER B CA 1
ATOM 5249 C C . SER B 1 131 ? -4.762 -2.547 13.836 1 98.62 131 SER B C 1
ATOM 5251 O O . SER B 1 131 ? -4.934 -1.342 14.031 1 98.62 131 SER B O 1
ATOM 5253 N N . GLU B 1 132 ? -4.625 -3.408 14.828 1 98.5 132 GLU B N 1
ATOM 5254 C CA . GLU B 1 132 ? -4.645 -2.965 16.219 1 98.5 132 GLU B CA 1
ATOM 5255 C C . GLU B 1 132 ? -3.502 -1.994 16.5 1 98.5 132 GLU B C 1
ATOM 5257 O O . GLU B 1 132 ? -3.6 -1.16 17.406 1 98.5 132 GLU B O 1
ATOM 5262 N N . ASN B 1 133 ? -2.455 -2.082 15.727 1 98.31 133 ASN B N 1
ATOM 5263 C CA . ASN B 1 133 ? -1.293 -1.223 15.93 1 98.31 133 ASN B CA 1
ATOM 5264 C C . ASN B 1 133 ? -1.539 0.188 15.406 1 98.31 133 ASN B C 1
ATOM 5266 O O . ASN B 1 133 ? -0.836 1.127 15.781 1 98.31 133 ASN B O 1
ATOM 5270 N N . ILE B 1 134 ? -2.559 0.393 14.555 1 98.75 134 ILE B N 1
ATOM 5271 C CA . ILE B 1 134 ? -2.73 1.683 13.891 1 98.75 134 ILE B CA 1
ATOM 5272 C C . ILE B 1 134 ? -4.188 2.129 14 1 98.75 134 ILE B C 1
ATOM 5274 O O . ILE B 1 134 ? -4.703 2.818 13.125 1 98.75 134 ILE B O 1
ATOM 5278 N N . SER B 1 135 ? -4.957 1.625 14.953 1 98.75 135 SER B N 1
ATOM 5279 C CA . SER B 1 135 ? -6.344 1.982 15.234 1 98.75 135 SER B CA 1
ATOM 5280 C C . SER B 1 135 ? -6.562 2.215 16.719 1 98.75 135 SER B C 1
ATOM 5282 O O . SER B 1 135 ? -5.973 1.521 17.562 1 98.75 135 SER B O 1
ATOM 5284 N N . CYS B 1 136 ? -7.387 3.162 17.062 1 98.44 136 CYS B N 1
ATOM 5285 C CA . CYS B 1 136 ? -7.68 3.412 18.469 1 98.44 136 CYS B CA 1
ATOM 5286 C C . CYS B 1 136 ? -8.734 2.441 18.984 1 98.44 136 CYS B C 1
ATOM 5288 O O . CYS B 1 136 ? -8.812 2.191 20.188 1 98.44 136 CYS B O 1
ATOM 5290 N N . MET B 1 137 ? -9.562 1.97 18.062 1 98.38 137 MET B N 1
ATOM 5291 C CA . MET B 1 137 ? -10.586 0.963 18.328 1 98.38 137 MET B CA 1
ATOM 5292 C C . MET B 1 137 ? -10.664 -0.052 17.203 1 98.38 137 MET B C 1
ATOM 5294 O O . MET B 1 137 ? -10.531 0.308 16.031 1 98.38 137 MET B O 1
ATOM 5298 N N . THR B 1 138 ? -10.797 -1.305 17.562 1 98.75 138 THR B N 1
ATOM 5299 C CA . THR B 1 138 ? -11.016 -2.35 16.578 1 98.75 138 THR B CA 1
ATOM 5300 C C . THR B 1 138 ? -12.227 -3.197 16.922 1 98.75 138 THR B C 1
ATOM 5302 O O . THR B 1 138 ? -12.516 -3.42 18.109 1 98.75 138 THR B O 1
ATOM 5305 N N . ALA B 1 139 ? -12.961 -3.594 15.906 1 98.75 139 ALA B N 1
ATOM 5306 C CA . ALA B 1 139 ? -14.094 -4.484 16.125 1 98.75 139 ALA B CA 1
ATOM 5307 C C . ALA B 1 139 ? -14.195 -5.516 15 1 98.75 139 ALA B C 1
ATOM 5309 O O . ALA B 1 139 ? -13.961 -5.199 13.836 1 98.75 139 ALA B O 1
ATOM 5310 N N . ARG B 1 140 ? -14.445 -6.703 15.352 1 98.25 140 ARG B N 1
ATOM 5311 C CA . ARG B 1 140 ? -14.922 -7.762 14.469 1 98.25 140 ARG B CA 1
ATOM 5312 C C . ARG B 1 140 ? -16.406 -8.031 14.688 1 98.25 140 ARG B C 1
ATOM 5314 O O . ARG B 1 140 ? -16.797 -8.539 15.742 1 98.25 140 ARG B O 1
ATOM 5321 N N . LEU B 1 141 ? -17.203 -7.719 13.75 1 98.69 141 LEU B N 1
ATOM 5322 C CA . LEU B 1 141 ? -18.641 -7.73 13.953 1 98.69 141 LEU B CA 1
ATOM 5323 C C . LEU B 1 141 ? -19.203 -9.148 13.875 1 98.69 141 LEU B C 1
ATOM 5325 O O . LEU B 1 141 ? -18.75 -9.945 13.047 1 98.69 141 LEU B O 1
ATOM 5329 N N . THR B 1 142 ? -20.078 -9.484 14.719 1 98.06 142 THR B N 1
ATOM 5330 C CA . THR B 1 142 ? -21 -10.602 14.672 1 98.06 142 THR B CA 1
ATOM 5331 C C . THR B 1 142 ? -22.438 -10.109 14.688 1 98.06 142 THR B C 1
ATOM 5333 O O . THR B 1 142 ? -22.703 -8.93 14.93 1 98.06 142 THR B O 1
ATOM 5336 N N . VAL B 1 143 ? -23.312 -10.969 14.336 1 97.56 143 VAL B N 1
ATOM 5337 C CA . VAL B 1 143 ? -24.719 -10.57 14.336 1 97.56 143 VAL B CA 1
ATOM 5338 C C . VAL B 1 143 ? -25.109 -10.055 15.719 1 97.56 143 VAL B C 1
ATOM 5340 O O . VAL B 1 143 ? -25.859 -9.086 15.836 1 97.56 143 VAL B O 1
ATOM 5343 N N . GLU B 1 144 ? -24.547 -10.617 16.766 1 97.62 144 GLU B N 1
ATOM 5344 C CA . GLU B 1 144 ? -24.938 -10.336 18.156 1 97.62 144 GLU B CA 1
ATOM 5345 C C . GLU B 1 144 ? -24.344 -9.016 18.641 1 97.62 144 GLU B C 1
ATOM 5347 O O . GLU B 1 144 ? -24.953 -8.336 19.469 1 97.62 144 GLU B O 1
ATOM 5352 N N . ASN B 1 145 ? -23.219 -8.602 18.125 1 98.12 145 ASN B N 1
ATOM 5353 C CA . ASN B 1 145 ? -22.531 -7.457 18.719 1 98.12 145 ASN B CA 1
ATOM 5354 C C . ASN B 1 145 ? -22.5 -6.266 17.781 1 98.12 145 ASN B C 1
ATOM 5356 O O . ASN B 1 145 ? -22.047 -5.18 18.156 1 98.12 145 ASN B O 1
ATOM 5360 N N . ALA B 1 146 ? -22.984 -6.41 16.547 1 98.5 146 ALA B N 1
ATOM 5361 C CA . ALA B 1 146 ? -22.719 -5.492 15.445 1 98.5 146 ALA B CA 1
ATOM 5362 C C . ALA B 1 146 ? -23.094 -4.062 15.82 1 98.5 146 ALA B C 1
ATOM 5364 O O . ALA B 1 146 ? -22.281 -3.146 15.695 1 98.5 146 ALA B O 1
ATOM 5365 N N . LEU B 1 147 ? -24.312 -3.797 16.281 1 97.94 147 LEU B N 1
ATOM 5366 C CA . LEU B 1 147 ? -24.797 -2.443 16.547 1 97.94 147 LEU B CA 1
ATOM 5367 C C . LEU B 1 147 ? -24.016 -1.783 17.656 1 97.94 147 LEU B C 1
ATOM 5369 O O . LEU B 1 147 ? -23.578 -0.636 17.531 1 97.94 147 LEU B O 1
ATOM 5373 N N . THR B 1 148 ? -23.75 -2.533 18.75 1 97.88 148 THR B N 1
ATOM 5374 C CA . THR B 1 148 ? -23.016 -2.008 19.891 1 97.88 148 THR B CA 1
ATOM 5375 C C . THR B 1 148 ? -21.562 -1.696 19.516 1 97.88 148 THR B C 1
ATOM 5377 O O . THR B 1 148 ? -21.016 -0.672 19.922 1 97.88 148 THR B O 1
ATOM 5380 N N . GLU B 1 149 ? -20.953 -2.58 18.75 1 98.69 149 GLU B N 1
ATOM 5381 C CA . GLU B 1 149 ? -19.547 -2.41 18.375 1 98.69 149 GLU B CA 1
ATOM 5382 C C . GLU B 1 149 ? -19.391 -1.282 17.375 1 98.69 149 GLU B C 1
ATOM 5384 O O . GLU B 1 149 ? -18.391 -0.553 17.406 1 98.69 149 GLU B O 1
ATOM 5389 N N . ILE B 1 150 ? -20.312 -1.174 16.438 1 98.81 150 ILE B N 1
ATOM 5390 C CA . ILE B 1 150 ? -20.281 -0.055 15.508 1 98.81 150 ILE B CA 1
ATOM 5391 C C . ILE B 1 150 ? -20.297 1.264 16.281 1 98.81 150 ILE B C 1
ATOM 5393 O O . ILE B 1 150 ? -19.438 2.127 16.047 1 98.81 150 ILE B O 1
ATOM 5397 N N . ASP B 1 151 ? -21.234 1.405 17.188 1 98.5 151 ASP B N 1
ATOM 5398 C CA . ASP B 1 151 ? -21.328 2.623 17.984 1 98.5 151 ASP B CA 1
ATOM 5399 C C . ASP B 1 151 ? -20.062 2.855 18.797 1 98.5 151 ASP B C 1
ATOM 5401 O O . ASP B 1 151 ? -19.578 3.984 18.891 1 98.5 151 ASP B O 1
ATOM 5405 N N . ARG B 1 152 ? -19.531 1.774 19.406 1 98.38 152 ARG B N 1
ATOM 5406 C CA . ARG B 1 152 ? -18.328 1.874 20.234 1 98.38 152 ARG B CA 1
ATOM 5407 C C . ARG B 1 152 ? -17.156 2.393 19.422 1 98.38 152 ARG B C 1
ATOM 5409 O O . ARG B 1 152 ? -16.438 3.287 19.875 1 98.38 152 ARG B O 1
ATOM 5416 N N . VAL B 1 153 ? -16.922 1.834 18.234 1 98.75 153 VAL B N 1
ATOM 5417 C CA . VAL B 1 153 ? -15.797 2.221 17.406 1 98.75 153 VAL B CA 1
ATOM 5418 C C . VAL B 1 153 ? -15.953 3.674 16.953 1 98.75 153 VAL B C 1
ATOM 5420 O O . VAL B 1 153 ? -15 4.457 17.031 1 98.75 153 VAL B O 1
ATOM 5423 N N . ILE B 1 154 ? -17.141 4.043 16.516 1 98.56 154 ILE B N 1
ATOM 5424 C CA . ILE B 1 154 ? -17.375 5.398 16.031 1 98.56 154 ILE B CA 1
ATOM 5425 C C . ILE B 1 154 ? -17.172 6.398 17.172 1 98.56 154 ILE B C 1
ATOM 5427 O O . ILE B 1 154 ? -16.5 7.422 16.984 1 98.56 154 ILE B O 1
ATOM 5431 N N . ARG B 1 155 ? -17.672 6.121 18.391 1 98 155 ARG B N 1
ATOM 5432 C CA . ARG B 1 155 ? -17.469 6.988 19.547 1 98 155 ARG B CA 1
ATOM 5433 C C . ARG B 1 155 ? -15.984 7.129 19.859 1 98 155 ARG B C 1
ATOM 5435 O O . ARG B 1 155 ? -15.508 8.227 20.172 1 98 155 ARG B O 1
ATOM 5442 N N . GLY B 1 156 ? -15.305 5.984 19.797 1 98.19 156 GLY B N 1
ATOM 5443 C CA . GLY B 1 156 ? -13.875 6.008 20.062 1 98.19 156 GLY B CA 1
ATOM 5444 C C . GLY B 1 156 ? -13.102 6.855 19.062 1 98.19 156 GLY B C 1
ATOM 5445 O O . GLY B 1 156 ? -12.227 7.633 19.453 1 98.19 156 GLY B O 1
ATOM 5446 N N . VAL B 1 157 ? -13.422 6.719 17.797 1 98.62 157 VAL B N 1
ATOM 5447 C CA . VAL B 1 157 ? -12.766 7.465 16.719 1 98.62 157 VAL B CA 1
ATOM 5448 C C . VAL B 1 157 ? -13.008 8.961 16.906 1 98.62 157 VAL B C 1
ATOM 5450 O O . VAL B 1 157 ? -12.078 9.766 16.797 1 98.62 157 VAL B O 1
ATOM 5453 N N . MET B 1 158 ? -14.203 9.352 17.25 1 97.25 158 MET B N 1
ATOM 5454 C CA . MET B 1 158 ? -14.555 10.75 17.438 1 97.25 158 MET B CA 1
ATOM 5455 C C . MET B 1 158 ? -13.883 11.312 18.688 1 97.25 158 MET B C 1
ATOM 5457 O O . MET B 1 158 ? -13.516 12.492 18.734 1 97.25 158 MET B O 1
ATOM 5461 N N . TYR B 1 159 ? -13.688 10.453 19.672 1 97.19 159 TYR B N 1
ATOM 5462 C CA . TYR B 1 159 ? -13.086 10.875 20.922 1 97.19 159 TYR B CA 1
ATOM 5463 C C . TYR B 1 159 ? -11.578 11.039 20.781 1 97.19 159 TYR B C 1
ATOM 5465 O O . TYR B 1 159 ? -11.016 12.055 21.203 1 97.19 159 TYR B O 1
ATOM 5473 N N . HIS B 1 160 ? -10.953 10.117 20.156 1 97.62 160 HIS B N 1
ATOM 5474 C CA . HIS B 1 160 ? -9.492 10.086 20.125 1 97.62 160 HIS B CA 1
ATOM 5475 C C . HIS B 1 160 ? -8.961 10.797 18.875 1 97.62 160 HIS B C 1
ATOM 5477 O O . HIS B 1 160 ? -7.77 11.102 18.797 1 97.62 160 HIS B O 1
ATOM 5483 N N . LYS B 1 161 ? -9.859 11.055 17.984 1 98.19 161 LYS B N 1
ATOM 5484 C CA . LYS B 1 161 ? -9.484 11.633 16.688 1 98.19 161 LYS B CA 1
ATOM 5485 C C . LYS B 1 161 ? -8.43 10.773 15.992 1 98.19 161 LYS B C 1
ATOM 5487 O O . LYS B 1 161 ? -7.441 11.305 15.477 1 98.19 161 LYS B O 1
ATOM 5492 N N . LYS B 1 162 ? -8.539 9.484 16.047 1 98.62 162 LYS B N 1
ATOM 5493 C CA . LYS B 1 162 ? -7.688 8.477 15.43 1 98.62 162 LYS B CA 1
ATOM 5494 C C . LYS B 1 162 ? -8.516 7.438 14.68 1 98.62 162 LYS B C 1
ATOM 5496 O O . LYS B 1 162 ? -9.719 7.312 14.906 1 98.62 162 LYS B O 1
ATOM 5501 N N . PRO B 1 163 ? -7.91 6.711 13.812 1 98.88 163 PRO B N 1
ATOM 5502 C CA . PRO B 1 163 ? -8.68 5.738 13.031 1 98.88 163 PRO B CA 1
ATOM 5503 C C . PRO B 1 163 ? -9.227 4.598 13.891 1 98.88 163 PRO B C 1
ATOM 5505 O O . PRO B 1 163 ? -8.648 4.27 14.93 1 98.88 163 PRO B O 1
ATOM 5508 N N . GLY B 1 164 ? -10.328 4.102 13.469 1 98.88 164 GLY B N 1
ATOM 5509 C CA . GLY B 1 164 ? -10.898 2.861 13.969 1 98.88 164 GLY B CA 1
ATOM 5510 C C . GLY B 1 164 ? -11.07 1.809 12.891 1 98.88 164 GLY B C 1
ATOM 5511 O O . GLY B 1 164 ? -11.109 2.131 11.703 1 98.88 164 GLY B O 1
ATOM 5512 N N . TYR B 1 165 ? -11.125 0.573 13.297 1 98.94 165 TYR B N 1
ATOM 5513 C CA . TYR B 1 165 ? -11.195 -0.57 12.391 1 98.94 165 TYR B CA 1
ATOM 5514 C C . TYR B 1 165 ? -12.453 -1.396 12.656 1 98.94 165 TYR B C 1
ATOM 5516 O O . TYR B 1 165 ? -12.727 -1.771 13.797 1 98.94 165 TYR B O 1
ATOM 5524 N N . ILE B 1 166 ? -13.219 -1.633 11.578 1 98.94 166 ILE B N 1
ATOM 5525 C CA . ILE B 1 166 ? -14.406 -2.475 11.672 1 98.94 166 ILE B CA 1
ATOM 5526 C C . ILE B 1 166 ? -14.352 -3.564 10.602 1 98.94 166 ILE B C 1
ATOM 5528 O O . ILE B 1 166 ? -14.438 -3.277 9.406 1 98.94 166 ILE B O 1
ATOM 5532 N N . LEU B 1 167 ? -14.188 -4.777 11.031 1 98.88 167 LEU B N 1
ATOM 5533 C CA . LEU B 1 167 ? -14.344 -5.914 10.133 1 98.88 167 LEU B CA 1
ATOM 5534 C C . LEU B 1 167 ? -15.789 -6.375 10.078 1 98.88 167 LEU B C 1
ATOM 5536 O O . LEU B 1 167 ? -16.375 -6.719 11.109 1 98.88 167 LEU B O 1
ATOM 5540 N N . MET B 1 168 ? -16.344 -6.352 8.914 1 98.75 168 MET B N 1
ATOM 5541 C CA . MET B 1 168 ? -17.75 -6.691 8.727 1 98.75 168 MET B CA 1
ATOM 5542 C C . MET B 1 168 ? -17.906 -7.867 7.762 1 98.75 168 MET B C 1
ATOM 5544 O O . MET B 1 168 ? -17.891 -7.68 6.543 1 98.75 168 MET B O 1
ATOM 5548 N N . PRO B 1 169 ? -18.047 -9.109 8.312 1 98.5 169 PRO B N 1
ATOM 5549 C CA . PRO B 1 169 ? -18.297 -10.266 7.445 1 98.5 169 PRO B CA 1
ATOM 5550 C C . PRO B 1 169 ? -19.531 -10.078 6.562 1 98.5 169 PRO B C 1
ATOM 5552 O O . PRO B 1 169 ? -20.516 -9.461 6.984 1 98.5 169 PRO B O 1
ATOM 5555 N N . MET B 1 170 ? -19.484 -10.664 5.402 1 96.94 170 MET B N 1
ATOM 5556 C CA . MET B 1 170 ? -20.516 -10.438 4.391 1 96.94 170 MET B CA 1
ATOM 5557 C C . MET B 1 170 ? -21.891 -10.875 4.902 1 96.94 170 MET B C 1
ATOM 5559 O O . MET B 1 170 ? -22.891 -10.242 4.594 1 96.94 170 MET B O 1
ATOM 5563 N N . ASP B 1 171 ? -21.969 -11.969 5.688 1 97.19 171 ASP B N 1
ATOM 5564 C CA . ASP B 1 171 ? -23.234 -12.461 6.219 1 97.19 171 ASP B CA 1
ATOM 5565 C C . ASP B 1 171 ? -23.75 -11.562 7.34 1 97.19 171 ASP B C 1
ATOM 5567 O O . ASP B 1 171 ? -24.953 -11.445 7.547 1 97.19 171 ASP B O 1
ATOM 5571 N N . VAL B 1 172 ? -22.844 -10.891 8.047 1 98.31 172 VAL B N 1
ATOM 5572 C CA . VAL B 1 172 ? -23.219 -9.961 9.109 1 98.31 172 VAL B CA 1
ATOM 5573 C C . VAL B 1 172 ? -23.75 -8.672 8.5 1 98.31 172 VAL B C 1
ATOM 5575 O O . VAL B 1 172 ? -24.719 -8.094 9 1 98.31 172 VAL B O 1
ATOM 5578 N N . ALA B 1 173 ? -23.203 -8.203 7.449 1 98.06 173 ALA B N 1
ATOM 5579 C CA . ALA B 1 173 ? -23.594 -6.961 6.785 1 98.06 173 ALA B CA 1
ATOM 5580 C C . ALA B 1 173 ? -25.078 -6.988 6.41 1 98.06 173 ALA B C 1
ATOM 5582 O O . ALA B 1 173 ? -25.75 -5.957 6.457 1 98.06 173 ALA B O 1
ATOM 5583 N N . VAL B 1 174 ? -25.625 -8.227 6.055 1 96.94 174 VAL B N 1
ATOM 5584 C CA . VAL B 1 174 ? -26.984 -8.312 5.543 1 96.94 174 VAL B CA 1
ATOM 5585 C C . VAL B 1 174 ? -27.922 -8.82 6.641 1 96.94 174 VAL B C 1
ATOM 5587 O O . VAL B 1 174 ? -29.094 -9.07 6.391 1 96.94 174 VAL B O 1
ATOM 5590 N N . ALA B 1 175 ? -27.391 -9.023 7.801 1 97.81 175 ALA B N 1
ATOM 5591 C CA . ALA B 1 175 ? -28.234 -9.453 8.906 1 97.81 175 ALA B CA 1
ATOM 5592 C C . ALA B 1 175 ? -29.266 -8.367 9.266 1 97.81 175 ALA B C 1
ATOM 5594 O O . ALA B 1 175 ? -28.938 -7.18 9.25 1 97.81 175 ALA B O 1
ATOM 5595 N N . PRO B 1 176 ? -30.5 -8.766 9.578 1 97.25 176 PRO B N 1
ATOM 5596 C CA . PRO B 1 176 ? -31.516 -7.777 9.938 1 97.25 176 PRO B CA 1
ATOM 5597 C C . PRO B 1 176 ? -31.125 -6.934 11.148 1 97.25 176 PRO B C 1
ATOM 5599 O O . PRO B 1 176 ? -30.531 -7.453 12.094 1 97.25 176 PRO B O 1
ATOM 5602 N N . ALA B 1 177 ? -31.422 -5.672 11.039 1 97.12 177 ALA B N 1
ATOM 5603 C CA . ALA B 1 177 ? -31.188 -4.719 12.125 1 97.12 177 ALA B CA 1
ATOM 5604 C C . ALA B 1 177 ? -32.25 -3.631 12.148 1 97.12 177 ALA B C 1
ATOM 5606 O O . ALA B 1 177 ? -33.094 -3.572 11.266 1 97.12 177 ALA B O 1
ATOM 5607 N N . PHE B 1 178 ? -32.344 -2.928 13.203 1 95.06 178 PHE B N 1
ATOM 5608 C CA . PHE B 1 178 ? -33.25 -1.788 13.328 1 95.06 178 PHE B CA 1
ATOM 5609 C C . PHE B 1 178 ? -32.469 -0.476 13.234 1 95.06 178 PHE B C 1
ATOM 5611 O O . PHE B 1 178 ? -31.328 -0.39 13.695 1 95.06 178 PHE B O 1
ATOM 5618 N N . PRO B 1 179 ? -33.094 0.486 12.617 1 95.38 179 PRO B N 1
ATOM 5619 C CA . PRO B 1 179 ? -32.438 1.793 12.57 1 95.38 179 PRO B CA 1
ATOM 5620 C C . PRO B 1 179 ? -32.156 2.352 13.969 1 95.38 179 PRO B C 1
ATOM 5622 O O . PRO B 1 179 ? -32.844 2.002 14.93 1 95.38 179 PRO B O 1
ATOM 5625 N N . PRO B 1 180 ? -31.109 3.184 13.992 1 94.44 180 PRO B N 1
ATOM 5626 C CA . PRO B 1 180 ? -30.875 3.824 15.289 1 94.44 180 PRO B CA 1
ATOM 5627 C C . PRO B 1 180 ? -32.062 4.676 15.75 1 94.44 180 PRO B C 1
ATOM 5629 O O . PRO B 1 180 ? -32.656 5.41 14.945 1 94.44 180 PRO B O 1
ATOM 5632 N N . THR B 1 181 ? -32.406 4.594 16.984 1 92.62 181 THR B N 1
ATOM 5633 C CA . THR B 1 181 ? -33.531 5.34 17.516 1 92.62 181 THR B CA 1
ATOM 5634 C C . THR B 1 181 ? -33.062 6.59 18.25 1 92.62 181 THR B C 1
ATOM 5636 O O . THR B 1 181 ? -33.844 7.508 18.484 1 92.62 181 THR B O 1
ATOM 5639 N N . VAL B 1 182 ? -31.875 6.574 18.625 1 94.19 182 VAL B N 1
ATOM 5640 C CA . VAL B 1 182 ? -31.297 7.719 19.312 1 94.19 182 VAL B CA 1
ATOM 5641 C C . VAL B 1 182 ? -30.016 8.148 18.625 1 94.19 182 VAL B C 1
ATOM 5643 O O . VAL B 1 182 ? -29.312 7.324 18.031 1 94.19 182 VAL B O 1
ATOM 5646 N N . ARG B 1 183 ? -29.812 9.406 18.656 1 94.31 183 ARG B N 1
ATOM 5647 C CA . ARG B 1 183 ? -28.562 9.922 18.109 1 94.31 183 ARG B CA 1
ATOM 5648 C C . ARG B 1 183 ? -27.359 9.375 18.859 1 94.31 183 ARG B C 1
ATOM 5650 O O . ARG B 1 183 ? -27.422 9.156 20.078 1 94.31 183 ARG B O 1
ATOM 5657 N N . LEU B 1 184 ? -26.328 9.188 18.188 1 94.75 184 LEU B N 1
ATOM 5658 C CA . LEU B 1 184 ? -25.094 8.695 18.812 1 94.75 184 LEU B CA 1
ATOM 5659 C C . LEU B 1 184 ? -24.547 9.719 19.797 1 94.75 184 LEU B C 1
ATOM 5661 O O . LEU B 1 184 ? -24.188 10.828 19.406 1 94.75 184 LEU B O 1
ATOM 5665 N N . ALA B 1 185 ? -24.547 9.406 21 1 88.75 185 ALA B N 1
ATOM 5666 C CA . ALA B 1 185 ? -24.016 10.297 22.031 1 88.75 185 ALA B CA 1
ATOM 5667 C C . ALA B 1 185 ? -22.5 10.344 22 1 88.75 185 ALA B C 1
ATOM 5669 O O . ALA B 1 185 ? -21.828 9.312 22.078 1 88.75 185 ALA B O 1
ATOM 5670 N N . PRO B 1 186 ? -21.938 11.523 21.844 1 89.31 186 PRO B N 1
ATOM 5671 C CA . PRO B 1 186 ? -20.484 11.578 21.875 1 89.31 186 PRO B CA 1
ATOM 5672 C C . PRO B 1 186 ? -19.906 11.289 23.266 1 89.31 186 PRO B C 1
ATOM 5674 O O . PRO B 1 186 ? -20.531 11.602 24.281 1 89.31 186 PRO B O 1
ATOM 5677 N N . ARG B 1 187 ? -18.812 10.633 23.297 1 90.75 187 ARG B N 1
ATOM 5678 C CA . ARG B 1 187 ? -18.062 10.516 24.547 1 90.75 187 ARG B CA 1
ATOM 5679 C C . ARG B 1 187 ? -17.438 11.852 24.938 1 90.75 187 ARG B C 1
ATOM 5681 O O . ARG B 1 187 ? -16.734 12.477 24.141 1 90.75 187 ARG B O 1
ATOM 5688 N N . MET B 1 188 ? -17.719 12.203 26.109 1 90.56 188 MET B N 1
ATOM 5689 C CA . MET B 1 188 ? -17.203 13.484 26.594 1 90.56 188 MET B CA 1
ATOM 5690 C C . MET B 1 188 ? -15.844 13.312 27.25 1 90.56 188 MET B C 1
ATOM 5692 O O . MET B 1 188 ? -15.578 12.289 27.875 1 90.56 188 MET B O 1
ATOM 5696 N N . ALA B 1 189 ? -15.062 14.352 27.141 1 93.5 189 ALA B N 1
ATOM 5697 C CA . ALA B 1 189 ? -13.766 14.344 27.812 1 93.5 189 ALA B CA 1
ATOM 5698 C C . ALA B 1 189 ? -13.93 14.336 29.328 1 93.5 189 ALA B C 1
ATOM 5700 O O . ALA B 1 189 ? -14.844 14.961 29.859 1 93.5 189 ALA B O 1
ATOM 5701 N N . GLU B 1 190 ? -13.086 13.625 29.984 1 95.75 190 GLU B N 1
ATOM 5702 C CA . GLU B 1 190 ? -13.078 13.664 31.453 1 95.75 190 GLU B CA 1
ATOM 5703 C C . GLU B 1 190 ? -12.672 15.039 31.969 1 95.75 190 GLU B C 1
ATOM 5705 O O . GLU B 1 190 ? -11.789 15.688 31.406 1 95.75 190 GLU B O 1
ATOM 5710 N N . PHE B 1 191 ? -13.398 15.5 33.031 1 97.94 191 PHE B N 1
ATOM 5711 C CA . PHE B 1 191 ? -13.156 16.828 33.562 1 97.94 191 PHE B CA 1
ATOM 5712 C C . PHE B 1 191 ? -13.047 16.797 35.094 1 97.94 191 PHE B C 1
ATOM 5714 O O . PHE B 1 191 ? -13.867 16.156 35.75 1 97.94 191 PHE B O 1
ATOM 5721 N N . SER B 1 192 ? -11.984 17.375 35.625 1 98.38 192 SER B N 1
ATOM 5722 C CA . SER B 1 192 ? -11.789 17.531 37.062 1 98.38 192 SER B CA 1
ATOM 5723 C C . SER B 1 192 ? -11.68 19.016 37.438 1 98.38 192 SER B C 1
ATOM 5725 O O . SER B 1 192 ? -10.727 19.688 37.062 1 98.38 192 SER B O 1
ATOM 5727 N N . GLN B 1 193 ? -12.648 19.5 38.344 1 98.31 193 GLN B N 1
ATOM 5728 C CA . GLN B 1 193 ? -12.609 20.875 38.812 1 98.31 193 GLN B CA 1
ATOM 5729 C C . GLN B 1 193 ? -11.352 21.141 39.625 1 98.31 193 GLN B C 1
ATOM 5731 O O . GLN B 1 193 ? -10.766 22.219 39.531 1 98.31 193 GLN B O 1
ATOM 5736 N N . ASP B 1 194 ? -10.984 20.141 40.375 1 98.44 194 ASP B N 1
ATOM 5737 C CA . ASP B 1 194 ? -9.773 20.266 41.188 1 98.44 194 ASP B CA 1
ATOM 5738 C C . ASP B 1 194 ? -8.547 20.484 40.312 1 98.44 194 ASP B C 1
ATOM 5740 O O . ASP B 1 194 ? -7.684 21.312 40.625 1 98.44 194 ASP B O 1
ATOM 5744 N N . ALA B 1 195 ? -8.5 19.734 39.188 1 98.56 195 ALA B N 1
ATOM 5745 C CA . ALA B 1 195 ? -7.387 19.875 38.281 1 98.56 195 ALA B CA 1
ATOM 5746 C C . ALA B 1 195 ? -7.383 21.25 37.625 1 98.56 195 ALA B C 1
ATOM 5748 O O . ALA B 1 195 ? -6.324 21.875 37.469 1 98.56 195 ALA B O 1
ATOM 5749 N N . LEU B 1 196 ? -8.539 21.75 37.281 1 98.69 196 LEU B N 1
ATOM 5750 C CA . LEU B 1 196 ? -8.656 23.078 36.688 1 98.69 196 LEU B CA 1
ATOM 5751 C C . LEU B 1 196 ? -8.219 24.156 37.656 1 98.69 196 LEU B C 1
ATOM 5753 O O . LEU B 1 196 ? -7.48 25.078 37.281 1 98.69 196 LEU B O 1
ATOM 5757 N N . ASP B 1 197 ? -8.641 24.062 38.906 1 98.69 197 ASP B N 1
ATOM 5758 C CA . ASP B 1 197 ? -8.297 25.062 39.906 1 98.69 197 ASP B CA 1
ATOM 5759 C C . ASP B 1 197 ? -6.797 25.094 40.156 1 98.69 197 ASP B C 1
ATOM 5761 O O . ASP B 1 197 ? -6.195 26.156 40.25 1 98.69 197 ASP B O 1
ATOM 5765 N N . ALA B 1 198 ? -6.328 23.891 40.281 1 98.62 198 ALA B N 1
ATOM 5766 C CA . ALA B 1 198 ? -4.887 23.797 40.5 1 98.62 198 ALA B CA 1
ATOM 5767 C C . ALA B 1 198 ? -4.109 24.344 39.312 1 98.62 198 ALA B C 1
ATOM 5769 O O . ALA B 1 198 ? -3.082 25 39.5 1 98.62 198 ALA B O 1
ATOM 5770 N N . PHE B 1 199 ? -4.543 24.016 38.125 1 98.75 199 PHE B N 1
ATOM 5771 C CA . PHE B 1 199 ? -3.939 24.516 36.906 1 98.75 199 PHE B CA 1
ATOM 5772 C C . PHE B 1 199 ? -3.984 26.047 36.844 1 98.75 199 PHE B C 1
ATOM 5774 O O . PHE B 1 199 ? -2.992 26.688 36.5 1 98.75 199 PHE B O 1
ATOM 5781 N N . LYS B 1 200 ? -5.074 26.672 37.219 1 98.69 200 LYS B N 1
ATOM 5782 C CA . LYS B 1 200 ? -5.242 28.125 37.188 1 98.69 200 LYS B CA 1
ATOM 5783 C C . LYS B 1 200 ? -4.238 28.812 38.125 1 98.69 200 LYS B C 1
ATOM 5785 O O . LYS B 1 200 ? -3.639 29.812 37.781 1 98.69 200 LYS B O 1
ATOM 5790 N N . VAL B 1 201 ? -4.09 28.219 39.312 1 98.5 201 VAL B N 1
ATOM 5791 C CA . VAL B 1 201 ? -3.166 28.781 40.281 1 98.5 201 VAL B CA 1
ATOM 5792 C C . VAL B 1 201 ? -1.744 28.75 39.75 1 98.5 201 VAL B C 1
ATOM 5794 O O . VAL B 1 201 ? -1.034 29.766 39.781 1 98.5 201 VAL B O 1
ATOM 5797 N N . ALA B 1 202 ? -1.419 27.625 39.219 1 98.25 202 ALA B N 1
ATOM 5798 C CA . ALA B 1 202 ? -0.07 27.453 38.656 1 98.25 202 ALA B CA 1
ATOM 5799 C C . ALA B 1 202 ? 0.16 28.375 37.469 1 98.25 202 ALA B C 1
ATOM 5801 O O . ALA B 1 202 ? 1.226 28.984 37.344 1 98.25 202 ALA B O 1
ATOM 5802 N N . ALA B 1 203 ? -0.805 28.453 36.594 1 98.5 203 ALA B N 1
ATOM 5803 C CA . ALA B 1 203 ? -0.708 29.297 35.406 1 98.5 203 ALA B CA 1
ATOM 5804 C C . ALA B 1 203 ? -0.596 30.781 35.781 1 98.5 203 ALA B C 1
ATOM 5806 O O . ALA B 1 203 ? 0.196 31.516 35.188 1 98.5 203 ALA B O 1
ATOM 5807 N N . GLU B 1 204 ? -1.387 31.172 36.719 1 98.25 204 GLU B N 1
ATOM 5808 C CA . GLU B 1 204 ? -1.355 32.562 37.156 1 98.25 204 GLU B CA 1
ATOM 5809 C C . GLU B 1 204 ? -0 32.938 37.75 1 98.25 204 GLU B C 1
ATOM 5811 O O . GLU B 1 204 ? 0.526 34.031 37.5 1 98.25 204 GLU B O 1
ATOM 5816 N N . GLU B 1 205 ? 0.471 32.062 38.562 1 97 205 GLU B N 1
ATOM 5817 C CA . GLU B 1 205 ? 1.785 32.281 39.156 1 97 205 GLU B CA 1
ATOM 5818 C C . GLU B 1 205 ? 2.844 32.5 38.094 1 97 205 GLU B C 1
ATOM 5820 O O . GLU B 1 205 ? 3.73 33.344 38.25 1 97 205 GLU B O 1
ATOM 5825 N N . LYS B 1 206 ? 2.764 31.781 37.031 1 96.12 206 LYS B N 1
ATOM 5826 C CA . LYS B 1 206 ? 3.729 31.875 35.938 1 96.12 206 LYS B CA 1
ATOM 5827 C C . LYS B 1 206 ? 3.502 33.125 35.125 1 96.12 206 LYS B C 1
ATOM 5829 O O . LYS B 1 206 ? 4.457 33.781 34.656 1 96.12 206 LYS B O 1
ATOM 5834 N N . ILE B 1 207 ? 2.305 33.469 34.844 1 97.06 207 ILE B N 1
ATOM 5835 C CA . ILE B 1 207 ? 1.951 34.531 33.906 1 97.06 207 ILE B CA 1
ATOM 5836 C C . ILE B 1 207 ? 2.111 35.906 34.594 1 97.06 207 ILE B C 1
ATOM 5838 O O . ILE B 1 207 ? 2.533 36.875 33.969 1 97.06 207 ILE B O 1
ATOM 5842 N N . LYS B 1 208 ? 1.829 35.938 35.875 1 95.5 208 LYS B N 1
ATOM 5843 C CA . LYS B 1 208 ? 1.877 37.188 36.625 1 95.5 208 LYS B CA 1
ATOM 5844 C C . LYS B 1 208 ? 3.281 37.781 36.594 1 95.5 208 LYS B C 1
ATOM 5846 O O . LYS B 1 208 ? 3.441 39.031 36.594 1 95.5 208 LYS B O 1
ATOM 5851 N N . SER B 1 209 ? 4.238 36.969 36.625 1 91.38 209 SER B N 1
ATOM 5852 C CA . SER B 1 209 ? 5.629 37.406 36.656 1 91.38 209 SER B CA 1
ATOM 5853 C C . SER B 1 209 ? 6.203 37.562 35.281 1 91.38 209 SER B C 1
ATOM 5855 O O . SER B 1 209 ? 7.34 38.031 35.094 1 91.38 209 SER B O 1
ATOM 5857 N N . SER B 1 210 ? 5.41 37.25 34.25 1 93.19 210 SER B N 1
ATOM 5858 C CA . SER B 1 210 ? 5.898 37.25 32.875 1 93.19 210 SER B CA 1
ATOM 5859 C C . SER B 1 210 ? 5.902 38.688 32.281 1 93.19 210 SER B C 1
ATOM 5861 O O . SER B 1 210 ? 4.969 39.438 32.531 1 93.19 210 SER B O 1
ATOM 5863 N N . LYS B 1 211 ? 6.98 39.062 31.578 1 91.38 211 LYS B N 1
ATOM 5864 C CA . LYS B 1 211 ? 7.066 40.312 30.828 1 91.38 211 LYS B CA 1
ATOM 5865 C C . LYS B 1 211 ? 6.91 40.062 29.344 1 91.38 211 LYS B C 1
ATOM 5867 O O . LYS B 1 211 ? 6.594 41 28.578 1 91.38 211 LYS B O 1
ATOM 5872 N N . ARG B 1 212 ? 7.258 38.906 28.906 1 93.06 212 ARG B N 1
ATOM 5873 C CA . ARG B 1 212 ? 7.117 38.469 27.516 1 93.06 212 ARG B CA 1
ATOM 5874 C C . ARG B 1 212 ? 6.402 37.125 27.422 1 93.06 212 ARG B C 1
ATOM 5876 O O . ARG B 1 212 ? 6.969 36.094 27.781 1 93.06 212 ARG B O 1
ATOM 5883 N N . THR B 1 213 ? 5.199 37.156 26.906 1 96 213 THR B N 1
ATOM 5884 C CA . THR B 1 213 ? 4.426 35.938 26.703 1 96 213 THR B CA 1
ATOM 5885 C C . THR B 1 213 ? 4.27 35.625 25.203 1 96 213 THR B C 1
ATOM 5887 O O . THR B 1 213 ? 4.059 36.531 24.406 1 96 213 THR B O 1
ATOM 5890 N N . SER B 1 214 ? 4.449 34.438 24.812 1 97.5 214 SER B N 1
ATOM 5891 C CA . SER B 1 214 ? 4.246 34 23.438 1 97.5 214 SER B CA 1
ATOM 5892 C C . SER B 1 214 ? 3.406 32.719 23.406 1 97.5 214 SER B C 1
ATOM 5894 O O . SER B 1 214 ? 3.086 32.156 24.438 1 97.5 214 SER B O 1
ATOM 5896 N N . ALA B 1 215 ? 3.004 32.344 22.219 1 98.38 215 ALA B N 1
ATOM 5897 C CA . ALA B 1 215 ? 2.254 31.109 22.047 1 98.38 215 ALA B CA 1
ATOM 5898 C C . ALA B 1 215 ? 2.771 30.312 20.859 1 98.38 215 ALA B C 1
ATOM 5900 O O . ALA B 1 215 ? 3.205 30.891 19.859 1 98.38 215 ALA B O 1
ATOM 5901 N N . LEU B 1 216 ? 2.844 29.078 20.984 1 98.5 216 LEU B N 1
ATOM 5902 C CA . LEU B 1 216 ? 3.115 28.125 19.906 1 98.5 216 LEU B CA 1
ATOM 5903 C C . LEU B 1 216 ? 1.919 27.203 19.672 1 98.5 216 LEU B C 1
ATOM 5905 O O . LEU B 1 216 ? 1.405 26.594 20.625 1 98.5 216 LEU B O 1
ATOM 5909 N N . VAL B 1 217 ? 1.449 27.156 18.438 1 98.69 217 VAL B N 1
ATOM 5910 C CA . VAL B 1 217 ? 0.206 26.469 18.109 1 98.69 217 VAL B CA 1
ATOM 5911 C C . VAL B 1 217 ? 0.507 25.234 17.281 1 98.69 217 VAL B C 1
ATOM 5913 O O . VAL B 1 217 ? 1.163 25.312 16.234 1 98.69 217 VAL B O 1
ATOM 5916 N N . GLY B 1 218 ? 0.028 24.078 17.75 1 98 218 GLY B N 1
ATOM 5917 C CA . GLY B 1 218 ? 0.201 22.812 17.047 1 98 218 GLY B CA 1
ATOM 5918 C C . GLY B 1 218 ? -1.085 22.281 16.438 1 98 218 GLY B C 1
ATOM 5919 O O . GLY B 1 218 ? -2.123 22.938 16.5 1 98 218 GLY B O 1
ATOM 5920 N N . TYR B 1 219 ? -0.991 21.078 15.852 1 97.44 219 TYR B N 1
ATOM 5921 C CA . TYR B 1 219 ? -2.08 20.531 15.055 1 97.44 219 TYR B CA 1
ATOM 5922 C C . TYR B 1 219 ? -3.193 20 15.953 1 97.44 219 TYR B C 1
ATOM 5924 O O . TYR B 1 219 ? -4.336 19.859 15.508 1 97.44 219 TYR B O 1
ATOM 5932 N N . LEU B 1 220 ? -2.912 19.734 17.203 1 98.31 220 LEU B N 1
ATOM 5933 C CA . LEU B 1 220 ? -3.947 19.188 18.078 1 98.31 220 LEU B CA 1
ATOM 5934 C C . LEU B 1 220 ? -5.004 20.234 18.391 1 98.31 220 LEU B C 1
ATOM 5936 O O . LEU B 1 220 ? -6.16 19.906 18.656 1 98.31 220 LEU B O 1
ATOM 5940 N N . CYS B 1 221 ? -4.57 21.516 18.344 1 98.44 221 CYS B N 1
ATOM 5941 C CA . CYS B 1 221 ? -5.539 22.594 18.531 1 98.44 221 CYS B CA 1
ATOM 5942 C C . CYS B 1 221 ? -6.609 22.547 17.453 1 98.44 221 CYS B C 1
ATOM 5944 O O . CYS B 1 221 ? -7.781 22.812 17.719 1 98.44 221 CYS B O 1
ATOM 5946 N N . ASP B 1 222 ? -6.164 22.188 16.266 1 97.88 222 ASP B N 1
ATOM 5947 C CA . ASP B 1 222 ? -7.102 22.047 15.148 1 97.88 222 ASP B CA 1
ATOM 5948 C C . ASP B 1 222 ? -7.922 20.766 15.289 1 97.88 222 ASP B C 1
ATOM 5950 O O . ASP B 1 222 ? -9.141 20.781 15.117 1 97.88 222 ASP B O 1
ATOM 5954 N N . ARG B 1 223 ? -7.277 19.656 15.602 1 97.69 223 ARG B N 1
ATOM 5955 C CA . ARG B 1 223 ? -7.93 18.344 15.648 1 97.69 223 ARG B CA 1
ATOM 5956 C C . ARG B 1 223 ? -9.031 18.328 16.703 1 97.69 223 ARG B C 1
ATOM 5958 O O . ARG B 1 223 ? -10.047 17.641 16.531 1 97.69 223 ARG B O 1
ATOM 5965 N N . PHE B 1 224 ? -8.828 19.078 17.734 1 97.5 224 PHE B N 1
ATOM 5966 C CA . PHE B 1 224 ? -9.781 19.031 18.828 1 97.5 224 PHE B CA 1
ATOM 5967 C C . PHE B 1 224 ? -10.641 20.297 18.844 1 97.5 224 PHE B C 1
ATOM 5969 O O . PHE B 1 224 ? -11.273 20.609 19.859 1 97.5 224 PHE B O 1
ATOM 5976 N N . LEU B 1 225 ? -10.625 21.094 17.797 1 96.38 225 LEU B N 1
ATOM 5977 C CA . LEU B 1 225 ? -11.578 22.141 17.453 1 96.38 225 LEU B CA 1
ATOM 5978 C C . LEU B 1 225 ? -11.555 23.266 18.484 1 96.38 225 LEU B C 1
ATOM 5980 O O . LEU B 1 225 ? -12.609 23.703 18.969 1 96.38 225 LEU B O 1
ATOM 5984 N N . CYS B 1 226 ? -10.383 23.688 18.797 1 98 226 CYS B N 1
ATOM 5985 C CA . CYS B 1 226 ? -10.25 24.75 19.781 1 98 226 CYS B CA 1
ATOM 5986 C C . CYS B 1 226 ? -9.82 26.047 19.125 1 98 226 CYS B C 1
ATOM 5988 O O . CYS B 1 226 ? -9.164 26.875 19.75 1 98 226 CYS B O 1
ATOM 5990 N N . HIS B 1 227 ? -10.18 26.297 17.875 1 97.12 227 HIS B N 1
ATOM 5991 C CA . HIS B 1 227 ? -9.766 27.453 17.094 1 97.12 227 HIS B CA 1
ATOM 5992 C C . HIS B 1 227 ? -10.242 28.766 17.719 1 97.12 227 HIS B C 1
ATOM 5994 O O . HIS B 1 227 ? -9.461 29.703 17.891 1 97.12 227 HIS B O 1
ATOM 6000 N N . LYS B 1 228 ? -11.484 28.797 18.078 1 98.06 228 LYS B N 1
ATOM 6001 C CA . LYS B 1 228 ? -12.109 30.031 18.562 1 98.06 228 LYS B CA 1
ATOM 6002 C C . LYS B 1 228 ? -11.469 30.484 19.859 1 98.06 228 LYS B C 1
ATOM 6004 O O . LYS B 1 228 ? -11.102 31.656 20 1 98.06 228 LYS B O 1
ATOM 6009 N N . GLU B 1 229 ? -11.336 29.562 20.781 1 98.56 229 GLU B N 1
ATOM 6010 C CA . GLU B 1 229 ? -10.766 29.875 22.078 1 98.56 229 GLU B CA 1
ATOM 6011 C C . GLU B 1 229 ? -9.305 30.297 21.969 1 98.56 229 GLU B C 1
ATOM 6013 O O . GLU B 1 229 ? -8.875 31.266 22.609 1 98.56 229 GLU B O 1
ATOM 6018 N N . ALA B 1 230 ? -8.594 29.594 21.125 1 98.81 230 ALA B N 1
ATOM 6019 C CA . ALA B 1 230 ? -7.176 29.891 20.953 1 98.81 230 ALA B CA 1
ATOM 6020 C C . ALA B 1 230 ? -6.977 31.234 20.25 1 98.81 230 ALA B C 1
ATOM 6022 O O . ALA B 1 230 ? -6.078 32 20.594 1 98.81 230 ALA B O 1
ATOM 6023 N N . GLN B 1 231 ? -7.82 31.469 19.234 1 98.69 231 GLN B N 1
ATOM 6024 C CA . GLN B 1 231 ? -7.754 32.75 18.516 1 98.69 231 GLN B CA 1
ATOM 6025 C C . GLN B 1 231 ? -8.031 33.906 19.453 1 98.69 231 GLN B C 1
ATOM 6027 O O . GLN B 1 231 ? -7.344 34.938 19.406 1 98.69 231 GLN B O 1
ATOM 6032 N N . ALA B 1 232 ? -9.055 33.781 20.266 1 98.56 232 ALA B N 1
ATOM 6033 C CA . ALA B 1 232 ? -9.406 34.812 21.219 1 98.56 232 ALA B CA 1
ATOM 6034 C C . ALA B 1 232 ? -8.258 35.094 22.188 1 98.56 232 ALA B C 1
ATOM 6036 O O . ALA B 1 232 ? -7.953 36.25 22.516 1 98.56 232 ALA B O 1
ATOM 6037 N N . LEU B 1 233 ? -7.637 34.031 22.625 1 98.56 233 LEU B N 1
ATOM 6038 C CA . LEU B 1 233 ? -6.52 34.125 23.547 1 98.56 233 LEU B CA 1
ATOM 6039 C C . LEU B 1 233 ? -5.418 35.031 22.984 1 98.56 233 LEU B C 1
ATOM 6041 O O . LEU B 1 233 ? -4.988 35.969 23.641 1 98.56 233 LEU B O 1
ATOM 6045 N N . VAL B 1 234 ? -4.988 34.75 21.75 1 98.06 234 VAL B N 1
ATOM 6046 C CA . VAL B 1 234 ? -3.83 35.438 21.188 1 98.06 234 VAL B CA 1
ATOM 6047 C C . VAL B 1 234 ? -4.234 36.844 20.734 1 98.06 234 VAL B C 1
ATOM 6049 O O . VAL B 1 234 ? -3.439 37.781 20.812 1 98.06 234 VAL B O 1
ATOM 6052 N N . ASP B 1 235 ? -5.457 37.062 20.281 1 97.44 235 ASP B N 1
ATOM 6053 C CA . ASP B 1 235 ? -5.906 38.344 19.781 1 97.44 235 ASP B CA 1
ATOM 6054 C C . ASP B 1 235 ? -6.207 39.312 20.922 1 97.44 235 ASP B C 1
ATOM 6056 O O . ASP B 1 235 ? -5.785 40.469 20.891 1 97.44 235 ASP B O 1
ATOM 6060 N N . ASP B 1 236 ? -6.93 38.844 21.953 1 97.38 236 ASP B N 1
ATOM 6061 C CA . ASP B 1 236 ? -7.379 39.719 23.031 1 97.38 236 ASP B CA 1
ATOM 6062 C C . ASP B 1 236 ? -6.199 40.188 23.875 1 97.38 236 ASP B C 1
ATOM 6064 O O . ASP B 1 236 ? -6.156 41.344 24.281 1 97.38 236 ASP B O 1
ATOM 6068 N N . ALA B 1 237 ? -5.258 39.312 24.078 1 96.31 237 ALA B N 1
ATOM 6069 C CA . ALA B 1 237 ? -4.121 39.656 24.922 1 96.31 237 ALA B CA 1
ATOM 6070 C C . ALA B 1 237 ? -2.926 40.125 24.094 1 96.31 237 ALA B C 1
ATOM 6072 O O . ALA B 1 237 ? -1.853 40.375 24.641 1 96.31 237 ALA B O 1
ATOM 6073 N N . HIS B 1 238 ? -3.09 40.156 22.75 1 96.31 238 HIS B N 1
ATOM 6074 C CA . HIS B 1 238 ? -2.035 40.562 21.828 1 96.31 238 HIS B CA 1
ATOM 6075 C C . HIS B 1 238 ? -0.777 39.719 22.047 1 96.31 238 HIS B C 1
ATOM 6077 O O . HIS B 1 238 ? 0.327 40.25 22.125 1 96.31 238 HIS B O 1
ATOM 6083 N N . ILE B 1 239 ? -0.986 38.438 22.203 1 97.31 239 ILE B N 1
ATOM 6084 C CA . ILE B 1 239 ? 0.119 37.5 22.391 1 97.31 239 ILE B CA 1
ATOM 6085 C C . ILE B 1 239 ? 0.711 37.156 21.016 1 97.31 239 ILE B C 1
ATOM 6087 O O . ILE B 1 239 ? 0.007 36.625 20.156 1 97.31 239 ILE B O 1
ATOM 6091 N N . PRO B 1 240 ? 2.059 37.469 20.781 1 97.81 240 PRO B N 1
ATOM 6092 C CA . PRO B 1 240 ? 2.674 36.938 19.562 1 97.81 240 PRO B CA 1
ATOM 6093 C C . PRO B 1 240 ? 2.631 35.406 19.484 1 97.81 240 PRO B C 1
ATOM 6095 O O . PRO B 1 240 ? 2.859 34.75 20.5 1 97.81 240 PRO B O 1
ATOM 6098 N N . PHE B 1 241 ? 2.32 34.906 18.312 1 98.19 241 PHE B N 1
ATOM 6099 C CA . PHE B 1 241 ? 2.23 33.438 18.234 1 98.19 241 PHE B CA 1
ATOM 6100 C C . PHE B 1 241 ? 2.822 32.938 16.938 1 98.19 241 PHE B C 1
ATOM 6102 O O . PHE B 1 241 ? 2.854 33.656 15.938 1 98.19 241 PHE B O 1
ATOM 6109 N N . ALA B 1 242 ? 3.352 31.688 16.969 1 98.19 242 ALA B N 1
ATOM 6110 C CA . ALA B 1 242 ? 3.857 30.953 15.812 1 98.19 242 ALA B CA 1
ATOM 6111 C C . ALA B 1 242 ? 3.146 29.609 15.664 1 98.19 242 ALA B C 1
ATOM 6113 O O . ALA B 1 242 ? 2.588 29.094 16.641 1 98.19 242 ALA B O 1
ATOM 6114 N N . HIS B 1 243 ? 3.09 29.156 14.492 1 98.12 243 HIS B N 1
ATOM 6115 C CA . HIS B 1 243 ? 2.588 27.812 14.227 1 98.12 243 HIS B CA 1
ATOM 6116 C C . HIS B 1 243 ? 3.732 26.828 14.055 1 98.12 243 HIS B C 1
ATOM 6118 O O . HIS B 1 243 ? 4.77 27.172 13.484 1 98.12 243 HIS B O 1
ATOM 6124 N N . MET B 1 244 ? 3.496 25.609 14.594 1 96.56 244 MET B N 1
ATOM 6125 C CA . MET B 1 244 ? 4.258 24.5 14.016 1 96.56 244 MET B CA 1
ATOM 6126 C C . MET B 1 244 ? 3.785 24.188 12.602 1 96.56 244 MET B C 1
ATOM 6128 O O . MET B 1 244 ? 2.66 24.516 12.234 1 96.56 244 MET B O 1
ATOM 6132 N N . LEU B 1 245 ? 4.543 23.484 11.859 1 94.94 245 LEU B N 1
ATOM 6133 C CA . LEU B 1 245 ? 4.195 23.188 10.469 1 94.94 245 LEU B CA 1
ATOM 6134 C C . LEU B 1 245 ? 2.881 22.422 10.383 1 94.94 245 LEU B C 1
ATOM 6136 O O . LEU B 1 245 ? 2.002 22.781 9.594 1 94.94 245 LEU B O 1
ATOM 6140 N N . LEU B 1 246 ? 2.664 21.422 11.211 1 95.06 246 LEU B N 1
ATOM 6141 C CA . LEU B 1 246 ? 1.441 20.625 11.188 1 95.06 246 LEU B CA 1
ATOM 6142 C C . LEU B 1 246 ? 0.249 21.453 11.664 1 95.06 246 LEU B C 1
ATOM 6144 O O . LEU B 1 246 ? -0.9 21.109 11.367 1 95.06 246 LEU B O 1
ATOM 6148 N N . GLY B 1 247 ? 0.483 22.5 12.375 1 96.38 247 GLY B N 1
ATOM 6149 C CA . GLY B 1 247 ? -0.577 23.328 12.938 1 96.38 247 GLY B CA 1
ATOM 6150 C C . GLY B 1 247 ? -0.867 24.562 12.109 1 96.38 247 GLY B C 1
ATOM 6151 O O . GLY B 1 247 ? -1.702 25.391 12.484 1 96.38 247 GLY B O 1
ATOM 6152 N N . LYS B 1 248 ? -0.219 24.672 10.93 1 96.56 248 LYS B N 1
ATOM 6153 C CA . LYS B 1 248 ? -0.415 25.859 10.102 1 96.56 248 LYS B CA 1
ATOM 6154 C C . LYS B 1 248 ? -1.882 26.016 9.711 1 96.56 248 LYS B C 1
ATOM 6156 O O . LYS B 1 248 ? -2.553 25.047 9.383 1 96.56 248 LYS B O 1
ATOM 6161 N N . GLY B 1 249 ? -2.363 27.188 9.82 1 96.31 249 GLY B N 1
ATOM 6162 C CA . GLY B 1 249 ? -3.73 27.484 9.422 1 96.31 249 GLY B CA 1
ATOM 6163 C C . GLY B 1 249 ? -4.734 27.281 10.539 1 96.31 249 GLY B C 1
ATOM 6164 O O . GLY B 1 249 ? -5.914 27.609 10.383 1 96.31 249 GLY B O 1
ATOM 6165 N N . THR B 1 250 ? -4.273 26.766 11.688 1 97.94 250 THR B N 1
ATOM 6166 C CA . THR B 1 250 ? -5.172 26.578 12.828 1 97.94 250 THR B CA 1
ATOM 6167 C C . THR B 1 250 ? -5.719 27.922 13.305 1 97.94 250 THR B C 1
ATOM 6169 O O . THR B 1 250 ? -6.906 28.031 13.617 1 97.94 250 THR B O 1
ATOM 6172 N N . LEU B 1 251 ? -4.879 28.922 13.445 1 98.56 251 LEU B N 1
ATOM 6173 C CA . LEU B 1 251 ? -5.273 30.297 13.742 1 98.56 251 LEU B CA 1
ATOM 6174 C C . LEU B 1 251 ? -5.051 31.188 12.531 1 98.56 251 LEU B C 1
ATOM 6176 O O . LEU B 1 251 ? -4.391 30.797 11.57 1 98.56 251 LEU B O 1
ATOM 6180 N N . ASN B 1 252 ? -5.656 32.375 12.578 1 98.25 252 ASN B N 1
ATOM 6181 C CA . ASN B 1 252 ? -5.578 33.344 11.477 1 98.25 252 ASN B CA 1
ATOM 6182 C C . ASN B 1 252 ? -4.164 33.906 11.305 1 98.25 252 ASN B C 1
ATOM 6184 O O . ASN B 1 252 ? -3.686 34.656 12.148 1 98.25 252 ASN B O 1
ATOM 6188 N N . GLU B 1 253 ? -3.586 33.594 10.172 1 98.19 253 GLU B N 1
ATOM 6189 C CA . GLU B 1 253 ? -2.205 34 9.945 1 98.19 253 GLU B CA 1
ATOM 6190 C C . GLU B 1 253 ? -2.131 35.438 9.484 1 98.19 253 GLU B C 1
ATOM 6192 O O . GLU B 1 253 ? -1.039 36 9.344 1 98.19 253 GLU B O 1
ATOM 6197 N N . GLN B 1 254 ? -3.262 36.062 9.297 1 97.25 254 GLN B N 1
ATOM 6198 C CA . GLN B 1 254 ? -3.299 37.469 8.984 1 97.25 254 GLN B CA 1
ATOM 6199 C C . GLN B 1 254 ? -3.354 38.312 10.258 1 97.25 254 GLN B C 1
ATOM 6201 O O . GLN B 1 254 ? -3.348 39.562 10.195 1 97.25 254 GLN B O 1
ATOM 6206 N N . SER B 1 255 ? -3.451 37.688 11.398 1 96.88 255 SER B N 1
ATOM 6207 C CA . SER B 1 255 ? -3.402 38.375 12.672 1 96.88 255 SER B CA 1
ATOM 6208 C C . SER B 1 255 ? -2.117 39.188 12.805 1 96.88 255 SER B C 1
ATOM 6210 O O . SER B 1 255 ? -1.041 38.719 12.43 1 96.88 255 SER B O 1
ATOM 6212 N N . PRO B 1 256 ? -2.199 40.406 13.352 1 96.75 256 PRO B N 1
ATOM 6213 C CA . PRO B 1 256 ? -0.981 41.188 13.594 1 96.75 256 PRO B CA 1
ATOM 6214 C C . PRO B 1 256 ? -0.052 40.531 14.609 1 96.75 256 PRO B C 1
ATOM 6216 O O . PRO B 1 256 ? 1.112 40.906 14.734 1 96.75 256 PRO B O 1
ATOM 6219 N N . ASN B 1 257 ? -0.565 39.5 15.328 1 97.44 257 ASN B N 1
ATOM 6220 C CA . ASN B 1 257 ? 0.227 38.812 16.344 1 97.44 257 ASN B CA 1
ATOM 6221 C C . ASN B 1 257 ? 0.948 37.625 15.773 1 97.44 257 ASN B C 1
ATOM 6223 O O . ASN B 1 257 ? 1.738 36.969 16.469 1 97.44 257 ASN B O 1
ATOM 6227 N N . TYR B 1 258 ? 0.7 37.312 14.523 1 98.12 258 TYR B N 1
ATOM 6228 C CA . TYR B 1 258 ? 1.301 36.125 13.922 1 98.12 258 TYR B CA 1
ATOM 6229 C C . TYR B 1 258 ? 2.768 36.375 13.586 1 98.12 258 TYR B C 1
ATOM 6231 O O . TYR B 1 258 ? 3.098 37.344 12.883 1 98.12 258 TYR B O 1
ATOM 6239 N N . LEU B 1 259 ? 3.627 35.406 14.023 1 97.81 259 LEU B N 1
ATOM 6240 C CA . LEU B 1 259 ? 5.07 35.562 13.875 1 97.81 259 LEU B CA 1
ATOM 6241 C C . LEU B 1 259 ? 5.562 34.844 12.625 1 97.81 259 LEU B C 1
ATOM 6243 O O . LEU B 1 259 ? 6.566 35.219 12.031 1 97.81 259 LEU B O 1
ATOM 6247 N N . GLY B 1 260 ? 4.957 33.719 12.289 1 97.56 260 GLY B N 1
ATOM 6248 C CA . GLY B 1 260 ? 5.426 32.781 11.258 1 97.56 260 GLY B CA 1
ATOM 6249 C C . GLY B 1 260 ? 5.449 31.344 11.719 1 97.56 260 GLY B C 1
ATOM 6250 O O . GLY B 1 260 ? 4.871 31.016 12.75 1 97.56 260 GLY B O 1
ATOM 6251 N N . CYS B 1 261 ? 6.02 30.516 10.953 1 97 261 CYS B N 1
ATOM 6252 C CA . CYS B 1 261 ? 6.133 29.094 11.273 1 97 261 CYS B CA 1
ATOM 6253 C C . CYS B 1 261 ? 7.414 28.812 12.047 1 97 261 CYS B C 1
ATOM 6255 O O . CYS B 1 261 ? 8.5 29.219 11.633 1 97 261 CYS B O 1
ATOM 6257 N N . TYR B 1 262 ? 7.293 28.141 13.18 1 96.62 262 TYR B N 1
ATOM 6258 C CA . TYR B 1 262 ? 8.43 27.766 14.016 1 96.62 262 TYR B CA 1
ATOM 6259 C C . TYR B 1 262 ? 8.961 26.391 13.633 1 96.62 262 TYR B C 1
ATOM 6261 O O . TYR B 1 262 ? 8.195 25.422 13.547 1 96.62 262 TYR B O 1
ATOM 6269 N N . PHE B 1 263 ? 10.242 26.25 13.398 1 94.31 263 PHE B N 1
ATOM 6270 C CA . PHE B 1 263 ? 10.859 24.969 13.078 1 94.31 263 PHE B CA 1
ATOM 6271 C C . PHE B 1 263 ? 12.281 24.891 13.641 1 94.31 263 PHE B C 1
ATOM 6273 O O . PHE B 1 263 ? 13.188 24.391 12.977 1 94.31 263 PHE B O 1
ATOM 6280 N N . GLY B 1 264 ? 12.438 25.391 14.789 1 93.62 264 GLY B N 1
ATOM 6281 C CA . GLY B 1 264 ? 13.664 25.234 15.547 1 93.62 264 GLY B CA 1
ATOM 6282 C C . GLY B 1 264 ? 14.734 26.234 15.164 1 93.62 264 GLY B C 1
ATOM 6283 O O . GLY B 1 264 ? 14.438 27.422 14.961 1 93.62 264 GLY B O 1
ATOM 6284 N N . SER B 1 265 ? 15.992 25.781 15.094 1 91.88 265 SER B N 1
ATOM 6285 C CA . SER B 1 265 ? 17.156 26.641 14.945 1 91.88 265 SER B CA 1
ATOM 6286 C C . SER B 1 265 ? 17.219 27.25 13.547 1 91.88 265 SER B C 1
ATOM 6288 O O . SER B 1 265 ? 17.875 28.281 13.336 1 91.88 265 SER B O 1
ATOM 6290 N N . SER B 1 266 ? 16.547 26.688 12.688 1 88 266 SER B N 1
ATOM 6291 C CA . SER B 1 266 ? 16.672 27.125 11.305 1 88 266 SER B CA 1
ATOM 6292 C C . SER B 1 266 ? 15.648 28.203 10.977 1 88 266 SER B C 1
ATOM 6294 O O . SER B 1 266 ? 15.672 28.781 9.883 1 88 266 SER B O 1
ATOM 6296 N N . CYS B 1 267 ? 14.812 28.5 11.93 1 90.69 267 CYS B N 1
ATOM 6297 C CA . CYS B 1 267 ? 13.828 29.562 11.742 1 90.69 267 CYS B CA 1
ATOM 6298 C C . CYS B 1 267 ? 14.484 30.938 11.781 1 90.69 267 CYS B C 1
ATOM 6300 O O . CYS B 1 267 ? 15.492 31.125 12.461 1 90.69 267 CYS B O 1
ATOM 6302 N N . PRO B 1 268 ? 13.914 31.891 11.039 1 91.94 268 PRO B N 1
ATOM 6303 C CA . PRO B 1 268 ? 14.383 33.25 11.227 1 91.94 268 PRO B CA 1
ATOM 6304 C C . PRO B 1 268 ? 14.305 33.719 12.68 1 91.94 268 PRO B C 1
ATOM 6306 O O . PRO B 1 268 ? 13.367 33.344 13.391 1 91.94 268 PRO B O 1
ATOM 6309 N N . ASP B 1 269 ? 15.164 34.625 13.031 1 94.5 269 ASP B N 1
ATOM 6310 C CA . ASP B 1 269 ? 15.227 35.125 14.406 1 94.5 269 ASP B CA 1
ATOM 6311 C C . ASP B 1 269 ? 13.93 35.812 14.805 1 94.5 269 ASP B C 1
ATOM 6313 O O . ASP B 1 269 ? 13.523 35.75 15.969 1 94.5 269 ASP B O 1
ATOM 6317 N N . SER B 1 270 ? 13.344 36.406 13.805 1 95 270 SER B N 1
ATOM 6318 C CA . SER B 1 270 ? 12.109 37.125 14.07 1 95 270 SER B CA 1
ATOM 6319 C C . SER B 1 270 ? 11 36.219 14.539 1 95 270 SER B C 1
ATOM 6321 O O . SER B 1 270 ? 10.047 36.656 15.195 1 95 270 SER B O 1
ATOM 6323 N N . VAL B 1 271 ? 11.094 34.969 14.203 1 96.31 271 VAL B N 1
ATOM 6324 C CA . VAL B 1 271 ? 10.133 33.969 14.656 1 96.31 271 VAL B CA 1
ATOM 6325 C C . VAL B 1 271 ? 10.68 33.219 15.883 1 96.31 271 VAL B C 1
ATOM 6327 O O . VAL B 1 271 ? 9.977 33.062 16.875 1 96.31 271 VAL B O 1
ATOM 6330 N N . ARG B 1 272 ? 11.922 32.812 15.82 1 95.75 272 ARG B N 1
ATOM 6331 C CA . ARG B 1 272 ? 12.555 31.969 16.812 1 95.75 272 ARG B CA 1
ATOM 6332 C C . ARG B 1 272 ? 12.648 32.656 18.156 1 95.75 272 ARG B C 1
ATOM 6334 O O . ARG B 1 272 ? 12.281 32.094 19.188 1 95.75 272 ARG B O 1
ATOM 6341 N N . ARG B 1 273 ? 13.117 33.906 18.266 1 95.38 273 ARG B N 1
ATOM 6342 C CA . ARG B 1 273 ? 13.461 34.594 19.5 1 95.38 273 ARG B CA 1
ATOM 6343 C C . ARG B 1 273 ? 12.227 34.875 20.344 1 95.38 273 ARG B C 1
ATOM 6345 O O . ARG B 1 273 ? 12.219 34.594 21.547 1 95.38 273 ARG B O 1
ATOM 6352 N N . PRO B 1 274 ? 11.172 35.344 19.672 1 95.81 274 PRO B N 1
ATOM 6353 C CA . PRO B 1 274 ? 9.977 35.594 20.5 1 95.81 274 PRO B CA 1
ATOM 6354 C C . PRO B 1 274 ? 9.453 34.281 21.141 1 95.81 274 PRO B C 1
ATOM 6356 O O . PRO B 1 274 ? 8.883 34.344 22.219 1 95.81 274 PRO B O 1
ATOM 6359 N N . VAL B 1 275 ? 9.664 33.188 20.531 1 96.38 275 VAL B N 1
ATOM 6360 C CA . VAL B 1 275 ? 9.18 31.906 21.031 1 96.38 275 VAL B CA 1
ATOM 6361 C C . VAL B 1 275 ? 10.141 31.375 22.094 1 96.38 275 VAL B C 1
ATOM 6363 O O . VAL B 1 275 ? 9.734 31.031 23.203 1 96.38 275 VAL B O 1
ATOM 6366 N N . GLU B 1 276 ? 11.391 31.406 21.812 1 96.69 276 GLU B N 1
ATOM 6367 C CA . GLU B 1 276 ? 12.391 30.766 22.656 1 96.69 276 GLU B CA 1
ATOM 6368 C C . GLU B 1 276 ? 12.766 31.656 23.844 1 96.69 276 GLU B C 1
ATOM 6370 O O . GLU B 1 276 ? 13.125 31.156 24.906 1 96.69 276 GLU B O 1
ATOM 6375 N N . ASP B 1 277 ? 12.688 33 23.688 1 94.94 277 ASP B N 1
ATOM 6376 C CA . ASP B 1 277 ? 13.125 33.938 24.719 1 94.94 277 ASP B CA 1
ATOM 6377 C C . ASP B 1 277 ? 11.945 34.375 25.594 1 94.94 277 ASP B C 1
ATOM 6379 O O . ASP B 1 277 ? 12.109 35.188 26.5 1 94.94 277 ASP B O 1
ATOM 6383 N N . ALA B 1 278 ? 10.797 33.812 25.312 1 95.94 278 ALA B N 1
ATOM 6384 C CA . ALA B 1 278 ? 9.617 34.188 26.109 1 95.94 278 ALA B CA 1
ATOM 6385 C C . ALA B 1 278 ? 9.773 33.781 27.562 1 95.94 278 ALA B C 1
ATOM 6387 O O . ALA B 1 278 ? 10.344 32.719 27.844 1 95.94 278 ALA B O 1
ATOM 6388 N N . ASP B 1 279 ? 9.25 34.594 28.484 1 96 279 ASP B N 1
ATOM 6389 C CA . ASP B 1 279 ? 9.18 34.219 29.891 1 96 279 ASP B CA 1
ATOM 6390 C C . ASP B 1 279 ? 8.164 33.094 30.078 1 96 279 ASP B C 1
ATOM 6392 O O . ASP B 1 279 ? 8.344 32.219 30.953 1 96 279 ASP B O 1
ATOM 6396 N N . VAL B 1 280 ? 7.145 33.188 29.297 1 97.06 280 VAL B N 1
ATOM 6397 C CA . VAL B 1 280 ? 6.117 32.156 29.281 1 97.06 280 VAL B CA 1
ATOM 6398 C C . VAL B 1 280 ? 5.695 31.875 27.844 1 97.06 280 VAL B C 1
ATOM 6400 O O . VAL B 1 280 ? 5.355 32.781 27.094 1 97.06 280 VAL B O 1
ATOM 6403 N N . CYS B 1 281 ? 5.77 30.656 27.469 1 97.88 281 CYS B N 1
ATOM 6404 C CA . CYS B 1 281 ? 5.289 30.203 26.156 1 97.88 281 CYS B CA 1
ATOM 6405 C C . CYS B 1 281 ? 4.098 29.266 26.328 1 97.88 281 CYS B C 1
ATOM 6407 O O . CYS B 1 281 ? 4.238 28.156 26.844 1 97.88 281 CYS B O 1
ATOM 6409 N N . VAL B 1 282 ? 2.924 29.672 25.891 1 98.56 282 VAL B N 1
ATOM 6410 C CA . VAL B 1 282 ? 1.73 28.844 25.938 1 98.56 282 VAL B CA 1
ATOM 6411 C C . VAL B 1 282 ? 1.714 27.891 24.719 1 98.56 282 VAL B C 1
ATOM 6413 O O . VAL B 1 282 ? 1.553 28.344 23.594 1 98.56 282 VAL B O 1
ATOM 6416 N N . MET B 1 283 ? 1.885 26.641 24.969 1 98.38 283 MET B N 1
ATOM 6417 C CA . MET B 1 283 ? 1.858 25.625 23.922 1 98.38 283 MET B CA 1
ATOM 6418 C C . MET B 1 283 ? 0.447 25.078 23.734 1 98.38 283 MET B C 1
ATOM 6420 O O . MET B 1 283 ? -0.087 24.391 24.609 1 98.38 283 MET B O 1
ATOM 6424 N N . LEU B 1 284 ? -0.116 25.375 22.609 1 98.75 284 LEU B N 1
ATOM 6425 C CA . LEU B 1 284 ? -1.492 24.984 22.312 1 98.75 284 LEU B CA 1
ATOM 6426 C C . LEU B 1 284 ? -1.531 23.781 21.391 1 98.75 284 LEU B C 1
ATOM 6428 O O . LEU B 1 284 ? -1.55 23.938 20.156 1 98.75 284 LEU B O 1
ATOM 6432 N N . GLY B 1 285 ? -1.644 22.547 21.953 1 98.25 285 GLY B N 1
ATOM 6433 C CA . GLY B 1 285 ? -1.76 21.344 21.156 1 98.25 285 GLY B CA 1
ATOM 6434 C C . GLY B 1 285 ? -0.508 21.031 20.359 1 98.25 285 GLY B C 1
ATOM 6435 O O . GLY B 1 285 ? -0.592 20.578 19.203 1 98.25 285 GLY B O 1
ATOM 6436 N N . VAL B 1 286 ? 0.688 21.266 20.922 1 97.56 286 VAL B N 1
ATOM 6437 C CA . VAL B 1 286 ? 1.963 21.109 20.234 1 97.56 286 VAL B CA 1
ATOM 6438 C C . VAL B 1 286 ? 2.557 19.734 20.531 1 97.56 286 VAL B C 1
ATOM 6440 O O . VAL B 1 286 ? 2.533 19.281 21.688 1 97.56 286 VAL B O 1
ATOM 6443 N N . LYS B 1 287 ? 2.936 19.078 19.516 1 95.38 287 LYS B N 1
ATOM 6444 C CA . LYS B 1 287 ? 3.789 17.891 19.609 1 95.38 287 LYS B CA 1
ATOM 6445 C C . LYS B 1 287 ? 5.094 18.094 18.844 1 95.38 287 LYS B C 1
ATOM 6447 O O . LYS B 1 287 ? 5.082 18.281 17.625 1 95.38 287 LYS B O 1
ATOM 6452 N N . PHE B 1 288 ? 6.207 18.031 19.578 1 95.12 288 PHE B N 1
ATOM 6453 C CA . PHE B 1 288 ? 7.504 18.203 18.938 1 95.12 288 PHE B CA 1
ATOM 6454 C C . PHE B 1 288 ? 7.93 16.922 18.234 1 95.12 288 PHE B C 1
ATOM 6456 O O . PHE B 1 288 ? 7.781 15.828 18.797 1 95.12 288 PHE B O 1
ATOM 6463 N N . HIS B 1 289 ? 8.305 17.016 17.062 1 93.94 289 HIS B N 1
ATOM 6464 C CA . HIS B 1 289 ? 8.93 15.945 16.297 1 93.94 289 HIS B CA 1
ATOM 6465 C C . HIS B 1 289 ? 10.086 16.484 15.461 1 93.94 289 HIS B C 1
ATOM 6467 O O . HIS B 1 289 ? 10.281 17.688 15.352 1 93.94 289 HIS B O 1
ATOM 6473 N N . ASP B 1 290 ? 10.828 15.656 14.883 1 92.31 290 ASP B N 1
ATOM 6474 C CA . ASP B 1 290 ? 12.102 16.031 14.273 1 92.31 290 ASP B CA 1
ATOM 6475 C C . ASP B 1 290 ? 11.906 17.047 13.156 1 92.31 290 ASP B C 1
ATOM 6477 O O . ASP B 1 290 ? 12.5 18.125 13.172 1 92.31 290 ASP B O 1
ATOM 6481 N N . PHE B 1 291 ? 10.992 16.891 12.242 1 88.31 291 PHE B N 1
ATOM 6482 C CA . PHE B 1 291 ? 10.812 17.781 11.109 1 88.31 291 PHE B CA 1
ATOM 6483 C C . PHE B 1 291 ? 10.258 19.125 11.555 1 88.31 291 PHE B C 1
ATOM 6485 O O . PHE B 1 291 ? 10.625 20.172 11.016 1 88.31 291 PHE B O 1
ATOM 6492 N N . GLY B 1 292 ? 9.461 19.078 12.562 1 88.5 292 GLY B N 1
ATOM 6493 C CA . GLY B 1 292 ? 8.812 20.312 12.992 1 88.5 292 GLY B CA 1
ATOM 6494 C C . GLY B 1 292 ? 9.703 21.172 13.859 1 88.5 292 GLY B C 1
ATOM 6495 O O . GLY B 1 292 ? 9.406 22.359 14.078 1 88.5 292 GLY B O 1
ATOM 6496 N N . THR B 1 293 ? 10.844 20.625 14.281 1 91.94 293 THR B N 1
ATOM 6497 C CA . THR B 1 293 ? 11.688 21.375 15.219 1 91.94 293 THR B CA 1
ATOM 6498 C C . THR B 1 293 ? 13.109 21.484 14.688 1 91.94 293 THR B C 1
ATOM 6500 O O . THR B 1 293 ? 14.039 21.781 15.453 1 91.94 293 THR B O 1
ATOM 6503 N N . GLY B 1 294 ? 13.234 21.141 13.367 1 89.38 294 GLY B N 1
ATOM 6504 C CA . GLY B 1 294 ? 14.602 21.125 12.875 1 89.38 294 GLY B CA 1
ATOM 6505 C C . GLY B 1 294 ? 15.469 20.094 13.586 1 89.38 294 GLY B C 1
ATOM 6506 O O . GLY B 1 294 ? 16.562 20.422 14.047 1 89.38 294 GLY B O 1
ATOM 6507 N N . TYR B 1 295 ? 14.938 18.953 13.695 1 90.44 295 TYR B N 1
ATOM 6508 C CA . TYR B 1 295 ? 15.594 17.812 14.32 1 90.44 295 TYR B CA 1
ATOM 6509 C C . TYR B 1 295 ? 15.914 18.109 15.781 1 90.44 295 TYR B C 1
ATOM 6511 O O . TYR B 1 295 ? 17.062 17.984 16.203 1 90.44 295 TYR B O 1
ATOM 6519 N N . PHE B 1 296 ? 14.93 18.516 16.484 1 92.88 296 PHE B N 1
ATOM 6520 C CA . PHE B 1 296 ? 14.914 18.703 17.922 1 92.88 296 PHE B CA 1
ATOM 6521 C C . PHE B 1 296 ? 15.891 19.797 18.344 1 92.88 296 PHE B C 1
ATOM 6523 O O . PHE B 1 296 ? 16.578 19.672 19.359 1 92.88 296 PHE B O 1
ATOM 6530 N N . SER B 1 297 ? 15.914 20.859 17.578 1 93.75 297 SER B N 1
ATOM 6531 C CA . SER B 1 297 ? 16.828 21.969 17.859 1 93.75 297 SER B CA 1
ATOM 6532 C C . SER B 1 297 ? 16.109 23.062 18.656 1 93.75 297 SER B C 1
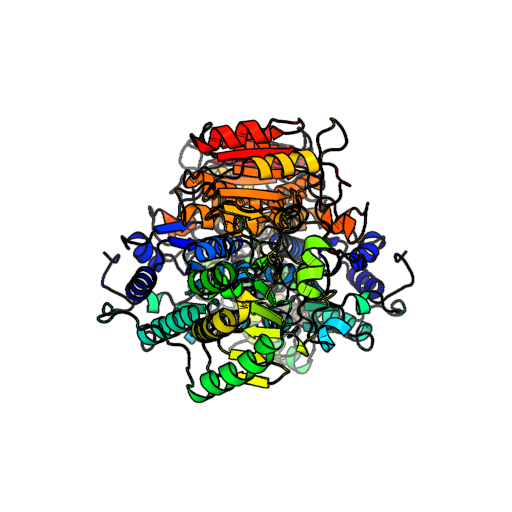ATOM 6534 O O . SER B 1 297 ? 16.719 24.094 18.953 1 93.75 297 SER B O 1
ATOM 6536 N N . GLN B 1 298 ? 14.797 22.812 18.969 1 93.56 298 GLN B N 1
ATOM 6537 C CA . GLN B 1 298 ? 14.047 23.828 19.703 1 93.56 298 GLN B CA 1
ATOM 6538 C C . GLN B 1 298 ? 14.648 24.062 21.078 1 93.56 298 GLN B C 1
ATOM 6540 O O . GLN B 1 298 ? 15.109 23.125 21.734 1 93.56 298 GLN B O 1
ATOM 6545 N N . LYS B 1 299 ? 14.734 25.312 21.438 1 95.06 299 LYS B N 1
ATOM 6546 C CA . LYS B 1 299 ? 15.25 25.703 22.75 1 95.06 299 LYS B CA 1
ATOM 6547 C C . LYS B 1 299 ? 14.18 26.422 23.562 1 95.06 299 LYS B C 1
ATOM 6549 O O . LYS B 1 299 ? 14.305 27.609 23.859 1 95.06 299 LYS B O 1
ATOM 6554 N N . ILE B 1 300 ? 13.211 25.75 23.906 1 94.25 300 ILE B N 1
ATOM 6555 C CA . ILE B 1 300 ? 12.172 26.25 24.797 1 94.25 300 ILE B CA 1
ATOM 6556 C C . ILE B 1 300 ? 12.281 25.562 26.156 1 94.25 300 ILE B C 1
ATOM 6558 O O . ILE B 1 300 ? 12.078 24.344 26.266 1 94.25 300 ILE B O 1
ATOM 6562 N N . HIS B 1 301 ? 12.594 26.312 27.141 1 92.75 301 HIS B N 1
ATOM 6563 C CA . HIS B 1 301 ? 12.805 25.719 28.469 1 92.75 301 HIS B CA 1
ATOM 6564 C C . HIS B 1 301 ? 11.492 25.203 29.047 1 92.75 301 HIS B C 1
ATOM 6566 O O . HIS B 1 301 ? 10.461 25.875 28.969 1 92.75 301 HIS B O 1
ATOM 6572 N N . LEU B 1 302 ? 11.562 24.047 29.641 1 90.19 302 LEU B N 1
ATOM 6573 C CA . LEU B 1 302 ? 10.398 23.391 30.219 1 90.19 302 LEU B CA 1
ATOM 6574 C C . LEU B 1 302 ? 9.734 24.281 31.266 1 90.19 302 LEU B C 1
ATOM 6576 O O . LEU B 1 302 ? 8.508 24.297 31.391 1 90.19 302 LEU B O 1
ATOM 6580 N N . ASP B 1 303 ? 10.562 25.094 31.953 1 92.75 303 ASP B N 1
ATOM 6581 C CA . ASP B 1 303 ? 10.078 25.922 33.062 1 92.75 303 ASP B CA 1
ATOM 6582 C C . ASP B 1 303 ? 9.305 27.141 32.531 1 92.75 303 ASP B C 1
ATOM 6584 O O . ASP B 1 303 ? 8.609 27.812 33.281 1 92.75 303 ASP B O 1
ATOM 6588 N N . HIS B 1 304 ? 9.422 27.344 31.266 1 95 304 HIS B N 1
ATOM 6589 C CA . HIS B 1 304 ? 8.75 28.5 30.688 1 95 304 HIS B CA 1
ATOM 6590 C C . HIS B 1 304 ? 7.477 28.094 29.953 1 95 304 HIS B C 1
ATOM 6592 O O . HIS B 1 304 ? 6.746 28.953 29.453 1 95 304 HIS B O 1
ATOM 6598 N N . MET B 1 305 ? 7.156 26.828 30.016 1 96.94 305 MET B N 1
ATOM 6599 C CA . MET B 1 305 ? 6.074 26.328 29.172 1 96.94 305 MET B CA 1
ATOM 6600 C C . MET B 1 305 ? 4.789 26.156 29.969 1 96.94 305 MET B C 1
ATOM 6602 O O . MET B 1 305 ? 4.828 25.719 31.125 1 96.94 305 MET B O 1
ATOM 6606 N N . ILE B 1 306 ? 3.703 26.578 29.422 1 98.56 306 ILE B N 1
ATOM 6607 C CA . ILE B 1 306 ? 2.371 26.062 29.734 1 98.56 306 ILE B CA 1
ATOM 6608 C C . ILE B 1 306 ? 1.891 25.156 28.594 1 98.56 306 ILE B C 1
ATOM 6610 O O . ILE B 1 306 ? 1.489 25.641 27.531 1 98.56 306 ILE B O 1
ATOM 6614 N N . ASP B 1 307 ? 2.008 23.859 28.828 1 98.62 307 ASP B N 1
ATOM 6615 C CA . ASP B 1 307 ? 1.726 22.875 27.766 1 98.62 307 ASP B CA 1
ATOM 6616 C C . ASP B 1 307 ? 0.281 22.391 27.859 1 98.62 307 ASP B C 1
ATOM 6618 O O . ASP B 1 307 ? -0.067 21.609 28.75 1 98.62 307 ASP B O 1
ATOM 6622 N N . ILE B 1 308 ? -0.512 22.844 26.953 1 98.81 308 ILE B N 1
ATOM 6623 C CA . ILE B 1 308 ? -1.925 22.484 26.906 1 98.81 308 ILE B CA 1
ATOM 6624 C C . ILE B 1 308 ? -2.156 21.406 25.844 1 98.81 308 ILE B C 1
ATOM 6626 O O . ILE B 1 308 ? -1.944 21.641 24.656 1 98.81 308 ILE B O 1
ATOM 6630 N N . GLN B 1 309 ? -2.615 20.219 26.266 1 98.44 309 GLN B N 1
ATOM 6631 C CA . GLN B 1 309 ? -2.904 19.062 25.422 1 98.44 309 GLN B CA 1
ATOM 6632 C C . GLN B 1 309 ? -4.391 18.719 25.453 1 98.44 309 GLN B C 1
ATOM 6634 O O . GLN B 1 309 ? -5.156 19.297 26.219 1 98.44 309 GLN B O 1
ATOM 6639 N N . PRO B 1 310 ? -4.812 17.812 24.672 1 98.12 310 PRO B N 1
ATOM 6640 C CA . PRO B 1 310 ? -6.246 17.562 24.484 1 98.12 310 PRO B CA 1
ATOM 6641 C C . PRO B 1 310 ? -6.938 17.172 25.797 1 98.12 310 PRO B C 1
ATOM 6643 O O . PRO B 1 310 ? -8.07 17.578 26.047 1 98.12 310 PRO B O 1
ATOM 6646 N N . PHE B 1 311 ? -6.176 16.422 26.641 1 98.12 311 PHE B N 1
ATOM 6647 C CA . PHE B 1 311 ? -6.879 15.836 27.781 1 98.12 311 PHE B CA 1
ATOM 6648 C C . PHE B 1 311 ? -6.184 16.203 29.078 1 98.12 311 PHE B C 1
ATOM 6650 O O . PHE B 1 311 ? -6.621 15.789 30.156 1 98.12 311 PHE B O 1
ATOM 6657 N N . GLU B 1 312 ? -5.176 16.844 28.969 1 98.56 312 GLU B N 1
ATOM 6658 C CA . GLU B 1 312 ? -4.387 17.25 30.125 1 98.56 312 GLU B CA 1
ATOM 6659 C C . GLU B 1 312 ? -3.52 18.469 29.812 1 98.56 312 GLU B C 1
ATOM 6661 O O . GLU B 1 312 ? -3.336 18.812 28.641 1 98.56 312 GLU B O 1
ATOM 6666 N N . SER B 1 313 ? -2.965 19.078 30.812 1 98.62 313 SER B N 1
ATOM 6667 C CA . SER B 1 313 ? -1.99 20.156 30.688 1 98.62 313 SER B CA 1
ATOM 6668 C C . SER B 1 313 ? -0.802 19.953 31.609 1 98.62 313 SER B C 1
ATOM 6670 O O . SER B 1 313 ? -0.887 19.172 32.562 1 98.62 313 SER B O 1
ATOM 6672 N N . THR B 1 314 ? 0.279 20.516 31.312 1 98.5 314 THR B N 1
ATOM 6673 C CA . THR B 1 314 ? 1.49 20.359 32.125 1 98.5 314 THR B CA 1
ATOM 6674 C C . THR B 1 314 ? 2.162 21.719 32.344 1 98.5 314 THR B C 1
ATOM 6676 O O . THR B 1 314 ? 2.314 22.5 31.406 1 98.5 314 THR B O 1
ATOM 6679 N N . ILE B 1 315 ? 2.523 22.094 33.562 1 97.88 315 ILE B N 1
ATOM 6680 C CA . ILE B 1 315 ? 3.307 23.266 33.938 1 97.88 315 ILE B CA 1
ATOM 6681 C C . ILE B 1 315 ? 4.438 22.844 34.875 1 97.88 315 ILE B C 1
ATOM 6683 O O . ILE B 1 315 ? 4.191 22.234 35.938 1 97.88 315 ILE B O 1
ATOM 6687 N N . ASN B 1 316 ? 5.66 23.094 34.531 1 94.12 316 ASN B N 1
ATOM 6688 C CA . ASN B 1 316 ? 6.828 22.797 35.375 1 94.12 316 ASN B CA 1
ATOM 6689 C C . ASN B 1 316 ? 6.875 21.312 35.75 1 94.12 316 ASN B C 1
ATOM 6691 O O . ASN B 1 316 ? 7.078 20.969 36.906 1 94.12 316 ASN B O 1
ATOM 6695 N N . GLY B 1 317 ? 6.531 20.422 34.75 1 92.75 317 GLY B N 1
ATOM 6696 C CA . GLY B 1 317 ? 6.621 18.984 34.969 1 92.75 317 GLY B CA 1
ATOM 6697 C C . GLY B 1 317 ? 5.406 18.406 35.656 1 92.75 317 GLY B C 1
ATOM 6698 O O . GLY B 1 317 ? 5.203 17.188 35.656 1 92.75 317 GLY B O 1
ATOM 6699 N N . ARG B 1 318 ? 4.602 19.281 36.25 1 97 318 ARG B N 1
ATOM 6700 C CA . ARG B 1 318 ? 3.391 18.812 36.938 1 97 318 ARG B CA 1
ATOM 6701 C C . ARG B 1 318 ? 2.252 18.641 35.938 1 97 318 ARG B C 1
ATOM 6703 O O . ARG B 1 318 ? 1.938 19.562 35.156 1 97 318 ARG B O 1
ATOM 6710 N N . VAL B 1 319 ? 1.667 17.453 35.969 1 98.25 319 VAL B N 1
ATOM 6711 C CA . VAL B 1 319 ? 0.586 17.141 35.031 1 98.25 319 VAL B CA 1
ATOM 6712 C C . VAL B 1 319 ? -0.762 17.406 35.719 1 98.25 319 VAL B C 1
ATOM 6714 O O . VAL B 1 319 ? -0.965 17.062 36.875 1 98.25 319 VAL B O 1
ATOM 6717 N N . TYR B 1 320 ? -1.649 18.078 35 1 98.69 320 TYR B N 1
ATOM 6718 C CA . TYR B 1 320 ? -3.043 18.297 35.375 1 98.69 320 TYR B CA 1
ATOM 6719 C C . TYR B 1 320 ? -3.979 17.469 34.5 1 98.69 320 TYR B C 1
ATOM 6721 O O . TYR B 1 320 ? -4.367 17.906 33.438 1 98.69 320 TYR B O 1
ATOM 6729 N N . PRO B 1 321 ? -4.328 16.266 35 1 98.06 321 PRO B N 1
ATOM 6730 C CA . PRO B 1 321 ? -5.125 15.352 34.188 1 98.06 321 PRO B CA 1
ATOM 6731 C C . PRO B 1 321 ? -6.602 15.734 34.125 1 98.06 321 PRO B C 1
ATOM 6733 O O . PRO B 1 321 ? -7.031 16.641 34.844 1 98.06 321 PRO B O 1
ATOM 6736 N N . GLN B 1 322 ? -7.34 15.078 33.25 1 98.19 322 GLN B N 1
ATOM 6737 C CA . GLN B 1 322 ? -8.781 15.281 33.125 1 98.19 322 GLN B CA 1
ATOM 6738 C C . GLN B 1 322 ? -9.109 16.766 32.938 1 98.19 322 GLN B C 1
ATOM 6740 O O . GLN B 1 322 ? -9.992 17.297 33.594 1 98.19 322 GLN B O 1
ATOM 6745 N N . LEU B 1 323 ? -8.305 17.438 32.156 1 98.56 323 LEU B N 1
ATOM 6746 C CA . LEU B 1 323 ? -8.477 18.844 31.812 1 98.56 323 LEU B CA 1
ATOM 6747 C C . LEU B 1 323 ? -8.57 19.031 30.297 1 98.56 323 LEU B C 1
ATOM 6749 O O . LEU B 1 323 ? -7.551 19.125 29.609 1 98.56 323 LEU B O 1
ATOM 6753 N N . PRO B 1 324 ? -9.82 19.109 29.797 1 98.31 324 PRO B N 1
ATOM 6754 C CA . PRO B 1 324 ? -9.984 19.312 28.359 1 98.31 324 PRO B CA 1
ATOM 6755 C C . PRO B 1 324 ? -9.289 20.578 27.859 1 98.31 324 PRO B C 1
ATOM 6757 O O . PRO B 1 324 ? -9.305 21.594 28.547 1 98.31 324 PRO B O 1
ATOM 6760 N N . MET B 1 325 ? -8.75 20.516 26.734 1 98.62 325 MET B N 1
ATOM 6761 C CA . MET B 1 325 ? -7.969 21.578 26.109 1 98.62 325 MET B CA 1
ATOM 6762 C C . MET B 1 325 ? -8.734 22.891 26.109 1 98.62 325 MET B C 1
ATOM 6764 O O . MET B 1 325 ? -8.188 23.938 26.469 1 98.62 325 MET B O 1
ATOM 6768 N N . LYS B 1 326 ? -9.984 22.859 25.734 1 98.25 326 LYS B N 1
ATOM 6769 C CA . LYS B 1 326 ? -10.82 24.062 25.688 1 98.25 326 LYS B CA 1
ATOM 6770 C C . LYS B 1 326 ? -10.859 24.766 27.031 1 98.25 326 LYS B C 1
ATOM 6772 O O . LYS B 1 326 ? -10.688 25.984 27.109 1 98.25 326 LYS B O 1
ATOM 6777 N N . ASP B 1 327 ? -11.008 23.984 28.078 1 98.62 327 ASP B N 1
ATOM 6778 C CA . ASP B 1 327 ? -11.102 24.547 29.422 1 98.62 327 ASP B CA 1
ATOM 6779 C C . ASP B 1 327 ? -9.773 25.172 29.859 1 98.62 327 ASP B C 1
ATOM 6781 O O . ASP B 1 327 ? -9.758 26.219 30.5 1 98.62 327 ASP B O 1
ATOM 6785 N N . ALA B 1 328 ? -8.766 24.453 29.547 1 98.88 328 ALA B N 1
ATOM 6786 C CA . ALA B 1 328 ? -7.441 24.969 29.891 1 98.88 328 ALA B CA 1
ATOM 6787 C C . ALA B 1 328 ? -7.164 26.297 29.172 1 98.88 328 ALA B C 1
ATOM 6789 O O . ALA B 1 328 ? -6.625 27.234 29.766 1 98.88 328 ALA B O 1
ATOM 6790 N N . ILE B 1 329 ? -7.496 26.406 27.859 1 98.88 329 ILE B N 1
ATOM 6791 C CA . ILE B 1 329 ? -7.273 27.609 27.078 1 98.88 329 ILE B CA 1
ATOM 6792 C C . ILE B 1 329 ? -8.078 28.766 27.672 1 98.88 329 ILE B C 1
ATOM 6794 O O . ILE B 1 329 ? -7.574 29.891 27.812 1 98.88 329 ILE B O 1
ATOM 6798 N N . LEU B 1 330 ? -9.312 28.531 28.047 1 98.75 330 LEU B N 1
ATOM 6799 C CA . LEU B 1 330 ? -10.172 29.547 28.625 1 98.75 330 LEU B CA 1
ATOM 6800 C C . LEU B 1 330 ? -9.617 30.047 29.953 1 98.75 330 LEU B C 1
ATOM 6802 O O . LEU B 1 330 ? -9.664 31.25 30.234 1 98.75 330 LEU B O 1
ATOM 6806 N N . ALA B 1 331 ? -9.117 29.125 30.719 1 98.81 331 ALA B N 1
ATOM 6807 C CA . ALA B 1 331 ? -8.5 29.5 31.984 1 98.81 331 ALA B CA 1
ATOM 6808 C C . ALA B 1 331 ? -7.309 30.422 31.766 1 98.81 331 ALA B C 1
ATOM 6810 O O . ALA B 1 331 ? -7.176 31.453 32.469 1 98.81 331 ALA B O 1
ATOM 6811 N N . VAL B 1 332 ? -6.441 30.047 30.875 1 98.8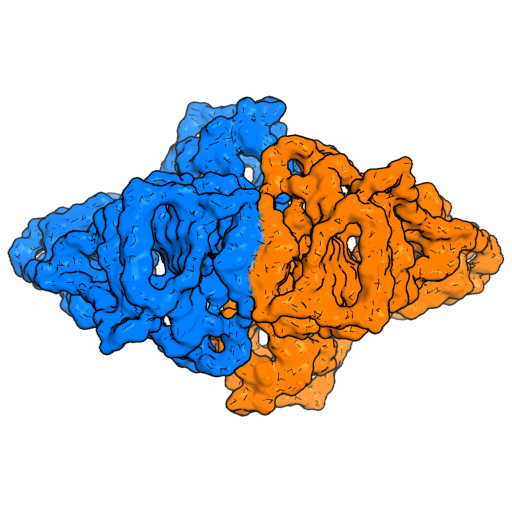1 332 VAL B N 1
ATOM 6812 C CA . VAL B 1 332 ? -5.262 30.859 30.578 1 98.81 332 VAL B CA 1
ATOM 6813 C C . VAL B 1 332 ? -5.691 32.219 30.031 1 98.81 332 VAL B C 1
ATOM 6815 O O . VAL B 1 332 ? -5.086 33.25 30.359 1 98.81 332 VAL B O 1
ATOM 6818 N N . HIS B 1 333 ? -6.715 32.25 29.141 1 98.69 333 HIS B N 1
ATOM 6819 C CA . HIS B 1 333 ? -7.25 33.469 28.578 1 98.69 333 HIS B CA 1
ATOM 6820 C C . HIS B 1 333 ? -7.672 34.438 29.688 1 98.69 333 HIS B C 1
ATOM 6822 O O . HIS B 1 333 ? -7.324 35.625 29.641 1 98.69 333 HIS B O 1
ATOM 6828 N N . GLU B 1 334 ? -8.375 33.938 30.672 1 98.38 334 GLU B N 1
ATOM 6829 C CA . GLU B 1 334 ? -8.82 34.75 31.797 1 98.38 334 GLU B CA 1
ATOM 6830 C C . GLU B 1 334 ? -7.633 35.344 32.562 1 98.38 334 GLU B C 1
ATOM 6832 O O . GLU B 1 334 ? -7.648 36.531 32.906 1 98.38 334 GLU B O 1
ATOM 6837 N N . ILE B 1 335 ? -6.695 34.594 32.75 1 98.25 335 ILE B N 1
ATOM 6838 C CA . ILE B 1 335 ? -5.539 35 33.562 1 98.25 335 ILE B CA 1
ATOM 6839 C C . ILE B 1 335 ? -4.727 36.031 32.781 1 98.25 335 ILE B C 1
ATOM 6841 O O . ILE B 1 335 ? -4.328 37.062 33.344 1 98.25 335 ILE B O 1
ATOM 6845 N N . VAL B 1 336 ? -4.461 35.781 31.516 1 97.38 336 VAL B N 1
ATOM 6846 C CA . VAL B 1 336 ? -3.611 36.688 30.75 1 97.38 336 VAL B CA 1
ATOM 6847 C C . VAL B 1 336 ? -4.281 38.031 30.641 1 97.38 336 VAL B C 1
ATOM 6849 O O . VAL B 1 336 ? -3.6 39.062 30.578 1 97.38 336 VAL B O 1
ATOM 6852 N N . MET B 1 337 ? -5.59 38.125 30.578 1 97.12 337 MET B N 1
ATOM 6853 C CA . MET B 1 337 ? -6.316 39.375 30.453 1 97.12 337 MET B CA 1
ATOM 6854 C C . MET B 1 337 ? -6.094 40.25 31.672 1 97.12 337 MET B C 1
ATOM 6856 O O . MET B 1 337 ? -6.18 41.5 31.578 1 97.12 337 MET B O 1
ATOM 6860 N N . LYS B 1 338 ? -5.691 39.625 32.719 1 96.44 338 LYS B N 1
ATOM 6861 C CA . LYS B 1 338 ? -5.414 40.375 33.938 1 96.44 338 LYS B CA 1
ATOM 6862 C C . LYS B 1 338 ? -4.047 41.062 33.875 1 96.44 338 LYS B C 1
ATOM 6864 O O . LYS B 1 338 ? -3.814 42.062 34.531 1 96.44 338 LYS B O 1
ATOM 6869 N N . TYR B 1 339 ? -3.207 40.594 33.031 1 95.38 339 TYR B N 1
ATOM 6870 C CA . TYR B 1 339 ? -1.817 41 33.188 1 95.38 339 TYR B CA 1
ATOM 6871 C C . TYR B 1 339 ? -1.247 41.5 31.859 1 95.38 339 TYR B C 1
ATOM 6873 O O . TYR B 1 339 ? -0.149 42.062 31.828 1 95.38 339 TYR B O 1
ATOM 6881 N N . CYS B 1 340 ? -1.956 41.438 30.766 1 93.69 340 CYS B N 1
ATOM 6882 C CA . CYS B 1 340 ? -1.419 41.625 29.422 1 93.69 340 CYS B CA 1
ATOM 6883 C C . CYS B 1 340 ? -1.186 43.094 29.141 1 93.69 340 CYS B C 1
ATOM 6885 O O . CYS B 1 340 ? -0.47 43.438 28.188 1 93.69 340 CYS B O 1
ATOM 6887 N N . ASP B 1 341 ? -1.685 44 29.906 1 91.31 341 ASP B N 1
ATOM 6888 C CA . ASP B 1 341 ? -1.582 45.438 29.641 1 91.31 341 ASP B CA 1
ATOM 6889 C C . ASP B 1 341 ? -0.124 45.906 29.641 1 91.31 341 ASP B C 1
ATOM 6891 O O . ASP B 1 341 ? 0.225 46.875 28.984 1 91.31 341 ASP B O 1
ATOM 6895 N N . ASN B 1 342 ? 0.709 45.219 30.266 1 84.94 342 ASN B N 1
ATOM 6896 C CA . ASN B 1 342 ? 2.1 45.656 30.406 1 84.94 342 ASN B CA 1
ATOM 6897 C C . ASN B 1 342 ? 3.008 44.906 29.422 1 84.94 342 ASN B C 1
ATOM 6899 O O . ASN B 1 342 ? 4.223 45.125 29.422 1 84.94 342 ASN B O 1
ATOM 6903 N N . TRP B 1 343 ? 2.436 44.156 28.578 1 91.62 343 TRP B N 1
ATOM 6904 C CA . TRP B 1 343 ? 3.258 43.344 27.672 1 91.62 343 TRP B CA 1
ATOM 6905 C C . TRP B 1 343 ? 3.59 44.125 26.406 1 91.62 343 TRP B C 1
ATOM 6907 O O . TRP B 1 343 ? 2.785 44.938 25.938 1 91.62 343 TRP B O 1
ATOM 6917 N N . PRO B 1 344 ? 4.773 43.969 25.891 1 87.75 344 PRO B N 1
ATOM 6918 C CA . PRO B 1 344 ? 5.105 44.625 24.625 1 87.75 344 PRO B CA 1
ATOM 6919 C C . PRO B 1 344 ? 4.25 44.125 23.453 1 87.75 344 PRO B C 1
ATOM 6921 O O . PRO B 1 344 ? 3.896 42.938 23.406 1 87.75 344 PRO B O 1
ATOM 6924 N N . LYS B 1 345 ? 3.904 45.031 22.594 1 86.19 345 LYS B N 1
ATOM 6925 C CA . LYS B 1 345 ? 3.176 44.688 21.391 1 86.19 345 LYS B CA 1
ATOM 6926 C C . LYS B 1 345 ? 4.113 44.094 20.328 1 86.19 345 LYS B C 1
ATOM 6928 O O . LYS B 1 345 ? 5.277 44.5 20.234 1 86.19 345 LYS B O 1
ATOM 6933 N N . ASN B 1 346 ? 3.514 43.125 19.609 1 87.69 346 ASN B N 1
ATOM 6934 C CA . ASN B 1 346 ? 4.273 42.531 18.516 1 87.69 346 ASN B CA 1
ATOM 6935 C C . ASN B 1 346 ? 4.383 43.5 17.328 1 87.69 346 ASN B C 1
ATOM 6937 O O . ASN B 1 346 ? 3.375 44.031 16.875 1 87.69 346 ASN B O 1
ATOM 6941 N N . GLU B 1 347 ? 5.594 43.688 16.844 1 84 347 GLU B N 1
ATOM 6942 C CA . GLU B 1 347 ? 5.816 44.594 15.727 1 84 347 GLU B CA 1
ATOM 6943 C C . GLU B 1 347 ? 6.395 43.875 14.523 1 84 347 GLU B C 1
ATOM 6945 O O . GLU B 1 347 ? 6.59 44.469 13.461 1 84 347 GLU B O 1
ATOM 6950 N N . SER B 1 348 ? 6.504 42.625 14.703 1 88.31 348 SER B N 1
ATOM 6951 C CA . SER B 1 348 ? 7.152 41.844 13.648 1 88.31 348 SER B CA 1
ATOM 6952 C C . SER B 1 348 ? 6.129 41.281 12.672 1 88.31 348 SER B C 1
ATOM 6954 O O . SER B 1 348 ? 5.012 40.938 13.07 1 88.31 348 SER B O 1
ATOM 6956 N N . LYS B 1 349 ? 6.523 41.281 11.383 1 91.75 349 LYS B N 1
ATOM 6957 C CA . LYS B 1 349 ? 5.746 40.594 10.352 1 91.75 349 LYS B CA 1
ATOM 6958 C C . LYS B 1 349 ? 6.348 39.219 10.031 1 91.75 349 LYS B C 1
ATOM 6960 O O . LYS B 1 349 ? 7.559 39.031 10.125 1 91.75 349 LYS B O 1
ATOM 6965 N N . PRO B 1 350 ? 5.402 38.312 9.703 1 95.56 350 PRO B N 1
ATOM 6966 C CA . PRO B 1 350 ? 5.957 37.031 9.297 1 95.56 350 PRO B CA 1
ATOM 6967 C C . PRO B 1 350 ? 6.953 37.156 8.141 1 95.56 350 PRO B C 1
ATOM 6969 O O . PRO B 1 350 ? 6.766 37.969 7.25 1 95.56 350 PRO B O 1
ATOM 6972 N N . PRO B 1 351 ? 7.914 36.281 8.18 1 93.75 351 PRO B N 1
ATOM 6973 C CA . PRO B 1 351 ? 8.914 36.344 7.102 1 93.75 351 PRO B CA 1
ATOM 6974 C C . PRO B 1 351 ? 8.312 36 5.734 1 93.75 351 PRO B C 1
ATOM 6976 O O . PRO B 1 351 ? 7.43 35.156 5.633 1 93.75 351 PRO B O 1
ATOM 6979 N N . ARG B 1 352 ? 8.891 36.625 4.758 1 91.69 352 ARG B N 1
ATOM 6980 C CA . ARG B 1 352 ? 8.523 36.375 3.375 1 91.69 352 ARG B CA 1
ATOM 6981 C C . ARG B 1 352 ? 9.578 35.5 2.688 1 91.69 352 ARG B C 1
ATOM 6983 O O . ARG B 1 352 ? 10.703 35.375 3.17 1 91.69 352 ARG B O 1
ATOM 6990 N N . PHE B 1 353 ? 9.156 34.875 1.58 1 94.88 353 PHE B N 1
ATOM 6991 C CA . PHE B 1 353 ? 10.125 34.156 0.768 1 94.88 353 PHE B CA 1
ATOM 6992 C C . PHE B 1 353 ? 11.195 35.094 0.234 1 94.88 353 PHE B C 1
ATOM 6994 O O . PHE B 1 353 ? 10.93 36.25 -0.028 1 94.88 353 PHE B O 1
ATOM 7001 N N . PRO B 1 354 ? 12.453 34.594 0.07 1 93.69 354 PRO B N 1
ATOM 7002 C CA . PRO B 1 354 ? 13.477 35.406 -0.566 1 93.69 354 PRO B CA 1
ATOM 7003 C C . PRO B 1 354 ? 13.094 35.844 -1.981 1 93.69 354 PRO B C 1
ATOM 7005 O O . PRO B 1 354 ? 12.508 35.062 -2.73 1 93.69 354 PRO B O 1
ATOM 7008 N N . ALA B 1 355 ? 13.414 37.031 -2.246 1 94.12 355 ALA B N 1
ATOM 7009 C CA . ALA B 1 355 ? 13.172 37.531 -3.596 1 94.12 355 ALA B CA 1
ATOM 7010 C C . ALA B 1 355 ? 14.055 36.844 -4.617 1 94.12 355 ALA B C 1
ATOM 7012 O O . ALA B 1 355 ? 15.164 36.406 -4.297 1 94.12 355 ALA B O 1
ATOM 7013 N N . PRO B 1 356 ? 13.508 36.688 -5.844 1 94.62 356 PRO B N 1
ATOM 7014 C CA . PRO B 1 356 ? 14.359 36.125 -6.891 1 94.62 356 PRO B CA 1
ATOM 7015 C C . PRO B 1 356 ? 15.633 36.938 -7.129 1 94.62 356 PRO B C 1
ATOM 7017 O O . PRO B 1 356 ? 15.609 38.156 -7.074 1 94.62 356 PRO B O 1
ATOM 7020 N N . GLU B 1 357 ? 16.703 36.219 -7.441 1 89.88 357 GLU B N 1
ATOM 7021 C CA . GLU B 1 357 ? 18.016 36.844 -7.602 1 89.88 357 GLU B CA 1
ATOM 7022 C C . GLU B 1 357 ? 18.234 37.281 -9.039 1 89.88 357 GLU B C 1
ATOM 7024 O O . GLU B 1 357 ? 19.016 38.219 -9.297 1 89.88 357 GLU B O 1
ATOM 7029 N N . ASP B 1 358 ? 17.719 36.594 -9.93 1 91.56 358 ASP B N 1
ATOM 7030 C CA . ASP B 1 358 ? 17.875 36.875 -11.352 1 91.56 358 ASP B CA 1
ATOM 7031 C C . ASP B 1 358 ? 16.594 36.594 -12.117 1 91.56 358 ASP B C 1
ATOM 7033 O O . ASP B 1 358 ? 15.539 36.406 -11.516 1 91.56 358 ASP B O 1
ATOM 7037 N N . GLU B 1 359 ? 16.734 36.719 -13.398 1 90.25 359 GLU B N 1
ATOM 7038 C CA . GLU B 1 359 ? 15.539 36.594 -14.242 1 90.25 359 GLU B CA 1
ATOM 7039 C C . GLU B 1 359 ? 15.266 35.156 -14.609 1 90.25 359 GLU B C 1
ATOM 7041 O O . GLU B 1 359 ? 14.172 34.812 -15.07 1 90.25 359 GLU B O 1
ATOM 7046 N N . LYS B 1 360 ? 16.188 34.312 -14.297 1 93 360 LYS B N 1
ATOM 7047 C CA . LYS B 1 360 ? 15.984 32.906 -14.617 1 93 360 LYS B CA 1
ATOM 7048 C C . LYS B 1 360 ? 14.953 32.281 -13.68 1 93 360 LYS B C 1
ATOM 7050 O O . LYS B 1 360 ? 15.039 32.406 -12.461 1 93 360 LYS B O 1
ATOM 7055 N N . PHE B 1 361 ? 13.977 31.594 -14.18 1 96.31 361 PHE B N 1
ATOM 7056 C CA . PHE B 1 361 ? 12.898 30.984 -13.414 1 96.31 361 PHE B CA 1
ATOM 7057 C C . PHE B 1 361 ? 13.453 30 -12.383 1 96.31 361 PHE B C 1
ATOM 7059 O O . PHE B 1 361 ? 14.328 29.188 -12.695 1 96.31 361 PHE B O 1
ATOM 7066 N N . SER B 1 362 ? 13.031 30.125 -11.141 1 95.75 362 SER B N 1
ATOM 7067 C CA . SER B 1 362 ? 13.523 29.328 -10.016 1 95.75 362 SER B CA 1
ATOM 7068 C C . SER B 1 362 ? 12.438 29.109 -8.977 1 95.75 362 SER B C 1
ATOM 7070 O O . SER B 1 362 ? 11.328 29.641 -9.109 1 95.75 362 SER B O 1
ATOM 7072 N N . MET B 1 363 ? 12.805 28.438 -8.047 1 95.44 363 MET B N 1
ATOM 7073 C CA . MET B 1 363 ? 11.906 28.156 -6.926 1 95.44 363 MET B CA 1
ATOM 7074 C C . MET B 1 363 ? 11.461 29.453 -6.25 1 95.44 363 MET B C 1
ATOM 7076 O O . MET B 1 363 ? 10.336 29.562 -5.762 1 95.44 363 MET B O 1
ATOM 7080 N N . ARG B 1 364 ? 12.328 30.438 -6.215 1 96.5 364 ARG B N 1
ATOM 7081 C CA . ARG B 1 364 ? 11.992 31.703 -5.598 1 96.5 364 ARG B CA 1
ATOM 7082 C C . ARG B 1 364 ? 10.883 32.406 -6.367 1 96.5 364 ARG B C 1
ATOM 7084 O O . ARG B 1 364 ? 9.953 32.969 -5.77 1 96.5 364 ARG B O 1
ATOM 7091 N N . HIS B 1 365 ? 11 32.344 -7.738 1 97.44 365 HIS B N 1
ATOM 7092 C CA . HIS B 1 365 ? 9.93 32.906 -8.547 1 97.44 365 HIS B CA 1
ATOM 7093 C C . HIS B 1 365 ? 8.617 32.156 -8.32 1 97.44 365 HIS B C 1
ATOM 7095 O O . HIS B 1 365 ? 7.578 32.812 -8.109 1 97.44 365 HIS B O 1
ATOM 7101 N N . PHE B 1 366 ? 8.672 30.891 -8.43 1 97.62 366 PHE B N 1
ATOM 7102 C CA . PHE B 1 366 ? 7.504 30.031 -8.297 1 97.62 366 PHE B CA 1
ATOM 7103 C C . PHE B 1 366 ? 6.758 30.328 -7.004 1 97.62 366 PHE B C 1
ATOM 7105 O O . PHE B 1 366 ? 5.582 30.688 -7.027 1 97.62 366 PHE B O 1
ATOM 7112 N N . TRP B 1 367 ? 7.371 30.312 -5.832 1 98 367 TRP B N 1
ATOM 7113 C CA . TRP B 1 367 ? 6.688 30.359 -4.543 1 98 367 TRP B CA 1
ATOM 7114 C C . TRP B 1 367 ? 6.301 31.797 -4.18 1 98 367 TRP B C 1
ATOM 7116 O O . TRP B 1 367 ? 5.301 32.031 -3.494 1 98 367 TRP B O 1
ATOM 7126 N N . ASN B 1 368 ? 7.125 32.75 -4.59 1 97.88 368 ASN B N 1
ATOM 7127 C CA . ASN B 1 368 ? 6.672 34.125 -4.422 1 97.88 368 ASN B CA 1
ATOM 7128 C C . ASN B 1 368 ? 5.375 34.375 -5.176 1 97.88 368 ASN B C 1
ATOM 7130 O O . ASN B 1 368 ? 4.477 35.062 -4.664 1 97.88 368 ASN B O 1
ATOM 7134 N N . GLU B 1 369 ? 5.309 33.875 -6.406 1 98 369 GLU B N 1
ATOM 7135 C CA . GLU B 1 369 ? 4.09 34.031 -7.188 1 98 369 GLU B CA 1
ATOM 7136 C C . GLU B 1 369 ? 2.914 33.312 -6.535 1 98 369 GLU B C 1
ATOM 7138 O O . GLU B 1 369 ? 1.793 33.812 -6.52 1 98 369 GLU B O 1
ATOM 7143 N N . VAL B 1 370 ? 3.109 32.094 -6.031 1 98.38 370 VAL B N 1
ATOM 7144 C CA . VAL B 1 370 ? 2.055 31.391 -5.324 1 98.38 370 VAL B CA 1
ATOM 7145 C C . VAL B 1 370 ? 1.602 32.188 -4.109 1 98.38 370 VAL B C 1
ATOM 7147 O O . VAL B 1 370 ? 0.406 32.438 -3.926 1 98.38 370 VAL B O 1
ATOM 7150 N N . GLN B 1 371 ? 2.564 32.656 -3.246 1 98.06 371 GLN B N 1
ATOM 7151 C CA . GLN B 1 371 ? 2.275 33.438 -2.045 1 98.06 371 GLN B CA 1
ATOM 7152 C C . GLN B 1 371 ? 1.409 34.625 -2.367 1 98.06 371 GLN B C 1
ATOM 7154 O O . GLN B 1 371 ? 0.401 34.875 -1.702 1 98.06 371 GLN B O 1
ATOM 7159 N N . ASP B 1 372 ? 1.773 35.344 -3.398 1 97.31 372 ASP B N 1
ATOM 7160 C CA . ASP B 1 372 ? 1.157 36.625 -3.719 1 97.31 372 ASP B CA 1
ATOM 7161 C C . ASP B 1 372 ? -0.245 36.438 -4.293 1 97.31 372 ASP B C 1
ATOM 7163 O O . ASP B 1 372 ? -1.016 37.375 -4.395 1 97.31 372 ASP B O 1
ATOM 7167 N N . ASN B 1 373 ? -0.599 35.188 -4.617 1 97.88 373 ASN B N 1
ATOM 7168 C CA . ASN B 1 373 ? -1.881 34.969 -5.281 1 97.88 373 ASN B CA 1
ATOM 7169 C C . ASN B 1 373 ? -2.766 34.031 -4.5 1 97.88 373 ASN B C 1
ATOM 7171 O O . ASN B 1 373 ? -3.764 33.531 -5.023 1 97.88 373 ASN B O 1
ATOM 7175 N N . LEU B 1 374 ? -2.383 33.719 -3.299 1 97.81 374 LEU B N 1
ATOM 7176 C CA . LEU B 1 374 ? -3.309 33.062 -2.383 1 97.81 374 LEU B CA 1
ATOM 7177 C C . LEU B 1 374 ? -4.43 34 -1.968 1 97.81 374 LEU B C 1
ATOM 7179 O O . LEU B 1 374 ? -4.188 35.188 -1.74 1 97.81 374 LEU B O 1
ATOM 7183 N N . THR B 1 375 ? -5.621 33.469 -1.932 1 97.12 375 THR B N 1
ATOM 7184 C CA . THR B 1 375 ? -6.777 34.281 -1.562 1 97.12 375 THR B CA 1
ATOM 7185 C C . THR B 1 375 ? -7.598 33.594 -0.477 1 97.12 375 THR B C 1
ATOM 7187 O O . THR B 1 375 ? -7.359 32.438 -0.156 1 97.12 375 THR B O 1
ATOM 7190 N N . GLU B 1 376 ? -8.5 34.312 0.04 1 97.19 376 GLU B N 1
ATOM 7191 C CA . GLU B 1 376 ? -9.289 33.875 1.182 1 97.19 376 GLU B CA 1
ATOM 7192 C C . GLU B 1 376 ? -9.93 32.5 0.913 1 97.19 376 GLU B C 1
ATOM 7194 O O . GLU B 1 376 ? -10.531 32.312 -0.141 1 97.19 376 GLU B O 1
ATOM 7199 N N . GLY B 1 377 ? -9.703 31.625 1.804 1 97.12 377 GLY B N 1
ATOM 7200 C CA . GLY B 1 377 ? -10.391 30.344 1.757 1 97.12 377 GLY B CA 1
ATOM 7201 C C . GLY B 1 377 ? -9.609 29.281 1.005 1 97.12 377 GLY B C 1
ATOM 7202 O O . GLY B 1 377 ? -9.977 28.094 1.026 1 97.12 377 GLY B O 1
ATOM 7203 N N . ASP B 1 378 ? -8.484 29.609 0.398 1 98.31 378 ASP B N 1
ATOM 7204 C CA . ASP B 1 378 ? -7.676 28.656 -0.346 1 98.31 378 ASP B CA 1
ATOM 7205 C C . ASP B 1 378 ? -7.223 27.5 0.552 1 98.31 378 ASP B C 1
ATOM 7207 O O . ASP B 1 378 ? -6.918 27.703 1.729 1 98.31 378 ASP B O 1
ATOM 7211 N N . ILE B 1 379 ? -7.227 26.312 0.051 1 98.56 379 ILE B N 1
ATOM 7212 C CA . ILE B 1 379 ? -6.645 25.141 0.692 1 98.56 379 ILE B CA 1
ATOM 7213 C C . ILE B 1 379 ? -5.379 24.719 -0.056 1 98.56 379 ILE B C 1
ATOM 7215 O O . ILE B 1 379 ? -5.445 24.312 -1.221 1 98.56 379 ILE B O 1
ATOM 7219 N N . ILE B 1 380 ? -4.277 24.844 0.557 1 98.69 380 ILE B N 1
ATOM 7220 C CA . ILE B 1 380 ? -3.027 24.422 -0.07 1 98.69 380 ILE B CA 1
ATOM 7221 C C . ILE B 1 380 ? -2.6 23.062 0.486 1 98.69 380 ILE B C 1
ATOM 7223 O O . ILE B 1 380 ? -2.525 22.875 1.703 1 98.69 380 ILE B O 1
ATOM 7227 N N . VAL B 1 381 ? -2.416 22.094 -0.372 1 98.81 381 VAL B N 1
ATOM 7228 C CA . VAL B 1 381 ? -1.933 20.75 -0.037 1 98.81 381 VAL B CA 1
ATOM 7229 C C . VAL B 1 381 ? -0.507 20.578 -0.556 1 98.81 381 VAL B C 1
ATOM 7231 O O . VAL B 1 381 ? -0.24 20.797 -1.74 1 98.81 381 VAL B O 1
ATOM 7234 N N . VAL B 1 382 ? 0.398 20.219 0.282 1 98.56 382 VAL B N 1
ATOM 7235 C CA . VAL B 1 382 ? 1.793 20.094 -0.126 1 98.56 382 VAL B CA 1
ATOM 7236 C C . VAL B 1 382 ? 2.316 18.703 0.256 1 98.56 382 VAL B C 1
ATOM 7238 O O . VAL B 1 382 ? 1.966 18.172 1.312 1 98.56 382 VAL B O 1
ATOM 7241 N N . ASP B 1 383 ? 3.104 18.109 -0.589 1 97.94 383 ASP B N 1
ATOM 7242 C CA . ASP B 1 383 ? 3.752 16.828 -0.306 1 97.94 383 ASP B CA 1
ATOM 7243 C C . ASP B 1 383 ? 5.07 17.031 0.438 1 97.94 383 ASP B C 1
ATOM 7245 O O . ASP B 1 383 ? 5.59 18.156 0.49 1 97.94 383 ASP B O 1
ATOM 7249 N N . GLN B 1 384 ? 5.539 15.977 1.055 1 94.19 384 GLN B N 1
ATOM 7250 C CA . GLN B 1 384 ? 6.844 16.016 1.702 1 94.19 384 GLN B CA 1
ATOM 7251 C C . GLN B 1 384 ? 7.953 16.297 0.688 1 94.19 384 GLN B C 1
ATOM 7253 O O . GLN B 1 384 ? 7.898 15.797 -0.441 1 94.19 384 GLN B O 1
ATOM 7258 N N . GLY B 1 385 ? 8.891 17.062 1.067 1 92.44 385 GLY B N 1
ATOM 7259 C CA . GLY B 1 385 ? 9.984 17.469 0.206 1 92.44 385 GLY B CA 1
ATOM 7260 C C . GLY B 1 385 ? 10.117 18.984 0.094 1 92.44 385 GLY B C 1
ATOM 7261 O O . GLY B 1 385 ? 9.977 19.703 1.087 1 92.44 385 GLY B O 1
ATOM 7262 N N . THR B 1 386 ? 10.422 19.422 -1.139 1 93.62 386 THR B N 1
ATOM 7263 C CA . THR B 1 386 ? 10.625 20.859 -1.331 1 93.62 386 THR B CA 1
ATOM 7264 C C . THR B 1 386 ? 9.32 21.625 -1.145 1 93.62 386 THR B C 1
ATOM 7266 O O . THR B 1 386 ? 9.32 22.75 -0.65 1 93.62 386 THR B O 1
ATOM 7269 N N . SER B 1 387 ? 8.219 20.969 -1.438 1 95.44 387 SER B N 1
ATOM 7270 C CA . SER B 1 387 ? 6.922 21.625 -1.328 1 95.44 387 SER B CA 1
ATOM 7271 C C . SER B 1 387 ? 6.539 21.844 0.131 1 95.44 387 SER B C 1
ATOM 7273 O O . SER B 1 387 ? 5.996 22.891 0.484 1 95.44 387 SER B O 1
ATOM 7275 N N . SER B 1 388 ? 6.766 20.828 0.975 1 94.5 388 SER B N 1
ATOM 7276 C CA . SER B 1 388 ? 6.438 21.016 2.385 1 94.5 388 SER B CA 1
ATOM 7277 C C . SER B 1 388 ? 7.34 22.062 3.031 1 94.5 388 SER B C 1
ATOM 7279 O O . SER B 1 388 ? 6.906 22.797 3.912 1 94.5 388 SER B O 1
ATOM 7281 N N . SER B 1 389 ? 8.594 22.078 2.578 1 93.06 389 SER B N 1
ATOM 7282 C CA . SER B 1 389 ? 9.492 23.141 3.039 1 93.06 389 SER B CA 1
ATOM 7283 C C . SER B 1 389 ? 8.938 24.516 2.695 1 93.06 389 SER B C 1
ATOM 7285 O O . SER B 1 389 ? 8.969 25.422 3.525 1 93.06 389 SER B O 1
ATOM 7287 N N . ALA B 1 390 ? 8.469 24.641 1.512 1 95.31 390 ALA B N 1
ATOM 7288 C CA . ALA B 1 390 ? 7.871 25.906 1.092 1 95.31 390 ALA B CA 1
ATOM 7289 C C . ALA B 1 390 ? 6.609 26.203 1.892 1 95.31 390 ALA B C 1
ATOM 7291 O O . ALA B 1 390 ? 6.312 27.375 2.178 1 95.31 390 ALA B O 1
ATOM 7292 N N . GLY B 1 391 ? 5.891 25.156 2.215 1 95.31 391 GLY B N 1
ATOM 7293 C CA . GLY B 1 391 ? 4.691 25.328 3.02 1 95.31 391 GLY B CA 1
ATOM 7294 C C . GLY B 1 391 ? 4.949 26.031 4.34 1 95.31 391 GLY B C 1
ATOM 7295 O O . GLY B 1 391 ? 4.125 26.812 4.801 1 95.31 391 GLY B O 1
ATOM 7296 N N . ALA B 1 392 ? 6.09 25.766 4.895 1 94.88 392 ALA B N 1
ATOM 7297 C CA . ALA B 1 392 ? 6.465 26.375 6.168 1 94.88 392 ALA B CA 1
ATOM 7298 C C . ALA B 1 392 ? 6.633 27.891 6.016 1 94.88 392 ALA B C 1
ATOM 7300 O O . ALA B 1 392 ? 6.391 28.641 6.961 1 94.88 392 ALA B O 1
ATOM 7301 N N . GLY B 1 393 ? 6.98 28.328 4.855 1 95.5 393 GLY B N 1
ATOM 7302 C CA . GLY B 1 393 ? 7.27 29.734 4.633 1 95.5 393 GLY B CA 1
ATOM 7303 C C . GLY B 1 393 ? 6.062 30.516 4.156 1 95.5 393 GLY B C 1
ATOM 7304 O O . GLY B 1 393 ? 6.086 31.75 4.148 1 95.5 393 GLY B O 1
ATOM 7305 N N . LEU B 1 394 ? 5.031 29.844 3.773 1 97.56 394 LEU B N 1
ATOM 7306 C CA . LEU B 1 394 ? 3.826 30.516 3.295 1 97.56 394 LEU B CA 1
ATOM 7307 C C . LEU B 1 394 ? 3.119 31.25 4.434 1 97.56 394 LEU B C 1
ATOM 7309 O O . LEU B 1 394 ? 3.201 30.828 5.59 1 97.56 394 LEU B O 1
ATOM 7313 N N . VAL B 1 395 ? 2.506 32.312 4.188 1 98.19 395 VAL B N 1
ATOM 7314 C CA . VAL B 1 395 ? 1.536 32.969 5.062 1 98.19 395 VAL B CA 1
ATOM 7315 C C . VAL B 1 395 ? 0.13 32.812 4.492 1 98.19 395 VAL B C 1
ATOM 7317 O O . VAL B 1 395 ? -0.186 33.344 3.428 1 98.19 395 VAL B O 1
ATOM 7320 N N . LEU B 1 396 ? -0.685 32.125 5.195 1 98.38 396 LEU B N 1
ATOM 7321 C CA . LEU B 1 396 ? -1.997 31.734 4.68 1 98.38 396 LEU B CA 1
ATOM 7322 C C . LEU B 1 396 ? -2.961 32.906 4.734 1 98.38 396 LEU B C 1
ATOM 7324 O O . LEU B 1 396 ? -2.873 33.75 5.633 1 98.38 396 LEU B O 1
ATOM 7328 N N . PRO B 1 397 ? -3.879 32.969 3.768 1 97.94 397 PRO B N 1
ATOM 7329 C CA . PRO B 1 397 ? -4.938 34 3.824 1 97.94 397 PRO B CA 1
ATOM 7330 C C . PRO B 1 397 ? -5.988 33.688 4.891 1 97.94 397 PRO B C 1
ATOM 7332 O O . PRO B 1 397 ? -5.949 32.625 5.516 1 97.94 397 PRO B O 1
ATOM 7335 N N . ARG B 1 398 ? -6.84 34.688 5.078 1 97.31 398 ARG B N 1
ATOM 7336 C CA . ARG B 1 398 ? -7.953 34.438 5.992 1 97.31 398 ARG B CA 1
ATOM 7337 C C . ARG B 1 398 ? -8.719 33.188 5.605 1 97.31 398 ARG B C 1
ATOM 7339 O O . ARG B 1 398 ? -8.984 32.938 4.422 1 97.31 398 ARG B O 1
ATOM 7346 N N . ASN B 1 399 ? -8.984 32.375 6.555 1 96.44 399 ASN B N 1
ATOM 7347 C CA . ASN B 1 399 ? -9.727 31.125 6.371 1 96.44 399 ASN B CA 1
ATOM 7348 C C . ASN B 1 399 ? -8.977 30.141 5.465 1 96.44 399 ASN B C 1
ATOM 7350 O O . ASN B 1 399 ? -9.578 29.25 4.879 1 96.44 399 ASN B O 1
ATOM 7354 N N . GLY B 1 400 ? -7.723 30.375 5.246 1 97.56 400 GLY B N 1
ATOM 7355 C CA . GLY B 1 400 ? -6.906 29.438 4.508 1 97.56 400 GLY B CA 1
ATOM 7356 C C . GLY B 1 400 ? -6.59 28.172 5.293 1 97.56 400 GLY B C 1
ATOM 7357 O O . GLY B 1 400 ? -6.672 28.172 6.523 1 97.56 400 GLY B O 1
ATOM 7358 N N . LYS B 1 401 ? -6.27 27.141 4.598 1 97.5 401 LYS B N 1
ATOM 7359 C CA . LYS B 1 401 ? -5.875 25.875 5.195 1 97.5 401 LYS B CA 1
ATOM 7360 C C . LYS B 1 401 ? -4.621 25.312 4.527 1 97.5 401 LYS B C 1
ATOM 7362 O O . LYS B 1 401 ? -4.438 25.469 3.314 1 97.5 401 LYS B O 1
ATOM 7367 N N . CYS B 1 402 ? -3.787 24.719 5.301 1 98.12 402 CYS B N 1
ATOM 7368 C CA . CYS B 1 402 ? -2.615 24.016 4.812 1 98.12 402 CYS B CA 1
ATOM 7369 C C . CYS B 1 402 ? -2.654 22.547 5.23 1 98.12 402 CYS B C 1
ATOM 7371 O O . CYS B 1 402 ? -2.785 22.234 6.414 1 98.12 402 CYS B O 1
ATOM 7373 N N . ILE B 1 403 ? -2.617 21.688 4.258 1 98.44 403 ILE B N 1
ATOM 7374 C CA . ILE B 1 403 ? -2.57 20.25 4.531 1 98.44 403 ILE B CA 1
ATOM 7375 C C . ILE B 1 403 ? -1.175 19.719 4.223 1 98.44 403 ILE B C 1
ATOM 7377 O O . ILE B 1 403 ? -0.72 19.766 3.078 1 98.44 403 ILE B O 1
ATOM 7381 N N . VAL B 1 404 ? -0.533 19.281 5.227 1 97.06 404 VAL B N 1
ATOM 7382 C CA . VAL B 1 404 ? 0.802 18.688 5.137 1 97.06 404 VAL B CA 1
ATOM 7383 C C . VAL B 1 404 ? 0.912 17.516 6.098 1 97.06 404 VAL B C 1
ATOM 7385 O O . VAL B 1 404 ? 0.265 17.484 7.148 1 97.06 404 VAL B O 1
ATOM 7388 N N . GLN B 1 405 ? 1.58 16.484 5.734 1 96.69 405 GLN B N 1
ATOM 7389 C CA . GLN B 1 405 ? 1.857 15.32 6.574 1 96.69 405 GLN B CA 1
ATOM 7390 C C . GLN B 1 405 ? 3.348 15.211 6.883 1 96.69 405 GLN B C 1
ATOM 7392 O O . GLN B 1 405 ? 4.102 14.602 6.117 1 96.69 405 GLN B O 1
ATOM 7397 N N . CYS B 1 406 ? 3.793 15.781 8.023 1 93.88 406 CYS B N 1
ATOM 7398 C CA . CYS B 1 406 ? 5.242 15.867 8.164 1 93.88 406 CYS B CA 1
ATOM 7399 C C . CYS B 1 406 ? 5.734 14.945 9.281 1 93.88 406 CYS B C 1
ATOM 7401 O O . CYS B 1 406 ? 6.926 14.648 9.367 1 93.88 406 CYS B O 1
ATOM 7403 N N . LEU B 1 407 ? 4.801 14.531 10.211 1 96.62 407 LEU B N 1
ATOM 7404 C CA . LEU B 1 407 ? 5.223 13.539 11.195 1 96.62 407 LEU B CA 1
ATOM 7405 C C . LEU B 1 407 ? 5.324 12.156 10.562 1 96.62 407 LEU B C 1
ATOM 7407 O O . LEU B 1 407 ? 6.355 11.484 10.688 1 96.62 407 LEU B O 1
ATOM 7411 N N . TRP B 1 408 ? 4.223 11.758 9.914 1 97.88 408 TRP B N 1
ATOM 7412 C CA . TRP B 1 408 ? 4.25 10.477 9.219 1 97.88 408 TRP B CA 1
ATOM 7413 C C . TRP B 1 408 ? 5.152 10.547 7.984 1 97.88 408 TRP B C 1
ATOM 7415 O O . TRP B 1 408 ? 6.016 9.688 7.789 1 97.88 408 TRP B O 1
ATOM 7425 N N . GLY B 1 409 ? 4.961 11.594 7.199 1 96.88 409 GLY B N 1
ATOM 7426 C CA . GLY B 1 409 ? 5.91 11.938 6.152 1 96.88 409 GLY B CA 1
ATOM 7427 C C . GLY B 1 409 ? 5.91 10.953 5 1 96.88 409 GLY B C 1
ATOM 7428 O O . GLY B 1 409 ? 6.973 10.57 4.5 1 96.88 409 GLY B O 1
ATOM 7429 N N . SER B 1 410 ? 4.785 10.461 4.562 1 97.81 410 SER B N 1
ATOM 7430 C CA . SER B 1 410 ? 4.703 9.562 3.418 1 97.81 410 SER B CA 1
ATOM 7431 C C . SER B 1 410 ? 4.66 10.344 2.105 1 97.81 410 SER B C 1
ATOM 7433 O O . SER B 1 410 ? 3.697 11.062 1.837 1 97.81 410 SER B O 1
ATOM 7435 N N . ILE B 1 411 ? 5.664 10.18 1.277 1 97 411 ILE B N 1
ATOM 7436 C CA . ILE B 1 411 ? 5.629 10.867 -0.007 1 97 411 ILE B CA 1
ATOM 7437 C C . ILE B 1 411 ? 4.578 10.219 -0.909 1 97 411 ILE B C 1
ATOM 7439 O O . ILE B 1 411 ? 4.344 9.016 -0.832 1 97 411 ILE B O 1
ATOM 7443 N N . GLY B 1 412 ? 3.963 11.047 -1.726 1 97.94 412 GLY B N 1
ATOM 7444 C CA . GLY B 1 412 ? 2.85 10.594 -2.545 1 97.94 412 GLY B CA 1
ATOM 7445 C C . GLY B 1 412 ? 1.499 10.812 -1.891 1 97.94 412 GLY B C 1
ATOM 7446 O O . GLY B 1 412 ? 0.46 10.68 -2.541 1 97.94 412 GLY B O 1
ATOM 7447 N N . PHE B 1 413 ? 1.511 11.195 -0.62 1 98.62 413 PHE B N 1
ATOM 7448 C CA . PHE B 1 413 ? 0.323 11.422 0.194 1 98.62 413 PHE B CA 1
ATOM 7449 C C . PHE B 1 413 ? -0.543 12.523 -0.409 1 98.62 413 PHE B C 1
ATOM 7451 O O . PHE B 1 413 ? -1.768 12.391 -0.473 1 98.62 413 PHE B O 1
ATOM 7458 N N . SER B 1 414 ? -0.006 13.57 -0.909 1 98.81 414 SER B N 1
ATOM 7459 C CA . SER B 1 414 ? -0.66 14.859 -1.112 1 98.81 414 SER B CA 1
ATOM 7460 C C . SER B 1 414 ? -1.664 14.789 -2.258 1 98.81 414 SER B C 1
ATOM 7462 O O . SER B 1 414 ? -2.729 15.414 -2.195 1 98.81 414 SER B O 1
ATOM 7464 N N . LEU B 1 415 ? -1.328 14.039 -3.287 1 98.81 415 LEU B N 1
ATOM 7465 C CA . LEU B 1 415 ? -2.191 14.023 -4.461 1 98.81 415 LEU B CA 1
ATOM 7466 C C . LEU B 1 415 ? -3.551 13.422 -4.129 1 98.81 415 LEU B C 1
ATOM 7468 O O . LEU B 1 415 ? -4.582 14.07 -4.305 1 98.81 415 LEU B O 1
ATOM 7472 N N . PRO B 1 416 ? -3.627 12.227 -3.557 1 98.94 416 PRO B N 1
ATOM 7473 C CA . PRO B 1 416 ? -4.945 11.727 -3.168 1 98.94 416 PRO B CA 1
ATOM 7474 C C . PRO B 1 416 ? -5.582 12.539 -2.045 1 98.94 416 PRO B C 1
ATOM 7476 O O . PRO B 1 416 ? -6.805 12.695 -2.004 1 98.94 416 PRO B O 1
ATOM 7479 N N . ALA B 1 417 ? -4.762 13.055 -1.119 1 98.94 417 ALA B N 1
ATOM 7480 C CA . ALA B 1 417 ? -5.293 13.883 -0.042 1 98.94 417 ALA B CA 1
ATOM 7481 C C . ALA B 1 417 ? -5.977 15.125 -0.597 1 98.94 417 ALA B C 1
ATOM 7483 O O . ALA B 1 417 ? -7.016 15.555 -0.089 1 98.94 417 ALA B O 1
ATOM 7484 N N . ALA B 1 418 ? -5.359 15.75 -1.641 1 98.94 418 ALA B N 1
ATOM 7485 C CA . ALA B 1 418 ? -5.965 16.906 -2.295 1 98.94 418 ALA B CA 1
ATOM 7486 C C . ALA B 1 418 ? -7.312 16.547 -2.914 1 98.94 418 ALA B C 1
ATOM 7488 O O . ALA B 1 418 ? -8.25 17.344 -2.889 1 98.94 418 ALA B O 1
ATOM 7489 N N . PHE B 1 419 ? -7.414 15.352 -3.492 1 98.94 419 PHE B N 1
ATOM 7490 C CA . PHE B 1 419 ? -8.672 14.852 -4.043 1 98.94 419 PHE B CA 1
ATOM 7491 C C . PHE B 1 419 ? -9.742 14.789 -2.967 1 98.94 419 PHE B C 1
ATOM 7493 O O . PHE B 1 419 ? -10.844 15.32 -3.15 1 98.94 419 PHE B O 1
ATOM 7500 N N . GLY B 1 420 ? -9.383 14.164 -1.789 1 98.88 420 GLY B N 1
ATOM 7501 C CA . GLY B 1 420 ? -10.312 14.102 -0.671 1 98.88 420 GLY B CA 1
ATOM 7502 C C . GLY B 1 420 ? -10.734 15.477 -0.174 1 98.88 420 GLY B C 1
ATOM 7503 O O . GLY B 1 420 ? -11.914 15.711 0.1 1 98.88 420 GLY B O 1
ATOM 7504 N N . ALA B 1 421 ? -9.758 16.375 -0.082 1 98.88 421 ALA B N 1
ATOM 7505 C CA . ALA B 1 421 ? -10.031 17.719 0.385 1 98.88 421 ALA B CA 1
ATOM 7506 C C . ALA B 1 421 ? -10.992 18.453 -0.56 1 98.88 421 ALA B C 1
ATOM 7508 O O . ALA B 1 421 ? -11.898 19.156 -0.114 1 98.88 421 ALA B O 1
ATOM 7509 N N . GLN B 1 422 ? -10.766 18.281 -1.884 1 98.75 422 GLN B N 1
ATOM 7510 C CA . GLN B 1 422 ? -11.625 18.938 -2.859 1 98.75 422 GLN B CA 1
ATOM 7511 C C . GLN B 1 422 ? -13.047 18.406 -2.789 1 98.75 422 GLN B C 1
ATOM 7513 O O . GLN B 1 422 ? -14.008 19.172 -2.938 1 98.75 422 GLN B O 1
ATOM 7518 N N . LEU B 1 423 ? -13.219 17.109 -2.594 1 98.62 423 LEU B N 1
ATOM 7519 C CA . LEU B 1 423 ? -14.555 16.547 -2.434 1 98.62 423 LEU B CA 1
ATOM 7520 C C . LEU B 1 423 ? -15.234 17.094 -1.18 1 98.62 423 LEU B C 1
ATOM 7522 O O . LEU B 1 423 ? -16.438 17.328 -1.177 1 98.62 423 LEU B O 1
ATOM 7526 N N . ALA B 1 424 ? -14.422 17.234 -0.113 1 98.44 424 ALA B N 1
ATOM 7527 C CA . ALA B 1 424 ? -14.945 17.75 1.15 1 98.44 424 ALA B CA 1
ATOM 7528 C C . ALA B 1 424 ? -15.383 19.203 1.009 1 98.44 424 ALA B C 1
ATOM 7530 O O . ALA B 1 424 ? -16.359 19.625 1.634 1 98.44 424 ALA B O 1
ATOM 7531 N N . GLU B 1 425 ? -14.586 19.984 0.208 1 97.81 425 GLU B N 1
ATOM 7532 C CA . GLU B 1 425 ? -14.812 21.406 -0.003 1 97.81 425 GLU B CA 1
ATOM 7533 C C . GLU B 1 425 ? -14.914 21.734 -1.49 1 97.81 425 GLU B C 1
ATOM 7535 O O . GLU B 1 425 ? -14.031 22.391 -2.047 1 97.81 425 GLU B O 1
ATOM 7540 N N . PRO B 1 426 ? -16.016 21.406 -2.088 1 94.94 426 PRO B N 1
ATOM 7541 C CA . PRO B 1 426 ? -16.109 21.516 -3.547 1 94.94 426 PRO B CA 1
ATOM 7542 C C . PRO B 1 426 ? -16.062 22.953 -4.047 1 94.94 426 PRO B C 1
ATOM 7544 O O . PRO B 1 426 ? -15.695 23.203 -5.199 1 94.94 426 PRO B O 1
ATOM 7547 N N . HIS B 1 427 ? -16.359 23.938 -3.148 1 94.12 427 HIS B N 1
ATOM 7548 C CA . HIS B 1 427 ? -16.453 25.312 -3.596 1 94.12 427 HIS B CA 1
ATOM 7549 C C . HIS B 1 427 ? -15.18 26.078 -3.289 1 94.12 427 HIS B C 1
ATOM 7551 O O . HIS B 1 427 ? -14.977 27.188 -3.805 1 94.12 427 HIS B O 1
ATOM 7557 N N . ARG B 1 428 ? -14.305 25.547 -2.508 1 96.62 428 ARG B N 1
ATOM 7558 C CA . ARG B 1 428 ? -13.031 26.188 -2.211 1 96.62 428 ARG B CA 1
ATOM 7559 C C . ARG B 1 428 ? -11.977 25.828 -3.248 1 96.62 428 ARG B C 1
ATOM 7561 O O . ARG B 1 428 ? -12.023 24.75 -3.838 1 96.62 428 ARG B O 1
ATOM 7568 N N . ARG B 1 429 ? -11.078 26.766 -3.521 1 97.75 429 ARG B N 1
ATOM 7569 C CA . ARG B 1 429 ? -9.953 26.484 -4.406 1 97.75 429 ARG B CA 1
ATOM 7570 C C . ARG B 1 429 ? -8.898 25.641 -3.701 1 97.75 429 ARG B C 1
ATOM 7572 O O . ARG B 1 429 ? -8.383 26.031 -2.65 1 97.75 429 ARG B O 1
ATOM 7579 N N . VAL B 1 430 ? -8.68 24.438 -4.223 1 98.5 430 VAL B N 1
ATOM 7580 C CA . VAL B 1 430 ? -7.641 23.547 -3.709 1 98.5 430 VAL B CA 1
ATOM 7581 C C . VAL B 1 430 ? -6.402 23.641 -4.598 1 98.5 430 VAL B C 1
ATOM 7583 O O . VAL B 1 430 ? -6.492 23.484 -5.816 1 98.5 430 VAL B O 1
ATOM 7586 N N . ILE B 1 431 ? -5.25 23.906 -4.016 1 98.81 431 ILE B N 1
ATOM 7587 C CA . ILE B 1 431 ? -3.965 24.047 -4.695 1 98.81 431 ILE B CA 1
ATOM 7588 C C . ILE B 1 431 ? -3.008 22.969 -4.203 1 98.81 431 ILE B C 1
ATOM 7590 O O . ILE B 1 431 ? -2.648 22.938 -3.025 1 98.81 431 ILE B O 1
ATOM 7594 N N . LEU B 1 432 ? -2.623 22.094 -5.098 1 98.88 432 LEU B N 1
ATOM 7595 C CA . LEU B 1 432 ? -1.693 21.016 -4.777 1 98.88 432 LEU B CA 1
ATOM 7596 C C . LEU B 1 432 ? -0.301 21.312 -5.324 1 98.88 432 LEU B C 1
ATOM 7598 O O . LEU B 1 432 ? -0.156 21.734 -6.477 1 98.88 432 LEU B O 1
ATOM 7602 N N . SER B 1 433 ? 0.675 21.219 -4.496 1 98.81 433 SER B N 1
ATOM 7603 C CA . SER B 1 433 ? 2.07 21.188 -4.926 1 98.81 433 SER B CA 1
ATOM 7604 C C . SER B 1 433 ? 2.734 19.859 -4.582 1 98.81 433 SER B C 1
ATOM 7606 O O . SER B 1 433 ? 2.85 19.5 -3.406 1 98.81 433 SER B O 1
ATOM 7608 N N . VAL B 1 434 ? 3.201 19.156 -5.578 1 98.62 434 VAL B N 1
ATOM 7609 C CA . VAL B 1 434 ? 3.754 17.828 -5.395 1 98.62 434 VAL B CA 1
ATOM 7610 C C . VAL B 1 434 ? 4.965 17.641 -6.309 1 98.62 434 VAL B C 1
ATOM 7612 O O . VAL B 1 434 ? 4.965 18.094 -7.453 1 98.62 434 VAL B O 1
ATOM 7615 N N . GLY B 1 435 ? 6.023 17.031 -5.777 1 98 435 GLY B N 1
ATOM 7616 C CA . GLY B 1 435 ? 7.191 16.719 -6.59 1 98 435 GLY B CA 1
ATOM 7617 C C . GLY B 1 435 ? 6.953 15.594 -7.574 1 98 435 GLY B C 1
ATOM 7618 O O . GLY B 1 435 ? 6.066 14.766 -7.371 1 98 435 GLY B O 1
ATOM 7619 N N . ASP B 1 436 ? 7.832 15.555 -8.594 1 97.94 436 ASP B N 1
ATOM 7620 C CA . ASP B 1 436 ? 7.676 14.531 -9.625 1 97.94 436 ASP B CA 1
ATOM 7621 C C . ASP B 1 436 ? 7.863 13.133 -9.055 1 97.94 436 ASP B C 1
ATOM 7623 O O . ASP B 1 436 ? 7.109 12.219 -9.383 1 97.94 436 ASP B O 1
ATOM 7627 N N . GLY B 1 437 ? 8.836 12.93 -8.18 1 97.31 437 GLY B N 1
ATOM 7628 C CA . GLY B 1 437 ? 9.016 11.633 -7.551 1 97.31 437 GLY B CA 1
ATOM 7629 C C . GLY B 1 437 ? 7.824 11.203 -6.719 1 97.31 437 GLY B C 1
ATOM 7630 O O . GLY B 1 437 ? 7.379 10.055 -6.805 1 97.31 437 GLY B O 1
ATOM 7631 N N . SER B 1 438 ? 7.305 12.109 -5.906 1 97.94 438 SER B N 1
ATOM 7632 C CA . SER B 1 438 ? 6.133 11.828 -5.082 1 97.94 438 SER B CA 1
ATOM 7633 C C . SER B 1 438 ? 4.906 11.547 -5.941 1 97.94 438 SER B C 1
ATOM 7635 O O . SER B 1 438 ? 4.105 10.664 -5.617 1 97.94 438 SER B O 1
ATOM 7637 N N . ALA B 1 439 ? 4.797 12.289 -6.992 1 98.5 439 ALA B N 1
ATOM 7638 C CA . ALA B 1 439 ? 3.633 12.133 -7.863 1 98.5 439 ALA B CA 1
ATOM 7639 C C . ALA B 1 439 ? 3.6 10.75 -8.5 1 98.5 439 ALA B C 1
ATOM 7641 O O . ALA B 1 439 ? 2.525 10.188 -8.719 1 98.5 439 ALA B O 1
ATOM 7642 N N . GLN B 1 440 ? 4.746 10.211 -8.82 1 98 440 GLN B N 1
ATOM 7643 C CA . GLN B 1 440 ? 4.801 8.891 -9.438 1 98 440 GLN B CA 1
ATOM 7644 C C . GLN B 1 440 ? 4.207 7.824 -8.523 1 98 440 GLN B C 1
ATOM 7646 O O . GLN B 1 440 ? 3.699 6.805 -8.992 1 98 440 GLN B O 1
ATOM 7651 N N . MET B 1 441 ? 4.18 8.055 -7.246 1 98.12 441 MET B N 1
ATOM 7652 C CA . MET B 1 441 ? 3.732 7.055 -6.281 1 98.12 441 MET B CA 1
ATOM 7653 C C . MET B 1 441 ? 2.219 6.879 -6.344 1 98.12 441 MET B C 1
ATOM 7655 O O . MET B 1 441 ? 1.702 5.797 -6.062 1 98.12 441 MET B O 1
ATOM 7659 N N . THR B 1 442 ? 1.484 8 -6.676 1 98.5 442 THR B N 1
ATOM 7660 C CA . THR B 1 442 ? 0.034 7.949 -6.523 1 98.5 442 THR B CA 1
ATOM 7661 C C . THR B 1 442 ? -0.657 8.656 -7.688 1 98.5 442 THR B C 1
ATOM 7663 O O . THR B 1 442 ? -1.815 9.062 -7.574 1 98.5 442 THR B O 1
ATOM 7666 N N . ILE B 1 443 ? -0.058 8.766 -8.836 1 98.5 443 ILE B N 1
ATOM 7667 C CA . ILE B 1 443 ? -0.501 9.586 -9.953 1 98.5 443 ILE B CA 1
ATOM 7668 C C . ILE B 1 443 ? -1.852 9.086 -10.461 1 98.5 443 ILE B C 1
ATOM 7670 O O . ILE B 1 443 ? -2.615 9.844 -11.062 1 98.5 443 ILE B O 1
ATOM 7674 N N . GLN B 1 444 ? -2.201 7.844 -10.18 1 97.75 444 GLN B N 1
ATOM 7675 C CA . GLN B 1 444 ? -3.455 7.246 -10.625 1 97.75 444 GLN B CA 1
ATOM 7676 C C . GLN B 1 444 ? -4.652 8.062 -10.148 1 97.75 444 GLN B C 1
ATOM 7678 O O . GLN B 1 444 ? -5.68 8.117 -10.828 1 97.75 444 GLN B O 1
ATOM 7683 N N . GLU B 1 445 ? -4.453 8.719 -9.039 1 98.12 445 GLU B N 1
ATOM 7684 C CA . GLU B 1 445 ? -5.594 9.383 -8.414 1 98.12 445 GLU B CA 1
ATOM 7685 C C . GLU B 1 445 ? -5.938 10.68 -9.141 1 98.12 445 GLU B C 1
ATOM 7687 O O . GLU B 1 445 ? -6.992 11.273 -8.898 1 98.12 445 GLU B O 1
ATOM 7692 N N . LEU B 1 446 ? -5.043 11.172 -9.992 1 98.12 446 LEU B N 1
ATOM 7693 C CA . LEU B 1 446 ? -5.418 12.266 -10.883 1 98.12 446 LEU B CA 1
ATOM 7694 C C . LEU B 1 446 ? -6.656 11.906 -11.695 1 98.12 446 LEU B C 1
ATOM 7696 O O . LEU B 1 446 ? -7.5 12.766 -11.969 1 98.12 446 LEU B O 1
ATOM 7700 N N . GLY B 1 447 ? -6.754 10.641 -12.07 1 97.25 447 GLY B N 1
ATOM 7701 C CA . GLY B 1 447 ? -7.918 10.148 -12.789 1 97.25 447 GLY B CA 1
ATOM 7702 C C . GLY B 1 447 ? -9.211 10.328 -12.023 1 97.25 447 GLY B C 1
ATOM 7703 O O . GLY B 1 447 ? -10.266 10.562 -12.617 1 97.25 447 GLY B O 1
ATOM 7704 N N . SER B 1 448 ? -9.156 10.234 -10.68 1 97 448 SER B N 1
ATOM 7705 C CA . SER B 1 448 ? -10.344 10.391 -9.852 1 97 448 SER B CA 1
ATOM 7706 C C . SER B 1 448 ? -10.828 11.836 -9.844 1 97 448 SER B C 1
ATOM 7708 O O . SER B 1 448 ? -12.031 12.094 -9.867 1 97 448 SER B O 1
ATOM 7710 N N . PHE B 1 449 ? -9.852 12.852 -9.805 1 97.44 449 PHE B N 1
ATOM 7711 C CA . PHE B 1 449 ? -10.242 14.25 -9.945 1 97.44 449 PHE B CA 1
ATOM 7712 C C . PHE B 1 449 ? -11.078 14.461 -11.203 1 97.44 449 PHE B C 1
ATOM 7714 O O . PHE B 1 449 ? -12.156 15.039 -11.148 1 97.44 449 PHE B O 1
ATOM 7721 N N . LEU B 1 450 ? -10.547 13.914 -12.242 1 97.38 450 LEU B N 1
ATOM 7722 C CA . LEU B 1 450 ? -11.133 14.133 -13.562 1 97.38 450 LEU B CA 1
ATOM 7723 C C . LEU B 1 450 ? -12.477 13.422 -13.688 1 97.38 450 LEU B C 1
ATOM 7725 O O . LEU B 1 450 ? -13.43 13.992 -14.227 1 97.38 450 LEU B O 1
ATOM 7729 N N . ARG B 1 451 ? -12.539 12.203 -13.156 1 95.94 451 ARG B N 1
ATOM 7730 C CA . ARG B 1 451 ? -13.773 11.438 -13.18 1 95.94 451 ARG B CA 1
ATOM 7731 C C . ARG B 1 451 ? -14.898 12.18 -12.461 1 95.94 451 ARG B C 1
ATOM 7733 O O . ARG B 1 451 ? -16.062 12.094 -12.867 1 95.94 451 ARG B O 1
ATOM 7740 N N . HIS B 1 452 ? -14.578 12.938 -11.43 1 96.19 452 HIS B N 1
ATOM 7741 C CA . HIS B 1 452 ? -15.578 13.641 -10.625 1 96.19 452 HIS B CA 1
ATOM 7742 C C . HIS B 1 452 ? -15.742 15.078 -11.086 1 96.19 452 HIS B C 1
ATOM 7744 O O . HIS B 1 452 ? -16.453 15.867 -10.445 1 96.19 452 HIS B O 1
ATOM 7750 N N . GLY B 1 453 ? -15.023 15.477 -12.133 1 95.38 453 GLY B N 1
ATOM 7751 C CA . GLY B 1 453 ? -15.141 16.812 -12.688 1 95.38 453 GLY B CA 1
ATOM 7752 C C . GLY B 1 453 ? -14.602 17.891 -11.766 1 95.38 453 GLY B C 1
ATOM 7753 O O . GLY B 1 453 ? -15.094 19.016 -11.766 1 95.38 453 GLY B O 1
ATOM 7754 N N . LEU B 1 454 ? -13.664 17.531 -10.906 1 96.81 454 LEU B N 1
ATOM 7755 C CA . LEU B 1 454 ? -13.078 18.484 -9.969 1 96.81 454 LEU B CA 1
ATOM 7756 C C . LEU B 1 454 ? -12.008 19.344 -10.648 1 96.81 454 LEU B C 1
ATOM 7758 O O . LEU B 1 454 ? -11.359 18.891 -11.594 1 96.81 454 LEU B O 1
ATOM 7762 N N . ARG B 1 455 ? -11.859 20.609 -10.148 1 96.81 455 ARG B N 1
ATOM 7763 C CA . ARG B 1 455 ? -11.047 21.578 -10.867 1 96.81 455 ARG B CA 1
ATOM 7764 C C . ARG B 1 455 ? -10.023 22.234 -9.938 1 96.81 455 ARG B C 1
ATOM 7766 O O . ARG B 1 455 ? -9.961 23.453 -9.836 1 96.81 455 ARG B O 1
ATOM 7773 N N . PRO B 1 456 ? -9.133 21.375 -9.352 1 97.75 456 PRO B N 1
ATOM 7774 C CA . PRO B 1 456 ? -8.039 21.953 -8.555 1 97.75 456 PRO B CA 1
ATOM 7775 C C . PRO B 1 456 ? -6.93 22.547 -9.414 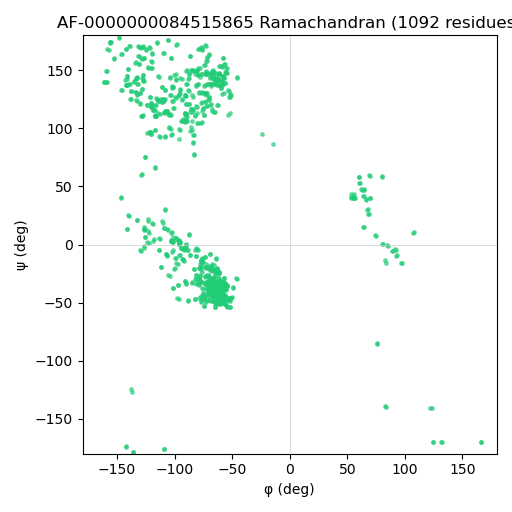1 97.75 456 PRO B C 1
ATOM 7777 O O . PRO B 1 456 ? -6.957 22.422 -10.641 1 97.75 456 PRO B O 1
ATOM 7780 N N . ILE B 1 457 ? -6.086 23.281 -8.727 1 98.5 457 ILE B N 1
ATOM 7781 C CA . ILE B 1 457 ? -4.789 23.625 -9.305 1 98.5 457 ILE B CA 1
ATOM 7782 C C . ILE B 1 457 ? -3.742 22.594 -8.867 1 98.5 457 ILE B C 1
ATOM 7784 O O . ILE B 1 457 ? -3.566 22.359 -7.668 1 98.5 457 ILE B O 1
ATOM 7788 N N . VAL B 1 458 ? -3.08 22 -9.82 1 98.69 458 VAL B N 1
ATOM 7789 C CA . VAL B 1 458 ? -2.037 21.016 -9.516 1 98.69 458 VAL B CA 1
ATOM 7790 C C . VAL B 1 458 ? -0.692 21.531 -10.039 1 98.69 458 VAL B C 1
ATOM 7792 O O . VAL B 1 458 ? -0.472 21.594 -11.25 1 98.69 458 VAL B O 1
ATOM 7795 N N . PHE B 1 459 ? 0.174 21.875 -9.125 1 98.81 459 PHE B N 1
ATOM 7796 C CA . PHE B 1 459 ? 1.566 22.156 -9.453 1 98.81 459 PHE B CA 1
ATOM 7797 C C . PHE B 1 459 ? 2.424 20.906 -9.297 1 98.81 459 PHE B C 1
ATOM 7799 O O . PHE B 1 459 ? 2.678 20.469 -8.172 1 98.81 459 PHE B O 1
ATOM 7806 N N . LEU B 1 460 ? 2.822 20.375 -10.398 1 98.81 460 LEU B N 1
ATOM 7807 C CA . LEU B 1 460 ? 3.826 19.312 -10.391 1 98.81 460 LEU B CA 1
ATOM 7808 C C . LEU B 1 460 ? 5.234 19.891 -10.484 1 98.81 460 LEU B C 1
ATOM 7810 O O . LEU B 1 460 ? 5.656 20.344 -11.547 1 98.81 460 LEU B O 1
ATOM 7814 N N . VAL B 1 461 ? 5.887 19.844 -9.391 1 98.38 461 VAL B N 1
ATOM 7815 C CA . VAL B 1 461 ? 7.254 20.359 -9.359 1 98.38 461 VAL B CA 1
ATOM 7816 C C . VAL B 1 461 ? 8.211 19.312 -9.938 1 98.38 461 VAL B C 1
ATOM 7818 O O . VAL B 1 461 ? 8.555 18.344 -9.266 1 98.38 461 VAL B O 1
ATOM 7821 N N . ASN B 1 462 ? 8.656 19.547 -11.141 1 98.06 462 ASN B N 1
ATOM 7822 C CA . ASN B 1 462 ? 9.578 18.641 -11.82 1 98.06 462 ASN B CA 1
ATOM 7823 C C . ASN B 1 462 ? 11.031 19.078 -11.648 1 98.06 462 ASN B C 1
ATOM 7825 O O . ASN B 1 462 ? 11.492 19.984 -12.344 1 98.06 462 ASN B O 1
ATOM 7829 N N . ASN B 1 463 ? 11.656 18.469 -10.75 1 96.5 463 ASN B N 1
ATOM 7830 C CA . ASN B 1 463 ? 13.07 18.734 -10.531 1 96.5 463 ASN B CA 1
ATOM 7831 C C . ASN B 1 463 ? 13.93 17.5 -10.75 1 96.5 463 ASN B C 1
ATOM 7833 O O . ASN B 1 463 ? 15.016 17.375 -10.188 1 96.5 463 ASN B O 1
ATOM 7837 N N . ASP B 1 464 ? 13.422 16.547 -11.406 1 95.44 464 ASP B N 1
ATOM 7838 C CA . ASP B 1 464 ? 14.117 15.391 -11.969 1 95.44 464 ASP B CA 1
ATOM 7839 C C . ASP B 1 464 ? 14.625 14.461 -10.875 1 95.44 464 ASP B C 1
ATOM 7841 O O . ASP B 1 464 ? 15.812 14.156 -10.805 1 95.44 464 ASP B O 1
ATOM 7845 N N . GLY B 1 465 ? 13.812 13.953 -10.078 1 95.75 465 GLY B N 1
ATOM 7846 C CA . GLY B 1 465 ? 14.203 12.969 -9.078 1 95.75 465 GLY B CA 1
ATOM 7847 C C . GLY B 1 465 ? 13.82 13.367 -7.664 1 95.75 465 GLY B C 1
ATOM 7848 O O . GLY B 1 465 ? 12.977 14.242 -7.469 1 95.75 465 GLY B O 1
ATOM 7849 N N . TYR B 1 466 ? 14.328 12.617 -6.703 1 95.69 466 TYR B N 1
ATOM 7850 C CA . TYR B 1 466 ? 14.125 12.891 -5.285 1 95.69 466 TYR B CA 1
ATOM 7851 C C . TYR B 1 466 ? 15.125 13.922 -4.777 1 95.69 466 TYR B C 1
ATOM 7853 O O . TYR B 1 466 ? 16.125 13.562 -4.141 1 95.69 466 TYR B O 1
ATOM 7861 N N . VAL B 1 467 ? 14.773 15.156 -4.902 1 92.94 467 VAL B N 1
ATOM 7862 C CA . VAL B 1 467 ? 15.727 16.219 -4.617 1 92.94 467 VAL B CA 1
ATOM 7863 C C . VAL B 1 467 ? 16 16.281 -3.117 1 92.94 467 VAL B C 1
ATOM 7865 O O . VAL B 1 467 ? 17.156 16.469 -2.699 1 92.94 467 VAL B O 1
ATOM 7868 N N . ILE B 1 468 ? 14.992 16.141 -2.332 1 91.19 468 ILE B N 1
ATOM 7869 C CA . ILE B 1 468 ? 15.227 16.188 -0.893 1 91.19 468 ILE B CA 1
ATOM 7870 C C . ILE B 1 468 ? 16.141 15.039 -0.476 1 91.19 468 ILE B C 1
ATOM 7872 O O . ILE B 1 468 ? 16.953 15.188 0.428 1 91.19 468 ILE B O 1
ATOM 7876 N N . GLU B 1 469 ? 15.953 13.875 -1.117 1 92.31 469 GLU B N 1
ATOM 7877 C CA . GLU B 1 469 ? 16.844 12.758 -0.828 1 92.31 469 GLU B CA 1
ATOM 7878 C C . GLU B 1 469 ? 18.281 13.078 -1.243 1 92.31 469 GLU B C 1
ATOM 7880 O O . GLU B 1 469 ? 19.234 12.703 -0.558 1 92.31 469 GLU B O 1
ATOM 7885 N N . ARG B 1 470 ? 18.438 13.773 -2.396 1 93 470 ARG B N 1
ATOM 7886 C CA . ARG B 1 470 ? 19.766 14.211 -2.828 1 93 470 ARG B CA 1
ATOM 7887 C C . ARG B 1 470 ? 20.406 15.117 -1.786 1 93 470 ARG B C 1
ATOM 7889 O O . ARG B 1 470 ? 21.625 15.031 -1.545 1 93 470 ARG B O 1
ATOM 7896 N N . VAL B 1 471 ? 19.531 15.984 -1.215 1 89.12 471 VAL B N 1
ATOM 7897 C CA . VAL B 1 471 ? 20.016 16.938 -0.212 1 89.12 471 VAL B CA 1
ATOM 7898 C C . VAL B 1 471 ? 20.438 16.188 1.049 1 89.12 471 VAL B C 1
ATOM 7900 O O . VAL B 1 471 ? 21.453 16.516 1.662 1 89.12 471 VAL B O 1
ATOM 7903 N N . ILE B 1 472 ? 19.672 15.172 1.393 1 88.5 472 ILE B N 1
ATOM 7904 C CA . ILE B 1 472 ? 19.953 14.406 2.604 1 88.5 472 ILE B CA 1
ATOM 7905 C C . ILE B 1 472 ? 21.188 13.539 2.393 1 88.5 472 ILE B C 1
ATOM 7907 O O . ILE B 1 472 ? 22.062 13.461 3.262 1 88.5 472 ILE B O 1
ATOM 7911 N N . HIS B 1 473 ? 21.156 12.82 1.26 1 90.69 473 HIS B N 1
ATOM 7912 C CA . HIS B 1 473 ? 22.25 11.898 0.963 1 90.69 473 HIS B CA 1
ATOM 7913 C C . HIS B 1 473 ? 22.266 11.531 -0.517 1 90.69 473 HIS B C 1
ATOM 7915 O O . HIS B 1 473 ? 21.219 11.367 -1.14 1 90.69 473 HIS B O 1
ATOM 7921 N N . GLY B 1 474 ? 23.484 11.469 -1.054 1 91.06 474 GLY B N 1
ATOM 7922 C CA . GLY B 1 474 ? 23.625 10.984 -2.418 1 91.06 474 GLY B CA 1
ATOM 7923 C C . GLY B 1 474 ? 23.297 12.031 -3.463 1 91.06 474 GLY B C 1
ATOM 7924 O O . GLY B 1 474 ? 22.438 11.828 -4.316 1 91.06 474 GLY B O 1
ATOM 7925 N N . TRP B 1 475 ? 24 13.055 -3.391 1 91.38 475 TRP B N 1
ATOM 7926 C CA . TRP B 1 475 ? 23.781 14.242 -4.207 1 91.38 475 TRP B CA 1
ATOM 7927 C C . TRP B 1 475 ? 23.641 13.875 -5.68 1 91.38 475 TRP B C 1
ATOM 7929 O O . TRP B 1 475 ? 22.797 14.43 -6.387 1 91.38 475 TRP B O 1
ATOM 7939 N N . ASN B 1 476 ? 24.391 12.891 -6.148 1 93.69 476 ASN B N 1
ATOM 7940 C CA . ASN B 1 476 ? 24.359 12.492 -7.551 1 93.69 476 ASN B CA 1
ATOM 7941 C C . ASN B 1 476 ? 24.094 11 -7.699 1 93.69 476 ASN B C 1
ATOM 7943 O O . ASN B 1 476 ? 24.312 10.43 -8.773 1 93.69 476 ASN B O 1
ATOM 7947 N N . GLU B 1 477 ? 23.641 10.375 -6.613 1 94.88 477 GLU B N 1
ATOM 7948 C CA . GLU B 1 477 ? 23.469 8.93 -6.648 1 94.88 477 GLU B CA 1
ATOM 7949 C C . GLU B 1 477 ? 22.266 8.531 -7.496 1 94.88 477 GLU B C 1
ATOM 7951 O O . GLU B 1 477 ? 21.234 9.203 -7.469 1 94.88 477 GLU B O 1
ATOM 7956 N N . ALA B 1 478 ? 22.391 7.41 -8.141 1 95.06 478 ALA B N 1
ATOM 7957 C CA . ALA B 1 478 ? 21.406 6.945 -9.109 1 95.06 478 ALA B CA 1
ATOM 7958 C C . ALA B 1 478 ? 20.109 6.516 -8.414 1 95.06 478 ALA B C 1
ATOM 7960 O O . ALA B 1 478 ? 19.031 6.535 -9.023 1 95.06 478 ALA B O 1
ATOM 7961 N N . TYR B 1 479 ? 20.219 6.105 -7.191 1 96.38 479 TYR B N 1
ATOM 7962 C CA . TYR B 1 479 ? 19.016 5.645 -6.504 1 96.38 479 TYR B CA 1
ATOM 7963 C C . TYR B 1 479 ? 18.062 6.801 -6.23 1 96.38 479 TYR B C 1
ATOM 7965 O O . TYR B 1 479 ? 16.906 6.59 -5.871 1 96.38 479 TYR B O 1
ATOM 7973 N N . ASN B 1 480 ? 18.469 8.055 -6.465 1 96.44 480 ASN B N 1
ATOM 7974 C CA . ASN B 1 480 ? 17.609 9.219 -6.328 1 96.44 480 ASN B CA 1
ATOM 7975 C C . ASN B 1 480 ? 16.969 9.609 -7.66 1 96.44 480 ASN B C 1
ATOM 7977 O O . ASN B 1 480 ? 16.156 10.539 -7.723 1 96.44 480 ASN B O 1
ATOM 7981 N N . ASP B 1 481 ? 17.328 8.898 -8.734 1 96 481 ASP B N 1
ATOM 7982 C CA . ASP B 1 481 ? 16.719 9.125 -10.047 1 96 481 ASP B CA 1
ATOM 7983 C C . ASP B 1 481 ? 15.406 8.367 -10.188 1 96 481 ASP B C 1
ATOM 7985 O O . ASP B 1 481 ? 15.211 7.324 -9.57 1 96 481 ASP B O 1
ATOM 7989 N N . ILE B 1 482 ? 14.492 8.906 -10.984 1 95.88 482 ILE B N 1
ATOM 7990 C CA . ILE B 1 482 ? 13.188 8.289 -11.211 1 95.88 482 ILE B CA 1
ATOM 7991 C C . ILE B 1 482 ? 12.938 8.156 -12.711 1 95.88 482 ILE B C 1
ATOM 7993 O O . ILE B 1 482 ? 13.711 8.664 -13.523 1 95.88 482 ILE B O 1
ATOM 7997 N N . ALA B 1 483 ? 11.898 7.449 -13.07 1 94.19 483 ALA B N 1
ATOM 7998 C CA . ALA B 1 483 ? 11.5 7.344 -14.469 1 94.19 483 ALA B CA 1
ATOM 7999 C C . ALA B 1 483 ? 11.117 8.703 -15.039 1 94.19 483 ALA B C 1
ATOM 8001 O O . ALA B 1 483 ? 10.508 9.523 -14.352 1 94.19 483 ALA B O 1
ATOM 8002 N N . THR B 1 484 ? 11.5 8.914 -16.266 1 95 484 THR B N 1
ATOM 8003 C CA . THR B 1 484 ? 11.148 10.164 -16.953 1 95 484 THR B CA 1
ATOM 8004 C C . THR B 1 484 ? 9.82 10.031 -17.688 1 95 484 THR B C 1
ATOM 8006 O O . THR B 1 484 ? 9.68 9.18 -18.562 1 95 484 THR B O 1
ATOM 8009 N N . TRP B 1 485 ? 8.867 10.867 -17.328 1 97.31 485 TRP B N 1
ATOM 8010 C CA . TRP B 1 485 ? 7.551 10.844 -17.953 1 97.31 485 TRP B CA 1
ATOM 8011 C C . TRP B 1 485 ? 7.238 12.18 -18.609 1 97.31 485 TRP B C 1
ATOM 8013 O O . TRP B 1 485 ? 7.836 13.203 -18.266 1 97.31 485 TRP B O 1
ATOM 8023 N N . ASN B 1 486 ? 6.414 12.125 -19.641 1 97.38 486 ASN B N 1
ATOM 8024 C CA . ASN B 1 486 ? 5.781 13.328 -20.188 1 97.38 486 ASN B CA 1
ATOM 8025 C C . ASN B 1 486 ? 4.523 13.695 -19.406 1 97.38 486 ASN B C 1
ATOM 8027 O O . ASN B 1 486 ? 3.416 13.312 -19.781 1 97.38 486 ASN B O 1
ATOM 8031 N N . TRP B 1 487 ? 4.723 14.578 -18.438 1 98 487 TRP B N 1
ATOM 8032 C CA . TRP B 1 487 ? 3.715 14.797 -17.406 1 98 487 TRP B CA 1
ATOM 8033 C C . TRP B 1 487 ? 2.467 15.445 -17.984 1 98 487 TRP B C 1
ATOM 8035 O O . TRP B 1 487 ? 1.344 15.07 -17.656 1 98 487 TRP B O 1
ATOM 8045 N N . CYS B 1 488 ? 2.588 16.438 -18.812 1 97.5 488 CYS B N 1
ATOM 8046 C CA . CYS B 1 488 ? 1.431 17.078 -19.422 1 97.5 488 CYS B CA 1
ATOM 8047 C C . CYS B 1 488 ? 0.634 16.109 -20.266 1 97.5 488 CYS B C 1
ATOM 8049 O O . CYS B 1 488 ? -0.594 16.062 -20.188 1 97.5 488 CYS B O 1
ATOM 8051 N N . ALA B 1 489 ? 1.366 15.312 -21.078 1 96.75 489 ALA B N 1
ATOM 8052 C CA . ALA B 1 489 ? 0.7 14.297 -21.891 1 96.75 489 ALA B CA 1
ATOM 8053 C C . ALA B 1 489 ? 0.009 13.258 -21.016 1 96.75 489 ALA B C 1
ATOM 8055 O O . ALA B 1 489 ? -1.068 12.766 -21.359 1 96.75 489 ALA B O 1
ATOM 8056 N N . LEU B 1 490 ? 0.642 12.945 -19.969 1 97.69 490 LEU B N 1
ATOM 8057 C CA . LEU B 1 490 ? 0.087 11.969 -19.047 1 97.69 490 LEU B CA 1
ATOM 8058 C C . LEU B 1 490 ? -1.23 12.461 -18.453 1 97.69 490 LEU B C 1
ATOM 8060 O O . LEU B 1 490 ? -2.211 11.711 -18.406 1 97.69 490 LEU B O 1
ATOM 8064 N N . ALA B 1 491 ? -1.244 13.68 -17.938 1 97.5 491 ALA B N 1
ATOM 8065 C CA . ALA B 1 491 ? -2.463 14.258 -17.359 1 97.5 491 ALA B CA 1
ATOM 8066 C C . ALA B 1 491 ? -3.588 14.281 -18.391 1 97.5 491 ALA B C 1
ATOM 8068 O O . ALA B 1 491 ? -4.738 13.984 -18.078 1 97.5 491 ALA B O 1
ATOM 8069 N N . LYS B 1 492 ? -3.26 14.562 -19.609 1 96.94 492 LYS B N 1
ATOM 8070 C CA . LYS B 1 492 ? -4.254 14.578 -20.672 1 96.94 492 LYS B CA 1
ATOM 8071 C C . LYS B 1 492 ? -4.773 13.172 -20.969 1 96.94 492 LYS B C 1
ATOM 8073 O O . LYS B 1 492 ? -5.965 12.984 -21.219 1 96.94 492 LYS B O 1
ATOM 8078 N N . ALA B 1 493 ? -3.844 12.234 -20.906 1 97.19 493 ALA B N 1
ATOM 8079 C CA . ALA B 1 493 ? -4.211 10.852 -21.203 1 97.19 493 ALA B CA 1
ATOM 8080 C C . ALA B 1 493 ? -5.184 10.305 -20.156 1 97.19 493 ALA B C 1
ATOM 8082 O O . ALA B 1 493 ? -5.949 9.375 -20.438 1 97.19 493 ALA B O 1
ATOM 8083 N N . MET B 1 494 ? -5.207 10.875 -19.016 1 97 494 MET B N 1
ATOM 8084 C CA . MET B 1 494 ? -6.078 10.398 -17.938 1 97 494 MET B CA 1
ATOM 8085 C C . MET B 1 494 ? -7.438 11.086 -18 1 97 494 MET B C 1
ATOM 8087 O O . MET B 1 494 ? -8.328 10.781 -17.203 1 97 494 MET B O 1
ATOM 8091 N N . SER B 1 495 ? -7.633 11.961 -18.953 1 93.56 495 SER B N 1
ATOM 8092 C CA . SER B 1 495 ? -8.898 12.656 -19.141 1 93.56 495 SER B CA 1
ATOM 8093 C C . SER B 1 495 ? -9.828 11.867 -20.062 1 93.56 495 SER B C 1
ATOM 8095 O O . SER B 1 495 ? -9.375 11.289 -21.047 1 93.56 495 SER B O 1
ATOM 8097 N N . ALA B 1 496 ? -11.047 11.844 -19.672 1 86.31 496 ALA B N 1
ATOM 8098 C CA . ALA B 1 496 ? -12.047 11.188 -20.516 1 86.31 496 ALA B CA 1
ATOM 8099 C C . ALA B 1 496 ? -12.359 12.039 -21.75 1 86.31 496 ALA B C 1
ATOM 8101 O O . ALA B 1 496 ? -12.688 11.508 -22.812 1 86.31 496 ALA B O 1
ATOM 8102 N N . THR B 1 497 ? -12.305 13.375 -21.5 1 86.88 497 THR B N 1
ATOM 8103 C CA . THR B 1 497 ? -12.562 14.312 -22.594 1 86.88 497 THR B CA 1
ATOM 8104 C C . THR B 1 497 ? -11.445 15.336 -22.703 1 86.88 497 THR B C 1
ATOM 8106 O O . THR B 1 497 ? -10.672 15.523 -21.766 1 86.88 497 THR B O 1
ATOM 8109 N N . GLU B 1 498 ? -11.289 15.953 -23.75 1 81.81 498 GLU B N 1
ATOM 8110 C CA . GLU B 1 498 ? -10.195 16.859 -24.047 1 81.81 498 GLU B CA 1
ATOM 8111 C C . GLU B 1 498 ? -10.242 18.094 -23.156 1 81.81 498 GLU B C 1
ATOM 8113 O O . GLU B 1 498 ? -9.211 18.719 -22.891 1 81.81 498 GLU B O 1
ATOM 8118 N N . ASN B 1 499 ? -11.32 18.422 -22.516 1 84.62 499 ASN B N 1
ATOM 8119 C CA . ASN B 1 499 ? -11.406 19.719 -21.859 1 84.62 499 ASN B CA 1
ATOM 8120 C C . ASN B 1 499 ? -11.422 19.578 -20.344 1 84.62 499 ASN B C 1
ATOM 8122 O O . ASN B 1 499 ? -11.656 20.547 -19.625 1 84.62 499 ASN B O 1
ATOM 8126 N N . GLN B 1 500 ? -10.969 18.469 -19.891 1 92.69 500 GLN B N 1
ATOM 8127 C CA . GLN B 1 500 ? -11.062 18.281 -18.453 1 92.69 500 GLN B CA 1
ATOM 8128 C C . GLN B 1 500 ? -9.797 18.781 -17.75 1 92.69 500 GLN B C 1
ATOM 8130 O O . GLN B 1 500 ? -9.852 19.219 -16.609 1 92.69 500 GLN B O 1
ATOM 8135 N N . ALA B 1 501 ? -8.664 18.672 -18.438 1 95.38 501 ALA B N 1
ATOM 8136 C CA . ALA B 1 501 ? -7.398 19.125 -17.859 1 95.38 501 ALA B CA 1
ATOM 8137 C C . ALA B 1 501 ? -6.715 20.141 -18.766 1 95.38 501 ALA B C 1
ATOM 8139 O O . ALA B 1 501 ? -6.516 19.906 -19.953 1 95.38 501 ALA B O 1
ATOM 8140 N N . ASP B 1 502 ? -6.504 21.297 -18.266 1 96.44 502 ASP B N 1
ATOM 8141 C CA . ASP B 1 502 ? -5.645 22.297 -18.891 1 96.44 502 ASP B CA 1
ATOM 8142 C C . ASP B 1 502 ? -4.199 22.141 -18.422 1 96.44 502 ASP B C 1
ATOM 8144 O O . ASP B 1 502 ? -3.877 22.438 -17.266 1 96.44 502 ASP B O 1
ATOM 8148 N N . THR B 1 503 ? -3.346 21.688 -19.344 1 97.19 503 THR B N 1
ATOM 8149 C CA . THR B 1 503 ? -1.977 21.359 -18.969 1 97.19 503 THR B CA 1
ATOM 8150 C C . THR B 1 503 ? -0.987 22.312 -19.641 1 97.19 503 THR B C 1
ATOM 8152 O O . THR B 1 503 ? -1.218 22.766 -20.766 1 97.19 503 THR B O 1
ATOM 8155 N N . ALA B 1 504 ? 0.085 22.656 -18.953 1 97.81 504 ALA B N 1
ATOM 8156 C CA . ALA B 1 504 ? 1.182 23.438 -19.531 1 97.81 504 ALA B CA 1
ATOM 8157 C C . ALA B 1 504 ? 2.465 23.25 -18.719 1 97.81 504 ALA B C 1
ATOM 8159 O O . ALA B 1 504 ? 2.418 22.953 -17.516 1 97.81 504 ALA B O 1
ATOM 8160 N N . THR B 1 505 ? 3.543 23.328 -19.375 1 98.25 505 THR B N 1
ATOM 8161 C CA . THR B 1 505 ? 4.84 23.391 -18.719 1 98.25 505 THR B CA 1
ATOM 8162 C C . THR B 1 505 ? 5.203 24.844 -18.391 1 98.25 505 THR B C 1
ATOM 8164 O O . THR B 1 505 ? 4.988 25.75 -19.203 1 98.25 505 THR B O 1
ATOM 8167 N N . VAL B 1 506 ? 5.633 25.062 -17.172 1 98.38 506 VAL B N 1
ATOM 8168 C CA . VAL B 1 506 ? 5.973 26.422 -16.734 1 98.38 506 VAL B CA 1
ATOM 8169 C C . VAL B 1 506 ? 7.484 26.531 -16.531 1 98.38 506 VAL B C 1
ATOM 8171 O O . VAL B 1 506 ? 8.055 25.828 -15.688 1 98.38 506 VAL B O 1
ATOM 8174 N N . LYS B 1 507 ? 8.156 27.438 -17.188 1 95.5 507 LYS B N 1
ATOM 8175 C CA . LYS B 1 507 ? 9.594 27.688 -17.078 1 95.5 507 LYS B CA 1
ATOM 8176 C C . LYS B 1 507 ? 9.891 29.188 -17.141 1 95.5 507 LYS B C 1
ATOM 8178 O O . LYS B 1 507 ? 11.031 29.594 -17.375 1 95.5 507 LYS B O 1
ATOM 8183 N N . GLU B 1 508 ? 8.781 29.984 -16.984 1 96.38 508 GLU B N 1
ATOM 8184 C CA . GLU B 1 508 ? 8.922 31.438 -17.109 1 96.38 508 GLU B CA 1
ATOM 8185 C C . GLU B 1 508 ? 8.258 32.156 -15.945 1 96.38 508 GLU B C 1
ATOM 8187 O O . GLU B 1 508 ? 7.262 31.672 -15.398 1 96.38 508 GLU B O 1
ATOM 8192 N N . VAL B 1 509 ? 8.781 33.375 -15.727 1 96.88 509 VAL B N 1
ATOM 8193 C CA . VAL B 1 509 ? 8.305 34.219 -14.633 1 96.88 509 VAL B CA 1
ATOM 8194 C C . VAL B 1 509 ? 6.938 34.812 -14.977 1 96.88 509 VAL B C 1
ATOM 8196 O O . VAL B 1 509 ? 6.688 35.188 -16.125 1 96.88 509 VAL B O 1
ATOM 8199 N N . GLY B 1 510 ? 6.02 34.812 -14.055 1 96.69 510 GLY B N 1
ATOM 8200 C CA . GLY B 1 510 ? 4.746 35.5 -14.195 1 96.69 510 GLY B CA 1
ATOM 8201 C C . GLY B 1 510 ? 3.621 34.594 -14.633 1 96.69 510 GLY B C 1
ATOM 8202 O O . GLY B 1 510 ? 2.445 34.938 -14.492 1 96.69 510 GLY B O 1
ATOM 8203 N N . VAL B 1 511 ? 3.916 33.438 -15.141 1 96.75 511 VAL B N 1
ATOM 8204 C CA . VAL B 1 511 ? 2.924 32.5 -15.68 1 96.75 511 VAL B CA 1
ATOM 8205 C C . VAL B 1 511 ? 2.027 31.984 -14.555 1 96.75 511 VAL B C 1
ATOM 8207 O O . VAL B 1 511 ? 0.805 31.938 -14.711 1 96.75 511 VAL B O 1
ATOM 8210 N N . ILE B 1 512 ? 2.592 31.656 -13.461 1 97.5 512 ILE B N 1
ATOM 8211 C CA . ILE B 1 512 ? 1.86 31.125 -12.312 1 97.5 512 ILE B CA 1
ATOM 8212 C C . ILE B 1 512 ? 0.913 32.188 -11.766 1 97.5 512 ILE B C 1
ATOM 8214 O O . ILE B 1 512 ? -0.259 31.906 -11.5 1 97.5 512 ILE B O 1
ATOM 8218 N N . ALA B 1 513 ? 1.438 33.375 -11.562 1 97.25 513 ALA B N 1
ATOM 8219 C CA . ALA B 1 513 ? 0.632 34.469 -11.031 1 97.25 513 ALA B CA 1
ATOM 8220 C C . ALA B 1 513 ? -0.602 34.719 -11.898 1 97.25 513 ALA B C 1
ATOM 8222 O O . ALA B 1 513 ? -1.716 34.844 -11.383 1 97.25 513 ALA B O 1
ATOM 8223 N N . ARG B 1 514 ? -0.394 34.781 -13.18 1 96.56 514 ARG B N 1
ATOM 8224 C CA . ARG B 1 514 ? -1.493 35.031 -14.109 1 96.56 514 ARG B CA 1
ATOM 8225 C C . ARG B 1 514 ? -2.533 33.906 -14.039 1 96.56 514 ARG B C 1
ATOM 8227 O O . ARG B 1 514 ? -3.734 34.188 -13.969 1 96.56 514 ARG B O 1
ATOM 8234 N N . MET B 1 515 ? -2.074 32.75 -14.086 1 95.81 515 MET B N 1
ATOM 8235 C CA . MET B 1 515 ? -2.973 31.594 -14.055 1 95.81 515 MET B CA 1
ATOM 8236 C C . MET B 1 515 ? -3.768 31.562 -12.758 1 95.81 515 MET B C 1
ATOM 8238 O O . MET B 1 515 ? -4.977 31.328 -12.773 1 95.81 515 MET B O 1
ATOM 8242 N N . MET B 1 516 ? -3.119 31.75 -11.594 1 97.25 516 MET B N 1
ATOM 8243 C CA . MET B 1 516 ? -3.805 31.703 -10.305 1 97.25 516 MET B CA 1
ATOM 8244 C C . MET B 1 516 ? -4.844 32.812 -10.203 1 97.25 516 MET B C 1
ATOM 8246 O O . MET B 1 516 ? -5.922 32.594 -9.633 1 97.25 516 MET B O 1
ATOM 8250 N N . LYS B 1 517 ? -4.574 33.969 -10.75 1 95.5 517 LYS B N 1
ATOM 8251 C CA . LYS B 1 517 ? -5.539 35.062 -10.766 1 95.5 517 LYS B CA 1
ATOM 8252 C C . LYS B 1 517 ? -6.777 34.688 -11.578 1 95.5 517 LYS B C 1
ATOM 8254 O O . LYS B 1 517 ? -7.902 35 -11.164 1 95.5 517 LYS B O 1
ATOM 8259 N N . GLU B 1 518 ? -6.527 34.094 -12.648 1 93.69 518 GLU B N 1
ATOM 8260 C CA . GLU B 1 518 ? -7.629 33.688 -13.516 1 93.69 518 GLU B CA 1
ATOM 8261 C C . GLU B 1 518 ? -8.523 32.656 -12.82 1 93.69 518 GLU B C 1
ATOM 8263 O O . GLU B 1 518 ? -9.742 32.688 -12.984 1 93.69 518 GLU B O 1
ATOM 8268 N N . THR B 1 519 ? -7.953 31.781 -12.055 1 93.5 519 THR B N 1
ATOM 8269 C CA . THR B 1 519 ? -8.688 30.688 -11.422 1 93.5 519 THR B CA 1
ATOM 8270 C C . THR B 1 519 ? -9.484 31.203 -10.219 1 93.5 519 THR B C 1
ATOM 8272 O O . THR B 1 519 ? -10.375 30.5 -9.727 1 93.5 519 THR B O 1
ATOM 8275 N N . GLN B 1 520 ? -9.227 32.375 -9.75 1 89.69 520 GLN B N 1
ATOM 8276 C CA . GLN B 1 520 ? -10.023 33 -8.688 1 89.69 520 GLN B CA 1
ATOM 8277 C C . GLN B 1 520 ? -11.438 33.312 -9.18 1 89.69 520 GLN B C 1
ATOM 8279 O O . GLN B 1 520 ? -12.398 33.219 -8.414 1 89.69 520 GLN B O 1
ATOM 8284 N N . LYS B 1 521 ? -11.453 33.625 -10.375 1 85.25 521 LYS B N 1
ATOM 8285 C CA . LYS B 1 521 ? -12.719 34.062 -10.961 1 85.25 521 LYS B CA 1
ATOM 8286 C C . LYS B 1 521 ? -13.516 32.875 -11.484 1 85.25 521 LYS B C 1
ATOM 8288 O O . LYS B 1 521 ? -14.727 32.781 -11.266 1 85.25 521 LYS B O 1
ATOM 8293 N N . GLU B 1 522 ? -12.852 32.094 -12.195 1 88 522 GLU B N 1
ATOM 8294 C CA . GLU B 1 522 ? -13.492 30.938 -12.828 1 88 522 GLU B CA 1
ATOM 8295 C C . GLU B 1 522 ? -12.547 29.734 -12.898 1 88 522 GLU B C 1
ATOM 8297 O O . GLU B 1 522 ? -11.359 29.891 -13.203 1 88 522 GLU B O 1
ATOM 8302 N N . ARG B 1 523 ? -13.102 28.547 -12.484 1 91.44 523 ARG B N 1
ATOM 8303 C CA . ARG B 1 523 ? -12.367 27.297 -12.625 1 91.44 523 ARG B CA 1
ATOM 8304 C C . ARG B 1 523 ? -13.086 26.344 -13.57 1 91.44 523 ARG B C 1
ATOM 8306 O O . ARG B 1 523 ? -13.969 25.594 -13.141 1 91.44 523 ARG B O 1
ATOM 8313 N N . SER B 1 524 ? -12.672 26.297 -14.805 1 91.06 524 SER B N 1
ATOM 8314 C CA . SER B 1 524 ? -13.391 25.547 -15.828 1 91.06 524 SER B CA 1
ATOM 8315 C C . SER B 1 524 ? -12.781 24.156 -16.031 1 91.06 524 SER B C 1
ATOM 8317 O O . SER B 1 524 ? -13.414 23.281 -16.625 1 91.06 524 SER B O 1
ATOM 8319 N N . ALA B 1 525 ? -11.586 24 -15.555 1 95.44 525 ALA B N 1
ATOM 8320 C CA . ALA B 1 525 ? -10.875 22.75 -15.734 1 95.44 525 ALA B CA 1
ATOM 8321 C C . ALA B 1 525 ? -9.867 22.516 -14.609 1 95.44 525 ALA B C 1
ATOM 8323 O O . ALA B 1 525 ? -9.547 23.438 -13.859 1 95.44 525 ALA B O 1
ATOM 8324 N N . LEU B 1 526 ? -9.484 21.266 -14.461 1 97.19 526 LEU B N 1
ATOM 8325 C CA . LEU B 1 526 ? -8.297 21 -13.648 1 97.19 526 LEU B CA 1
ATOM 8326 C C . LEU B 1 526 ? -7.062 21.641 -14.273 1 97.19 526 LEU B C 1
ATOM 8328 O O . LEU B 1 526 ? -6.762 21.422 -15.445 1 97.19 526 LEU B O 1
ATOM 8332 N N . MET B 1 527 ? -6.422 22.531 -13.547 1 97.75 527 MET B N 1
ATOM 8333 C CA . MET B 1 527 ? -5.203 23.172 -14.023 1 97.75 527 MET B CA 1
ATOM 8334 C C . MET B 1 527 ? -3.967 22.391 -13.609 1 97.75 527 MET B C 1
ATOM 8336 O O . MET B 1 527 ? -3.584 22.406 -12.438 1 97.75 527 MET B O 1
ATOM 8340 N N . PHE B 1 528 ? -3.355 21.703 -14.578 1 98.12 528 PHE B N 1
ATOM 8341 C CA . PHE B 1 528 ? -2.129 20.953 -14.344 1 98.12 528 PHE B CA 1
ATOM 8342 C C . PHE B 1 528 ? -0.919 21.703 -14.883 1 98.12 528 PHE B C 1
ATOM 8344 O O . PHE B 1 528 ? -0.786 21.891 -16.094 1 98.12 528 PHE B O 1
ATOM 8351 N N . ARG B 1 529 ? -0.05 22.188 -14.031 1 98.69 529 ARG B N 1
ATOM 8352 C CA . ARG B 1 529 ? 1.142 22.938 -14.414 1 98.69 529 ARG B CA 1
ATOM 8353 C C . ARG B 1 529 ? 2.41 22.203 -14 1 98.69 529 ARG B C 1
ATOM 8355 O O . ARG B 1 529 ? 2.646 21.984 -12.812 1 98.69 529 ARG B O 1
ATOM 8362 N N . GLU B 1 530 ? 3.135 21.719 -14.969 1 98.69 530 GLU B N 1
ATOM 8363 C CA . GLU B 1 530 ? 4.469 21.172 -14.734 1 98.69 530 GLU B CA 1
ATOM 8364 C C . GLU B 1 530 ? 5.492 22.297 -14.531 1 98.69 530 GLU B C 1
ATOM 8366 O O . GLU B 1 530 ? 5.898 22.953 -15.492 1 98.69 530 GLU B O 1
ATOM 8371 N N . VAL B 1 531 ? 5.871 22.453 -13.281 1 98.69 531 VAL B N 1
ATOM 8372 C CA . VAL B 1 531 ? 6.801 23.531 -12.922 1 98.69 531 VAL B CA 1
ATOM 8373 C C . VAL B 1 531 ? 8.234 23.016 -13.008 1 98.69 531 VAL B C 1
ATOM 8375 O O . VAL B 1 531 ? 8.68 22.234 -12.156 1 98.69 531 VAL B O 1
ATOM 8378 N N . MET B 1 532 ? 9 23.516 -13.969 1 98 532 MET B N 1
ATOM 8379 C CA . MET B 1 532 ? 10.352 23.016 -14.219 1 98 532 MET B CA 1
ATOM 8380 C C . MET B 1 532 ? 11.359 23.703 -13.312 1 98 532 MET B C 1
ATOM 8382 O O . MET B 1 532 ? 11.547 24.922 -13.391 1 98 532 MET B O 1
ATOM 8386 N N . LEU B 1 533 ? 11.945 22.953 -12.43 1 96.81 533 LEU B N 1
ATOM 8387 C CA . LEU B 1 533 ? 12.984 23.438 -11.531 1 96.81 533 LEU B CA 1
ATOM 8388 C C . LEU B 1 533 ? 14.25 22.594 -11.648 1 96.81 533 LEU B C 1
ATOM 8390 O O . LEU B 1 533 ? 14.227 21.531 -12.266 1 96.81 533 LEU B O 1
ATOM 8394 N N . GLY B 1 534 ? 15.367 23.047 -11.086 1 93.81 534 GLY B N 1
ATOM 8395 C CA . GLY B 1 534 ? 16.641 22.344 -11.211 1 93.81 534 GLY B CA 1
ATOM 8396 C C . GLY B 1 534 ? 16.75 21.141 -10.297 1 93.81 534 GLY B C 1
ATOM 8397 O O . GLY B 1 534 ? 16.219 21.141 -9.188 1 93.81 534 GLY B O 1
ATOM 8398 N N . ARG B 1 535 ? 17.547 20.219 -10.781 1 92.88 535 ARG B N 1
ATOM 8399 C CA . ARG B 1 535 ? 17.766 18.969 -10.062 1 92.88 535 ARG B CA 1
ATOM 8400 C C . ARG B 1 535 ? 18.484 19.203 -8.742 1 92.88 535 ARG B C 1
ATOM 8402 O O . ARG B 1 535 ? 18.422 18.375 -7.836 1 92.88 535 ARG B O 1
ATOM 8409 N N . HIS B 1 536 ? 19.188 20.312 -8.633 1 92.56 536 HIS B N 1
ATOM 8410 C CA . HIS B 1 536 ? 20 20.594 -7.453 1 92.56 536 HIS B CA 1
ATOM 8411 C C . HIS B 1 536 ? 19.594 21.906 -6.812 1 92.56 536 HIS B C 1
ATOM 8413 O O . HIS B 1 536 ? 20.391 22.531 -6.105 1 92.56 536 HIS B O 1
ATOM 8419 N N . GLU B 1 537 ? 18.359 22.328 -7.141 1 91.56 537 GLU B N 1
ATOM 8420 C CA . GLU B 1 537 ? 17.844 23.516 -6.473 1 91.56 537 GLU B CA 1
ATOM 8421 C C . GLU B 1 537 ? 17.406 23.203 -5.047 1 91.56 537 GLU B C 1
ATOM 8423 O O . GLU B 1 537 ? 16.547 22.344 -4.836 1 91.56 537 GLU B O 1
ATOM 8428 N N . LEU B 1 538 ? 17.953 23.859 -4.121 1 89.75 538 LEU B N 1
ATOM 8429 C CA . LEU B 1 538 ? 17.688 23.625 -2.707 1 89.75 538 LEU B CA 1
ATOM 8430 C C . LEU B 1 538 ? 16.312 24.172 -2.316 1 89.75 538 LEU B C 1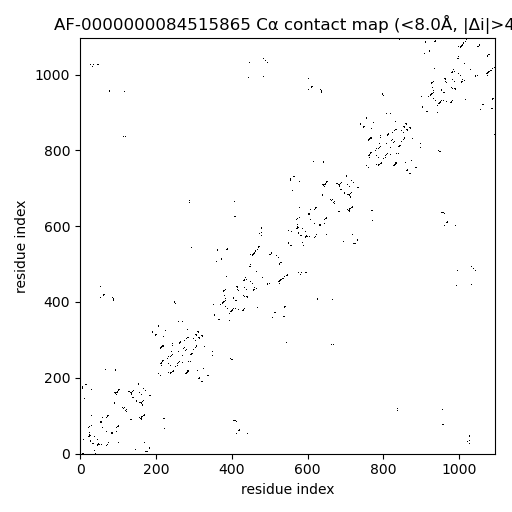
ATOM 8432 O O . LEU B 1 538 ? 15.805 25.094 -2.955 1 89.75 538 LEU B O 1
ATOM 8436 N N . PRO B 1 539 ? 15.719 23.609 -1.284 1 90 539 PRO B N 1
ATOM 8437 C CA . PRO B 1 539 ? 14.43 24.125 -0.809 1 90 539 PRO B CA 1
ATOM 8438 C C . PRO B 1 539 ? 14.492 25.609 -0.413 1 90 539 PRO B C 1
ATOM 8440 O O . PRO B 1 539 ? 15.484 26.047 0.16 1 90 539 PRO B O 1
ATOM 8443 N N . ILE B 1 540 ? 13.406 26.281 -0.677 1 88.94 540 ILE B N 1
ATOM 8444 C CA . ILE B 1 540 ? 13.359 27.719 -0.474 1 88.94 540 ILE B CA 1
ATOM 8445 C C . ILE B 1 540 ? 13.375 28.031 1.021 1 88.94 540 ILE B C 1
ATOM 8447 O O . ILE B 1 540 ? 13.812 29.109 1.434 1 88.94 540 ILE B O 1
ATOM 8451 N N . VAL B 1 541 ? 12.828 27.109 1.814 1 89.19 541 VAL B N 1
ATOM 8452 C CA . VAL B 1 541 ? 12.891 27.156 3.271 1 89.19 541 VAL B CA 1
ATOM 8453 C C . VAL B 1 541 ? 13.711 25.984 3.789 1 89.19 541 VAL B C 1
ATOM 8455 O O . VAL B 1 541 ? 13.492 24.844 3.383 1 89.19 541 VAL B O 1
ATOM 8458 N N . SER B 1 542 ? 14.703 26.25 4.535 1 81.56 542 SER B N 1
ATOM 8459 C CA . SER B 1 542 ? 15.578 25.203 5.066 1 81.56 542 SER B CA 1
ATOM 8460 C C . SER B 1 542 ? 15.016 24.625 6.359 1 81.56 542 SER B C 1
ATOM 8462 O O . SER B 1 542 ? 15.156 25.219 7.43 1 81.56 542 SER B O 1
ATOM 8464 N N . LEU B 1 543 ? 14.461 23.531 6.082 1 79.19 543 LEU B N 1
ATOM 8465 C CA . LEU B 1 543 ? 14.078 22.766 7.273 1 79.19 543 LEU B CA 1
ATOM 8466 C C . LEU B 1 543 ? 15.242 21.906 7.762 1 79.19 543 LEU B C 1
ATOM 8468 O O . LEU B 1 543 ? 16.125 21.547 6.98 1 79.19 543 LEU B O 1
ATOM 8472 N N . ALA B 1 544 ? 16.047 22.188 8.688 1 70.38 544 ALA B N 1
ATOM 8473 C CA . ALA B 1 544 ? 17.203 21.422 9.141 1 70.38 544 ALA B CA 1
ATOM 8474 C C . ALA B 1 544 ? 17.172 20 8.602 1 70.38 544 ALA B C 1
ATOM 8476 O O . ALA B 1 544 ? 16.359 19.188 9.047 1 70.38 544 ALA B O 1
ATOM 8477 N N . TRP B 1 545 ? 17.719 19.844 7.367 1 67.38 545 TRP B N 1
ATOM 8478 C CA . TRP B 1 545 ? 17.891 18.5 6.824 1 67.38 545 TRP B CA 1
ATOM 8479 C C . TRP B 1 545 ? 19.297 17.984 7.066 1 67.38 545 TRP B C 1
ATOM 8481 O O . TRP B 1 545 ? 20.281 18.703 6.828 1 67.38 545 TRP B O 1
ATOM 8491 N N . LYS B 1 546 ? 19.422 17.312 8.195 1 58.44 546 LYS B N 1
ATOM 8492 C CA . LYS B 1 546 ? 20.781 16.891 8.508 1 58.44 546 LYS B CA 1
ATOM 8493 C C . LYS B 1 546 ? 21.188 15.688 7.664 1 58.44 546 LYS B C 1
ATOM 8495 O O . LYS B 1 546 ? 20.453 14.703 7.586 1 58.44 546 LYS B O 1
ATOM 8500 N N . PRO B 1 547 ? 22.234 15.961 6.766 1 53.41 547 PRO B N 1
ATOM 8501 C CA . PRO B 1 547 ? 22.812 14.781 6.117 1 53.41 547 PRO B CA 1
ATOM 8502 C C . PRO B 1 547 ? 23.234 13.703 7.121 1 53.41 547 PRO B C 1
ATOM 8504 O O . PRO B 1 547 ? 23.734 14.023 8.203 1 53.41 547 PRO B O 1
ATOM 8507 N N . ASN B 1 548 ? 22.531 12.492 7.109 1 46.84 548 ASN B N 1
ATOM 8508 C CA . ASN B 1 548 ? 22.984 11.391 7.949 1 46.84 548 ASN B CA 1
ATOM 8509 C C . ASN B 1 548 ? 24.453 11.062 7.691 1 46.84 548 ASN B C 1
ATOM 8511 O O . ASN B 1 548 ? 24.906 11.117 6.551 1 46.84 548 ASN B O 1
#